Protein AF-0000000076317273 (afdb_homodimer)

Sequence (862 aa):
MQRVLSFQMVRGVNESREFVTKRMCFSFILSIGFLTFLGGYTLGRFVMIRAMEFRAEKRRLELAGNGLENTEHLQRFMLKQLERASLDPDFEMKWDSFNLKEDDIYQVNNILSNLSLIEKVVKCQSHIVATARGAREPDRYVVLSASGEGVGIALKLAKIFNQIQEECTWKPRRSIIFCLFSASSNPCPEILSSFLPHKIVAYIVVDHQALQGKGHFIVSGSDIVQFMVLESASIVKDWFSYDNQLLSSNNTFYNVTTSRLALDIPHAVLSYVNNNITCNEDHHERELHKIILAQIVGQTIWKFSESLIIKWNPSYFNNTALDILKSINNTELLDVKEKVQQTLDKLLTSIKICNKKIDTVDNINTLDTRILNDLMMDLDRILLCPDKQNQSRTDWSKFFRLNHEPSDKIIMYMNEVVKCYENAIQFLQDRMQRVLSFQMVRGVNESREFVTKRMCFSFILSIGFLTFLGGYTLGRFVMIRAMEFRAEKRRLELAGNGLENTEHLQRFMLKQLERASLDPDFEMKWDSFNLKEDDIYQVNNILSNLSLIEKVVKCQSHIVATARGAREPDRYVVLSASGEGVGIALKLAKIFNQIQEECTWKPRRSIIFCLFSASSNPCPEILSSFLPHKIVAYIVVDHQALQGKGHFIVSGSDIVQFMVLESASIVKDWFSYDNQLLSSNNTFYNVTTSRLALDIPHAVLSYVNNNITCNEDHHERELHKIILAQIVGQTIWKFSESLIIKWNPSYFNNTALDILKSINNTELLDVKEKVQQTLDKLLTSIKICNKKIDTVDNINTLDTRILNDLMMDLDRILLCPDKQNQSRTDWSKFFRLNHEPSDKIIMYMNEVVKCYENAIQFLQDR

Organism: NCBI:txid103933

Foldseek 3Di:
DVVVVVVVVVVVVVVVVVDDDPVVVVVVCVVVVVVVVVVVVVVVVVVVVVVVVVVLVVVCVCCPPLNCPVCVVLLVVLLVLLVVFAQDPPVPDRLQQDADDLVCQVVLQVLLVPQPQWDDWDGDRFKIKTKRAADAARLAEEEEEEGTSRVSLVSSLSVSVSVCCVVPVDGFNYMYMYMYGYQDDRCVQVVCVVSPQLRYLEYEYEYNQQLVALAEKEKEWFQLLRQLLLVLLVVSCVVVVDDCRHHPSPVLVVRLQDFYDLHLHTYMYIGHDHDPPPPDPPVVSSSVSVSSSSSSVSSSSRCSRRRLASQGDCVSVVVSLVVLLVPDPDPVCVVLSVLLVVLVVLLNVLSVVLNVVVVPDDSVPSVVSVVNNSLVRVLRSLLQVADPSSHRLQRCSVVVVCVVPDPVVNSVSSVSNSVSSVVSSVSSVVD/DVVVVVVVVVVVVVVVVVDDDPVVVVVVCVVVVVVVVVVVVVVVVVVVVVVVVVVLVVVCVCCPPLNCPVCVVLLVVLLVLLVPQAQDPPVPDRLQQDADDLVCQVVLQVLLVPQPQWDDWDGDRFKIKTKRAADAARLAEEEEEEGTSRVSLVSSLSVSVSVCCVVPVDGFNYMYMYMYGYQDDRCVQVVCVVSPQLRYLEYEYEYNQQLVALAEKEKEWFQLLRQLLLVLLVVSCVVVVDDCRHHPSPVLVVRLQDFYDLHLHTYMYIGHDHDPPPDDPPVVSSSVSVSSSSSSVSSSSRCSRRRLASQGDCVSVVVSLVVLLVVDPDPVCVVLSVLLVVLVVLLNVLSVVLNVVVVPDDSVPSVVSVVNNSLVRVLRSLLQVADPSSGRLQRCSVVVVCVVPDPVVNSVSSVSNSVSSVVSSVSSVVD

Solvent-accessible surface area (backbone atoms only — not comparable to full-atom values): 44812 Å² total; per-residue (Å²): 123,70,70,65,56,55,58,58,52,54,56,56,55,60,58,54,71,46,45,40,45,49,68,56,45,50,52,48,36,52,51,47,23,49,52,28,19,52,50,16,22,52,48,17,35,49,52,44,53,48,48,49,51,46,50,52,47,50,51,48,50,51,42,30,73,48,33,43,55,68,45,42,68,56,51,50,49,51,46,51,55,48,62,53,72,77,49,57,85,80,53,74,66,54,33,90,68,35,54,45,42,62,83,41,49,62,58,52,47,53,56,50,67,69,32,83,53,39,74,45,70,48,79,57,83,58,37,36,39,34,34,28,66,18,72,77,38,52,76,32,32,37,34,41,35,21,15,17,47,28,37,28,46,52,52,49,49,54,51,51,52,29,50,45,23,73,75,64,72,50,64,46,33,23,12,40,33,41,38,37,33,33,77,81,67,87,62,55,70,65,56,42,55,75,62,41,52,90,32,42,64,33,39,38,34,28,46,53,62,22,74,68,19,78,41,44,56,31,57,21,43,26,66,52,51,35,44,48,42,52,50,24,40,50,50,51,30,64,76,69,65,54,58,56,72,61,57,47,88,81,41,57,71,57,24,37,70,42,70,58,68,64,47,78,46,35,21,30,39,46,33,22,37,69,52,84,66,78,62,80,77,52,70,64,57,55,50,50,50,49,34,52,50,40,36,27,50,50,45,29,51,48,48,69,28,44,37,58,50,73,78,75,73,59,60,64,59,49,51,46,53,51,54,53,56,67,68,60,76,56,77,88,46,47,66,61,50,52,52,42,52,53,52,48,52,52,36,52,52,50,50,51,54,50,49,51,51,62,70,67,52,64,78,82,40,54,49,61,36,49,53,53,30,51,48,44,51,50,49,31,40,42,56,33,36,49,48,98,75,18,39,48,56,58,51,64,32,57,53,66,66,39,69,80,47,60,67,66,59,52,50,52,48,51,52,50,31,42,51,36,49,50,52,43,40,53,54,54,69,78,97,123,71,73,61,55,57,58,55,58,55,52,60,56,59,59,55,70,45,47,40,44,51,66,57,46,50,52,46,35,51,51,47,22,50,52,29,19,52,50,16,23,52,47,17,34,49,51,44,54,50,48,51,52,47,48,52,48,50,51,48,51,52,43,30,74,47,34,43,56,68,44,43,66,58,50,50,48,51,45,50,56,48,62,54,75,75,51,57,85,80,54,74,68,55,35,92,68,33,55,46,44,63,82,40,49,62,58,52,48,53,55,50,67,69,33,83,54,38,74,44,71,49,78,56,84,58,38,37,39,35,35,26,68,18,71,76,38,53,77,33,32,38,33,42,36,20,16,19,48,27,35,28,46,53,50,52,47,54,51,50,52,31,49,44,22,75,73,65,74,50,66,47,34,24,11,38,33,42,36,35,33,31,74,81,68,88,60,56,70,67,57,43,57,74,61,41,50,91,33,42,64,34,39,38,35,29,47,54,61,22,73,69,19,77,41,44,54,30,56,20,43,25,66,51,51,34,44,47,40,51,49,24,39,50,50,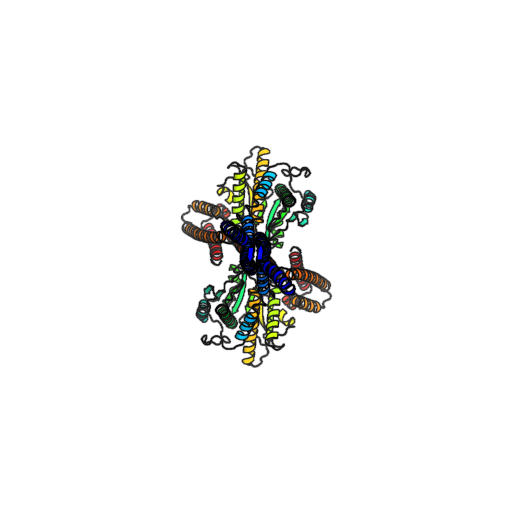52,31,63,77,67,64,54,57,57,73,60,58,46,88,79,40,57,73,58,23,37,70,43,69,58,68,63,47,77,46,35,21,30,40,45,32,23,39,70,53,85,66,80,59,80,77,52,69,64,58,55,51,50,52,49,34,51,50,40,38,28,50,50,46,28,52,48,47,69,28,45,38,56,50,74,77,72,73,59,60,65,60,50,52,46,53,51,55,53,57,65,66,58,75,55,75,87,46,47,65,61,49,52,52,42,52,52,52,49,52,52,36,52,51,51,49,51,54,51,48,52,51,62,71,67,53,62,78,83,42,55,49,62,36,49,52,52,27,50,50,44,50,50,49,30,42,43,56,33,35,50,47,97,74,18,39,48,56,58,48,64,31,55,53,66,66,40,70,80,48,61,68,67,59,51,51,53,47,50,51,50,32,42,51,36,50,49,51,43,39,52,55,55,69,77,97

Nearest PDB structures (foldseek):
  6gsr-assembly1_Ab  TM=7.040E-01  e=4.760E-15  Homo sapiens
  6wrv-assembly1_E  TM=7.067E-01  e=1.603E-13  Homo sapiens
  4opm-assembly1_A  TM=2.167E-01  e=1.671E-01  Acinetobacter baumannii AYE
  6kse-assembly1_A  TM=3.090E-01  e=5.344E+00  Mycobacterium tuberculosis
  6gsr-assembly1_Ab  TM=7.040E-01  e=5.993E-15  Homo sapiens

InterPro domains:
  IPR039373 Transferrin receptor protein 1/Glutamate carboxypeptidase 2-like [PTHR10404] (118-387)

Radius of gyration: 36.54 Å; Cα contacts (8 Å, |Δi|>4): 1299; chains: 2; bounding box: 141×86×68 Å

Structure (mmCIF, N/CA/C/O backbone):
data_AF-0000000076317273-model_v1
#
loop_
_entity.id
_entity.type
_entity.pdbx_description
1 polymer 'Transferrin receptor protein 1'
#
loop_
_atom_site.group_PDB
_atom_site.id
_atom_site.type_symbol
_atom_site.label_atom_id
_atom_site.label_alt_id
_atom_site.label_comp_id
_atom_site.label_asym_id
_atom_site.label_entity_id
_atom_site.label_seq_id
_atom_site.pdbx_PDB_ins_code
_atom_site.Cartn_x
_atom_site.Cartn_y
_atom_site.Cartn_z
_atom_site.occupancy
_atom_site.B_iso_or_equiv
_atom_site.auth_seq_id
_atom_site.auth_comp_id
_atom_site.auth_asym_id
_atom_site.auth_atom_id
_atom_site.pdbx_PDB_model_num
ATOM 1 N N . MET A 1 1 ? -105.062 28.578 2.303 1 30.23 1 MET A N 1
ATOM 2 C CA . MET A 1 1 ? -104.688 27.172 2.494 1 30.23 1 MET A CA 1
ATOM 3 C C . MET A 1 1 ? -103.625 26.734 1.516 1 30.23 1 MET A C 1
ATOM 5 O O . MET A 1 1 ? -102.875 25.797 1.779 1 30.23 1 MET A O 1
ATOM 9 N N . GLN A 1 2 ? -103.562 27.453 0.326 1 35.28 2 GLN A N 1
ATOM 10 C CA . GLN A 1 2 ? -102.625 27.047 -0.724 1 35.28 2 GLN A CA 1
ATOM 11 C C . GLN A 1 2 ? -101.25 27.578 -0.448 1 35.28 2 GLN A C 1
ATOM 13 O O . GLN A 1 2 ? -100.25 26.984 -0.858 1 35.28 2 GLN A O 1
ATOM 18 N N . ARG A 1 3 ? -101.062 28.75 0.135 1 42.09 3 ARG A N 1
ATOM 19 C CA . ARG A 1 3 ? -99.75 29.328 0.305 1 42.09 3 ARG A CA 1
ATOM 20 C C . ARG A 1 3 ? -98.875 28.547 1.32 1 42.09 3 ARG A C 1
ATOM 22 O O . ARG A 1 3 ? -97.688 28.578 1.288 1 42.09 3 ARG A O 1
ATOM 29 N N . VAL A 1 4 ? -99.75 27.969 2.289 1 42.59 4 VAL A N 1
ATOM 30 C CA . VAL A 1 4 ? -99 27.281 3.352 1 42.59 4 VAL A CA 1
ATOM 31 C C . VAL A 1 4 ? -98.312 26.031 2.793 1 42.59 4 VAL A C 1
ATOM 33 O O . VAL A 1 4 ? -97.312 25.594 3.293 1 42.59 4 VAL A O 1
ATOM 36 N N . LEU A 1 5 ? -98.938 25.562 1.588 1 43.25 5 LEU A N 1
ATOM 37 C CA . LEU A 1 5 ? -98.375 24.297 1.127 1 43.25 5 LEU A CA 1
ATOM 38 C C . LEU A 1 5 ? -97 24.516 0.489 1 43.25 5 LEU A C 1
ATOM 40 O O . LEU A 1 5 ? -96.125 23.641 0.554 1 43.25 5 LEU A O 1
ATOM 44 N N . SER A 1 6 ? -96.812 25.797 -0.064 1 44.47 6 SER A N 1
ATOM 45 C CA . SER A 1 6 ? -95.562 25.906 -0.851 1 44.47 6 SER A CA 1
ATOM 46 C C . SER A 1 6 ? -94.312 26.094 0.047 1 44.47 6 SER A C 1
ATOM 48 O O . SER A 1 6 ? -93.25 25.734 -0.33 1 44.47 6 SER A O 1
ATOM 50 N N . PHE A 1 7 ? -94.562 26.859 1.173 1 41.44 7 PHE A N 1
ATOM 51 C CA . PHE A 1 7 ? -93.375 27.125 1.966 1 41.44 7 PHE A CA 1
ATOM 52 C C . PHE A 1 7 ? -92.875 25.828 2.609 1 41.44 7 PHE A C 1
ATOM 54 O O . PHE A 1 7 ? -91.688 25.75 2.986 1 41.44 7 PHE A O 1
ATOM 61 N N . GLN A 1 8 ? -93.875 24.891 2.953 1 41.44 8 GLN A N 1
ATOM 62 C CA . GLN A 1 8 ? -93.438 23.656 3.572 1 41.44 8 GLN A CA 1
ATOM 63 C C . GLN A 1 8 ? -92.562 22.828 2.6 1 41.44 8 GLN A C 1
ATOM 65 O O . GLN A 1 8 ? -91.688 22.047 3.018 1 41.44 8 GLN A O 1
ATOM 70 N N . MET A 1 9 ? -92.875 23.031 1.232 1 42.69 9 MET A N 1
ATOM 71 C CA . MET A 1 9 ? -92.062 22.234 0.291 1 42.69 9 MET A CA 1
ATOM 72 C C . MET A 1 9 ? -90.625 22.734 0.219 1 42.69 9 MET A C 1
ATOM 74 O O . MET A 1 9 ? -89.688 21.969 -0.003 1 42.69 9 MET A O 1
ATOM 78 N N . VAL A 1 10 ? -90.438 24.062 0.338 1 44.28 10 VAL A N 1
ATOM 79 C CA . VAL A 1 10 ? -89.062 24.594 0.164 1 44.28 10 VAL A CA 1
ATOM 80 C C . VAL A 1 10 ? -88.25 24.281 1.399 1 44.28 10 VAL A C 1
ATOM 82 O O . VAL A 1 10 ? -87 24.062 1.298 1 44.28 10 VAL A O 1
ATOM 85 N N . ARG A 1 11 ? -88.812 24.25 2.596 1 44.44 11 ARG A N 1
ATOM 86 C CA . ARG A 1 11 ? -88 23.844 3.756 1 44.44 11 ARG A CA 1
ATOM 87 C C . ARG A 1 11 ? -87.562 22.391 3.613 1 44.44 11 ARG A C 1
ATOM 89 O O . ARG A 1 11 ? -86.562 21.984 4.238 1 44.44 11 ARG A O 1
ATOM 96 N N . GLY A 1 12 ? -88.312 21.547 2.969 1 42.09 12 GLY A N 1
ATOM 97 C CA . GLY A 1 12 ? -88 20.156 2.758 1 42.09 12 GLY A CA 1
ATOM 98 C C . GLY A 1 12 ? -86.75 19.969 1.917 1 42.09 12 GLY A C 1
ATOM 99 O O . GLY A 1 12 ? -86.062 18.938 2.008 1 42.09 12 GLY A O 1
ATOM 100 N N . VAL A 1 13 ? -86.562 20.844 0.939 1 46.16 13 VAL A N 1
ATOM 101 C CA . VAL A 1 13 ? -85.375 20.734 0.064 1 46.16 13 VAL A CA 1
ATOM 102 C C . VAL A 1 13 ? -84.125 21.203 0.801 1 46.16 13 VAL A C 1
ATOM 104 O O . VAL A 1 13 ? -83.062 20.688 0.571 1 46.16 13 VAL A O 1
ATOM 107 N N . ASN A 1 14 ? -84.188 22.188 1.614 1 44.91 14 ASN A N 1
ATOM 108 C CA . ASN A 1 14 ? -83 22.672 2.311 1 44.91 14 ASN A CA 1
ATOM 109 C C . ASN A 1 14 ? -82.5 21.625 3.279 1 44.91 14 ASN A C 1
ATOM 111 O O . ASN A 1 14 ? -81.312 21.672 3.658 1 44.91 14 ASN A O 1
ATOM 115 N N . GLU A 1 15 ? -83.375 20.828 3.879 1 50 15 GLU A N 1
ATOM 116 C CA . GLU A 1 15 ? -82.938 19.766 4.77 1 50 15 GLU A CA 1
ATOM 117 C C . GLU A 1 15 ? -82.125 18.719 4.004 1 50 15 GLU A C 1
ATOM 119 O O . GLU A 1 15 ? -81.375 17.969 4.594 1 50 15 GLU A O 1
ATOM 124 N N . SER A 1 16 ? -82.438 18.609 2.779 1 53.69 16 SER A N 1
ATOM 125 C CA . SER A 1 16 ? -81.812 17.594 1.94 1 53.69 16 SER A CA 1
ATOM 126 C C . SER A 1 16 ? -80.312 17.906 1.719 1 53.69 16 SER A C 1
ATOM 128 O O . SER A 1 16 ? -79.562 17.016 1.396 1 53.69 16 SER A O 1
ATOM 130 N N . ARG A 1 17 ? -80 19.172 1.896 1 61.44 17 ARG A N 1
ATOM 131 C CA . ARG A 1 17 ? -78.625 19.562 1.571 1 61.44 17 ARG A CA 1
ATOM 132 C C . ARG A 1 17 ? -77.688 19.188 2.695 1 61.44 17 ARG A C 1
ATOM 134 O O . ARG A 1 17 ? -76.438 19.156 2.496 1 61.44 17 ARG A O 1
ATOM 141 N N . GLU A 1 18 ? -78.188 18.797 3.732 1 74.75 18 GLU A N 1
ATOM 142 C CA . GLU A 1 18 ? -77.312 18.625 4.855 1 74.75 18 GLU A CA 1
ATOM 143 C C . GLU A 1 18 ? -76.938 17.156 5.059 1 74.75 18 GLU A C 1
ATOM 145 O O . GLU A 1 18 ? -76.062 16.828 5.863 1 74.75 18 GLU A O 1
ATOM 150 N N . PHE A 1 19 ? -77.562 16.25 4.262 1 77.62 19 PHE A N 1
ATOM 151 C CA . PHE A 1 19 ? -77.312 14.82 4.48 1 77.62 19 PHE A CA 1
ATOM 152 C C . PHE A 1 19 ? -76.812 14.164 3.219 1 77.62 19 PHE A C 1
ATOM 154 O O . PHE A 1 19 ? -77.125 14.594 2.105 1 77.62 19 PHE A O 1
ATOM 161 N N . VAL A 1 20 ? -75.812 13.359 3.236 1 83.56 20 VAL A N 1
ATOM 162 C CA . VAL A 1 20 ? -75.25 12.516 2.182 1 83.56 20 VAL A CA 1
ATOM 163 C C . VAL A 1 20 ? -75.562 11.047 2.486 1 83.56 20 VAL A C 1
ATOM 165 O O . VAL A 1 20 ? -75.75 10.672 3.648 1 83.56 20 VAL A O 1
ATOM 168 N N . THR A 1 21 ? -75.688 10.312 1.42 1 84.06 21 THR A N 1
ATOM 169 C CA . THR A 1 21 ? -75.938 8.891 1.618 1 84.06 21 THR A CA 1
ATOM 170 C C . THR A 1 21 ? -74.688 8.211 2.193 1 84.06 21 THR A C 1
ATOM 172 O O . THR A 1 21 ? -73.562 8.664 1.967 1 84.06 21 THR A O 1
ATOM 175 N N . LYS A 1 22 ? -74.938 7.234 3.076 1 85.25 22 LYS A N 1
ATOM 176 C CA . LYS A 1 22 ? -73.812 6.461 3.65 1 85.25 22 LYS A CA 1
ATOM 177 C C . LYS A 1 22 ? -72.938 5.848 2.557 1 85.25 22 LYS A C 1
ATOM 179 O O . LYS A 1 22 ? -71.75 5.785 2.691 1 85.25 22 LYS A O 1
ATOM 184 N N . ARG A 1 23 ? -73.562 5.477 1.424 1 85.62 23 ARG A N 1
ATOM 185 C CA . ARG A 1 23 ? -72.812 4.879 0.325 1 85.62 23 ARG A CA 1
ATOM 186 C C . ARG A 1 23 ? -71.875 5.898 -0.32 1 85.62 23 ARG A C 1
ATOM 188 O O . ARG A 1 23 ? -70.75 5.582 -0.629 1 85.62 23 ARG A O 1
ATOM 195 N N . MET A 1 24 ? -72.375 7.027 -0.494 1 86.81 24 MET A N 1
ATOM 196 C CA . MET A 1 24 ? -71.562 8.078 -1.091 1 86.81 24 MET A CA 1
ATOM 197 C C . MET A 1 24 ? -70.438 8.5 -0.14 1 86.81 24 MET A C 1
ATOM 199 O O . MET A 1 24 ? -69.312 8.734 -0.568 1 86.81 24 MET A O 1
ATOM 203 N N . CYS A 1 25 ? -70.812 8.625 1.164 1 87.44 25 CYS A N 1
ATOM 204 C CA . CYS A 1 25 ? -69.75 8.969 2.15 1 87.44 25 CYS A CA 1
ATOM 205 C C . CYS A 1 25 ? -68.688 7.902 2.207 1 87.44 25 CYS A C 1
ATOM 207 O O . CYS A 1 25 ? -67.5 8.227 2.25 1 87.44 25 CYS A O 1
ATOM 209 N N . PHE A 1 26 ? -69.062 6.609 2.107 1 89.25 26 PHE A N 1
ATOM 210 C CA . PHE A 1 26 ? -68.125 5.523 2.141 1 89.25 26 PHE A CA 1
ATOM 211 C C . PHE A 1 26 ? -67.25 5.539 0.894 1 89.25 26 PHE A C 1
ATOM 213 O O . PHE A 1 26 ? -66.062 5.301 0.973 1 89.25 26 PHE A O 1
ATOM 220 N N . SER A 1 27 ? -67.812 5.832 -0.195 1 90.38 27 SER A N 1
ATOM 221 C CA . SER A 1 27 ? -67.062 5.902 -1.436 1 90.38 27 SER A CA 1
ATOM 222 C C . SER A 1 27 ? -66.062 7.051 -1.4 1 90.38 27 SER A C 1
ATOM 224 O O . SER A 1 27 ? -64.938 6.898 -1.844 1 90.38 27 SER A O 1
ATOM 226 N N . PHE A 1 28 ? -66.438 8.094 -0.812 1 89.56 28 PHE A N 1
ATOM 227 C CA . PHE A 1 28 ? -65.562 9.227 -0.696 1 89.56 28 PHE A CA 1
ATOM 228 C C . PHE A 1 28 ? -64.438 8.922 0.298 1 89.56 28 PHE A C 1
ATOM 230 O O . PHE A 1 28 ? -63.281 9.297 0.079 1 89.56 28 PHE A O 1
ATOM 237 N N . ILE A 1 29 ? -64.812 8.359 1.378 1 89.12 29 ILE A N 1
ATOM 238 C CA . ILE A 1 29 ? -63.781 7.992 2.383 1 89.12 29 ILE A CA 1
ATOM 239 C C . ILE A 1 29 ? -62.75 7.043 1.772 1 89.12 29 ILE A C 1
ATOM 241 O O . ILE A 1 29 ? -61.562 7.211 1.968 1 89.12 29 ILE A O 1
ATOM 245 N N . LEU A 1 30 ? -63.156 6.109 0.951 1 91.75 30 LEU A N 1
ATOM 246 C CA . LEU A 1 30 ? -62.25 5.148 0.329 1 91.75 30 LEU A CA 1
ATOM 247 C C . LEU A 1 30 ? -61.375 5.832 -0.716 1 91.75 30 LEU A C 1
ATOM 249 O O . LEU A 1 30 ? -60.188 5.547 -0.81 1 91.75 30 LEU A O 1
ATOM 253 N N . SER A 1 31 ? -61.938 6.672 -1.448 1 91.94 31 SER A N 1
ATOM 254 C CA . SER A 1 31 ? -61.188 7.352 -2.494 1 91.94 31 SER A CA 1
ATOM 255 C C . SER A 1 31 ? -60.156 8.312 -1.898 1 91.94 31 SER A C 1
ATOM 257 O O . SER A 1 31 ? -59 8.289 -2.27 1 91.94 31 SER A O 1
ATOM 259 N N . ILE A 1 32 ? -60.625 9.078 -0.964 1 90.12 32 ILE A N 1
ATOM 260 C CA . ILE A 1 32 ? -59.688 10.031 -0.345 1 90.12 32 ILE A CA 1
ATOM 261 C C . ILE A 1 32 ? -58.688 9.289 0.507 1 90.12 32 ILE A C 1
ATOM 263 O O . ILE A 1 32 ? -57.5 9.664 0.541 1 90.12 32 ILE A O 1
ATOM 267 N N . GLY A 1 33 ? -59.219 8.289 1.18 1 90.62 33 GLY A N 1
ATOM 268 C CA . GLY A 1 33 ? -58.281 7.461 1.935 1 90.62 33 GLY A CA 1
ATOM 269 C C . GLY A 1 33 ? -57.188 6.855 1.075 1 90.62 33 GLY A C 1
ATOM 270 O O . GLY A 1 33 ? -56 6.859 1.459 1 90.62 33 GLY A O 1
ATOM 271 N N . PHE A 1 34 ? -57.5 6.363 -0.06 1 92.5 34 PHE A N 1
ATOM 272 C CA . PHE A 1 34 ? -56.5 5.77 -0.964 1 92.5 34 PHE A CA 1
ATOM 273 C C . PHE A 1 34 ? -55.562 6.832 -1.508 1 92.5 34 PHE A C 1
ATOM 275 O O . PHE A 1 34 ? -54.344 6.613 -1.576 1 92.5 34 PHE A O 1
ATOM 282 N N . LEU A 1 35 ? -56.031 7.93 -1.886 1 92.5 35 LEU A N 1
ATOM 283 C CA . LEU A 1 35 ? -55.219 9 -2.414 1 92.5 35 LEU A CA 1
ATOM 284 C C . LEU A 1 35 ? -54.25 9.531 -1.343 1 92.5 35 LEU A C 1
ATOM 286 O O . LEU A 1 35 ? -53.094 9.797 -1.621 1 92.5 35 LEU A O 1
ATOM 290 N N . THR A 1 36 ? -54.75 9.664 -0.118 1 92.5 36 THR A N 1
ATOM 291 C CA . THR A 1 36 ? -53.875 10.133 0.966 1 92.5 36 THR A CA 1
ATOM 292 C C . THR A 1 36 ? -52.844 9.07 1.343 1 92.5 36 THR A C 1
ATOM 294 O O . THR A 1 36 ? -51.719 9.391 1.695 1 92.5 36 THR A O 1
ATOM 297 N N . PHE A 1 37 ? -53.312 7.863 1.231 1 92.88 37 PHE A N 1
ATOM 298 C CA . PHE A 1 37 ? -52.344 6.785 1.474 1 92.88 37 PHE A CA 1
ATOM 299 C C . PHE A 1 37 ? -51.219 6.836 0.47 1 92.88 37 PHE A C 1
ATOM 301 O O . PHE A 1 37 ? -50.031 6.738 0.85 1 92.88 37 PHE A O 1
ATOM 308 N N . LEU A 1 38 ? -51.562 6.922 -0.784 1 92.44 38 LEU A N 1
ATOM 309 C CA . LEU A 1 38 ? -50.531 7.012 -1.832 1 92.44 38 LEU A CA 1
ATOM 310 C C . LEU A 1 38 ? -49.688 8.258 -1.656 1 92.44 38 LEU A C 1
ATOM 312 O O . LEU A 1 38 ? -48.469 8.219 -1.87 1 92.44 38 LEU A O 1
ATOM 316 N N . GLY A 1 39 ? -50.312 9.289 -1.354 1 91.5 39 GLY A N 1
ATOM 317 C CA . GLY A 1 39 ? -49.562 10.5 -1.051 1 91.5 39 GLY A CA 1
ATOM 318 C C . GLY A 1 39 ? -48.625 10.328 0.115 1 91.5 39 GLY A C 1
ATOM 319 O O . GLY A 1 39 ? -47.469 10.766 0.047 1 91.5 39 GLY A O 1
ATOM 320 N N . GLY A 1 40 ? -49.062 9.742 1.145 1 90.12 40 GLY A N 1
ATOM 321 C CA . GLY A 1 40 ? -48.219 9.445 2.277 1 90.12 40 GLY A CA 1
ATOM 322 C C . GLY A 1 40 ? -47.062 8.523 1.923 1 90.12 40 GLY A C 1
ATOM 323 O O . GLY A 1 40 ? -45.938 8.766 2.324 1 90.12 40 GLY A O 1
ATOM 324 N N . TYR A 1 41 ? -47.375 7.527 1.217 1 92.62 41 TYR A N 1
ATOM 325 C CA . TYR A 1 41 ? -46.344 6.582 0.772 1 92.62 41 TYR A CA 1
ATOM 326 C C . TYR A 1 41 ? -45.281 7.285 -0.039 1 92.62 41 TYR A C 1
ATOM 328 O O . TYR A 1 41 ? -44.062 7.094 0.208 1 92.62 41 TYR A O 1
ATOM 336 N N . THR A 1 42 ? -45.625 7.98 -0.979 1 92.19 42 THR A N 1
ATOM 337 C CA . THR A 1 42 ? -44.656 8.688 -1.828 1 92.19 42 THR A CA 1
AT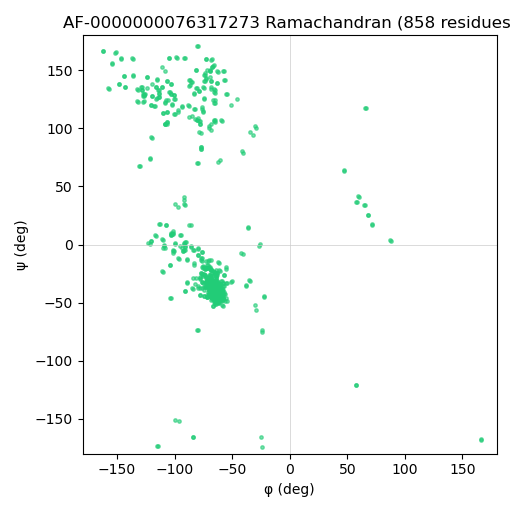OM 338 C C . THR A 1 42 ? -43.875 9.711 -1.018 1 92.19 42 THR A C 1
ATOM 340 O O . THR A 1 42 ? -42.688 9.891 -1.237 1 92.19 42 THR A O 1
ATOM 343 N N . LEU A 1 43 ? -44.531 10.312 -0.115 1 88.94 43 LEU A N 1
ATOM 344 C CA . LEU A 1 43 ? -43.812 11.258 0.741 1 88.94 43 LEU A CA 1
ATOM 345 C C . LEU A 1 43 ? -42.812 10.539 1.613 1 88.94 43 LEU A C 1
ATOM 347 O O . LEU A 1 43 ? -41.688 11.031 1.8 1 88.94 43 LEU A O 1
ATOM 351 N N . GLY A 1 44 ? -43.188 9.469 2.135 1 86.69 44 GLY A N 1
ATOM 352 C CA . GLY A 1 44 ? -42.25 8.68 2.924 1 86.69 44 GLY A CA 1
ATOM 353 C C . GLY A 1 44 ? -41.031 8.25 2.143 1 86.69 44 GLY A C 1
ATOM 354 O O . GLY A 1 44 ? -39.906 8.375 2.627 1 86.69 44 GLY A O 1
ATOM 355 N N . ARG A 1 45 ? -41.281 7.762 0.983 1 88.38 45 ARG A N 1
ATOM 356 C CA . ARG A 1 45 ? -40.156 7.383 0.107 1 88.38 45 ARG A CA 1
ATOM 357 C C . ARG A 1 45 ? -39.312 8.594 -0.243 1 88.38 45 ARG A C 1
ATOM 359 O O . ARG A 1 45 ? -38.094 8.516 -0.214 1 88.38 45 ARG A O 1
ATOM 366 N N . PHE A 1 46 ? -39.938 9.531 -0.543 1 86.81 46 PHE A N 1
ATOM 367 C CA . PHE A 1 46 ? -39.25 10.758 -0.917 1 86.81 46 PHE A CA 1
ATOM 368 C C . PHE A 1 46 ? -38.406 11.273 0.236 1 86.81 46 PHE A C 1
ATOM 370 O O . PHE A 1 46 ? -37.25 11.664 0.035 1 86.81 46 PHE A O 1
ATOM 377 N N . VAL A 1 47 ? -38.906 11.18 1.438 1 87.12 47 VAL A N 1
ATOM 378 C CA . VAL A 1 47 ? -38.188 11.672 2.604 1 87.12 47 VAL A CA 1
ATOM 379 C C . VAL A 1 47 ? -36.938 10.812 2.85 1 87.12 47 VAL A C 1
ATOM 381 O O . VAL A 1 47 ? -35.875 11.328 3.172 1 87.12 47 VAL A O 1
ATOM 384 N N . MET A 1 48 ? -37 9.594 2.551 1 86.5 48 MET A N 1
ATOM 385 C CA . MET A 1 48 ? -35.875 8.703 2.783 1 86.5 48 MET A CA 1
ATOM 386 C C . MET A 1 48 ? -34.812 8.891 1.714 1 86.5 48 MET A C 1
ATOM 388 O O . MET A 1 48 ? -33.594 8.883 2.018 1 86.5 48 MET A O 1
ATOM 392 N N . ILE A 1 49 ? -35.188 8.984 0.549 1 83.75 49 ILE A N 1
ATOM 393 C CA . ILE A 1 49 ? -34.219 9.234 -0.529 1 83.75 49 ILE A CA 1
ATOM 394 C C . ILE A 1 49 ? -33.531 10.562 -0.29 1 83.75 49 ILE A C 1
ATOM 396 O O . ILE A 1 49 ? -32.312 10.664 -0.449 1 83.75 49 ILE A O 1
ATOM 400 N N . ARG A 1 50 ? -34.281 11.438 0.073 1 83.44 50 ARG A N 1
ATOM 401 C CA . ARG A 1 50 ? -33.688 12.742 0.356 1 83.44 50 ARG A CA 1
ATOM 402 C C . ARG A 1 50 ? -32.75 12.672 1.554 1 83.44 50 ARG A C 1
ATOM 404 O O . ARG A 1 50 ? -31.719 13.328 1.573 1 83.44 50 ARG A O 1
ATOM 411 N N . ALA A 1 51 ? -33.125 11.883 2.482 1 83.5 51 ALA A N 1
ATOM 412 C CA . ALA A 1 51 ? -32.25 11.703 3.643 1 83.5 51 ALA A CA 1
ATOM 413 C C . ALA A 1 51 ? -30.938 11.047 3.244 1 83.5 51 ALA A C 1
ATOM 415 O O . ALA A 1 51 ? -29.875 11.438 3.738 1 83.5 51 ALA A O 1
ATOM 416 N N . MET A 1 52 ? -31.016 10.172 2.369 1 80.94 52 MET A N 1
ATOM 417 C CA . MET A 1 52 ? -29.812 9.516 1.897 1 80.94 52 MET A CA 1
ATOM 418 C C . MET A 1 52 ? -28.938 10.484 1.108 1 80.94 52 MET A C 1
ATOM 420 O O . MET A 1 52 ? -27.703 10.477 1.243 1 80.94 52 MET A O 1
ATOM 424 N N . GLU A 1 53 ? -29.547 11.141 0.329 1 80.38 53 GLU A N 1
ATOM 425 C CA . GLU A 1 53 ? -28.812 12.148 -0.435 1 80.38 53 GLU A CA 1
ATOM 426 C C . GLU A 1 53 ? -28.188 13.203 0.485 1 80.38 53 GLU A C 1
ATOM 428 O O . GLU A 1 53 ? -27.078 13.656 0.253 1 80.38 53 GLU A O 1
ATOM 433 N N . PHE A 1 54 ? -28.984 13.477 1.479 1 81 54 PHE A N 1
ATOM 434 C CA . PHE A 1 54 ? -28.469 14.445 2.436 1 81 54 PHE A CA 1
ATOM 435 C C . PHE A 1 54 ? -27.281 13.875 3.195 1 81 54 PHE A C 1
ATOM 437 O O . PHE A 1 54 ? -26.297 14.578 3.451 1 81 54 PHE A O 1
ATOM 444 N N . ARG A 1 55 ? -27.406 12.703 3.469 1 78.5 55 ARG A N 1
ATOM 445 C CA . ARG A 1 55 ? -26.281 12.062 4.152 1 78.5 55 ARG A CA 1
ATOM 446 C C . ARG A 1 55 ? -25.047 12.023 3.258 1 78.5 55 ARG A C 1
ATOM 448 O O . ARG A 1 55 ? -23.938 12.273 3.719 1 78.5 55 ARG A O 1
ATOM 455 N N . ALA A 1 56 ? -25.234 11.703 2.105 1 77.88 56 ALA A N 1
ATOM 456 C CA . ALA A 1 56 ? -24.125 11.688 1.152 1 77.88 56 ALA A CA 1
ATOM 457 C C . ALA A 1 56 ? -23.547 13.086 0.969 1 77.88 56 ALA A C 1
ATOM 459 O O . ALA A 1 56 ? -22.328 13.25 0.893 1 77.88 56 ALA A O 1
ATOM 460 N N . GLU A 1 57 ? -24.375 13.969 0.95 1 80.25 57 GLU A N 1
ATOM 461 C CA . GLU A 1 57 ? -23.922 15.344 0.813 1 80.25 57 GLU A CA 1
ATOM 462 C C . GLU A 1 57 ? -23.172 15.805 2.064 1 80.25 57 GLU A C 1
ATOM 464 O O . GLU A 1 57 ? -22.172 16.516 1.97 1 80.25 57 GLU A O 1
ATOM 469 N N . LYS A 1 58 ? -23.703 15.398 3.102 1 79.69 58 LYS A N 1
ATOM 470 C CA . LYS A 1 58 ? -23.016 15.727 4.348 1 79.69 58 LYS A CA 1
ATOM 471 C C . LYS A 1 58 ? -21.609 15.117 4.383 1 79.69 58 LYS A C 1
ATOM 473 O O . LYS A 1 58 ? -20.656 15.766 4.801 1 79.69 58 LYS A O 1
ATOM 478 N N . ARG A 1 59 ? -21.547 13.961 3.916 1 81.94 59 ARG A N 1
ATOM 479 C CA . ARG A 1 59 ? -20.25 13.312 3.855 1 81.94 59 ARG A CA 1
ATOM 480 C C . ARG A 1 59 ? -19.328 14.023 2.871 1 81.94 59 ARG A C 1
ATOM 482 O O . ARG A 1 59 ? -18.125 14.172 3.129 1 81.94 59 ARG A O 1
ATOM 489 N N . ARG A 1 60 ? -19.906 14.438 1.845 1 80.19 60 ARG A N 1
ATOM 490 C CA . ARG A 1 60 ? -19.109 15.172 0.857 1 80.19 60 ARG A CA 1
ATOM 491 C C . ARG A 1 60 ? -18.625 16.5 1.425 1 80.19 60 ARG A C 1
ATOM 493 O O . ARG A 1 60 ? -17.484 16.906 1.159 1 80.19 60 ARG A O 1
ATOM 500 N N . LEU A 1 61 ? -19.391 17.031 2.207 1 78.38 61 LEU A N 1
ATOM 501 C CA . LEU A 1 61 ? -19 18.297 2.82 1 78.38 61 LEU A CA 1
ATOM 502 C C . LEU A 1 61 ? -17.922 18.078 3.869 1 78.38 61 LEU A C 1
ATOM 504 O O . LEU A 1 61 ? -17.016 18.906 4.004 1 78.38 61 LEU A O 1
ATOM 508 N N . GLU A 1 62 ? -18.016 16.984 4.445 1 81.19 62 GLU A N 1
ATOM 509 C CA . GLU A 1 62 ? -17 16.656 5.434 1 81.19 62 GLU A CA 1
ATOM 510 C C . GLU A 1 62 ? -15.648 16.406 4.77 1 81.19 62 GLU A C 1
ATOM 512 O O . GLU A 1 62 ? -14.602 16.656 5.363 1 81.19 62 G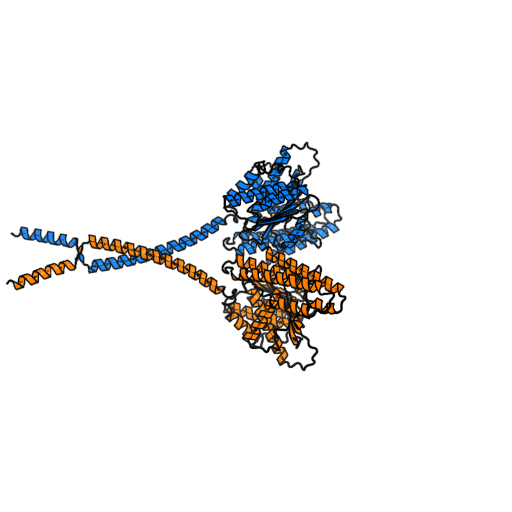LU A O 1
ATOM 517 N N . LEU A 1 63 ? -15.766 15.984 3.512 1 86.31 63 LEU A N 1
ATOM 518 C CA . LEU A 1 63 ? -14.539 15.641 2.803 1 86.31 63 LEU A CA 1
ATOM 519 C C . LEU A 1 63 ? -14.156 16.75 1.821 1 86.31 63 LEU A C 1
ATOM 521 O O . LEU A 1 63 ? -13.219 16.578 1.035 1 86.31 63 LEU A O 1
ATOM 525 N N . ALA A 1 64 ? -14.844 17.828 1.892 1 84.06 64 ALA A N 1
ATOM 526 C CA . ALA A 1 64 ? -14.594 18.922 0.975 1 84.06 64 ALA A CA 1
ATOM 527 C C . ALA A 1 64 ? -13.18 19.484 1.158 1 84.06 64 ALA A C 1
ATOM 529 O O . ALA A 1 64 ? -12.602 19.375 2.24 1 84.06 64 ALA A O 1
ATOM 530 N N . GLY A 1 65 ? -12.578 20 0.094 1 87.5 65 GLY A N 1
ATOM 531 C CA . GLY A 1 65 ? -11.234 20.547 0.153 1 87.5 65 GLY A CA 1
ATOM 532 C C . GLY A 1 65 ? -10.18 19.516 0.485 1 87.5 65 GLY A C 1
ATOM 533 O O . GLY A 1 65 ? -9.266 19.781 1.275 1 87.5 65 GLY A O 1
ATOM 534 N N . ASN A 1 66 ? -10.43 18.359 -0 1 89.62 66 ASN A N 1
ATOM 535 C CA . ASN A 1 66 ? -9.477 17.281 0.229 1 89.62 66 ASN A CA 1
ATOM 536 C C . ASN A 1 66 ? -9.43 16.875 1.699 1 89.62 66 ASN A C 1
ATOM 538 O O . ASN A 1 66 ? -8.391 16.438 2.199 1 89.62 66 ASN A O 1
ATOM 542 N N . GLY A 1 67 ? -10.625 17.172 2.328 1 88.5 67 GLY A N 1
ATOM 543 C CA . GLY A 1 67 ? -10.781 16.766 3.717 1 88.5 67 GLY A CA 1
ATOM 544 C C . GLY A 1 67 ? -10.258 17.797 4.699 1 88.5 67 GLY A C 1
ATOM 545 O O . GLY A 1 67 ? -10.227 17.547 5.906 1 88.5 67 GLY A O 1
ATOM 546 N N . LEU A 1 68 ? -9.82 18.906 4.188 1 91.62 68 LEU A N 1
ATOM 547 C CA . LEU A 1 68 ? -9.164 19.875 5.051 1 91.62 68 LEU A CA 1
ATOM 548 C C . LEU A 1 68 ? -10.086 21.047 5.348 1 91.62 68 LEU A C 1
ATOM 550 O O . LEU A 1 68 ? -9.859 21.797 6.305 1 91.62 68 LEU A O 1
ATOM 554 N N . GLU A 1 69 ? -11.07 21.234 4.617 1 89.19 69 GLU A N 1
ATOM 555 C CA . GLU A 1 69 ? -11.93 22.406 4.742 1 89.19 69 GLU A CA 1
ATOM 556 C C . GLU A 1 69 ? -12.703 22.391 6.055 1 89.19 69 GLU A C 1
ATOM 558 O O . GLU A 1 69 ? -12.781 23.406 6.75 1 89.19 69 GLU A O 1
ATOM 563 N N . ASN A 1 70 ? -13.227 21.234 6.406 1 86.69 70 ASN A N 1
ATOM 564 C CA . ASN A 1 70 ? -14.031 21.125 7.613 1 86.69 70 ASN A CA 1
ATOM 565 C C . ASN A 1 70 ? -13.195 21.297 8.875 1 86.69 70 ASN A C 1
ATOM 567 O O . ASN A 1 70 ? -13.719 21.609 9.945 1 86.69 70 ASN A O 1
ATOM 571 N N . THR A 1 71 ? -11.906 21.078 8.719 1 91.12 71 THR A N 1
ATOM 572 C CA . THR A 1 71 ? -11.047 21.172 9.891 1 91.12 71 THR A CA 1
ATOM 573 C C . THR A 1 71 ? -10.195 22.438 9.844 1 91.12 71 THR A C 1
ATOM 575 O O . THR A 1 71 ? -9.195 22.547 10.555 1 91.12 71 THR A O 1
ATOM 578 N N . GLU A 1 72 ? -10.547 23.328 9.055 1 92.75 72 GLU A N 1
ATOM 579 C CA . GLU A 1 72 ? -9.781 24.562 8.914 1 92.75 72 GLU A CA 1
ATOM 580 C C . GLU A 1 72 ? -9.703 25.312 10.242 1 92.75 72 GLU A C 1
ATOM 582 O O . GLU A 1 72 ? -8.656 25.875 10.578 1 92.75 72 GLU A O 1
ATOM 587 N N . HIS A 1 73 ? -10.797 25.312 10.977 1 92.94 73 HIS A N 1
ATOM 588 C CA . HIS A 1 73 ? -10.805 26 12.258 1 92.94 73 HIS A CA 1
ATOM 589 C C . HIS A 1 73 ? -9.836 25.359 13.242 1 92.94 73 HIS A C 1
ATOM 591 O O . HIS A 1 73 ? -9.203 26.047 14.047 1 92.94 73 HIS A O 1
ATOM 597 N N . LEU A 1 74 ? -9.703 24.078 13.203 1 95 74 LEU A N 1
ATOM 598 C CA . LEU A 1 74 ? -8.75 23.375 14.062 1 95 74 LEU A CA 1
ATOM 599 C C . LEU A 1 74 ? -7.316 23.703 13.664 1 95 74 LEU A C 1
ATOM 601 O O . LEU A 1 74 ? -6.445 23.859 14.523 1 95 74 LEU A O 1
ATOM 605 N N . GLN A 1 75 ? -7.105 23.797 12.375 1 95.38 75 GLN A N 1
ATOM 606 C CA . GLN A 1 75 ? -5.785 24.188 11.891 1 95.38 75 GLN A CA 1
ATOM 607 C C . GLN A 1 75 ? -5.402 25.578 12.383 1 95.38 75 GLN A C 1
ATOM 609 O O . GLN A 1 75 ? -4.285 25.781 12.867 1 95.38 75 GLN A O 1
ATOM 614 N N . ARG A 1 76 ? -6.289 26.453 12.273 1 93.12 76 ARG A N 1
ATOM 615 C CA . ARG A 1 76 ? -6.039 27.828 12.734 1 93.12 76 ARG A CA 1
ATOM 616 C C . ARG A 1 76 ? -5.785 27.859 14.234 1 93.12 76 ARG A C 1
ATOM 618 O O . ARG A 1 76 ? -4.914 28.594 14.703 1 93.12 76 ARG A O 1
ATOM 625 N N . PHE A 1 77 ? -6.559 27.094 14.922 1 93.75 77 PHE A N 1
ATOM 626 C CA . PHE A 1 77 ? -6.355 27 16.359 1 93.75 77 PHE A CA 1
ATOM 627 C C . PHE A 1 77 ? -4.949 26.5 16.672 1 93.75 77 PHE A C 1
ATOM 629 O O . PHE A 1 77 ? -4.266 27.078 17.531 1 93.75 77 PHE A O 1
ATOM 636 N N . MET A 1 78 ? -4.527 25.453 16.016 1 94.5 78 MET A N 1
ATOM 637 C CA . MET A 1 78 ? -3.197 24.891 16.219 1 94.5 78 MET A CA 1
ATOM 638 C C . MET A 1 78 ? -2.115 25.922 15.93 1 94.5 78 MET A C 1
ATOM 640 O O . MET A 1 78 ? -1.198 26.109 16.734 1 94.5 78 MET A O 1
ATOM 644 N N . LEU A 1 79 ? -2.26 26.625 14.836 1 94.44 79 LEU A N 1
ATOM 645 C CA . LEU A 1 79 ? -1.253 27.594 14.422 1 94.44 79 LEU A CA 1
ATOM 646 C C . LEU A 1 79 ? -1.205 28.766 15.398 1 94.44 79 LEU A C 1
ATOM 648 O O . LEU A 1 79 ? -0.127 29.281 15.711 1 94.44 79 LEU A O 1
ATOM 652 N N . LYS A 1 80 ? -2.352 29.141 15.898 1 91.81 80 LYS A N 1
ATOM 653 C CA . LYS A 1 80 ? -2.404 30.234 16.875 1 91.81 80 LYS A CA 1
ATOM 654 C C . LYS A 1 80 ? -1.78 29.812 18.203 1 91.81 80 LYS A C 1
ATOM 656 O O . LYS A 1 80 ? -1.109 30.609 18.859 1 91.81 80 LYS A O 1
ATOM 661 N N . GLN A 1 81 ? -2.045 28.625 18.531 1 90.19 81 GLN A N 1
ATOM 662 C CA . GLN A 1 81 ? -1.473 28.125 19.781 1 90.19 81 GLN A CA 1
ATOM 663 C C . GLN A 1 81 ? 0.05 28.047 19.688 1 90.19 81 GLN A C 1
ATOM 665 O O . GLN A 1 81 ? 0.739 28.188 20.703 1 90.19 81 GLN A O 1
ATOM 670 N N . LEU A 1 82 ? 0.536 27.797 18.5 1 89.62 82 LEU A N 1
ATOM 671 C CA . LEU A 1 82 ? 1.981 27.719 18.328 1 89.62 82 LEU A CA 1
ATOM 672 C C . LEU A 1 82 ? 2.607 29.109 18.375 1 89.62 82 LEU A C 1
ATOM 674 O O . LEU A 1 82 ? 3.807 29.25 18.625 1 89.62 82 LEU A O 1
ATOM 678 N N . GLU A 1 83 ? 1.826 30.141 18.031 1 81.25 83 GLU A N 1
ATOM 679 C CA . GLU A 1 83 ? 2.301 31.516 18.156 1 81.25 83 GLU A CA 1
ATOM 680 C C . GLU A 1 83 ? 2.492 31.906 19.609 1 81.25 83 GLU A C 1
ATOM 682 O O . GLU A 1 83 ? 3.402 32.688 19.938 1 81.25 83 GLU A O 1
ATOM 687 N N . ARG A 1 84 ? 1.485 31.516 20.453 1 67.25 84 ARG A N 1
ATOM 688 C CA . ARG A 1 84 ? 1.486 31.891 21.859 1 67.25 84 ARG A CA 1
ATOM 689 C C . ARG A 1 84 ? 2.602 31.188 22.625 1 67.25 84 ARG A C 1
ATOM 691 O O . ARG A 1 84 ? 2.965 30.062 22.297 1 67.25 84 ARG A O 1
ATOM 698 N N . ALA A 1 85 ? 3.729 31.859 22.844 1 53.47 85 ALA A N 1
ATOM 699 C CA . ALA A 1 85 ? 5.051 31.547 23.391 1 53.47 85 ALA A CA 1
ATOM 700 C C . ALA A 1 85 ? 4.988 30.344 24.328 1 53.47 85 ALA A C 1
ATOM 702 O O . ALA A 1 85 ? 5.875 29.5 24.312 1 53.47 85 ALA A O 1
ATOM 703 N N . SER A 1 86 ? 4.402 30.406 25.688 1 47.66 86 SER A N 1
ATOM 704 C CA . SER A 1 86 ? 4.957 29.578 26.75 1 47.66 86 SER A CA 1
ATOM 705 C C . SER A 1 86 ? 4.504 28.125 26.609 1 47.66 86 SER A C 1
ATOM 707 O O . SER A 1 86 ? 3.318 27.859 26.406 1 47.66 86 SER A O 1
ATOM 709 N N . LEU A 1 87 ? 5.316 27.359 26.016 1 44.03 87 LEU A N 1
ATOM 710 C CA . LEU A 1 87 ? 4.898 25.969 26.188 1 44.03 87 LEU A CA 1
ATOM 711 C C . LEU A 1 87 ? 4.059 25.812 27.453 1 44.03 87 LEU A C 1
ATOM 713 O O . LEU A 1 87 ? 4.039 26.703 28.312 1 44.03 87 LEU A O 1
ATOM 717 N N . ASP A 1 88 ? 3.803 24.641 27.969 1 41.59 88 ASP A N 1
ATOM 718 C CA . ASP A 1 88 ? 3.025 24.328 29.172 1 41.59 88 ASP A CA 1
ATOM 719 C C . ASP A 1 88 ? 3.492 25.156 30.359 1 41.59 88 ASP A C 1
ATOM 721 O O . ASP A 1 88 ? 4.691 25.406 30.531 1 41.59 88 ASP A O 1
ATOM 725 N N . PRO A 1 89 ? 2.643 25.969 30.953 1 40.19 89 PRO A N 1
ATOM 726 C CA . PRO A 1 89 ? 2.973 26.406 32.312 1 40.19 89 PRO A CA 1
ATOM 727 C C . PRO A 1 89 ? 3.787 25.359 33.094 1 40.19 89 PRO A C 1
ATOM 729 O O . PRO A 1 89 ? 4.488 25.703 34.031 1 40.19 89 PRO A O 1
ATOM 732 N N . ASP A 1 90 ? 3.359 24.219 33.156 1 39.03 90 ASP A N 1
ATOM 733 C CA . ASP A 1 90 ? 4.047 23.219 33.938 1 39.03 90 ASP A CA 1
ATOM 734 C C . ASP A 1 90 ? 5.395 22.844 33.344 1 39.03 90 ASP A C 1
ATOM 736 O O . ASP A 1 90 ? 6.094 21.969 33.844 1 39.03 90 ASP A O 1
ATOM 740 N N . PHE A 1 91 ? 5.512 22.656 32.062 1 42.28 91 PHE A N 1
ATOM 741 C CA . PHE A 1 91 ? 6.883 22.469 31.594 1 42.28 91 PHE A CA 1
ATOM 742 C C . PHE A 1 91 ? 7.711 23.719 31.875 1 42.28 91 PHE A C 1
ATOM 744 O O . PHE A 1 91 ? 7.5 24.766 31.25 1 42.28 91 PHE A O 1
ATOM 751 N N . GLU A 1 92 ? 8.039 24.031 32.938 1 42.28 92 GLU A N 1
ATOM 752 C CA . GLU A 1 92 ? 8.961 25.047 33.438 1 42.28 92 GLU A CA 1
ATOM 753 C C . GLU A 1 92 ? 9.984 25.438 32.375 1 42.28 92 GLU A C 1
ATOM 755 O O . GLU A 1 92 ? 10.586 26.516 32.469 1 42.28 92 GLU A O 1
ATOM 760 N N . MET A 1 93 ? 10.602 24.484 31.656 1 46.25 93 MET A N 1
ATOM 761 C CA . MET A 1 93 ? 11.719 24.922 30.812 1 46.25 93 MET A CA 1
ATOM 762 C C . MET A 1 93 ? 11.219 25.422 29.469 1 46.25 93 MET A C 1
ATOM 764 O O . MET A 1 93 ? 10.281 24.859 28.891 1 46.25 93 MET A O 1
ATOM 768 N N . LYS A 1 94 ? 11.312 26.641 29.234 1 49.47 94 LYS A N 1
ATOM 769 C CA . LYS A 1 94 ? 11.086 27.328 27.969 1 49.47 94 LYS A CA 1
ATOM 770 C C . LYS A 1 94 ? 11.43 26.438 26.781 1 49.47 94 LYS A C 1
ATOM 772 O O . LYS A 1 94 ? 12.531 25.891 26.703 1 49.47 94 LYS A O 1
ATOM 777 N N . TRP A 1 95 ? 10.43 25.859 26.125 1 46.78 95 TRP A N 1
ATOM 778 C CA . TRP A 1 95 ? 10.641 24.984 24.969 1 46.78 95 TRP A CA 1
ATOM 779 C C . TRP A 1 95 ? 11.766 25.5 24.094 1 46.78 95 TRP A C 1
ATOM 781 O O . TRP A 1 95 ? 12.484 24.734 23.469 1 46.78 95 TRP A O 1
ATOM 791 N N . ASP A 1 96 ? 11.828 26.875 24.047 1 50 96 ASP A N 1
ATOM 792 C CA . ASP A 1 96 ? 12.812 27.531 23.188 1 50 96 ASP A CA 1
ATOM 793 C C . ASP A 1 96 ? 14.234 27.188 23.625 1 50 96 ASP A C 1
ATOM 795 O O . ASP A 1 96 ? 15.18 27.312 22.844 1 50 96 ASP A O 1
ATOM 799 N N . SER A 1 97 ? 14.195 26.656 24.875 1 54.22 97 SER A N 1
ATOM 800 C CA . SER A 1 97 ? 15.531 26.375 25.391 1 54.22 97 SER A CA 1
ATOM 801 C C . SER A 1 97 ? 15.727 24.875 25.609 1 54.22 97 SER A C 1
ATOM 803 O O . SER A 1 97 ? 16.797 24.438 26.047 1 54.22 97 SER A O 1
ATOM 805 N N . PHE A 1 98 ? 14.719 24.125 25.156 1 55.81 98 PHE A N 1
ATOM 806 C CA . PHE A 1 98 ? 14.836 22.703 25.422 1 55.81 98 PHE A CA 1
ATOM 807 C C . PHE A 1 98 ? 15.773 22.031 24.438 1 55.81 98 PHE A C 1
ATOM 809 O O . PHE A 1 98 ? 15.547 22.094 23.219 1 55.81 98 PHE A O 1
ATOM 816 N N . ASN A 1 99 ? 16.859 21.641 24.828 1 61.66 99 ASN A N 1
ATOM 817 C CA . ASN A 1 99 ? 17.812 20.812 24.125 1 61.66 99 ASN A CA 1
ATOM 818 C C . ASN A 1 99 ? 17.891 19.406 24.719 1 61.66 99 ASN A C 1
ATOM 820 O O . ASN A 1 99 ? 18.328 19.234 25.859 1 61.66 99 ASN A O 1
ATOM 824 N N . LEU A 1 100 ? 17.281 18.531 24.016 1 66.12 100 LEU A N 1
ATOM 825 C CA . LEU A 1 100 ? 17.172 17.188 24.547 1 66.12 100 LEU A CA 1
ATOM 826 C C . LEU A 1 100 ? 18.562 16.578 24.797 1 66.12 100 LEU A C 1
ATOM 828 O O . LEU A 1 100 ? 19.328 16.375 23.844 1 66.12 100 LEU A O 1
ATOM 832 N N . LYS A 1 101 ? 18.828 16.516 26.125 1 69.56 101 LYS A N 1
ATOM 833 C CA . LYS A 1 101 ? 19.984 15.742 26.547 1 69.56 101 LYS A CA 1
ATOM 834 C C . LYS A 1 101 ? 19.578 14.359 27.031 1 69.56 101 LYS A C 1
ATOM 836 O O . LYS A 1 101 ? 18.391 14.086 27.203 1 69.56 101 LYS A O 1
ATOM 841 N N . GLU A 1 102 ? 20.391 13.477 27.094 1 68.69 102 GLU A N 1
ATOM 842 C CA . GLU A 1 102 ? 20.125 12.102 27.484 1 68.69 102 GLU A CA 1
ATOM 843 C C . GLU A 1 102 ? 19.359 12.039 28.812 1 68.69 102 GLU A C 1
ATOM 845 O O . GLU A 1 102 ? 18.469 11.203 28.984 1 68.69 102 GLU A O 1
ATOM 850 N N . ASP A 1 103 ? 19.688 13.023 29.578 1 68.12 103 ASP A N 1
ATOM 851 C CA . ASP A 1 103 ? 19.062 13.023 30.906 1 68.12 103 ASP A CA 1
ATOM 852 C C . ASP A 1 103 ? 17.609 13.477 30.828 1 68.12 103 ASP A C 1
ATOM 854 O O . ASP A 1 103 ? 16.828 13.258 31.75 1 68.12 103 ASP A O 1
ATOM 858 N N . ASP A 1 104 ? 17.297 13.984 29.672 1 78.81 104 ASP A N 1
ATOM 859 C CA . ASP A 1 104 ? 15.961 14.555 29.531 1 78.81 104 ASP A CA 1
ATOM 860 C C . ASP A 1 104 ? 14.992 13.539 28.938 1 78.81 104 ASP A C 1
ATOM 862 O O . ASP A 1 104 ? 13.789 13.797 28.859 1 78.81 104 ASP A O 1
ATOM 866 N N . ILE A 1 105 ? 15.461 12.391 28.641 1 81.62 105 ILE A N 1
ATOM 867 C CA . ILE A 1 105 ? 14.648 11.391 27.953 1 81.62 105 ILE A CA 1
ATOM 868 C C . ILE A 1 105 ? 13.531 10.914 28.875 1 81.62 105 ILE A C 1
ATOM 870 O O . ILE A 1 105 ? 12.406 10.672 28.422 1 81.62 105 ILE A O 1
ATOM 874 N N . TYR A 1 106 ? 13.898 10.852 30.078 1 82.38 106 TYR A N 1
ATOM 875 C CA . TYR A 1 106 ? 12.906 10.398 31.047 1 82.38 106 TYR A CA 1
ATOM 876 C C . TYR A 1 106 ? 11.75 11.391 31.156 1 82.38 106 TYR A C 1
ATOM 878 O O . TYR A 1 106 ? 10.586 10.992 31.188 1 82.38 106 TYR A O 1
ATOM 886 N N . GLN A 1 107 ? 12.086 12.578 31.203 1 84.19 107 GLN A N 1
ATOM 887 C CA . GLN A 1 107 ? 11.055 13.617 31.297 1 84.19 107 GLN A CA 1
ATOM 888 C C . GLN A 1 107 ? 10.18 13.625 30.047 1 84.19 107 GLN A C 1
ATOM 890 O O . GLN A 1 107 ? 8.961 13.766 30.141 1 84.19 107 GLN A O 1
ATOM 895 N N . VAL A 1 108 ? 10.797 13.531 28.922 1 88.44 108 VAL A N 1
ATOM 896 C CA . VAL A 1 108 ? 10.07 13.531 27.656 1 88.44 108 VAL A CA 1
ATOM 897 C C . VAL A 1 108 ? 9.133 12.328 27.594 1 88.44 108 VAL A C 1
ATOM 899 O O . VAL A 1 108 ? 7.988 12.445 27.156 1 88.44 108 VAL A O 1
ATOM 902 N N . ASN A 1 109 ? 9.602 11.219 28.047 1 90 109 ASN A N 1
ATOM 903 C CA . ASN A 1 109 ? 8.781 10.016 28.109 1 90 109 ASN A CA 1
ATOM 904 C C . ASN A 1 109 ? 7.539 10.227 28.969 1 90 109 ASN A C 1
ATOM 906 O O . ASN A 1 109 ? 6.445 9.789 28.609 1 90 109 ASN A O 1
ATOM 910 N N . ASN A 1 110 ? 7.766 10.859 30.031 1 88.62 110 ASN A N 1
ATOM 911 C CA . ASN A 1 110 ? 6.648 11.117 30.922 1 88.62 110 ASN A CA 1
ATOM 912 C C . ASN A 1 110 ? 5.602 12.016 30.281 1 88.62 110 ASN A C 1
ATOM 914 O O . ASN A 1 110 ? 4.398 11.789 30.422 1 88.62 110 ASN A O 1
ATOM 918 N N . ILE A 1 111 ? 6.062 12.945 29.594 1 89.75 111 ILE A N 1
ATOM 919 C CA . ILE A 1 111 ? 5.152 13.867 28.938 1 89.75 111 ILE A CA 1
ATOM 920 C C . ILE A 1 111 ? 4.336 13.117 27.891 1 89.75 111 ILE A C 1
ATOM 922 O O . ILE A 1 111 ? 3.104 13.188 27.891 1 89.75 111 ILE A O 1
ATOM 926 N N . LEU A 1 112 ? 4.984 12.398 27.047 1 93.69 112 LEU A N 1
ATOM 927 C CA . LEU A 1 112 ? 4.332 11.734 25.922 1 93.69 112 LEU A CA 1
ATOM 928 C C . LEU A 1 112 ? 3.412 10.617 26.422 1 93.69 112 LEU A C 1
ATOM 930 O O . LEU A 1 112 ? 2.33 10.414 25.859 1 93.69 112 LEU A O 1
ATOM 934 N N . SER A 1 113 ? 3.805 9.945 27.422 1 93.5 113 SER A N 1
ATOM 935 C CA . SER A 1 113 ? 3.021 8.82 27.938 1 93.5 113 SER A CA 1
ATOM 936 C C . SER A 1 113 ? 1.732 9.305 28.594 1 93.5 113 SER A C 1
ATOM 938 O O . SER A 1 113 ? 0.779 8.531 28.734 1 93.5 113 SER A O 1
ATOM 940 N N . ASN A 1 114 ? 1.681 10.523 28.953 1 93.12 114 ASN A N 1
ATOM 941 C CA . ASN A 1 114 ? 0.507 11.055 29.641 1 93.12 114 ASN A CA 1
ATOM 942 C C . ASN A 1 114 ? -0.49 11.656 28.656 1 93.12 114 ASN A C 1
ATOM 944 O O . ASN A 1 114 ? -1.572 12.094 29.047 1 93.12 114 ASN A O 1
ATOM 948 N N . LEU A 1 115 ? -0.098 11.695 27.469 1 95.31 115 LEU A N 1
ATOM 949 C CA . LEU A 1 115 ? -1.015 12.211 26.453 1 95.31 115 LEU A CA 1
ATOM 950 C C . LEU A 1 115 ? -1.965 11.117 25.984 1 95.31 115 LEU A C 1
ATOM 952 O O . LEU A 1 115 ? -1.524 10.039 25.578 1 95.31 115 LEU A O 1
ATOM 956 N N . SER A 1 116 ? -3.225 11.367 25.969 1 95.38 116 SER A N 1
ATOM 957 C CA . SER A 1 116 ? -4.223 10.391 25.531 1 95.38 116 SER A CA 1
ATOM 958 C C . SER A 1 116 ? -4.109 10.102 24.047 1 95.38 116 SER A C 1
ATOM 960 O O . SER A 1 116 ? -4.477 9.016 23.594 1 95.38 116 SER A O 1
ATOM 962 N N . LEU A 1 117 ? -3.609 11.055 23.328 1 96 117 LEU A N 1
ATOM 963 C CA . LEU A 1 117 ? -3.438 10.914 21.875 1 96 117 LEU A CA 1
ATOM 964 C C . LEU A 1 117 ? -2.445 9.805 21.562 1 96 117 LEU A C 1
ATOM 966 O O . LEU A 1 117 ? -2.592 9.109 20.547 1 96 117 LEU A O 1
ATOM 970 N N . ILE A 1 118 ? -1.475 9.633 22.453 1 96.44 118 ILE A N 1
ATOM 971 C CA . ILE A 1 118 ? -0.372 8.711 22.203 1 96.44 118 ILE A CA 1
ATOM 972 C C . ILE A 1 118 ? -0.752 7.316 22.688 1 96.44 118 ILE A C 1
ATOM 974 O O . ILE A 1 118 ? -1.043 7.113 23.859 1 96.44 118 ILE A O 1
ATOM 978 N N . GLU A 1 119 ? -0.74 6.426 21.766 1 93.5 119 GLU A N 1
ATOM 979 C CA . GLU A 1 119 ? -1.131 5.051 22.062 1 93.5 119 GLU A CA 1
ATOM 980 C C . GLU A 1 119 ? 0.044 4.25 22.609 1 93.5 119 GLU A C 1
ATOM 982 O O . GLU A 1 119 ? -0.131 3.416 23.5 1 93.5 119 GLU A O 1
ATOM 987 N N . LYS A 1 120 ? 1.213 4.52 22.062 1 92.06 120 LYS A N 1
ATOM 988 C CA . LYS A 1 120 ? 2.383 3.723 22.422 1 92.06 120 LYS A CA 1
ATOM 989 C C . LYS A 1 120 ? 3.641 4.586 22.484 1 92.06 120 LYS A C 1
ATOM 991 O O . LYS A 1 120 ? 3.842 5.457 21.625 1 92.06 120 LYS A O 1
ATOM 996 N N . VAL A 1 121 ? 4.434 4.367 23.531 1 93.75 121 VAL A N 1
ATOM 997 C CA . VAL A 1 121 ? 5.723 5.031 23.672 1 93.75 121 VAL A CA 1
ATOM 998 C C . VAL A 1 121 ? 6.82 3.994 23.891 1 93.75 121 VAL A C 1
ATOM 1000 O O . VAL A 1 121 ? 6.688 3.121 24.75 1 93.75 121 VAL A O 1
ATOM 1003 N N . VAL A 1 122 ? 7.766 4.023 23.062 1 89.06 122 VAL A N 1
ATOM 1004 C CA . VAL A 1 122 ? 8.938 3.172 23.219 1 89.06 122 VAL A CA 1
ATOM 1005 C C . VAL A 1 122 ? 10.156 4.027 23.578 1 89.06 122 VAL A C 1
ATOM 1007 O O . VAL A 1 122 ? 10.586 4.867 22.797 1 89.06 122 VAL A O 1
ATOM 1010 N N . LYS A 1 123 ? 10.594 3.809 24.781 1 88.56 123 LYS A N 1
ATOM 1011 C CA . LYS A 1 123 ? 11.734 4.57 25.281 1 88.56 123 LYS A CA 1
ATOM 1012 C C . LYS A 1 123 ? 13.016 3.756 25.188 1 88.56 123 LYS A C 1
ATOM 1014 O O . LYS A 1 123 ? 13.047 2.586 25.578 1 88.56 123 LYS A O 1
ATOM 1019 N N . CYS A 1 124 ? 13.961 4.312 24.562 1 84.88 124 CYS A N 1
ATOM 1020 C CA . CYS A 1 124 ? 15.305 3.754 24.547 1 84.88 124 CYS A CA 1
ATOM 1021 C C . CYS A 1 124 ? 16.297 4.688 25.25 1 84.88 124 CYS A C 1
ATOM 1023 O O . CYS A 1 124 ? 15.891 5.668 25.875 1 84.88 124 CYS A O 1
ATOM 1025 N N . GLN A 1 125 ? 17.625 4.336 25.172 1 79.5 125 GLN A N 1
ATOM 1026 C CA . GLN A 1 125 ? 18.641 5.094 25.891 1 79.5 125 GLN A CA 1
ATOM 1027 C C . GLN A 1 125 ? 18.828 6.477 25.281 1 79.5 125 GLN A C 1
ATOM 1029 O O . GLN A 1 125 ? 18.969 7.465 26 1 79.5 125 GLN A O 1
ATOM 1034 N N . SER A 1 126 ? 18.781 6.555 23.984 1 83.38 126 SER A N 1
ATOM 1035 C CA . SER A 1 126 ? 19.141 7.816 23.344 1 83.38 126 SER A CA 1
ATOM 1036 C C . SER A 1 126 ? 18 8.367 22.5 1 83.38 126 SER A C 1
ATOM 1038 O O . SER A 1 126 ? 18.156 9.391 21.828 1 83.38 126 SER A O 1
ATOM 1040 N N . HIS A 1 127 ? 16.859 7.648 22.469 1 88.62 127 HIS A N 1
ATOM 1041 C CA . HIS A 1 127 ? 15.766 8.125 21.625 1 88.62 127 HIS A CA 1
ATOM 1042 C C . HIS A 1 127 ? 14.422 7.621 22.141 1 88.62 127 HIS A C 1
ATOM 1044 O O . HIS A 1 127 ? 14.367 6.68 22.938 1 88.62 127 HIS A O 1
ATOM 1050 N N . ILE A 1 128 ? 13.406 8.328 21.812 1 91.38 128 ILE A N 1
ATOM 1051 C CA . ILE A 1 128 ? 12.039 7.988 22.172 1 91.38 128 ILE A CA 1
ATOM 1052 C C . ILE A 1 128 ? 11.156 8 20.922 1 91.38 128 ILE A C 1
ATOM 1054 O O . ILE A 1 128 ? 11.281 8.891 20.078 1 91.38 128 ILE A O 1
ATOM 1058 N N . VAL A 1 129 ? 10.375 6.941 20.797 1 92.75 129 VAL A N 1
ATOM 1059 C CA . VAL A 1 129 ? 9.422 6.863 19.703 1 92.75 129 VAL A CA 1
ATOM 1060 C C . VAL A 1 129 ? 8 6.812 20.266 1 92.75 129 VAL A C 1
ATOM 1062 O O . VAL A 1 129 ? 7.66 5.914 21.031 1 92.75 129 VAL A O 1
ATOM 1065 N N . ALA A 1 130 ? 7.227 7.789 19.906 1 95.19 130 ALA A N 1
ATOM 1066 C CA . ALA A 1 130 ? 5.828 7.844 20.312 1 95.19 130 ALA A CA 1
ATOM 1067 C C . ALA A 1 130 ? 4.895 7.754 19.109 1 95.19 130 ALA A C 1
ATOM 1069 O O . ALA A 1 130 ? 5.125 8.406 18.094 1 95.19 130 ALA A O 1
ATOM 1070 N N . THR A 1 131 ? 3.867 6.957 19.234 1 94.75 131 THR A N 1
ATOM 1071 C CA . THR A 1 131 ? 2.959 6.734 18.109 1 94.75 131 THR A CA 1
ATOM 1072 C C . THR A 1 131 ? 1.537 7.152 18.484 1 94.75 131 THR A C 1
ATOM 1074 O O . THR A 1 131 ? 0.986 6.68 19.484 1 94.75 131 THR A O 1
ATOM 1077 N N . ALA A 1 132 ? 0.993 8.102 17.75 1 97.06 132 ALA A N 1
ATOM 1078 C CA . ALA A 1 132 ? -0.438 8.398 17.766 1 97.06 132 ALA A CA 1
ATOM 1079 C C . ALA A 1 132 ? -1.165 7.637 16.656 1 97.06 132 ALA A C 1
ATOM 1081 O O . ALA A 1 132 ? -0.945 7.891 15.469 1 97.06 132 ALA A O 1
ATOM 1082 N N . ARG A 1 133 ? -2.062 6.812 17.016 1 95.19 133 ARG A N 1
ATOM 1083 C CA . ARG A 1 133 ? -2.711 5.918 16.062 1 95.19 133 ARG A CA 1
ATOM 1084 C C . ARG A 1 133 ? -3.785 6.652 15.266 1 95.19 133 ARG A C 1
ATOM 1086 O O . ARG A 1 133 ? -4.605 7.371 15.836 1 95.19 133 ARG A O 1
ATOM 1093 N N . GLY A 1 134 ? -3.74 6.465 13.961 1 96.19 134 GLY A N 1
ATOM 1094 C CA . GLY A 1 134 ? -4.746 7.066 13.102 1 96.19 134 GLY A CA 1
ATOM 1095 C C . GLY A 1 134 ? -6.098 6.387 13.203 1 96.19 134 GLY A C 1
ATOM 1096 O O . GLY A 1 134 ? -6.184 5.207 13.547 1 96.19 134 GLY A O 1
ATOM 1097 N N . ALA A 1 135 ? -7.086 7.09 12.812 1 93.81 135 ALA A N 1
ATOM 1098 C CA . ALA A 1 135 ? -8.453 6.594 12.945 1 93.81 135 ALA A CA 1
ATOM 1099 C C . ALA A 1 135 ? -8.883 5.832 11.695 1 93.81 135 ALA A C 1
ATOM 1101 O O . ALA A 1 135 ? -9.531 4.789 11.789 1 93.81 135 ALA A O 1
ATOM 1102 N N . ARG A 1 136 ? -8.523 6.297 10.586 1 93 136 ARG A N 1
ATOM 1103 C CA . ARG A 1 136 ? -9.016 5.711 9.344 1 93 136 ARG A CA 1
ATOM 1104 C C . ARG A 1 136 ? -7.941 4.859 8.68 1 93 136 ARG A C 1
ATOM 1106 O O . ARG A 1 136 ? -8.219 3.75 8.219 1 93 136 ARG A O 1
ATOM 1113 N N . GLU A 1 137 ? -6.77 5.395 8.625 1 95.62 137 GLU A N 1
ATOM 1114 C CA . GLU A 1 137 ? -5.637 4.688 8.031 1 95.62 137 GLU A CA 1
ATOM 1115 C C . GLU A 1 137 ? -4.5 4.527 9.039 1 95.62 137 GLU A C 1
ATOM 1117 O O . GLU A 1 137 ? -3.418 5.086 8.859 1 95.62 137 GLU A O 1
ATOM 1122 N N . PRO A 1 138 ? -4.684 3.674 9.961 1 94.81 138 PRO A N 1
ATOM 1123 C CA . PRO A 1 138 ? -3.672 3.518 11.008 1 94.81 138 PRO A CA 1
ATOM 1124 C C . PRO A 1 138 ? -2.373 2.906 10.492 1 94.81 138 PRO A C 1
ATOM 1126 O O . PRO A 1 138 ? -1.343 2.973 11.164 1 94.81 138 PRO A O 1
ATOM 1129 N N . ASP A 1 139 ? -2.391 2.338 9.273 1 93.62 139 ASP A N 1
ATOM 1130 C CA . ASP A 1 139 ? -1.227 1.644 8.734 1 93.62 139 ASP A CA 1
ATOM 1131 C C . ASP A 1 139 ? -0.342 2.596 7.934 1 93.62 139 ASP A C 1
ATOM 1133 O O . ASP A 1 139 ? 0.691 2.188 7.398 1 93.62 139 ASP A O 1
ATOM 1137 N N . ARG A 1 140 ? -0.713 3.797 7.805 1 95.94 140 ARG A N 1
ATOM 1138 C CA . ARG A 1 140 ? 0.098 4.816 7.145 1 95.94 140 ARG A CA 1
ATOM 1139 C C . ARG A 1 140 ? 0.688 5.785 8.164 1 95.94 140 ARG A C 1
ATOM 1141 O O . ARG A 1 140 ? 0.011 6.188 9.109 1 95.94 140 ARG A O 1
ATOM 1148 N N . TYR A 1 141 ? 1.947 6.188 7.934 1 95.75 141 TYR A N 1
ATOM 1149 C CA . TYR A 1 141 ? 2.643 6.895 9 1 95.75 141 TYR A CA 1
ATOM 1150 C C . TYR A 1 141 ? 3.195 8.227 8.508 1 95.75 141 TYR A C 1
ATOM 1152 O O . TYR A 1 141 ? 3.822 8.289 7.449 1 95.75 141 TYR A O 1
ATOM 1160 N N . VAL A 1 142 ? 2.91 9.234 9.211 1 97.69 142 VAL A N 1
ATOM 1161 C CA . VAL A 1 142 ? 3.6 10.516 9.102 1 97.69 142 VAL A CA 1
ATOM 1162 C C . VAL A 1 142 ? 4.59 10.664 10.25 1 97.69 142 VAL A C 1
ATOM 1164 O O . VAL A 1 142 ? 4.199 10.664 11.422 1 97.69 142 VAL A O 1
ATOM 1167 N N . VAL A 1 143 ? 5.871 10.828 9.961 1 96.75 143 VAL A N 1
ATOM 1168 C CA . VAL A 1 143 ? 6.898 10.758 10.992 1 96.75 143 VAL A CA 1
ATOM 1169 C C . VAL A 1 143 ? 7.551 12.125 11.164 1 96.75 143 VAL A C 1
ATOM 1171 O O . VAL A 1 143 ? 7.949 12.758 10.188 1 96.75 143 VAL A O 1
ATOM 1174 N N . LEU A 1 144 ? 7.57 12.57 12.312 1 96.69 144 LEU A N 1
ATOM 1175 C CA . LEU A 1 144 ? 8.336 13.758 12.688 1 96.69 144 LEU A CA 1
ATOM 1176 C C . LEU A 1 144 ? 9.57 13.367 13.508 1 96.69 144 LEU A C 1
ATOM 1178 O O . LEU A 1 144 ? 9.438 12.82 14.602 1 96.69 144 LEU A O 1
ATOM 1182 N N . SER A 1 145 ? 10.703 13.586 12.969 1 94.25 145 SER A N 1
ATOM 1183 C CA . SER A 1 145 ? 11.977 13.359 13.656 1 94.25 145 SER A CA 1
ATOM 1184 C C . SER A 1 145 ? 12.586 14.68 14.117 1 94.25 145 SER A C 1
ATOM 1186 O O . SER A 1 145 ? 12.719 15.617 13.328 1 94.25 145 SER A O 1
ATOM 1188 N N . ALA A 1 146 ? 12.953 14.727 15.352 1 91.69 146 ALA A N 1
ATOM 1189 C CA . ALA A 1 146 ? 13.477 15.977 15.891 1 91.69 146 ALA A CA 1
ATOM 1190 C C . ALA A 1 146 ? 14.594 15.719 16.891 1 91.69 146 ALA A C 1
ATOM 1192 O O . ALA A 1 146 ? 14.586 14.703 17.594 1 91.69 146 ALA A O 1
ATOM 1193 N N . SER A 1 147 ? 15.539 16.578 16.891 1 87.56 147 SER A N 1
ATOM 1194 C CA . SER A 1 147 ? 16.625 16.562 17.859 1 87.56 147 SER A CA 1
ATOM 1195 C C . SER A 1 147 ? 16.938 17.953 18.391 1 87.56 147 SER A C 1
ATOM 1197 O O . SER A 1 147 ? 16.484 18.953 17.812 1 87.56 147 SER A O 1
ATOM 1199 N N . GLY A 1 148 ? 17.578 18 19.516 1 81 148 GLY A N 1
ATOM 1200 C CA . GLY A 1 148 ? 17.953 19.281 20.094 1 81 148 GLY A CA 1
ATOM 1201 C C . GLY A 1 148 ? 16.781 20.203 20.328 1 81 148 GLY A C 1
ATOM 1202 O O . GLY A 1 148 ? 15.789 19.812 20.953 1 81 148 GLY A O 1
ATOM 1203 N N . GLU A 1 149 ? 16.859 21.375 19.672 1 76.62 149 GLU A N 1
ATOM 1204 C CA . GLU A 1 149 ? 15.805 22.375 19.844 1 76.62 149 GLU A CA 1
ATOM 1205 C C . GLU A 1 149 ? 14.523 21.953 19.141 1 76.62 149 GLU A C 1
ATOM 1207 O O . GLU A 1 149 ? 13.43 22.422 19.469 1 76.62 149 GLU A O 1
ATOM 1212 N N . GLY A 1 150 ? 14.68 21.078 18.219 1 85.88 150 GLY A N 1
ATOM 1213 C CA . GLY A 1 150 ? 13.516 20.594 17.484 1 85.88 150 GLY A CA 1
ATOM 1214 C C . GLY A 1 150 ? 12.586 19.75 18.344 1 85.88 150 GLY A C 1
ATOM 1215 O O . GLY A 1 150 ? 11.406 19.609 18.016 1 85.88 150 GLY A O 1
ATOM 1216 N N . VAL A 1 151 ? 13.117 19.203 19.406 1 88.69 151 VAL A N 1
ATOM 1217 C CA . VAL A 1 151 ? 12.32 18.359 20.281 1 88.69 151 VAL A CA 1
ATOM 1218 C C . VAL A 1 151 ? 11.219 19.188 20.953 1 88.69 151 VAL A C 1
ATOM 1220 O O . VAL A 1 151 ? 10.102 18.703 21.141 1 88.69 151 VAL A O 1
ATOM 1223 N N . GLY A 1 152 ? 11.57 20.406 21.266 1 85.56 152 GLY A N 1
ATOM 1224 C CA . GLY A 1 152 ? 10.562 21.297 21.812 1 85.56 152 GLY A CA 1
ATOM 1225 C C . GLY A 1 152 ? 9.375 21.5 20.891 1 85.56 152 GLY A C 1
ATOM 1226 O O . GLY A 1 152 ? 8.227 21.547 21.344 1 85.56 152 GLY A O 1
ATOM 1227 N N . ILE A 1 153 ? 9.641 21.625 19.656 1 88.31 153 ILE A N 1
ATOM 1228 C CA . ILE A 1 153 ? 8.602 21.797 18.641 1 88.31 153 ILE A CA 1
ATOM 1229 C C . ILE A 1 153 ? 7.715 20.547 18.609 1 88.31 153 ILE A C 1
ATOM 1231 O O . ILE A 1 153 ? 6.484 20.656 18.609 1 88.31 153 ILE A O 1
ATOM 1235 N N . ALA A 1 154 ? 8.344 19.438 18.641 1 93.12 154 ALA A N 1
ATOM 1236 C CA . ALA A 1 154 ? 7.609 18.172 18.578 1 93.12 154 ALA A CA 1
ATOM 1237 C C . ALA A 1 154 ? 6.707 17.984 19.797 1 93.12 154 ALA A C 1
ATOM 1239 O O . ALA A 1 154 ? 5.551 17.578 19.656 1 93.12 154 ALA A O 1
ATOM 1240 N N . LEU A 1 155 ? 7.242 18.297 20.906 1 91.69 155 LEU A N 1
ATOM 1241 C CA . LEU A 1 155 ? 6.48 18.125 22.141 1 91.69 155 LEU A CA 1
ATOM 1242 C C . LEU A 1 155 ? 5.301 19.078 22.188 1 91.69 155 LEU A C 1
ATOM 1244 O O . LEU A 1 155 ? 4.195 18.703 22.578 1 91.69 155 LEU A O 1
ATOM 1248 N N . LYS A 1 156 ? 5.566 20.281 21.812 1 91.06 156 LYS A N 1
ATOM 1249 C CA . LYS A 1 156 ? 4.492 21.266 21.781 1 91.06 156 LYS A CA 1
ATOM 1250 C C . LYS A 1 156 ? 3.385 20.844 20.828 1 91.06 156 LYS A C 1
ATOM 1252 O O . LYS A 1 156 ? 2.199 20.953 21.141 1 91.06 156 LYS A O 1
ATOM 1257 N N . LEU A 1 157 ? 3.77 20.375 19.719 1 93.62 157 LEU A N 1
ATOM 1258 C CA . LEU A 1 157 ? 2.797 19.906 18.734 1 93.62 157 LEU A CA 1
ATOM 1259 C C . LEU A 1 157 ? 1.985 18.75 19.297 1 93.62 157 LEU A C 1
ATOM 1261 O O . LEU A 1 157 ? 0.761 18.703 19.141 1 93.62 157 LEU A O 1
ATOM 1265 N N . ALA A 1 158 ? 2.641 17.797 19.891 1 95 158 ALA A N 1
ATOM 1266 C CA . ALA A 1 158 ? 1.958 16.641 20.484 1 95 158 ALA A CA 1
ATOM 1267 C C . ALA A 1 158 ? 0.914 17.094 21.5 1 95 158 ALA A C 1
ATOM 1269 O O . ALA A 1 158 ? -0.205 16.578 21.516 1 95 158 ALA A O 1
ATOM 1270 N N . LYS A 1 159 ? 1.248 18.016 22.281 1 92.69 159 LYS A N 1
ATOM 1271 C CA . LYS A 1 159 ? 0.332 18.531 23.297 1 92.69 159 LYS A CA 1
ATOM 1272 C C . LYS A 1 159 ? -0.865 19.234 22.656 1 92.69 159 LYS A C 1
ATOM 1274 O O . LYS A 1 159 ? -2.002 19.047 23.109 1 92.69 159 LYS A O 1
ATOM 1279 N N . ILE A 1 160 ? -0.555 20.016 21.703 1 94.25 160 ILE A N 1
ATOM 1280 C CA . ILE A 1 160 ? -1.624 20.75 21.016 1 94.25 160 ILE A CA 1
ATOM 1281 C C . ILE A 1 160 ? -2.574 19.766 20.344 1 94.25 160 ILE A C 1
ATOM 1283 O O . ILE A 1 160 ? -3.797 19.891 20.453 1 94.25 160 ILE A O 1
ATOM 1287 N N . PHE A 1 161 ? -2.031 18.766 19.656 1 96.81 161 PHE A N 1
ATOM 1288 C CA . PHE A 1 161 ? -2.867 17.75 19.016 1 96.81 161 PHE A CA 1
ATOM 1289 C C . PHE A 1 161 ? -3.715 17.031 20.062 1 96.81 161 PHE A C 1
ATOM 1291 O O . PHE A 1 161 ? -4.883 16.734 19.812 1 96.81 161 PHE A O 1
ATOM 1298 N N . ASN A 1 162 ? -3.111 16.75 21.141 1 96 162 ASN A N 1
ATOM 1299 C CA . ASN A 1 162 ? -3.842 16.109 22.234 1 96 162 ASN A CA 1
ATOM 1300 C C . ASN A 1 162 ? -5.004 16.969 22.719 1 96 162 ASN A C 1
ATOM 1302 O O . ASN A 1 162 ? -6.105 16.469 22.938 1 96 162 ASN A O 1
ATOM 1306 N N . GLN A 1 163 ? -4.77 18.234 22.875 1 93.75 163 GLN A N 1
ATOM 1307 C CA . GLN A 1 163 ? -5.812 19.172 23.281 1 93.75 163 GLN A CA 1
ATOM 1308 C C . GLN A 1 163 ? -6.957 19.188 22.281 1 93.75 163 GLN A C 1
ATOM 1310 O O . GLN A 1 163 ? -8.133 19.172 22.656 1 93.75 163 GLN A O 1
ATOM 1315 N N . ILE A 1 164 ? -6.605 19.203 21.047 1 95.44 164 ILE A N 1
ATOM 1316 C CA . ILE A 1 164 ? -7.609 19.234 19.984 1 95.44 164 ILE A CA 1
ATOM 1317 C C . ILE A 1 164 ? -8.445 17.953 20.047 1 95.44 164 ILE A C 1
ATOM 1319 O O . ILE A 1 164 ? -9.664 18 19.891 1 95.44 164 ILE A O 1
ATOM 1323 N N . GLN A 1 165 ? -7.809 16.844 20.203 1 95.25 165 GLN A N 1
ATOM 1324 C CA . GLN A 1 165 ? -8.531 15.586 20.328 1 95.25 165 GLN A CA 1
ATOM 1325 C C . GLN A 1 165 ? -9.508 15.617 21.5 1 95.25 165 GLN A C 1
ATOM 1327 O O . GLN A 1 165 ? -10.656 15.195 21.359 1 95.25 165 GLN A O 1
ATOM 1332 N N . GLU A 1 166 ? -9.109 16.078 22.609 1 92.94 166 GLU A N 1
ATOM 1333 C CA . GLU A 1 166 ? -9.93 16.109 23.828 1 92.94 166 GLU A CA 1
ATOM 1334 C C . GLU A 1 166 ? -11.102 17.078 23.672 1 92.94 166 GLU A C 1
ATOM 1336 O O . GLU A 1 166 ? -12.219 16.781 24.078 1 92.94 166 GLU A O 1
ATOM 1341 N N . GLU A 1 167 ? -10.875 18.141 23.047 1 90.62 167 GLU A N 1
ATOM 1342 C CA . GLU A 1 167 ? -11.875 19.203 23 1 90.62 167 GLU A CA 1
ATOM 1343 C C . GLU A 1 167 ? -12.812 19.016 21.812 1 90.62 167 GLU A C 1
ATOM 1345 O O . GLU A 1 167 ? -13.992 19.391 21.875 1 90.62 167 GLU A O 1
ATOM 1350 N N . CYS A 1 168 ? -12.289 18.484 20.766 1 91.56 168 CYS A N 1
ATOM 1351 C CA . CYS A 1 168 ? -13.094 18.438 19.547 1 91.56 168 CYS A CA 1
ATOM 1352 C C . CYS A 1 168 ? -13.297 17 19.078 1 91.56 168 CYS A C 1
ATOM 1354 O O . CYS A 1 168 ? -13.797 16.766 17.984 1 91.56 168 CYS A O 1
ATOM 1356 N N . THR A 1 169 ? -12.859 15.977 19.719 1 89.31 169 THR A N 1
ATOM 1357 C CA . THR A 1 169 ? -12.969 14.562 19.375 1 89.31 169 THR A CA 1
ATOM 1358 C C . THR A 1 169 ? -12.336 14.289 18.016 1 89.31 169 THR A C 1
ATOM 1360 O O . THR A 1 169 ? -12.906 13.578 17.188 1 89.31 169 THR A O 1
ATOM 1363 N N . TRP A 1 170 ? -11.25 15.031 17.828 1 92.19 170 TRP A N 1
ATOM 1364 C CA . TRP A 1 170 ? -10.484 14.852 16.609 1 92.19 170 TRP A CA 1
ATOM 1365 C C . TRP A 1 170 ? -9.453 13.742 16.766 1 92.19 170 TRP A C 1
ATOM 1367 O O . TRP A 1 170 ? -8.836 13.609 17.828 1 92.19 170 TRP A O 1
ATOM 1377 N N . LYS A 1 171 ? -9.344 12.945 15.766 1 94.12 171 LYS A N 1
ATOM 1378 C CA . LYS A 1 171 ? -8.266 11.969 15.641 1 94.12 171 LYS A CA 1
ATOM 1379 C C . LYS A 1 171 ? 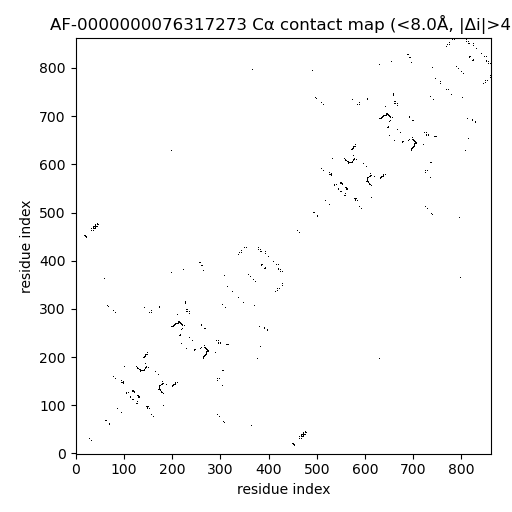-7.633 12.016 14.258 1 94.12 171 LYS A C 1
ATOM 1381 O O . LYS A 1 171 ? -8.344 12.125 13.25 1 94.12 171 LYS A O 1
ATOM 1386 N N . PRO A 1 172 ? -6.305 12.008 14.273 1 96.75 172 PRO A N 1
ATOM 1387 C CA . PRO A 1 172 ? -5.688 12.039 12.945 1 96.75 172 PRO A CA 1
ATOM 1388 C C . PRO A 1 172 ? -6.133 10.875 12.062 1 96.75 172 PRO A C 1
ATOM 1390 O O . PRO A 1 172 ? -6.379 9.773 12.562 1 96.75 172 PRO A O 1
ATOM 1393 N N . ARG A 1 173 ? -6.312 11.164 10.805 1 95.62 173 ARG A N 1
ATOM 1394 C CA . ARG A 1 173 ? -6.684 10.117 9.852 1 95.62 173 ARG A CA 1
ATOM 1395 C C . ARG A 1 173 ? -5.59 9.055 9.75 1 95.62 173 ARG A C 1
ATOM 1397 O O . ARG A 1 173 ? -5.883 7.855 9.773 1 95.62 173 ARG A O 1
ATOM 1404 N N . ARG A 1 174 ? -4.363 9.492 9.617 1 97.31 174 ARG A N 1
ATOM 1405 C CA . ARG A 1 174 ? -3.195 8.617 9.555 1 97.31 174 ARG A CA 1
ATOM 1406 C C . ARG A 1 174 ? -2.412 8.656 10.867 1 97.31 174 ARG A C 1
ATOM 1408 O O . ARG A 1 174 ? -2.537 9.602 11.641 1 97.31 174 ARG A O 1
ATOM 1415 N N . SER A 1 175 ? -1.609 7.652 11.07 1 96.5 175 SER A N 1
ATOM 1416 C CA . SER A 1 175 ? -0.817 7.605 12.297 1 96.5 175 SER A CA 1
ATOM 1417 C C . SER A 1 175 ? 0.312 8.633 12.258 1 96.5 175 SER A C 1
ATOM 1419 O O . SER A 1 175 ? 0.922 8.859 11.211 1 96.5 175 SER A O 1
ATOM 1421 N N . ILE A 1 176 ? 0.572 9.203 13.375 1 97.81 176 ILE A N 1
ATOM 1422 C CA . ILE A 1 176 ? 1.674 10.148 13.531 1 97.81 176 ILE A CA 1
ATOM 1423 C C . ILE A 1 176 ? 2.73 9.555 14.461 1 97.81 176 ILE A C 1
ATOM 1425 O O . ILE A 1 176 ? 2.404 9.062 15.547 1 97.81 176 ILE A O 1
ATOM 1429 N N . ILE A 1 177 ? 3.941 9.578 14.062 1 96.12 177 ILE A N 1
ATOM 1430 C CA . ILE A 1 177 ? 5.043 9.07 14.875 1 96.12 177 ILE A CA 1
ATOM 1431 C C . ILE A 1 177 ? 5.992 10.203 15.234 1 96.12 177 ILE A C 1
ATOM 1433 O O . ILE A 1 177 ? 6.434 10.953 14.359 1 96.12 177 ILE A O 1
ATOM 1437 N N . PHE A 1 178 ? 6.238 10.367 16.469 1 95.75 178 PHE A N 1
ATOM 1438 C CA . PHE A 1 178 ? 7.258 11.289 16.969 1 95.75 178 PHE A CA 1
ATOM 1439 C C . PHE A 1 178 ? 8.539 10.539 17.328 1 95.75 178 PHE A C 1
ATOM 1441 O O . PHE A 1 178 ? 8.539 9.711 18.234 1 95.75 178 PHE A O 1
ATOM 1448 N N . CYS A 1 179 ? 9.531 10.773 16.594 1 94.06 179 CYS A N 1
ATOM 1449 C CA . CYS A 1 179 ? 10.844 10.203 16.875 1 94.06 179 CYS A CA 1
ATOM 1450 C C . CYS A 1 179 ? 11.797 11.266 17.406 1 94.06 179 CYS A C 1
ATOM 1452 O O . CYS A 1 179 ? 12.32 12.078 16.641 1 94.06 179 CYS A O 1
ATOM 1454 N N . LEU A 1 180 ? 12.047 11.211 18.656 1 92 180 LEU A N 1
ATOM 1455 C CA . LEU A 1 180 ? 12.859 12.227 19.328 1 92 180 LEU A CA 1
ATOM 1456 C C . LEU A 1 180 ? 14.172 11.625 19.828 1 92 180 LEU A C 1
ATOM 1458 O O . LEU A 1 180 ? 14.18 10.531 20.391 1 92 180 LEU A O 1
ATOM 1462 N N . PHE A 1 181 ? 15.281 12.297 19.562 1 88 181 PHE A N 1
ATOM 1463 C CA . PHE A 1 181 ? 16.562 11.727 19.953 1 88 181 PHE A CA 1
ATOM 1464 C C . PHE A 1 181 ? 17.547 12.82 20.344 1 88 181 PHE A C 1
ATOM 1466 O O . PHE A 1 181 ? 17.344 13.992 20.047 1 88 181 PHE A O 1
ATOM 1473 N N . SER A 1 182 ? 18.547 12.305 21.094 1 79.38 182 SER A N 1
ATOM 1474 C CA . SER A 1 182 ? 19.594 13.227 21.547 1 79.38 182 SER A CA 1
ATOM 1475 C C . SER A 1 182 ? 20.703 13.359 20.5 1 79.38 182 SER A C 1
ATOM 1477 O O . SER A 1 182 ? 20.906 12.453 19.688 1 79.38 182 SER A O 1
ATOM 1479 N N . ALA A 1 183 ? 21.344 14.594 20.234 1 64.88 183 ALA A N 1
ATOM 1480 C CA . ALA A 1 183 ? 22.156 15.25 19.219 1 64.88 183 ALA A CA 1
ATOM 1481 C C . ALA A 1 183 ? 23.219 14.312 18.672 1 64.88 183 ALA A C 1
ATOM 1483 O O . ALA A 1 183 ? 23.859 14.609 17.656 1 64.88 183 ALA A O 1
ATOM 1484 N N . SER A 1 184 ? 23.531 13.125 19.094 1 61.34 184 SER A N 1
ATOM 1485 C CA . SER A 1 184 ? 24.703 12.539 18.469 1 61.34 184 SER A CA 1
ATOM 1486 C C . SER A 1 184 ? 24.375 11.961 17.094 1 61.34 184 SER A C 1
ATOM 1488 O O . SER A 1 184 ? 24.938 12.375 16.078 1 61.34 184 SER A O 1
ATOM 1490 N N . SER A 1 185 ? 23.75 10.938 16.859 1 68.06 185 SER A N 1
ATOM 1491 C CA . SER A 1 185 ? 23.406 10.281 15.594 1 68.06 185 SER A CA 1
ATOM 1492 C C . SER A 1 185 ? 21.906 10 15.516 1 68.06 185 SER A C 1
ATOM 1494 O O . SER A 1 185 ? 21.266 9.703 16.531 1 68.06 185 SER A O 1
ATOM 1496 N N . ASN A 1 186 ? 21.297 10.438 14.359 1 78.62 186 ASN A N 1
ATOM 1497 C CA . ASN A 1 186 ? 19.875 10.203 14.133 1 78.62 186 ASN A CA 1
ATOM 1498 C C . ASN A 1 186 ? 19.578 8.711 13.984 1 78.62 186 ASN A C 1
ATOM 1500 O O . ASN A 1 186 ? 19.859 8.117 12.945 1 78.62 186 ASN A O 1
ATOM 1504 N N . PRO A 1 187 ? 18.969 8.102 14.961 1 83.38 187 PRO A N 1
ATOM 1505 C CA . PRO A 1 187 ? 18.656 6.672 14.891 1 83.38 187 PRO A CA 1
ATOM 1506 C C . PRO A 1 187 ? 17.328 6.395 14.188 1 83.38 187 PRO A C 1
ATOM 1508 O O . PRO A 1 187 ? 16.984 5.234 13.938 1 83.38 187 PRO A O 1
ATOM 1511 N N . CYS A 1 188 ? 16.594 7.371 13.75 1 84.56 188 CYS A N 1
ATOM 1512 C CA . CYS A 1 188 ? 15.188 7.223 13.367 1 84.56 188 CYS A CA 1
ATOM 1513 C C . CYS A 1 188 ? 15.062 6.48 12.047 1 84.56 188 CYS A C 1
ATOM 1515 O O . CYS A 1 188 ? 14.18 5.633 11.883 1 84.56 188 CYS A O 1
ATOM 1517 N N . PRO A 1 189 ? 15.914 6.676 11.148 1 80.25 189 PRO A N 1
ATOM 1518 C CA . PRO A 1 189 ? 15.781 5.938 9.891 1 80.25 189 PRO A CA 1
ATOM 1519 C C . PRO A 1 189 ? 15.852 4.426 10.086 1 80.25 189 PRO A C 1
ATOM 1521 O O . PRO A 1 189 ? 15.125 3.68 9.422 1 80.25 189 PRO A O 1
ATOM 1524 N N . GLU A 1 190 ? 16.609 4.016 10.984 1 77.62 190 GLU A N 1
ATOM 1525 C CA . GLU A 1 190 ? 16.734 2.584 11.25 1 77.62 190 GLU A CA 1
ATOM 1526 C C . GLU A 1 190 ? 15.492 2.035 11.93 1 77.62 190 GLU A C 1
ATOM 1528 O O . GLU A 1 190 ? 15.047 0.923 11.633 1 77.62 190 GLU A O 1
ATOM 1533 N N . ILE A 1 191 ? 15.008 2.836 12.727 1 75.25 191 ILE A N 1
ATOM 1534 C CA . ILE A 1 191 ? 13.812 2.424 13.461 1 75.25 191 ILE A CA 1
ATOM 1535 C C . ILE A 1 191 ? 12.625 2.336 12.5 1 75.25 191 ILE A C 1
ATOM 1537 O O . ILE A 1 191 ? 11.789 1.436 12.617 1 75.25 191 ILE A O 1
ATOM 1541 N N . LEU A 1 192 ? 12.672 3.225 11.609 1 72.38 192 LEU A N 1
ATOM 1542 C CA . LEU A 1 192 ? 11.578 3.287 10.648 1 72.38 192 LEU A CA 1
ATOM 1543 C C . LEU A 1 192 ? 11.547 2.039 9.773 1 72.38 192 LEU A C 1
ATOM 1545 O O . LEU A 1 192 ? 10.5 1.667 9.25 1 72.38 192 LEU A O 1
ATOM 1549 N N . SER A 1 193 ? 12.617 1.448 9.664 1 68.25 193 SER A N 1
ATOM 1550 C CA . SER A 1 193 ? 12.672 0.241 8.852 1 68.25 193 SER A CA 1
ATOM 1551 C C . SER A 1 193 ? 11.742 -0.837 9.398 1 68.25 193 SER A C 1
ATOM 1553 O O . SER A 1 193 ? 11.211 -1.65 8.633 1 68.25 193 SER A O 1
ATOM 1555 N N . SER A 1 194 ? 11.492 -0.646 10.648 1 66.56 194 SER A N 1
ATOM 1556 C CA . SER A 1 194 ? 10.57 -1.598 11.258 1 66.56 194 SER A CA 1
ATOM 1557 C C . SER A 1 194 ? 9.133 -1.331 10.828 1 66.56 194 SER A C 1
ATOM 1559 O O . SER A 1 194 ? 8.281 -2.221 10.906 1 66.56 194 SER A O 1
ATOM 1561 N N . PHE A 1 195 ? 8.898 -0.144 10.359 1 70.25 195 PHE A N 1
ATOM 1562 C CA . PHE A 1 195 ? 7.559 0.229 9.93 1 70.25 195 PHE A CA 1
ATOM 1563 C C . PHE A 1 195 ? 7.383 0.005 8.43 1 70.25 195 PHE A C 1
ATOM 1565 O O . PHE A 1 195 ? 6.328 0.302 7.871 1 70.25 195 PHE A O 1
ATOM 1572 N N . LEU A 1 196 ? 8.188 -0.548 7.762 1 81.44 196 LEU A N 1
ATOM 1573 C CA . LEU A 1 196 ? 8.164 -0.78 6.324 1 81.44 196 LEU A CA 1
ATOM 1574 C C . LEU A 1 196 ? 8.25 0.537 5.559 1 81.44 196 LEU A C 1
ATOM 1576 O O . LEU A 1 196 ? 7.355 1.378 5.656 1 81.44 196 LEU A O 1
ATOM 1580 N N . PRO A 1 197 ? 9.141 0.789 4.844 1 86.12 197 PRO A N 1
ATOM 1581 C CA . PRO A 1 197 ? 9.367 2.066 4.164 1 86.12 197 PRO A CA 1
ATOM 1582 C C . PRO A 1 197 ? 8.203 2.477 3.268 1 86.12 197 PRO A C 1
ATOM 1584 O O . PRO A 1 197 ? 7.871 3.662 3.182 1 86.12 197 PRO A O 1
ATOM 1587 N N . HIS A 1 198 ? 7.539 1.531 2.672 1 89.12 198 HIS A N 1
ATOM 1588 C CA . HIS A 1 198 ? 6.488 1.863 1.715 1 89.12 198 HIS A CA 1
ATOM 1589 C C . HIS A 1 198 ? 5.223 2.336 2.424 1 89.12 198 HIS A C 1
ATOM 1591 O O . HIS A 1 198 ? 4.297 2.836 1.782 1 89.12 198 HIS A O 1
ATOM 1597 N N . LYS A 1 199 ? 5.207 2.252 3.771 1 93.25 199 LYS A N 1
ATOM 1598 C CA . LYS A 1 199 ? 4.047 2.684 4.547 1 93.25 199 LYS A CA 1
ATOM 1599 C C . LYS A 1 199 ? 4.23 4.105 5.066 1 93.25 199 LYS A C 1
ATOM 1601 O O . LYS A 1 199 ? 3.281 4.719 5.559 1 93.25 199 LYS A O 1
ATOM 1606 N N . ILE A 1 200 ? 5.414 4.598 4.965 1 94.31 200 ILE A N 1
ATOM 1607 C CA . ILE A 1 200 ? 5.703 5.938 5.461 1 94.31 200 ILE A CA 1
ATOM 1608 C C . ILE A 1 200 ? 5.301 6.973 4.41 1 94.31 200 ILE A C 1
ATOM 1610 O O . ILE A 1 200 ? 5.848 6.988 3.305 1 94.31 200 ILE A O 1
ATOM 1614 N N . VAL A 1 201 ? 4.34 7.797 4.777 1 96.62 201 VAL A N 1
ATOM 1615 C CA . VAL A 1 201 ? 3.824 8.82 3.873 1 96.62 201 VAL A CA 1
ATOM 1616 C C . VAL A 1 201 ? 4.836 9.953 3.75 1 96.62 201 VAL A C 1
ATOM 1618 O O . VAL A 1 201 ? 5.105 10.438 2.648 1 96.62 201 VAL A O 1
ATOM 1621 N N . ALA A 1 202 ? 5.359 10.352 4.852 1 97.19 202 ALA A N 1
ATOM 1622 C CA . ALA A 1 202 ? 6.324 11.445 4.887 1 97.19 202 ALA A CA 1
ATOM 1623 C C . ALA A 1 202 ? 7.191 11.375 6.141 1 97.19 202 ALA A C 1
ATOM 1625 O O . ALA A 1 202 ? 6.699 11.055 7.227 1 97.19 202 ALA A O 1
ATOM 1626 N N . TYR A 1 203 ? 8.445 11.539 5.949 1 96.31 203 TYR A N 1
ATOM 1627 C CA . TYR A 1 203 ? 9.438 11.648 7.016 1 96.31 203 TYR A CA 1
ATOM 1628 C C . TYR A 1 203 ? 9.953 13.078 7.137 1 96.31 203 TYR A C 1
ATOM 1630 O O . TYR A 1 203 ? 10.742 13.531 6.305 1 96.31 203 TYR A O 1
ATOM 1638 N N . ILE A 1 204 ? 9.492 13.773 8.125 1 96.75 204 ILE A N 1
ATOM 1639 C CA . ILE A 1 204 ? 9.828 15.172 8.32 1 96.75 204 ILE A CA 1
ATOM 1640 C C . ILE A 1 204 ? 10.914 15.297 9.391 1 96.75 204 ILE A C 1
ATOM 1642 O O . ILE A 1 204 ? 10.742 14.805 10.508 1 96.75 204 ILE A O 1
ATOM 1646 N N . VAL A 1 205 ? 11.992 16.031 9.062 1 93.56 205 VAL A N 1
ATOM 1647 C CA . VAL A 1 205 ? 13.141 16.094 9.969 1 93.56 205 VAL A CA 1
ATOM 1648 C C . VAL A 1 205 ? 13.383 17.531 10.391 1 93.56 205 VAL A C 1
ATOM 1650 O O . VAL A 1 205 ? 13.469 18.438 9.539 1 93.56 205 VAL A O 1
ATOM 1653 N N . VAL A 1 206 ? 13.469 17.766 11.625 1 91 206 VAL A N 1
ATOM 1654 C CA . VAL A 1 206 ? 13.883 19.016 12.227 1 91 206 VAL A CA 1
ATOM 1655 C C . VAL A 1 206 ? 15.125 18.812 13.086 1 91 206 VAL A C 1
ATOM 1657 O O . VAL A 1 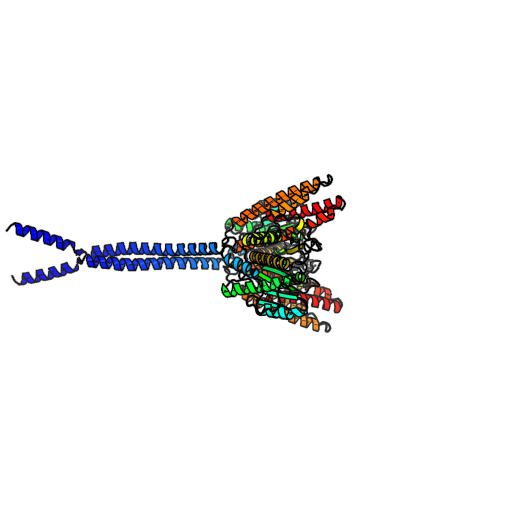206 ? 15.023 18.438 14.258 1 91 206 VAL A O 1
ATOM 1660 N N . ASP A 1 207 ? 16.281 18.984 12.531 1 78.81 207 ASP A N 1
ATOM 1661 C CA . ASP A 1 207 ? 17.547 18.672 13.195 1 78.81 207 ASP A CA 1
ATOM 1662 C C . ASP A 1 207 ? 17.953 19.766 14.172 1 78.81 207 ASP A C 1
ATOM 1664 O O . ASP A 1 207 ? 17.359 20.844 14.18 1 78.81 207 ASP A O 1
ATOM 1668 N N . HIS A 1 208 ? 18.984 19.469 14.945 1 73.56 208 HIS A N 1
ATOM 1669 C CA . HIS A 1 208 ? 19.469 20.359 15.984 1 73.56 208 HIS A CA 1
ATOM 1670 C C . HIS A 1 208 ? 20 21.656 15.383 1 73.56 208 HIS A C 1
ATOM 1672 O O . HIS A 1 208 ? 19.953 22.719 16.016 1 73.56 208 HIS A O 1
ATOM 1678 N N . GLN A 1 209 ? 20.422 21.547 14.211 1 69.19 209 GLN A N 1
ATOM 1679 C CA . GLN A 1 209 ? 21.016 22.734 13.594 1 69.19 209 GLN A CA 1
ATOM 1680 C C . GLN A 1 209 ? 19.984 23.547 12.828 1 69.19 209 GLN A C 1
ATOM 1682 O O . GLN A 1 209 ? 20.281 24.609 12.289 1 69.19 209 GLN A O 1
ATOM 1687 N N . ALA A 1 210 ? 18.75 23.078 12.859 1 69.94 210 ALA A N 1
ATOM 1688 C CA . ALA A 1 210 ? 17.734 23.672 12.016 1 69.94 210 ALA A CA 1
ATOM 1689 C C . ALA A 1 210 ? 17.438 25.109 12.438 1 69.94 210 ALA A C 1
ATOM 1691 O O . ALA A 1 210 ? 17.047 25.938 11.617 1 69.94 210 ALA A O 1
ATOM 1692 N N . LEU A 1 211 ? 17.75 25.391 13.68 1 65.38 211 LEU A N 1
ATOM 1693 C CA . LEU A 1 211 ? 17.359 26.688 14.219 1 65.38 211 LEU A CA 1
ATOM 1694 C C . LEU A 1 211 ? 18.578 27.562 14.453 1 65.38 211 LEU A C 1
ATOM 1696 O O . LEU A 1 211 ? 18.469 28.656 15.016 1 65.38 211 LEU A O 1
ATOM 1700 N N . GLN A 1 212 ? 19.656 27.016 14.047 1 65.81 212 GLN A N 1
ATOM 1701 C CA . GLN A 1 212 ? 20.875 27.766 14.312 1 65.81 212 GLN A CA 1
ATOM 1702 C C . GLN A 1 212 ? 21.109 28.828 13.234 1 65.81 212 GLN A C 1
ATOM 1704 O O . GLN A 1 212 ? 21.828 29.812 13.469 1 65.81 212 GLN A O 1
ATOM 1709 N N . GLY A 1 213 ? 20.391 28.578 12.156 1 64.62 213 GLY A N 1
ATOM 1710 C CA . GLY A 1 213 ? 20.594 29.516 11.062 1 64.62 213 GLY A CA 1
ATOM 1711 C C . GLY A 1 213 ? 19.734 30.766 11.172 1 64.62 213 GLY A C 1
ATOM 1712 O O . GLY A 1 213 ? 18.656 30.734 11.758 1 64.62 213 GLY A O 1
ATOM 1713 N N . LYS A 1 214 ? 20.391 31.906 10.812 1 66.88 214 LYS A N 1
ATOM 1714 C CA . LYS A 1 214 ? 19.672 33.188 10.828 1 66.88 214 LYS A CA 1
ATOM 1715 C C . LYS A 1 214 ? 19.25 33.594 9.422 1 66.88 214 LYS A C 1
ATOM 1717 O O . LYS A 1 214 ? 18.781 34.719 9.211 1 66.88 214 LYS A O 1
ATOM 1722 N N . GLY A 1 215 ? 19.406 32.656 8.656 1 73.25 215 GLY A N 1
ATOM 1723 C CA . GLY A 1 215 ? 19.125 33 7.273 1 73.25 215 GLY A CA 1
ATOM 1724 C C . GLY A 1 215 ? 17.75 32.562 6.82 1 73.25 215 GLY A C 1
ATOM 1725 O O . GLY A 1 215 ? 16.797 32.625 7.594 1 73.25 215 GLY A O 1
ATOM 1726 N N . HIS A 1 216 ? 17.641 32.312 5.645 1 77.44 216 HIS A N 1
ATOM 1727 C CA . HIS A 1 216 ? 16.391 31.969 4.988 1 77.44 216 HIS A CA 1
ATOM 1728 C C . HIS A 1 216 ? 15.953 30.547 5.352 1 77.44 216 HIS A C 1
ATOM 1730 O O . HIS A 1 216 ? 16.797 29.703 5.633 1 77.44 216 HIS A O 1
ATOM 1736 N N . PHE A 1 217 ? 14.641 30.438 5.383 1 86.25 217 PHE A N 1
ATOM 1737 C CA . PHE A 1 217 ? 14.062 29.109 5.555 1 86.25 217 PHE A CA 1
ATOM 1738 C C . PHE A 1 217 ? 14.352 28.234 4.344 1 86.25 217 PHE A C 1
ATOM 1740 O O . PHE A 1 217 ? 14.133 28.641 3.203 1 86.25 217 PHE A O 1
ATOM 1747 N N . ILE A 1 218 ? 14.938 27.125 4.578 1 85 218 ILE A N 1
ATOM 1748 C CA . ILE A 1 218 ? 15.273 26.203 3.49 1 85 218 ILE A CA 1
ATOM 1749 C C . ILE A 1 218 ? 14.656 24.844 3.754 1 85 218 ILE A C 1
ATOM 1751 O O . ILE A 1 218 ? 14.562 24.406 4.906 1 85 218 ILE A O 1
ATOM 1755 N N . VAL A 1 219 ? 14.242 24.219 2.705 1 90.12 219 VAL A N 1
ATOM 1756 C CA . VAL A 1 219 ? 13.68 22.859 2.783 1 90.12 219 VAL A CA 1
ATOM 1757 C C . VAL A 1 219 ? 14.312 21.984 1.711 1 90.12 219 VAL A C 1
ATOM 1759 O O . VAL A 1 219 ? 14.328 22.344 0.532 1 90.12 219 VAL A O 1
ATOM 1762 N N . SER A 1 220 ? 14.883 20.922 2.113 1 89.31 220 SER A N 1
ATOM 1763 C CA . SER A 1 220 ? 15.391 19.891 1.207 1 89.31 220 SER A CA 1
ATOM 1764 C C . SER A 1 220 ? 14.633 18.578 1.38 1 89.31 220 SER A C 1
ATOM 1766 O O . SER A 1 220 ? 14.242 18.219 2.494 1 89.31 220 SER A O 1
ATOM 1768 N N . GLY A 1 221 ? 14.406 17.906 0.276 1 93.25 221 GLY A N 1
ATOM 1769 C CA . GLY A 1 221 ? 13.711 16.641 0.411 1 93.25 221 GLY A CA 1
ATOM 1770 C C . GLY A 1 221 ? 13.195 16.109 -0.909 1 93.25 221 GLY A C 1
ATOM 1771 O O . GLY A 1 221 ? 13.633 16.531 -1.978 1 93.25 221 GLY A O 1
ATOM 1772 N N . SER A 1 222 ? 12.344 15.094 -0.799 1 95 222 SER A N 1
ATOM 1773 C CA . SER A 1 222 ? 11.688 14.523 -1.971 1 95 222 SER A CA 1
ATOM 1774 C C . SER A 1 222 ? 10.703 15.5 -2.592 1 95 222 SER A C 1
ATOM 1776 O O . SER A 1 222 ? 10.234 16.422 -1.925 1 95 222 SER A O 1
ATOM 1778 N N . ASP A 1 223 ? 10.367 15.32 -3.785 1 94.69 223 ASP A N 1
ATOM 1779 C CA . ASP A 1 223 ? 9.672 16.344 -4.566 1 94.69 223 ASP A CA 1
ATOM 1780 C C . ASP A 1 223 ? 8.281 16.625 -3.998 1 94.69 223 ASP A C 1
ATOM 1782 O O . ASP A 1 223 ? 7.93 17.766 -3.75 1 94.69 223 ASP A O 1
ATOM 1786 N N . ILE A 1 224 ? 7.555 15.617 -3.76 1 96.56 224 ILE A N 1
ATOM 1787 C CA . ILE A 1 224 ? 6.176 15.805 -3.314 1 96.56 224 ILE A CA 1
ATOM 1788 C C . ILE A 1 224 ? 6.164 16.312 -1.875 1 96.56 224 ILE A C 1
ATOM 1790 O O . ILE A 1 224 ? 5.43 17.25 -1.546 1 96.56 224 ILE A O 1
ATOM 1794 N N . VAL A 1 225 ? 6.969 15.719 -1.021 1 96.94 225 VAL A N 1
ATOM 1795 C CA . VAL A 1 225 ? 7.008 16.125 0.379 1 96.94 225 VAL A CA 1
ATOM 1796 C C . VAL A 1 225 ? 7.527 17.562 0.481 1 96.94 225 VAL A C 1
ATOM 1798 O O . VAL A 1 225 ? 7 18.375 1.256 1 96.94 225 VAL A O 1
ATOM 1801 N N . GLN A 1 226 ? 8.523 17.875 -0.298 1 94.12 226 GLN A N 1
ATOM 1802 C CA . GLN A 1 226 ? 9.055 19.234 -0.308 1 94.12 226 GLN A CA 1
ATOM 1803 C C . GLN A 1 226 ? 7.977 20.234 -0.71 1 94.12 226 GLN A C 1
ATOM 1805 O O . GLN A 1 226 ? 7.844 21.297 -0.088 1 94.12 226 GLN A O 1
ATOM 1810 N N . PHE A 1 227 ? 7.289 19.906 -1.688 1 94.06 227 PHE A N 1
ATOM 1811 C CA . PHE A 1 227 ? 6.211 20.781 -2.143 1 94.06 227 PHE A CA 1
ATOM 1812 C C . PHE A 1 227 ? 5.199 21.016 -1.028 1 94.06 227 PHE A C 1
ATOM 1814 O O . PHE A 1 227 ? 4.762 22.156 -0.812 1 94.06 227 PHE A O 1
ATOM 1821 N N . MET A 1 228 ? 4.816 19.953 -0.393 1 95.5 228 MET A N 1
ATOM 1822 C CA . MET A 1 228 ? 3.816 20.078 0.666 1 95.5 228 MET A CA 1
ATOM 1823 C C . MET A 1 228 ? 4.316 20.984 1.786 1 95.5 228 MET A C 1
ATOM 1825 O O . MET A 1 228 ? 3.531 21.719 2.395 1 95.5 228 MET A O 1
ATOM 1829 N N . VAL A 1 229 ? 5.594 20.891 2.059 1 95.31 229 VAL A N 1
ATOM 1830 C CA . VAL A 1 229 ? 6.176 21.766 3.076 1 95.31 229 VAL A CA 1
ATOM 1831 C C . VAL A 1 229 ? 6.125 23.219 2.609 1 95.31 229 VAL A C 1
ATOM 1833 O O . VAL A 1 229 ? 5.746 24.109 3.371 1 95.31 229 VAL A O 1
ATOM 1836 N N . LEU A 1 230 ? 6.492 23.438 1.384 1 92.88 230 LEU A N 1
ATOM 1837 C CA . LEU A 1 230 ? 6.484 24.781 0.837 1 92.88 230 LEU A CA 1
ATOM 1838 C C . LEU A 1 230 ? 5.066 25.344 0.791 1 92.88 230 LEU A C 1
ATOM 1840 O O . LEU A 1 230 ? 4.855 26.531 1.053 1 92.88 230 LEU A O 1
ATOM 1844 N N . GLU A 1 231 ? 4.215 24.531 0.421 1 93.31 231 GLU A N 1
ATOM 1845 C CA . GLU A 1 231 ? 2.816 24.969 0.439 1 93.31 231 GLU A CA 1
ATOM 1846 C C . GLU A 1 231 ? 2.371 25.328 1.851 1 93.31 231 GLU A C 1
ATOM 1848 O O . GLU A 1 231 ? 1.671 26.328 2.045 1 93.31 231 GLU A O 1
ATOM 1853 N N . SER A 1 232 ? 2.715 24.516 2.799 1 95.31 232 SER A N 1
ATOM 1854 C CA . SER A 1 232 ? 2.396 24.797 4.191 1 95.31 232 SER A CA 1
ATOM 1855 C C . SER A 1 232 ? 3.021 26.109 4.641 1 95.31 232 SER A C 1
ATOM 1857 O O . SER A 1 232 ? 2.391 26.891 5.359 1 95.31 232 SER A O 1
ATOM 1859 N N . ALA A 1 233 ? 4.246 26.328 4.219 1 93 233 ALA A N 1
ATOM 1860 C CA . ALA A 1 233 ? 4.918 27.578 4.539 1 93 233 ALA A CA 1
ATOM 1861 C C . ALA A 1 233 ? 4.152 28.781 3.969 1 93 233 ALA A C 1
ATOM 1863 O O . ALA A 1 233 ? 4.016 29.812 4.633 1 93 233 ALA A O 1
ATOM 1864 N N . SER A 1 234 ? 3.693 28.594 2.777 1 91.81 234 SER A N 1
ATOM 1865 C CA . SER A 1 234 ? 2.922 29.656 2.148 1 91.81 234 SER A CA 1
ATOM 1866 C C . SER A 1 234 ? 1.629 29.938 2.91 1 91.81 234 SER A C 1
ATOM 1868 O O . SER A 1 234 ? 1.229 31.094 3.074 1 91.81 234 SER A O 1
ATOM 1870 N N . ILE A 1 235 ? 0.974 28.906 3.336 1 92.56 235 ILE A N 1
ATOM 1871 C CA . ILE A 1 235 ? -0.262 29.047 4.098 1 92.56 235 ILE A CA 1
ATOM 1872 C C . ILE A 1 235 ? 0.013 29.812 5.391 1 92.56 235 ILE A C 1
ATOM 1874 O O . ILE A 1 235 ? -0.719 30.734 5.734 1 92.56 235 ILE A O 1
ATOM 1878 N N . VAL A 1 236 ? 1.036 29.391 6.066 1 93.12 236 VAL A N 1
ATOM 1879 C CA . VAL A 1 236 ? 1.401 30.031 7.324 1 93.12 236 VAL A CA 1
ATOM 1880 C C . VAL A 1 236 ? 1.744 31.5 7.082 1 93.12 236 VAL A C 1
ATOM 1882 O O . VAL A 1 236 ? 1.311 32.375 7.832 1 93.12 236 VAL A O 1
ATOM 1885 N N . LYS A 1 237 ? 2.506 31.75 6.035 1 91.25 237 LYS A N 1
ATOM 1886 C CA . LYS A 1 237 ? 2.871 33.125 5.684 1 91.25 237 LYS A CA 1
ATOM 1887 C C . LYS A 1 237 ? 1.63 33.969 5.438 1 91.25 237 LYS A C 1
ATOM 1889 O O . LYS A 1 237 ? 1.537 35.094 5.93 1 91.25 237 LYS A O 1
ATOM 1894 N N . ASP A 1 238 ? 0.741 33.469 4.738 1 90.44 238 ASP A N 1
ATOM 1895 C CA . ASP A 1 238 ? -0.466 34.188 4.371 1 90.44 238 ASP A CA 1
ATOM 1896 C C . ASP A 1 238 ? -1.357 34.438 5.59 1 90.44 238 ASP A C 1
ATOM 1898 O O . ASP A 1 238 ? -1.913 35.5 5.766 1 90.44 238 ASP A O 1
ATOM 1902 N N . TRP A 1 239 ? -1.522 33.469 6.395 1 89.62 239 TRP A N 1
ATOM 1903 C CA . TRP A 1 239 ? -2.416 33.562 7.543 1 89.62 239 TRP A CA 1
ATOM 1904 C C . TRP A 1 239 ? -1.889 34.562 8.578 1 89.62 239 TRP A C 1
ATOM 1906 O O . TRP A 1 239 ? -2.668 35.219 9.25 1 89.62 239 TRP A O 1
ATOM 1916 N N . PHE A 1 240 ? -0.54 34.656 8.758 1 88.75 240 PHE A N 1
ATOM 1917 C CA . PHE A 1 240 ? 0.027 35.469 9.812 1 88.75 240 PHE A CA 1
ATOM 1918 C C . PHE A 1 240 ? 0.718 36.688 9.227 1 88.75 240 PHE A C 1
ATOM 1920 O O . PHE A 1 240 ? 1.3 37.5 9.969 1 88.75 240 PHE A O 1
ATOM 1927 N N . SER A 1 241 ? 0.787 36.844 7.914 1 85.94 241 SER A N 1
ATOM 1928 C CA . SER A 1 241 ? 1.36 37.969 7.207 1 85.94 241 SER A CA 1
ATOM 1929 C C . SER A 1 241 ? 2.83 38.156 7.566 1 85.94 241 SER A C 1
ATOM 1931 O O . SER A 1 241 ? 3.254 39.281 7.895 1 85.94 241 SER A O 1
ATOM 1933 N N . TYR A 1 242 ? 3.467 37.031 7.625 1 82.69 242 TYR A N 1
ATOM 1934 C CA . TYR A 1 242 ? 4.902 37.125 7.863 1 82.69 242 TYR A CA 1
ATOM 1935 C C . TYR A 1 242 ? 5.613 37.781 6.68 1 82.69 242 TYR A C 1
ATOM 1937 O O . TYR A 1 242 ? 5.148 37.688 5.543 1 82.69 242 TYR A O 1
ATOM 1945 N N . ASP A 1 243 ? 6.766 38.406 6.984 1 75.19 243 ASP A N 1
ATOM 1946 C CA . ASP A 1 243 ? 7.539 39.062 5.953 1 75.19 243 ASP A CA 1
ATOM 1947 C C . ASP A 1 243 ? 8.18 38.094 4.992 1 75.19 243 ASP A C 1
ATOM 1949 O O . ASP A 1 243 ? 8.492 36.938 5.379 1 75.19 243 ASP A O 1
ATOM 1953 N N . ASN A 1 244 ? 8.344 38.531 3.822 1 66.62 244 ASN A N 1
ATOM 1954 C CA . ASN A 1 244 ? 8.945 37.719 2.762 1 66.62 244 ASN A CA 1
ATOM 1955 C C . ASN A 1 244 ? 10.383 37.344 3.092 1 66.62 244 ASN A C 1
ATOM 1957 O O . ASN A 1 244 ? 10.906 36.344 2.582 1 66.62 244 ASN A O 1
ATOM 1961 N N . GLN A 1 245 ? 10.953 38.125 3.883 1 61.72 245 GLN A N 1
ATOM 1962 C CA . GLN A 1 245 ? 12.344 37.844 4.211 1 61.72 245 GLN A CA 1
ATOM 1963 C C . GLN A 1 245 ? 12.469 36.594 5.059 1 61.72 245 GLN A C 1
ATOM 1965 O O . GLN A 1 245 ? 13.438 35.844 4.926 1 61.72 245 GLN A O 1
ATOM 1970 N N . LEU A 1 246 ? 11.539 36.406 5.832 1 61.56 246 LEU A N 1
ATOM 1971 C CA . LEU A 1 246 ? 11.555 35.25 6.738 1 61.56 246 LEU A CA 1
ATOM 1972 C C . LEU A 1 246 ? 11.172 33.969 6.008 1 61.56 246 LEU A C 1
ATOM 1974 O O . LEU A 1 246 ? 11.719 32.906 6.293 1 61.56 246 LEU A O 1
ATOM 1978 N N . LEU A 1 247 ? 10.266 34.062 5.125 1 69.25 247 LEU A N 1
ATOM 1979 C CA . LEU A 1 247 ? 9.773 32.906 4.367 1 69.25 247 LEU A CA 1
ATOM 1980 C C . LEU A 1 247 ? 9.75 33.219 2.873 1 69.25 247 LEU A C 1
ATOM 1982 O O . LEU A 1 247 ? 8.734 33.688 2.348 1 69.25 247 LEU A O 1
ATOM 1986 N N . SER A 1 248 ? 10.977 33.375 2.271 1 59.81 248 SER A N 1
ATOM 1987 C CA . SER A 1 248 ? 11.008 33.719 0.857 1 59.81 248 SER A CA 1
ATOM 1988 C C . SER A 1 248 ? 10.438 32.594 -0.007 1 59.81 248 SER A C 1
ATOM 1990 O O . SER A 1 248 ? 10.781 31.438 0.181 1 59.81 248 SER A O 1
ATOM 1992 N N . SER A 1 249 ? 9.422 32.812 -0.792 1 55.53 249 SER A N 1
ATOM 1993 C CA . SER A 1 249 ? 8.781 31.906 -1.736 1 55.53 249 SER A CA 1
ATOM 1994 C C . SER A 1 249 ? 9.758 31.469 -2.824 1 55.53 249 SER A C 1
ATOM 1996 O O . SER A 1 249 ? 9.602 30.391 -3.406 1 55.53 249 SER A O 1
ATOM 1998 N N . ASN A 1 250 ? 10.695 32.344 -3.213 1 53.38 250 ASN A N 1
ATOM 1999 C CA . ASN A 1 250 ? 11.547 32.156 -4.387 1 53.38 250 ASN A CA 1
ATOM 2000 C C . ASN A 1 250 ? 12.922 31.641 -4 1 53.38 250 ASN A C 1
ATOM 2002 O O . ASN A 1 250 ? 13.938 32.062 -4.555 1 53.38 250 ASN A O 1
ATOM 2006 N N . ASN A 1 251 ? 12.961 30.797 -2.971 1 61.34 251 ASN A N 1
ATOM 2007 C CA . ASN A 1 251 ? 14.242 30.391 -2.4 1 61.34 251 ASN A CA 1
ATOM 2008 C C . ASN A 1 251 ? 14.766 29.109 -3.047 1 61.34 251 ASN A C 1
ATOM 2010 O O . ASN A 1 251 ? 15.406 28.297 -2.383 1 61.34 251 ASN A O 1
ATOM 2014 N N . THR A 1 252 ? 14.492 29.125 -4.406 1 59.5 252 THR A N 1
ATOM 2015 C CA . THR A 1 252 ? 14.961 27.953 -5.137 1 59.5 252 THR A CA 1
ATOM 2016 C C . THR A 1 252 ? 16.453 27.766 -4.953 1 59.5 252 THR A C 1
ATOM 2018 O O . THR A 1 252 ? 16.922 26.641 -4.781 1 59.5 252 THR A O 1
ATOM 2021 N N . PHE A 1 253 ? 17.109 28.891 -4.879 1 58.03 253 PHE A N 1
ATOM 2022 C CA . PHE A 1 253 ? 18.562 28.828 -4.812 1 58.03 253 PHE A CA 1
ATOM 2023 C C . PHE A 1 253 ? 19.016 28.234 -3.484 1 58.03 253 PHE A C 1
ATOM 2025 O O . PHE A 1 253 ? 19.938 27.422 -3.443 1 58.03 253 PHE A O 1
ATOM 2032 N N . TYR A 1 254 ? 18.328 28.547 -2.52 1 61.88 254 TYR A N 1
ATOM 2033 C CA . TYR A 1 254 ? 18.766 28.094 -1.207 1 61.88 254 TYR A CA 1
ATOM 2034 C C . TYR A 1 254 ? 18.344 26.656 -0.95 1 61.88 254 TYR A C 1
ATOM 2036 O O . TYR A 1 254 ? 19.078 25.891 -0.312 1 61.88 254 TYR A O 1
ATOM 2044 N N . ASN A 1 255 ? 17.312 26.359 -1.547 1 65.38 255 ASN A N 1
ATOM 2045 C CA . ASN A 1 255 ? 16.781 25.031 -1.3 1 65.38 255 ASN A CA 1
ATOM 2046 C C . ASN A 1 255 ? 17.641 23.953 -1.971 1 65.38 255 ASN A C 1
ATOM 2048 O O . ASN A 1 255 ? 17.672 22.797 -1.52 1 65.38 255 ASN A O 1
ATOM 2052 N N . VAL A 1 256 ? 18.391 24.391 -2.945 1 61.19 256 VAL A N 1
ATOM 2053 C CA . VAL A 1 256 ? 19.172 23.422 -3.691 1 61.19 256 VAL A CA 1
ATOM 2054 C C . VAL A 1 256 ? 20.547 23.25 -3.049 1 61.19 256 VAL A C 1
ATOM 2056 O O . VAL A 1 256 ? 21.312 22.359 -3.41 1 61.19 256 VAL A O 1
ATOM 2059 N N . THR A 1 257 ? 20.766 23.953 -1.946 1 64.38 257 THR A N 1
ATOM 2060 C CA . THR A 1 257 ? 22.094 23.891 -1.332 1 64.38 257 THR A CA 1
ATOM 2061 C C . THR A 1 257 ? 22.156 22.734 -0.326 1 64.38 257 THR A C 1
ATOM 2063 O O . THR A 1 257 ? 23.25 22.312 0.067 1 64.38 257 THR A O 1
ATOM 2066 N N . THR A 1 258 ? 21.109 22.25 -0.025 1 73.44 258 THR A N 1
ATOM 2067 C CA . THR A 1 258 ? 21.094 21.172 0.954 1 73.44 258 THR A CA 1
ATOM 2068 C C . THR A 1 258 ? 20.719 19.844 0.292 1 73.44 258 THR A C 1
ATOM 2070 O O . THR A 1 258 ? 19.797 19.797 -0.525 1 73.44 258 THR A O 1
ATOM 2073 N N . SER A 1 259 ? 21.484 18.875 0.673 1 81.81 259 SER A N 1
ATOM 2074 C CA . SER A 1 259 ? 21.312 17.578 0.058 1 81.81 259 SER A CA 1
ATOM 2075 C C . SER A 1 259 ? 20.156 16.812 0.698 1 81.81 259 SER A C 1
ATOM 2077 O O . SER A 1 259 ? 19.844 17.016 1.871 1 81.81 259 SER A O 1
ATOM 2079 N N . ARG A 1 260 ? 19.594 16.016 -0.126 1 89.88 260 ARG A N 1
ATOM 2080 C CA . ARG A 1 260 ? 18.578 15.086 0.351 1 89.88 260 ARG A CA 1
ATOM 2081 C C . ARG A 1 260 ? 19.203 14.039 1.271 1 89.88 260 ARG A C 1
ATOM 2083 O O . ARG A 1 260 ? 20.406 13.789 1.219 1 89.88 260 ARG A O 1
ATOM 2090 N N . LEU A 1 261 ? 18.359 13.562 2.133 1 89.94 261 LEU A N 1
ATOM 2091 C CA . LEU A 1 261 ? 18.812 12.469 2.984 1 89.94 261 LEU A CA 1
ATOM 2092 C C . LEU A 1 261 ? 19 11.195 2.176 1 89.94 261 LEU A C 1
ATOM 2094 O O . LEU A 1 261 ? 18.328 10.992 1.158 1 89.94 261 LEU A O 1
ATOM 2098 N N . ALA A 1 262 ? 19.938 10.359 2.582 1 90.19 262 ALA A N 1
ATOM 2099 C CA . ALA A 1 262 ? 20.156 9.062 1.944 1 90.19 262 ALA A CA 1
ATOM 2100 C C . ALA A 1 262 ? 19.141 8.031 2.438 1 90.19 262 ALA A C 1
ATOM 2102 O O . ALA A 1 262 ? 19.5 7.109 3.172 1 90.19 262 ALA A O 1
ATOM 2103 N N . LEU A 1 263 ? 17.906 8.234 2.016 1 89.88 263 LEU A N 1
ATOM 2104 C CA . LEU A 1 263 ? 16.797 7.375 2.434 1 89.88 263 LEU A CA 1
ATOM 2105 C C . LEU A 1 263 ? 15.898 7.031 1.253 1 89.88 263 LEU A C 1
ATOM 2107 O O . LEU A 1 263 ? 15.711 7.852 0.35 1 89.88 263 LEU A O 1
ATOM 2111 N N . ASP A 1 264 ? 15.367 5.836 1.251 1 89.12 264 ASP A N 1
ATOM 2112 C CA . ASP A 1 264 ? 14.375 5.426 0.26 1 89.12 264 ASP A CA 1
ATOM 2113 C C . ASP A 1 264 ? 12.953 5.703 0.752 1 89.12 264 ASP A C 1
ATOM 2115 O O . ASP A 1 264 ? 12.078 4.844 0.651 1 89.12 264 ASP A O 1
ATOM 2119 N N . ILE A 1 265 ? 12.773 6.77 1.51 1 92.44 265 ILE A N 1
ATOM 2120 C CA . ILE A 1 265 ? 11.5 7.223 2.053 1 92.44 265 ILE A CA 1
ATOM 2121 C C . ILE A 1 265 ? 11.281 8.695 1.709 1 92.44 265 ILE A C 1
ATOM 2123 O O . ILE A 1 265 ? 12.211 9.5 1.789 1 92.44 265 ILE A O 1
ATOM 2127 N N . PRO A 1 266 ? 10.047 8.992 1.269 1 95.5 266 PRO A N 1
ATOM 2128 C CA . PRO A 1 266 ? 9.797 10.422 1.074 1 95.5 266 PRO A CA 1
ATOM 2129 C C . PRO A 1 266 ? 10.078 11.25 2.328 1 95.5 266 PRO A C 1
ATOM 2131 O O . PRO A 1 266 ? 9.68 10.867 3.43 1 95.5 266 PRO A O 1
ATOM 2134 N N . HIS A 1 267 ? 10.844 12.281 2.152 1 95.75 267 HIS A N 1
ATOM 2135 C CA . HIS A 1 267 ? 11.273 13.008 3.342 1 95.75 267 HIS A CA 1
ATOM 2136 C C . HIS A 1 267 ? 11.523 14.477 3.029 1 95.75 267 HIS A C 1
ATOM 2138 O O . HIS A 1 267 ? 11.531 14.875 1.861 1 95.75 267 HIS A O 1
ATOM 2144 N N . ALA A 1 268 ? 11.617 15.266 4.066 1 94.94 268 ALA A N 1
ATOM 2145 C CA . ALA A 1 268 ? 12.016 16.672 3.982 1 94.94 268 ALA A CA 1
ATOM 2146 C C . ALA A 1 268 ? 12.758 17.109 5.238 1 94.94 268 ALA A C 1
ATOM 2148 O O . ALA A 1 268 ? 12.406 16.703 6.348 1 94.94 268 ALA A O 1
ATOM 2149 N N . VAL A 1 269 ? 13.773 17.844 4.992 1 92.56 269 VAL A N 1
ATOM 2150 C CA . VAL A 1 269 ? 14.547 18.438 6.074 1 92.56 269 VAL A CA 1
ATOM 2151 C C . VAL A 1 269 ? 14.289 19.938 6.133 1 92.56 269 VAL A C 1
ATOM 2153 O O . VAL A 1 269 ? 14.469 20.641 5.137 1 92.56 269 VAL A O 1
ATOM 2156 N N . LEU A 1 270 ? 13.836 20.391 7.223 1 91.56 270 LEU A N 1
ATOM 2157 C CA . LEU A 1 270 ? 13.539 21.797 7.414 1 91.56 270 LEU A CA 1
ATOM 2158 C C . LEU A 1 270 ? 14.617 22.469 8.258 1 91.56 270 LEU A C 1
ATOM 2160 O O . LEU A 1 270 ? 15.008 21.953 9.305 1 91.56 270 LEU A O 1
ATOM 2164 N N . SER A 1 271 ? 15.094 23.609 7.777 1 85.12 271 SER A N 1
ATOM 2165 C CA . SER A 1 271 ? 16.109 24.344 8.539 1 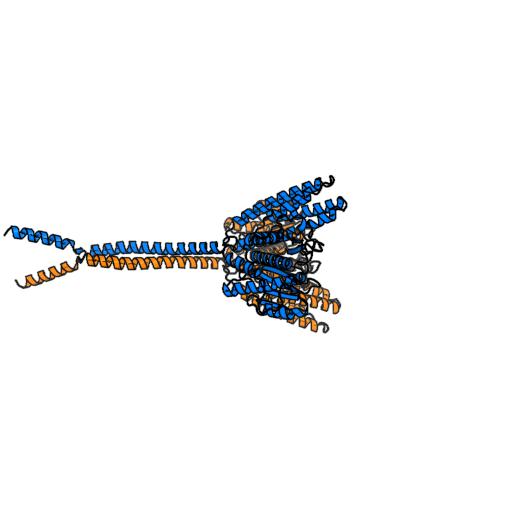85.12 271 SER A CA 1
ATOM 2166 C C . SER A 1 271 ? 16.203 25.797 8.07 1 85.12 271 SER A C 1
ATOM 2168 O O . SER A 1 271 ? 15.617 26.172 7.059 1 85.12 271 SER A O 1
ATOM 2170 N N . TYR A 1 272 ? 16.906 26.531 8.945 1 81.31 272 TYR A N 1
ATOM 2171 C CA . TYR A 1 272 ? 17.312 27.875 8.555 1 81.31 272 TYR A CA 1
ATOM 2172 C C . TYR A 1 272 ? 18.781 27.906 8.18 1 81.31 272 TYR A C 1
ATOM 2174 O O . TYR A 1 272 ? 19.609 27.219 8.797 1 81.31 272 TYR A O 1
ATOM 2182 N N . VAL A 1 273 ? 19.125 28.625 7.094 1 71.44 273 VAL A N 1
ATOM 2183 C CA . VAL A 1 273 ? 20.5 28.734 6.621 1 71.44 273 VAL A CA 1
ATOM 2184 C C . VAL A 1 273 ? 21.344 29.484 7.652 1 71.44 273 VAL A C 1
ATOM 2186 O O . VAL A 1 273 ? 20.875 30.422 8.281 1 71.44 273 VAL A O 1
ATOM 2189 N N . ASN A 1 274 ? 22.547 28.766 7.926 1 62.62 274 ASN A N 1
ATOM 2190 C CA . ASN A 1 274 ? 23.5 29.453 8.781 1 62.62 274 ASN A CA 1
ATOM 2191 C C . ASN A 1 274 ? 24.266 30.531 8.008 1 62.62 274 ASN A C 1
ATOM 2193 O O . ASN A 1 274 ? 25.031 30.219 7.098 1 62.62 274 ASN A O 1
ATOM 2197 N N . ASN A 1 275 ? 23.734 31.656 7.875 1 54.38 275 ASN A N 1
ATOM 2198 C CA . ASN A 1 275 ? 24.578 32.688 7.285 1 54.38 275 ASN A CA 1
ATOM 2199 C C . ASN A 1 275 ? 25.562 33.25 8.297 1 54.38 275 ASN A C 1
ATOM 2201 O O . ASN A 1 275 ? 25.25 33.375 9.484 1 54.38 275 ASN A O 1
ATOM 2205 N N . ASN A 1 276 ? 26.844 32.844 8.195 1 47.97 276 ASN A N 1
ATOM 2206 C CA . ASN A 1 276 ? 27.953 33.375 8.984 1 47.97 276 ASN A CA 1
ATOM 2207 C C . ASN A 1 276 ? 27.688 34.812 9.461 1 47.97 276 ASN A C 1
ATOM 2209 O O . ASN A 1 276 ? 28.609 35.531 9.781 1 47.97 276 ASN A O 1
ATOM 2213 N N . ILE A 1 277 ? 26.688 35.375 9.195 1 45.22 277 ILE A N 1
ATOM 2214 C CA . ILE A 1 277 ? 26.656 36.75 9.609 1 45.22 277 ILE A CA 1
ATOM 2215 C C . ILE A 1 277 ? 26.562 36.844 11.133 1 45.22 277 ILE A C 1
ATOM 2217 O O . ILE A 1 277 ? 25.672 36.25 11.742 1 45.22 277 ILE A O 1
ATOM 2221 N N . THR A 1 278 ? 27.656 37.094 11.711 1 42.72 278 THR A N 1
ATOM 2222 C CA . THR A 1 278 ? 27.891 37.469 13.094 1 42.72 278 THR A CA 1
ATOM 2223 C C . THR A 1 278 ? 26.766 38.375 13.609 1 42.72 278 THR A C 1
ATOM 2225 O O . THR A 1 278 ? 27.016 39.469 14.094 1 42.72 278 THR A O 1
ATOM 2228 N N . CYS A 1 279 ? 25.719 38.469 12.961 1 42.53 279 CYS A N 1
ATOM 2229 C CA . CYS A 1 279 ? 24.922 39.531 13.578 1 42.53 279 CYS A CA 1
ATOM 2230 C C . CYS A 1 279 ? 24.516 39.125 15 1 42.53 279 CYS A C 1
ATOM 2232 O O . CYS A 1 279 ? 24.359 37.938 15.305 1 42.53 279 CYS A O 1
ATOM 2234 N N . ASN A 1 280 ? 24.688 40 15.914 1 46.34 280 ASN A N 1
ATOM 2235 C CA . ASN A 1 280 ? 24.203 40.062 17.281 1 46.34 280 ASN A CA 1
ATOM 2236 C C . ASN A 1 280 ? 22.828 39.406 17.422 1 46.34 280 ASN A C 1
ATOM 2238 O O . ASN A 1 280 ? 21.891 39.75 16.719 1 46.34 280 ASN A O 1
ATOM 2242 N N . GLU A 1 281 ? 22.828 38.219 17.766 1 53.12 281 GLU A N 1
ATOM 2243 C CA . GLU A 1 281 ? 21.672 37.344 18 1 53.12 281 GLU A CA 1
ATOM 2244 C C . GLU A 1 281 ? 20.578 38.094 18.75 1 53.12 281 GLU A C 1
ATOM 2246 O O . GLU A 1 281 ? 20.75 38.469 19.922 1 53.12 281 GLU A O 1
ATOM 2251 N N . ASP A 1 282 ? 19.812 38.875 18.078 1 61.59 282 ASP A N 1
ATOM 2252 C CA . ASP A 1 282 ? 18.656 39.375 18.828 1 61.59 282 ASP A CA 1
ATOM 2253 C C . ASP A 1 282 ? 17.719 38.219 19.188 1 61.59 282 ASP A C 1
ATOM 2255 O O . ASP A 1 282 ? 17.359 37.406 18.344 1 61.59 282 ASP A O 1
ATOM 2259 N N . HIS A 1 283 ? 17.688 37.812 20.5 1 67.69 283 HIS A N 1
ATOM 2260 C CA . HIS A 1 283 ? 16.828 36.812 21.141 1 67.69 283 HIS A CA 1
ATOM 2261 C C . HIS A 1 283 ? 15.438 36.812 20.531 1 67.69 283 HIS A C 1
ATOM 2263 O O . HIS A 1 283 ? 14.836 35.75 20.359 1 67.69 283 HIS A O 1
ATOM 2269 N N . HIS A 1 284 ? 15.031 37.938 20.078 1 70.88 284 HIS A N 1
ATOM 2270 C CA . HIS A 1 284 ? 13.68 38.031 19.547 1 70.88 284 HIS A CA 1
ATOM 2271 C C . HIS A 1 284 ? 13.57 37.406 18.172 1 70.88 284 HIS A C 1
ATOM 2273 O O . HIS A 1 284 ? 12.57 36.75 17.875 1 70.88 284 HIS A O 1
ATOM 2279 N N . GLU A 1 285 ? 14.523 37.562 17.422 1 74.06 285 GLU A N 1
ATOM 2280 C CA . GLU A 1 285 ? 14.5 37 16.078 1 74.06 285 GLU A CA 1
ATOM 2281 C C . GLU A 1 285 ? 14.578 35.469 16.109 1 74.06 285 GLU A C 1
ATOM 2283 O O . GLU A 1 285 ? 13.93 34.781 15.312 1 74.06 285 GLU A O 1
ATOM 2288 N N . ARG A 1 286 ? 15.328 35 17.078 1 76 286 ARG A N 1
ATOM 2289 C CA . ARG A 1 286 ? 15.445 33.562 17.219 1 76 286 ARG A CA 1
ATOM 2290 C C . ARG A 1 286 ? 14.117 32.938 17.641 1 76 286 ARG A C 1
ATOM 2292 O O . ARG A 1 286 ? 13.758 31.859 17.172 1 76 286 ARG A O 1
ATOM 2299 N N . GLU A 1 287 ? 13.453 33.625 18.453 1 77.94 287 GLU A N 1
ATOM 2300 C CA . GLU A 1 287 ? 12.156 33.156 18.906 1 77.94 287 GLU A CA 1
ATOM 2301 C C . GLU A 1 287 ? 11.148 33.125 17.766 1 77.94 287 GLU A C 1
ATOM 2303 O O . GLU A 1 287 ? 10.359 32.188 17.641 1 77.94 287 GLU A O 1
ATOM 2308 N N . LEU A 1 288 ? 11.18 34.125 17 1 81.12 288 LEU A N 1
ATOM 2309 C CA . LEU A 1 288 ? 10.258 34.219 15.875 1 81.12 288 LEU A CA 1
ATOM 2310 C C . LEU A 1 288 ? 10.539 33.094 14.852 1 81.12 288 LEU A C 1
ATOM 2312 O O . LEU A 1 288 ? 9.609 32.5 14.312 1 81.12 288 LEU A O 1
ATOM 2316 N N . HIS A 1 289 ? 11.766 32.844 14.625 1 82.62 289 HIS A N 1
ATOM 2317 C CA . HIS A 1 289 ? 12.148 31.766 13.711 1 82.62 289 HIS A CA 1
ATOM 2318 C C . HIS A 1 289 ? 11.641 30.422 14.211 1 82.62 289 HIS A C 1
ATOM 2320 O O . HIS A 1 289 ? 11.172 29.594 13.414 1 82.62 289 HIS A O 1
ATOM 2326 N N . LYS A 1 290 ? 11.719 30.281 15.43 1 82.94 290 LYS A N 1
ATOM 2327 C CA . LYS A 1 290 ? 11.273 29.031 16.016 1 82.94 290 LYS A CA 1
ATOM 2328 C C . LYS A 1 290 ? 9.758 28.859 15.883 1 82.94 290 LYS A C 1
ATOM 2330 O O . LYS A 1 290 ? 9.273 27.766 15.578 1 82.94 290 LYS A O 1
ATOM 2335 N N . ILE A 1 291 ? 9.086 29.906 16.156 1 86.69 291 ILE A N 1
ATOM 2336 C CA . ILE A 1 291 ? 7.633 29.875 16.062 1 86.69 291 ILE A CA 1
ATOM 2337 C C . ILE A 1 291 ? 7.215 29.578 14.625 1 86.69 291 ILE A C 1
ATOM 2339 O O . ILE A 1 291 ? 6.359 28.719 14.383 1 86.69 291 ILE A O 1
ATOM 2343 N N . ILE A 1 292 ? 7.824 30.234 13.703 1 88.38 292 ILE A N 1
ATOM 2344 C CA . ILE A 1 292 ? 7.488 30.062 12.297 1 88.38 292 ILE A CA 1
ATOM 2345 C C . ILE A 1 292 ? 7.785 28.625 11.867 1 88.38 292 ILE A C 1
ATOM 2347 O O . ILE A 1 292 ? 6.969 27.984 11.203 1 88.38 292 ILE A O 1
ATOM 2351 N N . LEU A 1 293 ? 8.914 28.141 12.281 1 89.75 293 LEU A N 1
ATOM 2352 C CA . LEU A 1 293 ? 9.273 26.766 11.953 1 89.75 293 LEU A CA 1
ATOM 2353 C C . LEU A 1 293 ? 8.266 25.797 12.547 1 89.75 293 LEU A C 1
ATOM 2355 O O . LEU A 1 293 ? 7.844 24.844 11.875 1 89.75 293 LEU A O 1
ATOM 2359 N N . ALA A 1 294 ? 7.898 26.016 13.758 1 91.69 294 ALA A N 1
ATOM 2360 C CA . ALA A 1 294 ? 6.914 25.156 14.414 1 91.69 294 ALA A CA 1
ATOM 2361 C C . ALA A 1 294 ? 5.582 25.188 13.672 1 91.69 294 ALA A C 1
ATOM 2363 O O . ALA A 1 294 ? 4.938 24.156 13.508 1 91.69 294 ALA A O 1
ATOM 2364 N N . GLN A 1 295 ? 5.242 26.344 13.258 1 93.94 295 GLN A N 1
ATOM 2365 C CA . GLN A 1 295 ? 3.99 26.484 12.523 1 93.94 295 GLN A CA 1
ATOM 2366 C C . GLN A 1 295 ? 4.043 25.75 11.188 1 93.94 295 GLN A C 1
ATOM 2368 O O . GLN A 1 295 ? 3.09 25.078 10.805 1 93.94 295 GLN A O 1
ATOM 2373 N N . ILE A 1 296 ? 5.141 25.859 10.516 1 94.75 296 ILE A N 1
ATOM 2374 C CA . ILE A 1 296 ? 5.297 25.172 9.234 1 94.75 296 ILE A CA 1
ATOM 2375 C C . ILE A 1 296 ? 5.266 23.672 9.445 1 94.75 296 ILE A C 1
ATOM 2377 O O . ILE A 1 296 ? 4.578 22.953 8.727 1 94.75 296 ILE A O 1
ATOM 2381 N N . VAL A 1 297 ? 5.973 23.219 10.43 1 96.25 297 VAL A N 1
ATOM 2382 C CA . VAL A 1 297 ? 6.012 21.797 10.734 1 96.25 297 VAL A CA 1
ATOM 2383 C C . VAL A 1 297 ? 4.613 21.312 11.109 1 96.25 297 VAL A C 1
ATOM 2385 O O . VAL A 1 297 ? 4.148 20.281 10.609 1 96.25 297 VAL A O 1
ATOM 2388 N N . GLY A 1 298 ? 3.977 22.016 11.953 1 96.94 298 GLY A N 1
ATOM 2389 C CA . GLY A 1 298 ? 2.629 21.641 12.359 1 96.94 298 GLY A CA 1
ATOM 2390 C C . GLY A 1 298 ? 1.657 21.562 11.203 1 96.94 298 GLY A C 1
ATOM 2391 O O . GLY A 1 298 ? 0.914 20.578 11.07 1 96.94 298 GLY A O 1
ATOM 2392 N N . GLN A 1 299 ? 1.661 22.578 10.359 1 97.31 299 GLN A N 1
ATOM 2393 C CA . GLN A 1 299 ? 0.786 22.609 9.195 1 97.31 299 GLN A CA 1
ATOM 2394 C C . GLN A 1 299 ? 1.106 21.453 8.242 1 97.31 299 GLN A C 1
ATOM 2396 O O . GLN A 1 299 ? 0.203 20.859 7.652 1 97.31 299 GLN A O 1
ATOM 2401 N N . THR A 1 300 ? 2.369 21.203 8.102 1 97.94 300 THR A N 1
ATOM 2402 C CA . THR A 1 300 ? 2.803 20.109 7.23 1 97.94 300 THR A CA 1
ATOM 2403 C C . THR A 1 300 ? 2.299 18.766 7.75 1 97.94 300 THR A C 1
ATOM 2405 O O . THR A 1 300 ? 1.725 17.984 6.996 1 97.94 300 THR A O 1
ATOM 2408 N N . ILE A 1 301 ? 2.48 18.531 9 1 98.31 301 ILE A N 1
ATOM 2409 C CA . ILE A 1 301 ? 2.045 17.266 9.609 1 98.31 301 ILE A CA 1
ATOM 2410 C C . ILE A 1 301 ? 0.528 17.141 9.5 1 98.31 301 ILE A C 1
ATOM 2412 O O . ILE A 1 301 ? 0.009 16.078 9.18 1 98.31 301 ILE A O 1
ATOM 2416 N N . TRP A 1 302 ? -0.138 18.219 9.719 1 97.81 302 TRP A N 1
ATOM 2417 C CA . TRP A 1 302 ? -1.593 18.219 9.617 1 97.81 302 TRP A CA 1
ATOM 2418 C C . TRP A 1 302 ? -2.035 17.828 8.203 1 97.81 302 TRP A C 1
ATOM 2420 O O . TRP A 1 302 ? -2.906 16.984 8.031 1 97.81 302 TRP A O 1
ATOM 2430 N N . LYS A 1 303 ? -1.435 18.422 7.262 1 97 303 LYS A N 1
ATOM 2431 C CA . LYS A 1 303 ? -1.807 18.172 5.871 1 97 303 LYS A CA 1
ATOM 2432 C C . LYS A 1 303 ? -1.541 16.703 5.492 1 97 303 LYS A C 1
ATOM 2434 O O . LYS A 1 303 ? -2.387 16.062 4.875 1 97 303 LYS A O 1
ATOM 2439 N N . PHE A 1 304 ? -0.437 16.203 5.879 1 98.12 304 PHE A N 1
ATOM 2440 C CA . PHE A 1 304 ? -0.115 14.812 5.551 1 98.12 304 PHE A CA 1
ATOM 2441 C C . PHE A 1 304 ? -1.016 13.852 6.316 1 98.12 304 PHE A C 1
ATOM 2443 O O . PHE A 1 304 ? -1.359 12.781 5.812 1 98.12 304 PHE A O 1
ATOM 2450 N N . SER A 1 305 ? -1.352 14.203 7.48 1 97.25 305 SER A N 1
ATOM 2451 C CA . SER A 1 305 ? -2.143 13.32 8.328 1 97.25 305 SER A CA 1
ATOM 2452 C C . SER A 1 305 ? -3.607 13.312 7.902 1 97.25 305 SER A C 1
ATOM 2454 O O . SER A 1 305 ? -4.266 12.266 7.938 1 97.25 305 SER A O 1
ATOM 2456 N N . GLU A 1 306 ? -4.078 14.469 7.387 1 95.75 306 GLU A N 1
ATOM 2457 C CA . GLU A 1 306 ? -5.523 14.617 7.25 1 95.75 306 GLU A CA 1
ATOM 2458 C C . GLU A 1 306 ? -5.941 14.609 5.781 1 95.75 306 GLU A C 1
ATOM 2460 O O . GLU A 1 306 ? -7.098 14.32 5.461 1 95.75 306 GLU A O 1
ATOM 2465 N N . SER A 1 307 ? -5.066 14.938 4.887 1 95.62 307 SER A N 1
ATOM 2466 C CA . SER A 1 307 ? -5.457 15.031 3.484 1 95.62 307 SER A CA 1
ATOM 2467 C C . SER A 1 307 ? -5.906 13.68 2.943 1 95.62 307 SER A C 1
ATOM 2469 O O . SER A 1 307 ? -5.324 12.641 3.277 1 95.62 307 SER A O 1
ATOM 2471 N N . LEU A 1 308 ? -6.961 13.695 2.146 1 94.12 308 LEU A N 1
ATOM 2472 C CA . LEU A 1 308 ? -7.414 12.469 1.507 1 94.12 308 LEU A CA 1
ATOM 2473 C C . LEU A 1 308 ? -6.387 11.969 0.494 1 94.12 308 LEU A C 1
ATOM 2475 O O . LEU A 1 308 ? -5.938 10.828 0.567 1 94.12 308 LEU A O 1
ATOM 2479 N N . ILE A 1 309 ? -6.023 12.883 -0.398 1 94.88 309 ILE A N 1
ATOM 2480 C CA . ILE A 1 309 ? -5.031 12.586 -1.425 1 94.88 309 ILE A CA 1
ATOM 2481 C C . ILE A 1 309 ? -3.928 13.641 -1.399 1 94.88 309 ILE A C 1
ATOM 2483 O O . ILE A 1 309 ? -4.207 14.844 -1.361 1 94.88 309 ILE A O 1
ATOM 2487 N N . ILE A 1 310 ? -2.762 13.172 -1.332 1 94.19 310 ILE A N 1
ATOM 2488 C CA . ILE A 1 310 ? -1.614 14.07 -1.368 1 94.19 310 ILE A CA 1
ATOM 2489 C C . ILE A 1 310 ? -1.361 14.531 -2.803 1 94.19 310 ILE A C 1
ATOM 2491 O O . ILE A 1 310 ? -0.501 13.977 -3.494 1 94.19 310 ILE A O 1
ATOM 2495 N N . LYS A 1 311 ? -2.092 15.523 -3.205 1 92.56 311 LYS A N 1
ATOM 2496 C CA . LYS A 1 311 ? -1.981 16.031 -4.566 1 92.56 311 LYS A CA 1
ATOM 2497 C C . LYS A 1 311 ? -0.714 16.859 -4.738 1 92.56 311 LYS A C 1
ATOM 2499 O O . LYS A 1 311 ? -0.391 17.703 -3.891 1 92.56 311 LYS A O 1
ATOM 2504 N N . TRP A 1 312 ? -0.052 16.609 -5.82 1 95.94 312 TRP A N 1
ATOM 2505 C CA . TRP A 1 312 ? 1.225 17.281 -6.066 1 95.94 312 TRP A CA 1
ATOM 2506 C C . TRP A 1 312 ? 1.085 18.328 -7.152 1 95.94 312 TRP A C 1
ATOM 2508 O O . TRP A 1 312 ? 0.604 18.047 -8.25 1 95.94 312 TRP A O 1
ATOM 2518 N N . ASN A 1 313 ? 1.461 19.547 -6.812 1 93.5 313 ASN A N 1
ATOM 2519 C CA . ASN A 1 313 ? 1.675 20.578 -7.816 1 93.5 313 ASN A CA 1
ATOM 2520 C C . ASN A 1 313 ? 3.148 20.703 -8.195 1 93.5 313 ASN A C 1
ATOM 2522 O O . ASN A 1 313 ? 3.961 21.172 -7.391 1 93.5 313 ASN A O 1
ATOM 2526 N N . PRO A 1 314 ? 3.467 20.406 -9.422 1 93.94 314 PRO A N 1
ATOM 2527 C CA . PRO A 1 314 ? 4.883 20.312 -9.781 1 93.94 314 PRO A CA 1
ATOM 2528 C C . PRO A 1 314 ? 5.48 21.656 -10.188 1 93.94 314 PRO A C 1
ATOM 2530 O O . PRO A 1 314 ? 6.566 21.703 -10.773 1 93.94 314 PRO A O 1
ATOM 2533 N N . SER A 1 315 ? 4.91 22.766 -9.922 1 90.38 315 SER A N 1
ATOM 2534 C CA . SER A 1 315 ? 5.391 24.078 -10.352 1 90.38 315 SER A CA 1
ATOM 2535 C C . SER A 1 315 ? 6.773 24.375 -9.781 1 90.38 315 SER A C 1
ATOM 2537 O O . SER A 1 315 ? 7.676 24.781 -10.508 1 90.38 315 SER A O 1
ATOM 2539 N N . TYR A 1 316 ? 6.891 24.188 -8.508 1 88 316 TYR A N 1
ATOM 2540 C CA . TYR A 1 316 ? 8.188 24.422 -7.891 1 88 316 TYR A CA 1
ATOM 2541 C C . TYR A 1 316 ? 9.266 23.531 -8.5 1 88 316 TYR A C 1
ATOM 2543 O O . TYR A 1 316 ? 10.367 23.984 -8.797 1 88 316 TYR A O 1
ATOM 2551 N N . PHE A 1 317 ? 8.875 22.297 -8.609 1 89.81 317 PHE A N 1
ATOM 2552 C CA . PHE A 1 317 ? 9.758 21.312 -9.219 1 89.81 317 PHE A CA 1
ATOM 2553 C C . PHE A 1 317 ? 10.195 21.781 -10.609 1 89.81 317 PHE A C 1
ATOM 2555 O O . PHE A 1 317 ? 11.391 21.75 -10.93 1 89.81 317 PHE A O 1
ATOM 2562 N N . ASN A 1 318 ? 9.289 22.172 -11.359 1 90.62 318 ASN A N 1
ATOM 2563 C CA . ASN A 1 318 ? 9.555 22.609 -12.719 1 90.62 318 ASN A CA 1
ATOM 2564 C C . ASN A 1 318 ? 10.438 23.859 -12.742 1 90.62 318 ASN A C 1
ATOM 2566 O O . ASN A 1 318 ? 11.398 23.938 -13.516 1 90.62 318 ASN A O 1
ATOM 2570 N N . ASN A 1 319 ? 10.156 24.797 -11.938 1 88.19 319 ASN A N 1
ATOM 2571 C CA . ASN A 1 319 ? 10.922 26.031 -11.906 1 88.19 319 ASN A CA 1
ATOM 2572 C C . ASN A 1 319 ? 12.367 25.797 -11.469 1 88.19 319 ASN A C 1
ATOM 2574 O O . ASN A 1 319 ? 13.289 26.391 -12.016 1 88.19 319 ASN A O 1
ATOM 2578 N N . THR A 1 320 ? 12.5 24.969 -10.531 1 86.25 320 THR A N 1
ATOM 2579 C CA . THR A 1 320 ? 13.836 24.641 -10.047 1 86.25 320 THR A CA 1
ATOM 2580 C C . THR A 1 320 ? 14.664 23.984 -11.148 1 86.25 320 THR A C 1
ATOM 2582 O O . THR A 1 320 ? 15.812 24.359 -11.383 1 86.25 320 THR A O 1
ATOM 2585 N N . ALA A 1 321 ? 14.094 23.031 -11.789 1 87.56 321 ALA A N 1
ATOM 2586 C CA . ALA A 1 321 ? 14.781 22.344 -12.867 1 87.56 321 ALA A CA 1
ATOM 2587 C C . ALA A 1 321 ? 15.141 23.297 -14 1 87.56 321 ALA A C 1
ATOM 2589 O O . ALA A 1 321 ? 16.25 23.25 -14.539 1 87.56 321 ALA A O 1
ATOM 2590 N N . LEU A 1 322 ? 14.281 24.203 -14.328 1 87.56 322 LEU A N 1
ATOM 2591 C CA . LEU A 1 322 ? 14.516 25.156 -15.406 1 87.56 322 LEU A CA 1
ATOM 2592 C C . LEU A 1 322 ? 15.641 26.125 -15.039 1 87.56 322 LEU A C 1
ATOM 2594 O O . LEU A 1 322 ? 16.469 26.469 -15.883 1 87.56 322 LEU A O 1
ATOM 2598 N N . ASP A 1 323 ? 15.617 26.578 -13.844 1 85.31 323 ASP A N 1
ATOM 2599 C CA . ASP A 1 323 ? 16.672 27.484 -13.391 1 85.31 323 ASP A CA 1
ATOM 2600 C C . ASP A 1 323 ? 18.047 26.828 -13.477 1 85.31 323 ASP A C 1
ATOM 2602 O O . ASP A 1 323 ? 19.016 27.469 -13.883 1 85.31 323 ASP A O 1
ATOM 2606 N N . ILE A 1 324 ? 18.062 25.641 -13.117 1 82.44 324 ILE A N 1
ATOM 2607 C CA . ILE A 1 324 ? 19.312 24.906 -13.156 1 82.44 324 ILE A CA 1
ATOM 2608 C C . ILE A 1 324 ? 19.766 24.719 -14.609 1 82.44 324 ILE A C 1
ATOM 2610 O O . ILE A 1 324 ? 20.922 24.938 -14.945 1 82.44 324 ILE A O 1
ATOM 2614 N N . LEU A 1 325 ? 18.891 24.328 -15.43 1 85.69 325 LEU A N 1
ATOM 2615 C CA . LEU A 1 325 ? 19.219 24.094 -16.828 1 85.69 325 LEU A CA 1
ATOM 2616 C C . LEU A 1 325 ? 19.656 25.391 -17.516 1 85.69 325 LEU A C 1
ATOM 2618 O O . LEU A 1 325 ? 20.547 25.375 -18.359 1 85.69 325 LEU A O 1
ATOM 2622 N N . LYS A 1 326 ? 19.141 26.469 -17.109 1 85.25 326 LYS A N 1
ATOM 2623 C CA . LYS A 1 326 ? 19.516 27.766 -17.672 1 85.25 326 LYS A CA 1
ATOM 2624 C C . LYS A 1 326 ? 20.922 28.156 -17.234 1 85.25 326 LYS A C 1
ATOM 2626 O O . LYS A 1 326 ? 21.625 28.859 -17.969 1 85.25 326 LYS A O 1
ATOM 2631 N N . SER A 1 327 ? 21.281 27.672 -16.125 1 81.62 327 SER A N 1
ATOM 2632 C CA . SER A 1 327 ? 22.594 28.016 -15.602 1 81.62 327 SER A CA 1
ATOM 2633 C C . SER A 1 327 ? 23.703 27.25 -16.312 1 81.62 327 SER A C 1
ATOM 2635 O O . SER A 1 327 ? 24.875 27.609 -16.203 1 81.62 327 SER A O 1
ATOM 2637 N N . ILE A 1 328 ? 23.297 26.266 -17.016 1 81.06 328 ILE A N 1
ATOM 2638 C CA . ILE A 1 328 ? 24.266 25.469 -17.75 1 81.06 328 ILE A CA 1
ATOM 2639 C C . ILE A 1 328 ? 24.609 26.172 -19.078 1 81.06 328 ILE A C 1
ATOM 2641 O O . ILE A 1 328 ? 23.766 26.234 -19.984 1 81.06 328 ILE A O 1
ATOM 2645 N N . ASN A 1 329 ? 25.781 26.734 -19.203 1 78.56 329 ASN A N 1
ATOM 2646 C CA . ASN A 1 329 ? 26.188 27.5 -20.391 1 78.56 329 ASN A CA 1
ATOM 2647 C C . ASN A 1 329 ? 27.234 26.75 -21.203 1 78.56 329 ASN A C 1
ATOM 2649 O O . ASN A 1 329 ? 27.609 27.172 -22.297 1 78.56 329 ASN A O 1
ATOM 2653 N N . ASN A 1 330 ? 27.609 25.641 -20.781 1 81.44 330 ASN A N 1
ATOM 2654 C CA . ASN A 1 330 ? 28.625 24.875 -21.5 1 81.44 330 ASN A CA 1
ATOM 2655 C C . ASN A 1 330 ? 28.062 24.25 -22.766 1 81.44 330 ASN A C 1
ATOM 2657 O O . ASN A 1 330 ? 27.094 23.5 -22.719 1 81.44 330 ASN A O 1
ATOM 2661 N N . THR A 1 331 ? 28.688 24.5 -23.859 1 83.31 331 THR A N 1
ATOM 2662 C CA . THR A 1 331 ? 28.234 24.047 -25.172 1 83.31 331 THR A CA 1
ATOM 2663 C C . THR A 1 331 ? 28.281 22.531 -25.266 1 83.31 331 THR A C 1
ATOM 2665 O O . THR A 1 331 ? 27.531 21.922 -26.031 1 83.31 331 THR A O 1
ATOM 2668 N N . GLU A 1 332 ? 29.141 21.906 -24.5 1 85.69 332 GLU A N 1
ATOM 2669 C CA . GLU A 1 332 ? 29.266 20.453 -24.547 1 85.69 332 GLU A CA 1
ATOM 2670 C C . GLU A 1 332 ? 28.047 19.766 -23.922 1 85.69 332 GLU A C 1
ATOM 2672 O O . GLU A 1 332 ? 27.797 18.578 -24.172 1 85.69 332 GLU A O 1
ATOM 2677 N N . LEU A 1 333 ? 27.359 20.562 -23.188 1 89.38 333 LEU A N 1
ATOM 2678 C CA . LEU A 1 333 ? 26.266 19.984 -22.422 1 89.38 333 LEU A CA 1
ATOM 2679 C C . LEU A 1 333 ? 24.922 20.281 -23.078 1 89.38 333 LEU A C 1
ATOM 2681 O O . LEU A 1 333 ? 23.875 19.953 -22.531 1 89.38 333 LEU A O 1
ATOM 2685 N N . LEU A 1 334 ? 24.906 20.797 -24.25 1 89.5 334 LEU A N 1
ATOM 2686 C CA . LEU A 1 334 ? 23.688 21.266 -24.906 1 89.5 334 LEU A CA 1
ATOM 2687 C C . LEU A 1 334 ? 22.781 20.078 -25.25 1 89.5 334 LEU A C 1
ATOM 2689 O O . LEU A 1 334 ? 21.562 20.156 -25.047 1 89.5 334 LEU A O 1
ATOM 2693 N N . ASP A 1 335 ? 23.344 19.016 -25.719 1 90.69 335 ASP A N 1
ATOM 2694 C CA . ASP A 1 335 ? 22.547 17.859 -26.125 1 90.69 335 ASP A CA 1
ATOM 2695 C C . ASP A 1 335 ? 21.844 17.234 -24.922 1 90.69 335 ASP A C 1
ATOM 2697 O O . ASP A 1 335 ? 20.656 16.922 -24.984 1 90.69 335 ASP A O 1
ATOM 2701 N N . VAL A 1 336 ? 22.562 17.016 -23.938 1 91.5 336 VAL A N 1
ATOM 2702 C CA . VAL A 1 336 ? 22 16.375 -22.75 1 91.5 336 VAL A CA 1
ATOM 2703 C C . VAL A 1 336 ? 20.984 17.312 -22.094 1 91.5 336 VAL A C 1
ATOM 2705 O O . VAL A 1 336 ? 19.984 16.859 -21.562 1 91.5 336 VAL A O 1
ATOM 2708 N N . LYS A 1 337 ? 21.297 18.594 -22.156 1 91.56 337 LYS A N 1
ATOM 2709 C CA . LYS A 1 337 ? 20.359 19.594 -21.641 1 91.56 337 LYS A CA 1
ATOM 2710 C C . LYS A 1 337 ? 19.016 19.5 -22.359 1 91.56 337 LYS A C 1
ATOM 2712 O O . LYS A 1 337 ? 17.953 19.547 -21.703 1 91.56 337 LYS A O 1
ATOM 2717 N N . GLU A 1 338 ? 19.047 19.406 -23.594 1 93.56 338 GLU A N 1
ATOM 2718 C CA . GLU A 1 338 ? 17.812 19.281 -24.375 1 93.56 338 GLU A CA 1
ATOM 2719 C C . GLU A 1 338 ? 17.062 18 -24.031 1 93.56 338 GLU A C 1
ATOM 2721 O O . GLU A 1 338 ? 15.836 18 -23.953 1 93.56 338 GLU A O 1
ATOM 2726 N N . LYS A 1 339 ? 17.781 16.969 -23.859 1 95.44 339 LYS A N 1
ATOM 2727 C CA . LYS A 1 339 ? 17.172 15.688 -23.484 1 95.44 339 LYS A CA 1
ATOM 2728 C C . LYS A 1 339 ? 16.469 15.773 -22.141 1 95.44 339 LYS A C 1
ATOM 2730 O O . LYS A 1 339 ? 15.359 15.273 -21.969 1 95.44 339 LYS A O 1
ATOM 2735 N N . VAL A 1 340 ? 17.109 16.359 -21.203 1 94.62 340 VAL A N 1
ATOM 2736 C CA . VAL A 1 340 ? 16.531 16.547 -19.875 1 94.62 340 VAL A CA 1
ATOM 2737 C C . VAL A 1 340 ? 15.25 17.375 -19.984 1 94.62 340 VAL A C 1
ATOM 2739 O O . VAL A 1 340 ? 14.227 17.047 -19.375 1 94.62 340 VAL A O 1
ATOM 2742 N N . GLN A 1 341 ? 15.352 18.453 -20.734 1 95 341 GLN A N 1
ATOM 2743 C CA . GLN A 1 341 ? 14.203 19.344 -20.875 1 95 341 GLN A CA 1
ATOM 2744 C C . GLN A 1 341 ? 13.023 18.609 -21.516 1 95 341 GLN A C 1
ATOM 2746 O O . GLN A 1 341 ? 11.883 18.75 -21.062 1 95 341 GLN A O 1
ATOM 2751 N N . GLN A 1 342 ? 13.266 17.859 -22.469 1 96.69 342 GLN A N 1
ATOM 2752 C CA . GLN A 1 342 ? 12.211 17.094 -23.125 1 96.69 342 GLN A CA 1
ATOM 2753 C C . GLN A 1 342 ? 11.57 16.094 -22.172 1 96.69 342 GLN A C 1
ATOM 2755 O O . GLN A 1 342 ? 10.344 15.961 -22.141 1 96.69 342 GLN A O 1
ATOM 2760 N N . THR A 1 343 ? 12.352 15.406 -21.469 1 97.06 343 THR A N 1
ATOM 2761 C CA . THR A 1 343 ? 11.859 14.422 -20.5 1 97.06 343 THR A CA 1
ATOM 2762 C C . THR A 1 343 ? 11.031 15.102 -19.422 1 97.06 343 THR A C 1
ATOM 2764 O O . THR A 1 343 ? 10 14.578 -19 1 97.06 343 THR A O 1
ATOM 2767 N N . LEU A 1 344 ? 11.523 16.219 -19.016 1 96.38 344 LEU A N 1
ATOM 2768 C CA . LEU A 1 344 ? 10.805 16.984 -18 1 96.38 344 LEU A CA 1
ATOM 2769 C C . LEU A 1 344 ? 9.422 17.391 -18.516 1 96.38 344 LEU A C 1
ATOM 2771 O O . LEU A 1 344 ? 8.438 17.312 -17.781 1 96.38 344 LEU A O 1
ATOM 2775 N N . ASP A 1 345 ? 9.367 17.797 -19.703 1 96.94 345 ASP A N 1
ATOM 2776 C CA . ASP A 1 345 ? 8.086 18.188 -20.297 1 96.94 345 ASP A CA 1
ATOM 2777 C C . ASP A 1 345 ? 7.121 17 -20.344 1 96.94 345 ASP A C 1
ATOM 2779 O O . ASP A 1 345 ? 5.938 17.156 -20.031 1 96.94 345 ASP A O 1
ATOM 2783 N N . LYS A 1 346 ? 7.621 15.898 -20.688 1 97.38 346 LYS A N 1
ATOM 2784 C CA . LYS A 1 346 ? 6.793 14.695 -20.719 1 97.38 346 LYS A CA 1
ATOM 2785 C C . LYS A 1 346 ? 6.305 14.344 -19.312 1 97.38 346 LYS A C 1
ATOM 2787 O O . LYS A 1 346 ? 5.152 13.945 -19.125 1 97.38 346 LYS A O 1
ATOM 2792 N N . LEU A 1 347 ? 7.207 14.414 -18.391 1 97.31 347 LEU A N 1
ATOM 2793 C CA . LEU A 1 347 ? 6.863 14.117 -17 1 97.31 347 LEU A CA 1
ATOM 2794 C C . LEU A 1 347 ? 5.773 15.055 -16.5 1 97.31 347 LEU A C 1
ATOM 2796 O O . LEU A 1 347 ? 4.797 14.617 -15.898 1 97.31 347 LEU A O 1
ATOM 2800 N N . LEU A 1 348 ? 5.914 16.344 -16.797 1 97.12 348 LEU A N 1
ATOM 2801 C CA . LEU A 1 348 ? 4.941 17.344 -16.344 1 97.12 348 LEU A CA 1
ATOM 2802 C C . LEU A 1 348 ? 3.578 17.078 -16.984 1 97.12 348 LEU A C 1
ATOM 2804 O O . LEU A 1 348 ? 2.547 17.25 -16.328 1 97.12 348 LEU A O 1
ATOM 2808 N N . THR A 1 349 ? 3.572 16.688 -18.172 1 96.62 349 THR A N 1
ATOM 2809 C CA . THR A 1 349 ? 2.32 16.344 -18.844 1 96.62 349 THR A CA 1
ATOM 2810 C C . THR A 1 349 ? 1.649 15.148 -18.188 1 96.62 349 THR A C 1
ATOM 2812 O O . THR A 1 349 ? 0.438 15.164 -17.953 1 96.62 349 THR A O 1
ATOM 2815 N N . SER A 1 350 ? 2.443 14.164 -17.859 1 96.56 350 SER A N 1
ATOM 2816 C CA . SER A 1 350 ? 1.911 12.977 -17.203 1 96.56 350 SER A CA 1
ATOM 2817 C C . SER A 1 350 ? 1.342 13.328 -15.828 1 96.56 350 SER A C 1
ATOM 2819 O O . SER A 1 350 ? 0.314 12.781 -15.422 1 96.56 350 SER A O 1
ATOM 2821 N N . ILE A 1 351 ? 2.014 14.195 -15.148 1 96.5 351 ILE A N 1
ATOM 2822 C CA . ILE A 1 351 ? 1.552 14.602 -13.828 1 96.5 351 ILE A CA 1
ATOM 2823 C C . ILE A 1 351 ? 0.24 15.375 -13.961 1 96.5 351 ILE A C 1
ATOM 2825 O O . ILE A 1 351 ? -0.664 15.219 -13.133 1 96.5 351 ILE A O 1
ATOM 2829 N N . LYS A 1 352 ? 0.12 16.188 -14.969 1 95.62 352 LYS A N 1
ATOM 2830 C CA . LYS A 1 352 ? -1.113 16.938 -15.203 1 95.62 352 LYS A CA 1
ATOM 2831 C C . LYS A 1 352 ? -2.285 15.992 -15.453 1 95.62 352 LYS A C 1
ATOM 2833 O O . LYS A 1 352 ? -3.385 16.203 -14.938 1 95.62 352 LYS A O 1
ATOM 2838 N N . ILE A 1 353 ? -2.051 15.008 -16.172 1 95.25 353 ILE A N 1
ATOM 2839 C CA . ILE A 1 353 ? -3.082 14.008 -16.438 1 95.25 353 ILE A CA 1
ATOM 2840 C C . ILE A 1 353 ? -3.482 13.312 -15.141 1 95.25 353 ILE A C 1
ATOM 2842 O O . ILE A 1 353 ? -4.672 13.133 -14.867 1 95.25 353 ILE A O 1
ATOM 2846 N N . CYS A 1 354 ? -2.549 12.969 -14.391 1 95.12 354 CYS A N 1
ATOM 2847 C CA . CYS A 1 354 ? -2.801 12.32 -13.109 1 95.12 354 CYS A CA 1
ATOM 2848 C C . CYS A 1 354 ? -3.605 13.234 -12.188 1 95.12 354 CYS A C 1
ATOM 2850 O O . CYS A 1 354 ? -4.547 12.781 -11.531 1 95.12 354 CYS A O 1
ATOM 2852 N N . ASN A 1 355 ? -3.225 14.492 -12.172 1 95.38 355 ASN A N 1
ATOM 2853 C CA . ASN A 1 355 ? -3.93 15.445 -11.32 1 95.38 355 ASN A CA 1
ATOM 2854 C C . ASN A 1 355 ? -5.383 15.617 -11.758 1 95.38 355 ASN A C 1
ATOM 2856 O O . ASN A 1 355 ? -6.266 15.812 -10.922 1 95.38 355 ASN A O 1
ATOM 2860 N N . LYS A 1 356 ? -5.617 15.555 -13.016 1 94.19 356 LYS A N 1
ATOM 2861 C CA . LYS A 1 356 ? -6.992 15.617 -13.508 1 94.19 356 LYS A CA 1
ATOM 2862 C C . LYS A 1 356 ? -7.812 14.43 -13 1 94.19 356 LYS A C 1
ATOM 2864 O O . LYS A 1 356 ? -8.969 14.594 -12.609 1 94.19 356 LYS A O 1
ATOM 2869 N N . LYS A 1 357 ? -7.168 13.336 -12.961 1 92.25 357 LYS A N 1
ATOM 2870 C CA . LYS A 1 357 ? -7.82 12.148 -12.422 1 92.25 357 LYS A CA 1
ATOM 2871 C C . LYS A 1 357 ? -8.141 12.32 -10.938 1 92.25 357 LYS A C 1
ATOM 2873 O O . LYS A 1 357 ? -9.219 11.953 -10.484 1 92.25 357 LYS A O 1
ATOM 2878 N N . ILE A 1 358 ? -7.238 12.844 -10.234 1 93.25 358 ILE A N 1
ATOM 2879 C CA . ILE A 1 358 ? -7.402 13.07 -8.805 1 93.25 358 ILE A CA 1
ATOM 2880 C C . ILE A 1 358 ? -8.555 14.039 -8.562 1 93.25 358 ILE A C 1
ATOM 2882 O O . ILE A 1 358 ? -9.352 13.852 -7.637 1 93.25 358 ILE A O 1
ATOM 2886 N N . ASP A 1 359 ? -8.688 15 -9.438 1 91.56 359 ASP A N 1
ATOM 2887 C CA . ASP A 1 359 ? -9.719 16.031 -9.273 1 91.56 359 ASP A CA 1
ATOM 2888 C C . ASP A 1 359 ? -11.102 15.469 -9.57 1 91.56 359 ASP A C 1
ATOM 2890 O O . ASP A 1 359 ? -12.109 15.984 -9.07 1 91.56 359 ASP A O 1
ATOM 2894 N N . THR A 1 360 ? -11.18 14.414 -10.281 1 90.69 360 THR A N 1
ATOM 2895 C CA . THR A 1 360 ? -12.477 13.906 -10.719 1 90.69 360 THR A CA 1
ATOM 2896 C C . THR A 1 360 ? -12.922 12.727 -9.852 1 90.69 360 THR A C 1
ATOM 2898 O O . THR A 1 360 ? -14.047 12.25 -9.969 1 90.69 360 THR A O 1
ATOM 2901 N N . VAL A 1 361 ? -12.125 12.305 -9.008 1 88.5 361 VAL A N 1
ATOM 2902 C CA . VAL A 1 361 ? -12.453 11.133 -8.195 1 88.5 361 VAL A CA 1
ATOM 2903 C C . VAL A 1 361 ? -13.5 11.508 -7.152 1 88.5 361 VAL A C 1
ATOM 2905 O O . VAL A 1 361 ? -13.477 12.617 -6.609 1 88.5 361 VAL A O 1
ATOM 2908 N N . ASP A 1 362 ? -14.414 10.594 -6.953 1 85.81 362 ASP A N 1
ATOM 2909 C CA . ASP A 1 362 ? -15.391 10.766 -5.879 1 85.81 362 ASP A CA 1
ATOM 2910 C C . ASP A 1 362 ? -14.766 10.477 -4.516 1 85.81 362 ASP A C 1
ATOM 2912 O O . ASP A 1 362 ? -14.445 9.328 -4.203 1 85.81 362 ASP A O 1
ATOM 2916 N N . ASN A 1 363 ? -14.688 11.383 -3.693 1 86 363 ASN A N 1
ATOM 2917 C CA . ASN A 1 363 ? -13.984 11.305 -2.418 1 86 363 ASN A CA 1
ATOM 2918 C C . ASN A 1 363 ? -14.719 10.406 -1.428 1 86 363 ASN A C 1
ATOM 2920 O O . ASN A 1 363 ? -14.156 10.008 -0.406 1 86 363 ASN A O 1
ATOM 2924 N N . ILE A 1 364 ? -15.898 10.133 -1.781 1 84.38 364 ILE A N 1
ATOM 2925 C CA . ILE A 1 364 ? -16.656 9.273 -0.881 1 84.38 364 ILE A CA 1
ATOM 2926 C C . ILE A 1 364 ? -16.141 7.84 -0.983 1 84.38 364 ILE A C 1
ATOM 2928 O O . ILE A 1 364 ? -16.219 7.078 -0.015 1 84.38 364 ILE A O 1
ATOM 2932 N N . ASN A 1 365 ? -15.617 7.555 -2.121 1 88.56 365 ASN A N 1
ATOM 2933 C CA . ASN A 1 365 ? -15.047 6.227 -2.299 1 88.56 365 ASN A CA 1
ATOM 2934 C C . ASN A 1 365 ? -13.672 6.117 -1.646 1 88.56 365 ASN A C 1
ATOM 2936 O O . ASN A 1 365 ? -12.672 6.57 -2.211 1 88.56 365 ASN A O 1
ATOM 2940 N N . THR A 1 366 ? -13.672 5.426 -0.565 1 91.12 366 THR A N 1
ATOM 2941 C CA . THR A 1 366 ? -12.461 5.375 0.256 1 91.12 366 THR A CA 1
ATOM 2942 C C . THR A 1 366 ? -11.383 4.543 -0.423 1 91.12 366 THR A C 1
ATOM 2944 O O . THR A 1 366 ? -10.188 4.82 -0.271 1 91.12 366 THR A O 1
ATOM 2947 N N . LEU A 1 367 ? -11.773 3.57 -1.18 1 93.69 367 LEU A N 1
ATOM 2948 C CA . LEU A 1 367 ? -10.789 2.723 -1.847 1 93.69 367 LEU A CA 1
ATOM 2949 C C . LEU A 1 367 ? -10.062 3.492 -2.945 1 93.69 367 LEU A C 1
ATOM 2951 O O . LEU A 1 367 ? -8.836 3.424 -3.051 1 93.69 367 LEU A O 1
ATOM 2955 N N . ASP A 1 368 ? -10.82 4.238 -3.723 1 93.5 368 ASP A N 1
ATOM 2956 C CA . ASP A 1 368 ? -10.227 5.016 -4.805 1 93.5 368 ASP A CA 1
ATOM 2957 C C . ASP A 1 368 ? -9.25 6.055 -4.266 1 93.5 368 ASP A C 1
ATOM 2959 O O . ASP A 1 368 ? -8.164 6.246 -4.82 1 93.5 368 ASP A O 1
ATOM 2963 N N . THR A 1 369 ? -9.648 6.672 -3.168 1 93.81 369 THR A N 1
ATOM 2964 C CA . THR A 1 369 ? -8.773 7.676 -2.57 1 93.81 369 THR A CA 1
ATOM 2965 C C . THR A 1 369 ? -7.492 7.027 -2.041 1 93.81 369 THR A C 1
ATOM 2967 O O . THR A 1 369 ? -6.402 7.578 -2.201 1 93.81 369 THR A O 1
ATOM 2970 N N . ARG A 1 370 ? -7.645 5.871 -1.483 1 95.31 370 ARG A N 1
ATOM 2971 C CA . ARG A 1 370 ? -6.484 5.141 -0.983 1 95.31 370 ARG A CA 1
ATOM 2972 C C . ARG A 1 370 ? -5.543 4.762 -2.121 1 95.31 370 ARG A C 1
ATOM 2974 O O . ARG A 1 370 ? -4.328 4.906 -2.002 1 95.31 370 ARG A O 1
ATOM 2981 N N . ILE A 1 371 ? -6.074 4.301 -3.189 1 95.19 371 ILE A N 1
ATOM 2982 C CA . ILE A 1 371 ? -5.281 3.865 -4.336 1 95.19 371 ILE A CA 1
ATOM 2983 C C . ILE A 1 371 ? -4.52 5.055 -4.918 1 95.19 371 ILE A C 1
ATOM 2985 O O . ILE A 1 371 ? -3.334 4.945 -5.234 1 95.19 371 ILE A O 1
ATOM 2989 N N . LEU A 1 372 ? -5.195 6.188 -5.016 1 94.75 372 LEU A N 1
ATOM 2990 C CA . LEU A 1 372 ? -4.566 7.379 -5.574 1 94.75 372 LEU A CA 1
ATOM 2991 C C . LEU A 1 372 ? -3.486 7.914 -4.641 1 94.75 372 LEU A C 1
ATOM 2993 O O . LEU A 1 372 ? -2.447 8.391 -5.098 1 94.75 372 LEU A O 1
ATOM 2997 N N . ASN A 1 373 ? -3.734 7.828 -3.359 1 95 373 ASN A N 1
ATOM 2998 C CA . ASN A 1 373 ? -2.711 8.234 -2.404 1 95 373 ASN A CA 1
ATOM 2999 C C . ASN A 1 373 ? -1.484 7.332 -2.475 1 95 373 ASN A C 1
ATOM 3001 O O . ASN A 1 373 ? -0.351 7.812 -2.416 1 95 373 ASN A O 1
ATOM 3005 N N . ASP A 1 374 ? -1.742 6.062 -2.58 1 94.69 374 ASP A N 1
ATOM 3006 C CA . ASP A 1 374 ? -0.637 5.125 -2.75 1 94.69 374 ASP A CA 1
ATOM 3007 C C . ASP A 1 374 ? 0.167 5.445 -4.008 1 94.69 374 ASP A C 1
ATOM 3009 O O . ASP A 1 374 ? 1.395 5.336 -4.012 1 94.69 374 ASP A O 1
ATOM 3013 N N . LEU A 1 375 ? -0.538 5.797 -5.016 1 95.19 375 LEU A N 1
ATOM 3014 C CA . LEU A 1 375 ? 0.11 6.18 -6.266 1 95.19 375 LEU A CA 1
ATOM 3015 C C . LEU A 1 375 ? 1.045 7.367 -6.051 1 95.19 375 LEU A C 1
ATOM 3017 O O . LEU A 1 375 ? 2.18 7.363 -6.535 1 95.19 375 LEU A O 1
ATOM 3021 N N . MET A 1 376 ? 0.626 8.352 -5.305 1 95.94 376 MET A N 1
ATOM 3022 C CA . MET A 1 376 ? 1.431 9.539 -5.055 1 95.94 376 MET A CA 1
ATOM 3023 C C . MET A 1 376 ? 2.645 9.211 -4.191 1 95.94 376 MET A C 1
ATOM 3025 O O . MET A 1 376 ? 3.734 9.742 -4.418 1 95.94 376 MET A O 1
ATOM 3029 N N . MET A 1 377 ? 2.449 8.367 -3.229 1 95.12 377 MET A N 1
ATOM 3030 C CA . MET A 1 377 ? 3.559 7.945 -2.379 1 95.12 377 MET A CA 1
ATOM 3031 C C . MET A 1 377 ? 4.621 7.219 -3.195 1 95.12 377 MET A C 1
ATOM 3033 O O . MET A 1 377 ? 5.812 7.504 -3.062 1 95.12 377 MET A O 1
ATOM 3037 N N . ASP A 1 378 ? 4.176 6.332 -4.043 1 94.19 378 ASP A N 1
ATOM 3038 C CA . ASP A 1 378 ? 5.102 5.582 -4.891 1 94.19 378 ASP A CA 1
ATOM 3039 C C . ASP A 1 378 ? 5.801 6.5 -5.887 1 94.19 378 ASP A C 1
ATOM 3041 O O . ASP A 1 378 ? 6.988 6.324 -6.176 1 94.19 378 ASP A O 1
ATOM 3045 N N . LEU A 1 379 ? 5.027 7.434 -6.414 1 95.25 379 LEU A N 1
ATOM 3046 C CA . LEU A 1 379 ? 5.613 8.383 -7.355 1 95.25 379 LEU A CA 1
ATOM 3047 C C . LEU A 1 379 ? 6.766 9.148 -6.711 1 95.25 379 LEU A C 1
ATOM 3049 O O . LEU A 1 379 ? 7.824 9.312 -7.32 1 95.25 379 LEU A O 1
ATOM 3053 N N . ASP A 1 380 ? 6.539 9.578 -5.496 1 96.56 380 ASP A N 1
ATOM 3054 C CA . ASP A 1 380 ? 7.578 10.32 -4.797 1 96.56 380 ASP A CA 1
ATOM 3055 C C . ASP A 1 380 ? 8.828 9.461 -4.59 1 96.56 380 ASP A C 1
ATOM 3057 O O . ASP A 1 380 ? 9.953 9.953 -4.73 1 96.56 380 ASP A O 1
ATOM 3061 N N . ARG A 1 381 ? 8.672 8.25 -4.332 1 93.06 381 ARG A N 1
ATOM 3062 C CA . ARG A 1 381 ? 9.789 7.336 -4.133 1 93.06 381 ARG A CA 1
ATOM 3063 C C . ARG A 1 381 ? 10.523 7.086 -5.445 1 93.06 381 ARG A C 1
ATOM 3065 O O . ARG A 1 381 ? 11.758 7.031 -5.469 1 93.06 381 ARG A O 1
ATOM 3072 N N . ILE A 1 382 ? 9.797 6.906 -6.492 1 93.06 382 ILE A N 1
ATOM 3073 C CA . ILE A 1 382 ? 10.398 6.672 -7.801 1 93.06 382 ILE A CA 1
ATOM 3074 C C . ILE A 1 382 ? 11.203 7.898 -8.234 1 93.06 382 ILE A C 1
ATOM 3076 O O . ILE A 1 382 ? 12.289 7.766 -8.797 1 93.06 382 ILE A O 1
ATOM 3080 N N . LEU A 1 383 ? 10.648 9.031 -7.887 1 95.06 383 LEU A N 1
ATOM 3081 C CA . LEU A 1 383 ? 11.328 10.273 -8.25 1 95.06 383 LEU A CA 1
ATOM 3082 C C . LEU A 1 383 ? 12.609 10.445 -7.441 1 95.06 383 LEU A C 1
ATOM 3084 O O . LEU A 1 383 ? 13.555 11.094 -7.898 1 95.06 383 LEU A O 1
ATOM 3088 N N . LEU A 1 384 ? 12.617 9.93 -6.234 1 94.31 384 LEU A N 1
ATOM 3089 C CA . LEU A 1 384 ? 13.836 9.945 -5.438 1 94.31 384 LEU A CA 1
ATOM 3090 C C . LEU A 1 384 ? 14.938 9.125 -6.113 1 94.31 384 LEU A C 1
ATOM 3092 O O . LEU A 1 384 ? 16.109 9.5 -6.078 1 94.31 384 LEU A O 1
ATOM 3096 N N . CYS A 1 385 ? 14.531 8.008 -6.75 1 93.81 385 CYS A N 1
ATOM 3097 C CA . CYS A 1 385 ? 15.43 7.137 -7.5 1 93.81 385 CYS A CA 1
ATOM 3098 C C . CYS A 1 385 ? 16.688 6.832 -6.695 1 93.81 385 CYS A C 1
ATOM 3100 O O . CYS A 1 385 ? 17.797 7.172 -7.113 1 93.81 385 CYS A O 1
ATOM 3102 N N . PRO A 1 386 ? 16.578 6.168 -5.586 1 91.44 386 PRO A N 1
ATOM 3103 C CA . PRO A 1 386 ? 17.734 5.902 -4.727 1 91.44 386 PRO A CA 1
ATOM 3104 C C . PRO A 1 386 ? 18.719 4.926 -5.359 1 91.44 386 PRO A C 1
ATOM 3106 O O . PRO A 1 386 ? 18.312 3.98 -6.039 1 91.44 386 PRO A O 1
ATOM 3109 N N . ASP A 1 387 ? 19.984 5.172 -5.188 1 90.81 387 ASP A N 1
ATOM 3110 C CA . ASP A 1 387 ? 21.016 4.223 -5.605 1 90.81 387 ASP A CA 1
ATOM 3111 C C . ASP A 1 387 ? 21.25 3.156 -4.535 1 90.81 387 ASP A C 1
ATOM 3113 O O . ASP A 1 387 ? 20.422 2.992 -3.627 1 90.81 387 ASP A O 1
ATOM 3117 N N . LYS A 1 388 ? 22.312 2.43 -4.648 1 85.56 388 LYS A N 1
ATOM 3118 C CA . LYS A 1 388 ? 22.594 1.324 -3.734 1 85.56 388 LYS A CA 1
ATOM 3119 C C . LYS A 1 388 ? 22.828 1.83 -2.314 1 85.56 388 LYS A C 1
ATOM 3121 O O . LYS A 1 388 ? 22.547 1.12 -1.344 1 85.56 388 LYS A O 1
ATOM 3126 N N . GLN A 1 389 ? 23.219 3.072 -2.254 1 89.06 389 GLN A N 1
ATOM 3127 C CA . GLN A 1 389 ? 23.469 3.662 -0.942 1 89.06 389 GLN A CA 1
ATOM 3128 C C . GLN A 1 389 ? 22.312 4.551 -0.51 1 89.06 389 GLN A C 1
ATOM 3130 O O . GLN A 1 389 ? 22.422 5.312 0.452 1 89.06 389 GLN A O 1
ATOM 3135 N N . ASN A 1 390 ? 21.234 4.516 -1.238 1 88.81 390 ASN A N 1
ATOM 3136 C CA . ASN A 1 390 ? 20 5.254 -0.97 1 88.81 390 ASN A CA 1
ATOM 3137 C C . ASN A 1 390 ? 20.188 6.75 -1.22 1 88.81 390 ASN A C 1
ATOM 3139 O O . ASN A 1 390 ? 19.422 7.566 -0.698 1 88.81 390 ASN A O 1
ATOM 3143 N N . GLN A 1 391 ? 21.25 7.051 -1.949 1 91.38 391 GLN A N 1
ATOM 3144 C CA . GLN A 1 391 ? 21.375 8.438 -2.377 1 91.38 391 GLN A CA 1
ATOM 3145 C C . GLN A 1 391 ? 20.516 8.719 -3.605 1 91.38 391 GLN A C 1
ATOM 3147 O O . GLN A 1 391 ? 20.469 7.91 -4.535 1 91.38 391 GLN A O 1
ATOM 3152 N N . SER A 1 392 ? 19.859 9.797 -3.496 1 93.38 392 SER A N 1
ATOM 3153 C CA . SER A 1 392 ? 18.984 10.141 -4.605 1 93.38 392 SER A CA 1
ATOM 3154 C C . SER A 1 392 ? 19.766 10.492 -5.859 1 93.38 392 SER A C 1
ATOM 3156 O O . SER A 1 392 ? 20.719 11.281 -5.801 1 93.38 392 SER A O 1
ATOM 3158 N N . ARG A 1 393 ? 19.438 10.055 -6.949 1 92.94 393 ARG A N 1
ATOM 3159 C CA . ARG A 1 393 ? 20.109 10.305 -8.219 1 92.94 393 ARG A CA 1
ATOM 3160 C C . ARG A 1 393 ? 19.5 11.508 -8.93 1 92.94 393 ARG A C 1
ATOM 3162 O O . ARG A 1 393 ? 20 11.945 -9.969 1 92.94 393 ARG A O 1
ATOM 3169 N N . THR A 1 394 ? 18.438 12.023 -8.328 1 92.5 394 THR A N 1
ATOM 3170 C CA . THR A 1 394 ? 17.781 13.172 -8.945 1 92.5 394 THR A CA 1
ATOM 3171 C C . THR A 1 394 ? 17.922 14.414 -8.078 1 92.5 394 THR A C 1
ATOM 3173 O O . THR A 1 394 ? 17.141 15.359 -8.195 1 92.5 394 THR A O 1
ATOM 3176 N N . ASP A 1 395 ? 18.828 14.352 -7.211 1 89 395 ASP A N 1
ATOM 3177 C CA . ASP A 1 395 ? 19.094 15.508 -6.352 1 89 395 ASP A CA 1
ATOM 3178 C C . ASP A 1 395 ? 19.844 16.594 -7.117 1 89 395 ASP A C 1
ATOM 3180 O O . ASP A 1 395 ? 21.031 16.469 -7.406 1 89 395 ASP A O 1
ATOM 3184 N N . TRP A 1 396 ? 19.266 17.688 -7.312 1 83.25 396 TRP A N 1
ATOM 3185 C CA . TRP A 1 396 ? 19.859 18.75 -8.117 1 83.25 396 TRP A CA 1
ATOM 3186 C C . TRP A 1 396 ? 20.953 19.484 -7.348 1 83.25 396 TRP A C 1
ATOM 3188 O O . TRP A 1 396 ? 21.766 20.203 -7.938 1 83.25 396 TRP A O 1
ATOM 3198 N N . SER A 1 397 ? 20.938 19.359 -6.051 1 79.62 397 SER A N 1
ATOM 3199 C CA . SER A 1 397 ? 22.016 19.953 -5.266 1 79.62 397 SER A CA 1
ATOM 3200 C C . SER A 1 397 ? 23.375 19.391 -5.676 1 79.62 397 SER A C 1
ATOM 3202 O O . SER A 1 397 ? 24.391 20.094 -5.617 1 79.62 397 SER A O 1
ATOM 3204 N N . LYS A 1 398 ? 23.359 18.203 -6.07 1 79.12 398 LYS A N 1
ATOM 3205 C CA . LYS A 1 398 ? 24.594 17.578 -6.527 1 79.12 398 LYS A CA 1
ATOM 3206 C C . LYS A 1 398 ? 25.078 18.188 -7.84 1 79.12 398 LYS A C 1
ATOM 3208 O O . LYS A 1 398 ? 26.281 18.25 -8.094 1 79.12 398 LYS A O 1
ATOM 3213 N N . PHE A 1 399 ? 24.188 18.625 -8.578 1 78.19 399 PHE A N 1
ATOM 3214 C CA . PHE A 1 399 ? 24.547 19.25 -9.844 1 78.19 399 PHE A CA 1
ATOM 3215 C C . PHE A 1 399 ? 25.359 20.516 -9.594 1 78.19 399 PHE A C 1
ATOM 3217 O O . PHE A 1 399 ? 26.344 20.766 -10.297 1 78.19 399 PHE A O 1
ATOM 3224 N N . PHE A 1 400 ? 25 21.219 -8.648 1 72.06 400 PHE A N 1
ATOM 3225 C CA . PHE A 1 400 ? 25.688 22.469 -8.352 1 72.06 400 PHE A CA 1
ATOM 3226 C C . PHE A 1 400 ? 27.094 22.203 -7.848 1 72.06 400 PHE A C 1
ATOM 3228 O O . PHE A 1 400 ? 28.016 22.984 -8.102 1 72.06 400 PHE A O 1
ATOM 3235 N N . ARG A 1 401 ? 27.203 21.125 -7.25 1 72.81 401 ARG A N 1
ATOM 3236 C CA . ARG A 1 401 ? 28.516 20.766 -6.758 1 72.81 401 ARG A CA 1
ATOM 3237 C C . ARG A 1 401 ? 29.422 20.266 -7.891 1 72.81 401 ARG A C 1
ATOM 3239 O O . ARG A 1 401 ? 30.641 20.375 -7.812 1 72.81 401 ARG A O 1
ATOM 3246 N N . LEU A 1 402 ? 28.75 19.781 -8.906 1 71.38 402 LEU A N 1
ATOM 3247 C CA . LEU A 1 402 ? 29.484 19.188 -10.016 1 71.38 402 LEU A CA 1
ATOM 3248 C C . LEU A 1 402 ? 29.938 20.266 -11.008 1 71.38 402 LEU A C 1
ATOM 3250 O O . LEU A 1 402 ? 30.641 19.969 -11.969 1 71.38 402 LEU A O 1
ATOM 3254 N N . ASN A 1 403 ? 29.531 21.469 -10.773 1 67.62 403 ASN A N 1
ATOM 3255 C CA . ASN A 1 403 ? 29.844 22.547 -11.703 1 67.62 403 ASN A CA 1
ATOM 3256 C C . ASN A 1 403 ? 31.359 22.656 -11.938 1 67.62 403 ASN A C 1
ATOM 3258 O O . ASN A 1 403 ? 31.797 23.141 -12.984 1 67.62 403 ASN A O 1
ATOM 3262 N N . HIS A 1 404 ? 32.062 22.109 -10.984 1 73.38 404 HIS A N 1
ATOM 3263 C CA . HIS A 1 404 ? 33.5 22.203 -11.156 1 73.38 404 HIS A CA 1
ATOM 3264 C C . HIS A 1 404 ? 34.094 20.906 -11.719 1 73.38 404 HIS A C 1
ATOM 3266 O O . HIS A 1 404 ? 35.281 20.812 -11.961 1 73.38 404 HIS A O 1
ATOM 3272 N N . GLU A 1 405 ? 33.25 20.016 -11.953 1 77.94 405 GLU A N 1
ATOM 3273 C CA . GLU A 1 405 ? 33.719 18.719 -12.445 1 77.94 405 GLU A CA 1
ATOM 3274 C C . GLU A 1 405 ? 33.719 18.688 -13.969 1 77.94 405 GLU A C 1
ATOM 3276 O O . GLU A 1 405 ? 33.125 19.547 -14.625 1 77.94 405 GLU A O 1
ATOM 3281 N N . PRO A 1 406 ? 34.5 17.734 -14.523 1 83.44 406 PRO A N 1
ATOM 3282 C CA . PRO A 1 406 ? 34.531 17.578 -15.977 1 83.44 406 PRO A CA 1
ATOM 3283 C C . PRO A 1 406 ? 33.156 17.328 -16.578 1 83.44 406 PRO A C 1
ATOM 3285 O O . PRO A 1 406 ? 32.25 16.812 -15.898 1 83.44 406 PRO A O 1
ATOM 3288 N N . SER A 1 407 ? 33 17.797 -17.812 1 86.12 407 SER A N 1
ATOM 3289 C CA . SER A 1 407 ? 31.734 17.734 -18.516 1 86.12 407 SER A CA 1
ATOM 3290 C C . SER A 1 407 ? 31.234 16.312 -18.625 1 86.12 407 SER A C 1
ATOM 3292 O O . SER A 1 407 ? 30.016 16.062 -18.609 1 86.12 407 SER A O 1
ATOM 3294 N N . ASP A 1 408 ? 32.156 15.383 -18.594 1 87.38 408 ASP A N 1
ATOM 3295 C CA . ASP A 1 408 ? 31.75 13.984 -18.75 1 87.38 408 ASP A CA 1
ATOM 3296 C C . ASP A 1 408 ? 30.984 13.5 -17.516 1 87.38 408 ASP A C 1
ATOM 3298 O O . ASP A 1 408 ? 30.031 12.719 -17.641 1 87.38 408 ASP A O 1
ATOM 3302 N N . LYS A 1 409 ? 31.391 13.938 -16.453 1 87.31 409 LYS A N 1
ATOM 3303 C CA . LYS A 1 409 ? 30.719 13.547 -15.211 1 87.31 409 LYS A CA 1
ATOM 3304 C C . LYS A 1 409 ? 29.328 14.172 -15.117 1 87.31 409 LYS A C 1
ATOM 3306 O O . LYS A 1 409 ? 28.391 13.531 -14.641 1 87.31 409 LYS A O 1
ATOM 3311 N N . ILE A 1 410 ? 29.266 15.359 -15.625 1 87.88 410 ILE A N 1
ATOM 3312 C CA . ILE A 1 410 ? 27.984 16.062 -15.617 1 87.88 410 ILE A CA 1
ATOM 3313 C C . ILE A 1 410 ? 27.016 15.367 -16.578 1 87.88 410 ILE A C 1
ATOM 3315 O O . ILE A 1 410 ? 25.828 15.195 -16.25 1 87.88 410 ILE A O 1
ATOM 3319 N N . ILE A 1 411 ? 27.562 14.969 -17.672 1 90.75 411 ILE A N 1
ATOM 3320 C CA . ILE A 1 411 ? 26.734 14.289 -18.672 1 90.75 411 ILE A CA 1
ATOM 3321 C C . ILE A 1 411 ? 26.234 12.961 -18.109 1 90.75 411 ILE A C 1
ATOM 3323 O O . ILE A 1 411 ? 25.062 12.609 -18.281 1 90.75 411 ILE A O 1
ATOM 3327 N N . MET A 1 412 ? 27.078 12.32 -17.406 1 90.44 412 MET A N 1
ATOM 3328 C CA . MET A 1 412 ? 26.703 11.047 -16.797 1 90.44 412 MET A CA 1
ATOM 3329 C C . MET A 1 412 ? 25.594 11.25 -15.773 1 90.44 412 MET A C 1
ATOM 3331 O O . MET A 1 412 ? 24.625 10.484 -15.742 1 90.44 412 MET A O 1
ATOM 3335 N N . TYR A 1 413 ? 25.734 12.211 -15 1 90.06 413 TYR A N 1
ATOM 3336 C CA . TYR A 1 413 ? 24.719 12.516 -13.992 1 90.06 413 TYR A CA 1
ATOM 3337 C C . TYR A 1 413 ? 23.391 12.867 -14.648 1 90.06 413 TYR A C 1
ATOM 3339 O O . TYR A 1 413 ? 22.344 12.352 -14.242 1 90.06 413 TYR A O 1
ATOM 3347 N N . MET A 1 414 ? 23.438 13.68 -15.633 1 91.31 414 MET A N 1
ATOM 3348 C CA . MET A 1 414 ? 22.219 14.117 -16.312 1 91.31 414 MET A CA 1
ATOM 3349 C C . MET A 1 414 ? 21.531 12.945 -17 1 91.31 414 MET A C 1
ATOM 3351 O O . MET A 1 414 ? 20.297 12.883 -17.047 1 91.31 414 MET A O 1
ATOM 3355 N N . ASN A 1 415 ? 22.281 12.086 -17.484 1 94 415 ASN A N 1
ATOM 3356 C CA . ASN A 1 415 ? 21.703 10.898 -18.109 1 94 415 ASN A CA 1
ATOM 3357 C C . ASN A 1 415 ? 21 10.023 -17.078 1 94 415 ASN A C 1
ATOM 3359 O O . ASN A 1 415 ? 19.969 9.414 -17.375 1 94 415 ASN A O 1
ATOM 3363 N N . GLU A 1 416 ? 21.531 9.961 -15.922 1 93.12 416 GLU A N 1
ATOM 3364 C CA . GLU A 1 416 ? 20.891 9.227 -14.844 1 93.12 416 GLU A CA 1
ATOM 3365 C C . GLU A 1 416 ? 19.562 9.875 -14.453 1 93.12 416 GLU A C 1
ATOM 3367 O O . GLU A 1 416 ? 18.578 9.18 -14.195 1 93.12 416 GLU A O 1
ATOM 3372 N N . VAL A 1 417 ? 19.594 11.164 -14.414 1 94 417 VAL A N 1
ATOM 3373 C CA . VAL A 1 417 ? 18.375 11.898 -14.086 1 94 417 VAL A CA 1
ATOM 3374 C C . VAL A 1 417 ? 17.297 11.594 -15.125 1 94 417 VAL A C 1
ATOM 3376 O O . VAL A 1 417 ? 16.141 11.344 -14.773 1 94 417 VAL A O 1
ATOM 3379 N N . VAL A 1 418 ? 17.703 11.594 -16.359 1 95.94 418 VAL A N 1
ATOM 3380 C CA . VAL A 1 418 ? 16.766 11.32 -17.453 1 95.94 418 VAL A CA 1
ATOM 3381 C C . VAL A 1 418 ? 16.172 9.922 -17.297 1 95.94 418 VAL A C 1
ATOM 3383 O O . VAL A 1 418 ? 14.961 9.742 -17.438 1 95.94 418 VAL A O 1
ATOM 3386 N N . LYS A 1 419 ? 16.984 9.016 -16.969 1 95 419 LYS A N 1
ATOM 3387 C CA . LYS A 1 419 ? 16.516 7.648 -16.781 1 95 419 LYS A CA 1
ATOM 3388 C C . LYS A 1 419 ? 15.492 7.57 -15.641 1 95 419 LYS A C 1
ATOM 3390 O O . LYS A 1 419 ? 14.477 6.883 -15.75 1 95 419 LYS A O 1
ATOM 3395 N N . CYS A 1 420 ? 15.727 8.203 -14.578 1 94.94 420 CYS A N 1
ATOM 3396 C CA . CYS A 1 420 ? 14.836 8.227 -13.43 1 94.94 420 CYS A CA 1
ATOM 3397 C C . CYS A 1 420 ? 13.492 8.852 -13.789 1 94.94 420 CYS A C 1
ATOM 3399 O O . CYS A 1 420 ? 12.438 8.32 -13.43 1 94.94 420 CYS A O 1
ATOM 3401 N N . TYR A 1 421 ? 13.57 9.953 -14.516 1 96.12 421 TYR A N 1
ATOM 3402 C CA . TYR A 1 421 ? 12.336 10.617 -14.914 1 96.12 421 TYR A CA 1
ATOM 3403 C C . TYR A 1 421 ? 11.562 9.766 -15.914 1 96.12 421 TYR A C 1
ATOM 3405 O O . TYR A 1 421 ? 10.328 9.75 -15.898 1 96.12 421 TYR A O 1
ATOM 3413 N N . GLU A 1 422 ? 12.242 9.055 -16.75 1 95.19 422 GLU A N 1
ATOM 3414 C CA . GLU A 1 422 ? 11.578 8.148 -17.688 1 95.19 422 GLU A CA 1
ATOM 3415 C C . GLU A 1 422 ? 10.844 7.031 -16.938 1 95.19 422 GLU A C 1
ATOM 3417 O O . GLU A 1 422 ? 9.742 6.641 -17.328 1 95.19 422 GLU A O 1
ATOM 3422 N N . ASN A 1 423 ? 11.469 6.539 -15.906 1 92 423 ASN A N 1
ATOM 3423 C CA . ASN A 1 423 ? 10.812 5.531 -15.078 1 92 423 ASN A CA 1
ATOM 3424 C C . ASN A 1 423 ? 9.539 6.074 -14.438 1 92 423 ASN A C 1
ATOM 3426 O O . ASN A 1 423 ? 8.531 5.367 -14.359 1 92 423 ASN A O 1
ATOM 3430 N N . ALA A 1 424 ? 9.609 7.293 -13.992 1 94.44 424 ALA A N 1
ATOM 3431 C CA . ALA A 1 424 ? 8.438 7.926 -13.391 1 94.44 424 ALA A CA 1
ATOM 3432 C C . ALA A 1 424 ? 7.32 8.102 -14.422 1 94.44 424 ALA A C 1
ATOM 3434 O O . ALA A 1 424 ? 6.145 7.891 -14.117 1 94.44 424 ALA A O 1
ATOM 3435 N N . ILE A 1 425 ? 7.727 8.461 -15.648 1 95.44 425 ILE A N 1
ATOM 3436 C CA . ILE A 1 425 ? 6.758 8.633 -16.719 1 95.44 425 ILE A CA 1
ATOM 3437 C C . ILE A 1 425 ? 6.082 7.297 -17.031 1 95.44 425 ILE A C 1
ATOM 3439 O O . ILE A 1 425 ? 4.852 7.223 -17.125 1 95.44 425 ILE A O 1
ATOM 3443 N N . GLN A 1 426 ? 6.863 6.277 -17.109 1 89.69 426 GLN A N 1
ATOM 3444 C CA . GLN A 1 426 ? 6.316 4.953 -17.375 1 89.69 426 GLN A CA 1
ATOM 3445 C C . GLN A 1 426 ? 5.379 4.512 -16.25 1 89.69 426 GLN A C 1
ATOM 3447 O O . GLN A 1 426 ? 4.324 3.924 -16.516 1 89.69 426 GLN A O 1
ATOM 3452 N N . PHE A 1 427 ? 5.695 4.777 -15.078 1 92.19 427 PHE A N 1
ATOM 3453 C CA . PHE A 1 427 ? 4.887 4.449 -13.914 1 92.19 427 PHE A CA 1
ATOM 3454 C C . PHE A 1 427 ? 3.523 5.129 -13.992 1 92.19 427 PHE A C 1
ATOM 3456 O O . PHE A 1 427 ? 2.498 4.508 -13.703 1 92.19 427 PHE A O 1
ATOM 3463 N N . LEU A 1 428 ? 3.502 6.398 -14.352 1 91.94 428 LEU A N 1
ATOM 3464 C CA . LEU A 1 428 ? 2.27 7.176 -14.406 1 91.94 428 LEU A CA 1
ATOM 3465 C C . LEU A 1 428 ? 1.402 6.746 -15.578 1 91.94 428 LEU A C 1
ATOM 3467 O O . LEU A 1 428 ? 0.173 6.797 -15.5 1 91.94 428 LEU A O 1
ATOM 3471 N N . GLN A 1 429 ? 1.995 6.266 -16.641 1 84.62 429 GLN A N 1
ATOM 3472 C CA . GLN A 1 429 ? 1.251 5.867 -17.844 1 84.62 429 GLN A CA 1
ATOM 3473 C C . GLN A 1 429 ? 0.591 4.508 -17.641 1 84.62 429 GLN A C 1
ATOM 3475 O O . GLN A 1 429 ? -0.453 4.227 -18.234 1 84.62 429 GLN A O 1
ATOM 3480 N N . ASP A 1 430 ? 1.089 3.652 -16.875 1 72.12 430 ASP A N 1
ATOM 3481 C CA . ASP A 1 430 ? 0.57 2.307 -16.656 1 72.12 430 ASP A CA 1
ATOM 3482 C C . ASP A 1 430 ? -0.614 2.324 -15.688 1 72.12 430 ASP A C 1
ATOM 3484 O O . ASP A 1 430 ? -1.24 1.29 -15.445 1 72.12 430 ASP A O 1
ATOM 3488 N N . ARG A 1 431 ? -0.875 3.506 -15.203 1 71.06 431 ARG A N 1
ATOM 3489 C CA . ARG A 1 431 ? -1.893 3.555 -14.156 1 71.06 431 ARG A CA 1
ATOM 3490 C C . ARG A 1 431 ? -2.977 4.57 -14.492 1 71.06 431 ARG A C 1
ATOM 3492 O O . ARG A 1 431 ? -2.705 5.586 -15.141 1 71.06 431 ARG A O 1
ATOM 3499 N N . MET B 1 1 ? -107.312 -0.393 12.344 1 29.36 1 MET B N 1
ATOM 3500 C CA . MET B 1 1 ? -106.688 0.875 11.977 1 29.36 1 MET B CA 1
ATOM 3501 C C . MET B 1 1 ? -105.375 1.081 12.75 1 29.36 1 MET B C 1
ATOM 3503 O O . MET B 1 1 ? -104.562 1.97 12.43 1 29.36 1 MET B O 1
ATOM 3507 N N . GLN B 1 2 ? -105.188 0.43 13.906 1 30.69 2 GLN B N 1
ATOM 3508 C CA . GLN B 1 2 ? -104.062 0.606 14.789 1 30.69 2 GLN B CA 1
ATOM 3509 C C . GLN B 1 2 ? -102.812 -0.151 14.258 1 30.69 2 GLN B C 1
ATOM 3511 O O . GLN B 1 2 ? -101.688 0.178 14.602 1 30.69 2 GLN B O 1
ATOM 3516 N N . ARG B 1 3 ? -102.938 -1.27 13.523 1 42.53 3 ARG B N 1
ATOM 3517 C CA . ARG B 1 3 ? -101.812 -2.031 13.07 1 42.53 3 ARG B CA 1
ATOM 3518 C C . ARG B 1 3 ? -101 -1.265 12 1 42.53 3 ARG B C 1
ATOM 3520 O O . ARG B 1 3 ? -99.812 -1.506 11.797 1 42.53 3 ARG B O 1
ATOM 3527 N N . VAL B 1 4 ? -101.875 -0.399 11.312 1 41.12 4 VAL B N 1
ATOM 3528 C CA . VAL B 1 4 ? -101.25 0.2 10.156 1 41.12 4 VAL B CA 1
ATOM 3529 C C . VAL B 1 4 ? -100.312 1.33 10.617 1 41.12 4 VAL B C 1
ATOM 3531 O O . VAL B 1 4 ? -99.312 1.652 9.945 1 41.12 4 VAL B O 1
ATOM 3534 N N . LEU B 1 5 ? -100.625 1.892 11.852 1 39.66 5 LEU B N 1
ATOM 3535 C CA . LEU B 1 5 ? -99.75 3.031 12.195 1 39.66 5 LEU B CA 1
ATOM 3536 C C . LEU B 1 5 ? -98.375 2.57 12.625 1 39.66 5 LEU B C 1
ATOM 3538 O O . LEU B 1 5 ? -97.375 3.311 12.492 1 39.66 5 LEU B O 1
ATOM 3542 N N . SER B 1 6 ? -98.312 1.292 13.148 1 42.97 6 SER B N 1
ATOM 3543 C CA . SER B 1 6 ? -97 0.92 13.695 1 42.97 6 SER B CA 1
ATOM 3544 C C . SER B 1 6 ? -96 0.681 12.578 1 42.97 6 SER B C 1
ATOM 3546 O O . SER B 1 6 ? -94.812 0.834 12.789 1 42.97 6 SER B O 1
ATOM 3548 N N . PHE B 1 7 ? -96.625 0.146 11.422 1 41.38 7 PHE B N 1
ATOM 3549 C CA . PHE B 1 7 ? -95.625 -0.195 10.414 1 41.38 7 PHE B CA 1
ATOM 3550 C C . PHE B 1 7 ? -95 1.063 9.781 1 41.38 7 PHE B C 1
ATOM 3552 O O . PHE B 1 7 ? -93.938 1.035 9.234 1 41.38 7 PHE B O 1
ATOM 3559 N N . GLN B 1 8 ? -95.875 2.166 9.695 1 39.81 8 GLN B N 1
ATOM 3560 C CA . GLN B 1 8 ? -95.312 3.344 9.023 1 39.81 8 GLN B CA 1
ATOM 3561 C C . GLN B 1 8 ? -94.25 4.043 9.891 1 39.81 8 GLN B C 1
ATOM 3563 O O . GLN B 1 8 ? -93.375 4.711 9.375 1 39.81 8 GLN B O 1
ATOM 3568 N N . MET B 1 9 ? -94.438 3.984 11.242 1 42.44 9 MET B N 1
ATOM 3569 C CA . MET B 1 9 ? -93.438 4.664 12.055 1 42.44 9 MET B CA 1
ATOM 3570 C C . MET B 1 9 ? -92.062 3.979 11.93 1 42.44 9 MET B C 1
ATOM 3572 O O . MET B 1 9 ? -91 4.625 12.047 1 42.44 9 MET B O 1
ATOM 3576 N N . VAL B 1 10 ? -92.125 2.551 11.797 1 42.72 10 VAL B N 1
ATOM 3577 C CA . VAL B 1 10 ? -90.812 1.882 11.711 1 42.72 10 VAL B CA 1
ATOM 3578 C C . VAL B 1 10 ? -90.125 2.223 10.375 1 42.72 10 VAL B C 1
ATOM 3580 O O . VAL B 1 10 ? -88.938 2.188 10.266 1 42.72 10 VAL B O 1
ATOM 3583 N N . ARG B 1 11 ? -90.938 2.521 9.344 1 43.97 11 ARG B N 1
ATOM 3584 C CA . ARG B 1 11 ? -90.312 2.865 8.07 1 43.97 11 ARG B CA 1
ATOM 3585 C C . ARG B 1 11 ? -89.562 4.211 8.156 1 43.97 11 ARG B C 1
ATOM 3587 O O . ARG B 1 11 ? -88.625 4.484 7.379 1 43.97 11 ARG B O 1
ATOM 3594 N N . GLY B 1 12 ? -90.125 5.195 8.844 1 42.19 12 GLY B N 1
ATOM 3595 C CA . GLY B 1 12 ? -89.438 6.488 8.969 1 42.19 12 GLY B CA 1
ATOM 3596 C C . GLY B 1 12 ? -88.062 6.402 9.625 1 42.19 12 GLY B C 1
ATOM 3597 O O . GLY B 1 12 ? -87.25 7.281 9.438 1 42.19 12 GLY B O 1
ATOM 3598 N N . VAL B 1 13 ? -87.938 5.543 10.617 1 45.88 13 VAL B N 1
ATOM 3599 C CA . VAL B 1 13 ? -86.625 5.359 11.289 1 45.88 13 VAL B CA 1
ATOM 3600 C C . VAL B 1 13 ? -85.688 4.672 10.344 1 45.88 13 VAL B C 1
ATOM 3602 O O . VAL B 1 13 ? -84.438 4.918 10.406 1 45.88 13 VAL B O 1
ATOM 3605 N N . ASN B 1 14 ? -86.125 3.787 9.547 1 44.62 14 ASN B N 1
ATOM 3606 C CA . ASN B 1 14 ? -85.188 3.082 8.641 1 44.62 14 ASN B CA 1
ATOM 3607 C C . ASN B 1 14 ? -84.625 4.023 7.605 1 44.62 14 ASN B C 1
ATOM 3609 O O . ASN B 1 14 ? -83.562 3.709 6.996 1 44.62 14 ASN B O 1
ATOM 3613 N N . GLU B 1 15 ? -85.375 5.035 7.207 1 48.31 15 GLU B N 1
ATOM 3614 C CA . GLU B 1 15 ? -84.812 6.008 6.254 1 48.31 15 GLU B CA 1
ATOM 3615 C C . GLU B 1 15 ? -83.688 6.816 6.859 1 48.31 15 GLU B C 1
ATOM 3617 O O . GLU B 1 15 ? -82.875 7.352 6.137 1 48.31 15 GLU B O 1
ATOM 3622 N N . SER B 1 16 ? -83.875 7.023 8.156 1 52.78 16 SER B N 1
ATOM 3623 C CA . SER B 1 16 ? -82.875 7.84 8.875 1 52.78 16 SER B CA 1
ATOM 3624 C C . SER B 1 16 ? -81.5 7.172 8.898 1 52.78 16 SER B C 1
ATOM 3626 O O . SER B 1 16 ? -80.5 7.844 9.055 1 52.78 16 SER B O 1
ATOM 3628 N N . ARG B 1 17 ? -81.562 5.848 8.703 1 61.69 17 ARG B N 1
ATOM 3629 C CA . ARG B 1 17 ? -80.312 5.066 8.852 1 61.69 17 ARG B CA 1
ATOM 3630 C C . ARG B 1 17 ? -79.438 5.168 7.605 1 61.69 17 ARG B C 1
ATOM 3632 O O . ARG B 1 17 ? -78.25 4.789 7.629 1 61.69 17 ARG B O 1
ATOM 3639 N N . GLU B 1 18 ? -79.938 5.707 6.641 1 72.81 18 GLU B N 1
ATOM 3640 C CA . GLU B 1 18 ? -79.188 5.609 5.402 1 72.81 18 GLU B CA 1
ATOM 3641 C C . GLU B 1 18 ? -78.438 6.906 5.113 1 72.81 18 GLU B C 1
ATOM 3643 O O . GLU B 1 18 ? -77.625 6.965 4.188 1 72.81 18 GLU B O 1
ATOM 3648 N N . PHE B 1 19 ? -78.688 7.984 5.93 1 76.88 19 PHE B N 1
ATOM 3649 C CA . PHE B 1 19 ? -78.062 9.266 5.656 1 76.88 19 PHE B CA 1
ATOM 3650 C C . PHE B 1 19 ? -77.188 9.695 6.824 1 76.88 19 PHE B C 1
ATOM 3652 O O . PHE B 1 19 ? -77.438 9.344 7.977 1 76.88 19 PHE B O 1
ATOM 3659 N N . VAL B 1 20 ? -76.062 10.211 6.637 1 83.19 20 VAL B N 1
ATOM 3660 C CA . VAL B 1 20 ? -75.125 10.836 7.594 1 83.19 20 VAL B CA 1
ATOM 3661 C C . VAL B 1 20 ? -75.062 12.336 7.309 1 83.19 20 VAL B C 1
ATOM 3663 O O . VAL B 1 20 ? -75.25 12.773 6.172 1 83.19 20 VAL B O 1
ATOM 3666 N N . THR B 1 21 ? -74.75 13.047 8.391 1 84.12 21 THR B N 1
ATOM 3667 C CA . THR B 1 21 ? -74.625 14.477 8.188 1 84.12 21 THR B CA 1
ATOM 3668 C C . THR B 1 21 ? -73.312 14.766 7.445 1 84.12 21 THR B C 1
ATOM 3670 O O . THR B 1 21 ? -72.375 13.984 7.52 1 84.12 21 THR B O 1
ATOM 3673 N N . LYS B 1 22 ? -73.312 15.805 6.574 1 84.88 22 LYS B N 1
ATOM 3674 C CA . LYS B 1 22 ? -72.125 16.219 5.848 1 84.88 22 LYS B CA 1
ATOM 3675 C C . LYS B 1 22 ? -71 16.516 6.805 1 84.88 22 LYS B C 1
ATOM 3677 O O . LYS B 1 22 ? -69.812 16.203 6.508 1 84.88 22 LYS B O 1
ATOM 3682 N N . ARG B 1 23 ? -71.312 17.031 8 1 85.38 23 ARG B N 1
ATOM 3683 C CA . ARG B 1 23 ? -70.25 17.344 8.984 1 85.38 23 ARG B CA 1
ATOM 3684 C C . ARG B 1 23 ? -69.625 16.078 9.523 1 85.38 23 ARG B C 1
ATOM 3686 O O . ARG B 1 23 ? -68.375 16.016 9.672 1 85.38 23 ARG B O 1
ATOM 3693 N N . MET B 1 24 ? -70.375 15.141 9.773 1 86.62 24 MET B N 1
ATOM 3694 C CA . MET B 1 24 ? -69.875 13.883 10.273 1 86.62 24 MET B CA 1
ATOM 3695 C C . MET B 1 24 ? -69.062 13.156 9.195 1 86.62 24 MET B C 1
ATOM 3697 O O . MET B 1 24 ? -68 12.578 9.477 1 86.62 24 MET B O 1
ATOM 3701 N N . CYS B 1 25 ? -69.625 13.18 7.961 1 87.62 25 CYS B N 1
ATOM 3702 C CA . CYS B 1 25 ? -68.875 12.562 6.855 1 87.62 25 CYS B CA 1
ATOM 3703 C C . CYS B 1 25 ? -67.562 13.25 6.641 1 87.62 25 CYS B C 1
ATOM 3705 O O . CYS B 1 25 ? -66.5 12.578 6.453 1 87.62 25 CYS B O 1
ATOM 3707 N N . PHE B 1 26 ? -67.5 14.602 6.766 1 89.31 26 PHE B N 1
ATOM 3708 C CA . PHE B 1 26 ? -66.25 15.344 6.59 1 89.31 26 PHE B CA 1
ATOM 3709 C C . PHE B 1 26 ? -65.312 15.031 7.715 1 89.31 26 PHE B C 1
ATOM 3711 O O . PHE B 1 26 ? -64.062 14.891 7.473 1 89.31 26 PHE B O 1
ATOM 3718 N N . SER B 1 27 ? -65.812 14.938 8.898 1 90.25 27 SER B N 1
ATOM 3719 C CA . SER B 1 27 ? -64.938 14.602 10.031 1 90.25 27 SER B CA 1
ATOM 3720 C C . SER B 1 27 ? -64.375 13.203 9.875 1 90.25 27 SER B C 1
ATOM 3722 O O . SER B 1 27 ? -63.156 12.984 10.172 1 90.25 27 SER B O 1
ATOM 3724 N N . PHE B 1 28 ? -65.125 12.328 9.344 1 89.5 28 PHE B N 1
ATOM 3725 C CA . PHE B 1 28 ? -64.625 10.977 9.125 1 89.5 28 PHE B CA 1
ATOM 3726 C C . PHE B 1 28 ? -63.594 10.953 7.992 1 89.5 28 PHE B C 1
ATOM 3728 O O . PHE B 1 28 ? -62.594 10.242 8.07 1 89.5 28 PHE B O 1
ATOM 3735 N N . ILE B 1 29 ? -63.875 11.633 6.961 1 89.31 29 ILE B N 1
ATOM 3736 C CA . ILE B 1 29 ? -62.938 11.695 5.828 1 89.31 29 ILE B CA 1
ATOM 3737 C C . ILE B 1 29 ? -61.594 12.273 6.285 1 89.31 29 ILE B C 1
ATOM 3739 O O . ILE B 1 29 ? -60.531 11.75 5.938 1 89.31 29 ILE B O 1
ATOM 3743 N N . LEU B 1 30 ? -61.594 13.273 7.137 1 91.81 30 LEU B N 1
ATOM 3744 C CA . LEU B 1 30 ? -60.375 13.898 7.621 1 91.81 30 LEU B CA 1
ATOM 3745 C C . LEU B 1 30 ? -59.625 12.961 8.555 1 91.81 30 LEU B C 1
ATOM 3747 O O . LEU B 1 30 ? -58.406 12.859 8.484 1 91.81 30 LEU B O 1
ATOM 3751 N N . SER B 1 31 ? -60.344 12.344 9.383 1 91.81 31 SER B N 1
ATOM 3752 C CA . SER B 1 31 ? -59.719 11.438 10.336 1 91.81 31 SER B CA 1
ATOM 3753 C C . SER B 1 31 ? -59.125 10.227 9.625 1 91.81 31 SER B C 1
ATOM 3755 O O . SER B 1 31 ? -57.969 9.883 9.844 1 91.81 31 SER B O 1
ATOM 3757 N N . ILE B 1 32 ? -59.875 9.648 8.766 1 90.19 32 ILE B N 1
ATOM 3758 C CA . ILE B 1 32 ? -59.406 8.477 8.047 1 90.19 32 ILE B CA 1
ATOM 3759 C C . ILE B 1 32 ? -58.312 8.891 7.059 1 90.19 32 ILE B C 1
ATOM 3761 O O . ILE B 1 32 ? -57.312 8.18 6.879 1 90.19 32 ILE B O 1
ATOM 3765 N N . GLY B 1 33 ? -58.562 10.023 6.457 1 90.62 33 GLY B N 1
ATOM 3766 C CA . GLY B 1 33 ? -57.531 10.547 5.574 1 90.62 33 GLY B CA 1
ATOM 3767 C C . GLY B 1 33 ? -56.188 10.766 6.273 1 90.62 33 GLY B C 1
ATOM 3768 O O . GLY B 1 33 ? -55.156 10.414 5.742 1 90.62 33 GLY B O 1
ATOM 3769 N N . PHE B 1 34 ? -56.219 11.312 7.434 1 92.44 34 PHE B N 1
ATOM 3770 C CA . PHE B 1 34 ? -55 11.562 8.195 1 92.44 34 PHE B CA 1
ATOM 3771 C C . PHE B 1 34 ? -54.344 10.25 8.633 1 92.44 34 PHE B C 1
ATOM 3773 O O . PHE B 1 34 ? -53.125 10.086 8.539 1 92.44 34 PHE B O 1
ATOM 3780 N N . LEU B 1 35 ? -55.094 9.352 9.078 1 92.44 35 LEU B N 1
ATOM 3781 C CA . LEU B 1 35 ? -54.594 8.062 9.516 1 92.44 35 LEU B CA 1
ATOM 3782 C C . LEU B 1 35 ? -53.969 7.293 8.344 1 92.44 35 LEU B C 1
ATOM 3784 O O . LEU B 1 35 ? -52.906 6.68 8.477 1 92.44 35 LEU B O 1
ATOM 3788 N N . THR B 1 36 ? -54.625 7.344 7.191 1 92.62 36 THR B N 1
ATOM 3789 C CA . THR B 1 36 ? -54.094 6.66 6.02 1 92.62 36 THR B CA 1
ATOM 3790 C C . THR B 1 36 ? -52.844 7.367 5.492 1 92.62 36 THR B C 1
ATOM 3792 O O . THR B 1 36 ? -51.906 6.723 5.004 1 92.62 36 THR B O 1
ATOM 3795 N N . PHE B 1 37 ? -52.875 8.656 5.641 1 93 37 PHE B N 1
ATOM 3796 C CA . PHE B 1 37 ? -51.688 9.398 5.258 1 93 37 PHE B CA 1
ATOM 3797 C C . PHE B 1 37 ? -50.5 8.977 6.109 1 93 37 PHE B C 1
ATOM 3799 O O . PHE B 1 37 ? -49.406 8.711 5.582 1 93 37 PHE B O 1
ATOM 3806 N N . LEU B 1 38 ? -50.688 8.969 7.402 1 92.5 38 LEU B N 1
ATOM 3807 C CA . LEU B 1 38 ? -49.625 8.555 8.32 1 92.5 38 LEU B CA 1
ATOM 3808 C C . LEU B 1 38 ? -49.219 7.113 8.055 1 92.5 38 LEU B C 1
ATOM 3810 O O . LEU B 1 38 ? -48.031 6.777 8.117 1 92.5 38 LEU B O 1
ATOM 3814 N N . GLY B 1 39 ? -50.188 6.344 7.859 1 91.56 39 GLY B N 1
ATOM 3815 C CA . GLY B 1 39 ? -49.875 4.969 7.488 1 91.56 39 GLY B CA 1
ATOM 3816 C C . GLY B 1 39 ? -49.062 4.859 6.211 1 91.56 39 GLY B C 1
ATOM 3817 O O . GLY B 1 39 ? -48.094 4.094 6.141 1 91.56 39 GLY B O 1
ATOM 3818 N N . GLY B 1 40 ? -49.438 5.59 5.234 1 90.31 40 GLY B N 1
ATOM 3819 C CA . GLY B 1 40 ? -48.688 5.629 3.996 1 90.31 40 GLY B CA 1
ATOM 3820 C C . GLY B 1 40 ? -47.281 6.148 4.18 1 90.31 40 GLY B C 1
ATOM 3821 O O . GLY B 1 40 ? -46.312 5.574 3.646 1 90.31 40 GLY B O 1
ATOM 3822 N N . TYR B 1 41 ? -47.188 7.18 4.902 1 92.69 41 TYR B N 1
ATOM 3823 C CA . TYR B 1 41 ? -45.875 7.754 5.195 1 92.69 41 TYR B CA 1
ATOM 3824 C C . TYR B 1 41 ? -44.969 6.734 5.871 1 92.69 41 TYR B C 1
ATOM 3826 O O . TYR B 1 41 ? -43.812 6.555 5.469 1 92.69 41 TYR B O 1
ATOM 3834 N N . THR B 1 42 ? -45.375 6.16 6.867 1 92 42 THR B N 1
ATOM 3835 C CA . THR B 1 42 ? -44.594 5.176 7.598 1 92 42 THR B CA 1
ATOM 3836 C C . THR B 1 42 ? -44.25 3.98 6.711 1 92 42 THR B C 1
ATOM 3838 O O . THR B 1 42 ? -43.156 3.441 6.773 1 92 42 THR B O 1
ATOM 3841 N N . LEU B 1 43 ? -45.188 3.633 5.914 1 88.88 43 LEU B N 1
ATOM 3842 C CA . LEU B 1 43 ? -44.938 2.531 4.996 1 88.88 43 LEU B CA 1
ATOM 3843 C C . LEU B 1 43 ? -43.844 2.914 3.982 1 88.88 43 LEU B C 1
ATOM 3845 O O . LEU B 1 43 ? -42.969 2.105 3.664 1 88.88 43 LEU B O 1
ATOM 3849 N N . GLY B 1 44 ? -43.938 4.074 3.494 1 86.62 44 GLY B N 1
ATOM 3850 C CA . GLY B 1 44 ? -42.938 4.555 2.574 1 86.62 44 GLY B CA 1
ATOM 3851 C C . GLY B 1 44 ? -41.531 4.566 3.18 1 86.62 44 GLY B C 1
ATOM 3852 O O . GLY B 1 44 ? -40.594 4.105 2.555 1 86.62 44 GLY B O 1
ATOM 3853 N N . ARG B 1 45 ? -41.469 5.07 4.348 1 88.25 45 ARG B N 1
ATOM 3854 C CA . ARG B 1 45 ? -40.188 5.07 5.062 1 88.25 45 ARG B CA 1
ATOM 3855 C C . ARG B 1 45 ? -39.719 3.648 5.316 1 88.25 45 ARG B C 1
ATOM 3857 O O . ARG B 1 45 ? -38.531 3.344 5.125 1 88.25 45 ARG B O 1
ATOM 3864 N N . PHE B 1 46 ? -40.562 2.957 5.715 1 86.5 46 PHE B N 1
ATOM 3865 C CA . PHE B 1 46 ? -40.25 1.567 6.02 1 86.5 46 PHE B CA 1
ATOM 3866 C C . PHE B 1 46 ? -39.75 0.84 4.777 1 86.5 46 PHE B C 1
ATOM 3868 O O . PHE B 1 46 ? -38.75 0.109 4.832 1 86.5 46 PHE B O 1
ATOM 3875 N N . VAL B 1 47 ? -40.375 1.111 3.666 1 87.06 47 VAL B N 1
ATOM 3876 C CA . VAL B 1 47 ? -40 0.442 2.424 1 87.06 47 VAL B CA 1
ATOM 3877 C C . VAL B 1 47 ? -38.594 0.883 1.996 1 87.06 47 VAL B C 1
ATOM 3879 O O . VAL B 1 47 ? -37.781 0.065 1.544 1 87.06 47 VAL B O 1
ATOM 3882 N N . MET B 1 48 ? -38.219 2.061 2.275 1 86.56 48 MET B N 1
ATOM 3883 C CA . MET B 1 48 ? -36.906 2.557 1.87 1 86.56 48 MET B CA 1
ATOM 3884 C C . MET B 1 48 ? -35.812 2.018 2.789 1 86.56 48 MET B C 1
ATOM 3886 O O . MET B 1 48 ? -34.75 1.654 2.328 1 86.56 48 MET B O 1
ATOM 3890 N N . ILE B 1 49 ? -36.062 2.031 3.994 1 83.5 49 ILE B N 1
ATOM 3891 C CA . ILE B 1 49 ? -35.094 1.475 4.941 1 83.5 49 ILE B CA 1
ATOM 3892 C C . ILE B 1 49 ? -34.875 -0.005 4.637 1 83.5 49 ILE B C 1
ATOM 3894 O O . ILE B 1 49 ? -33.719 -0.478 4.641 1 83.5 49 ILE B O 1
ATOM 3898 N N . ARG B 1 50 ? -35.906 -0.583 4.398 1 83.38 50 ARG B N 1
ATOM 3899 C CA . ARG B 1 50 ? -35.781 -2.002 4.07 1 83.38 50 ARG B CA 1
ATOM 3900 C C . ARG B 1 50 ? -35.031 -2.203 2.758 1 83.38 50 ARG B C 1
ATOM 3902 O O . ARG B 1 50 ? -34.25 -3.154 2.617 1 83.38 50 ARG B O 1
ATOM 3909 N N . ALA B 1 51 ? -35.281 -1.302 1.877 1 83.62 51 ALA B N 1
ATOM 3910 C CA . ALA B 1 51 ? -34.562 -1.383 0.608 1 83.62 51 ALA B CA 1
ATOM 3911 C C . ALA B 1 51 ? -33.062 -1.189 0.813 1 83.62 51 ALA B C 1
ATOM 3913 O O . ALA B 1 51 ? -32.25 -1.882 0.195 1 83.62 51 ALA B O 1
ATOM 3914 N N . MET B 1 52 ? -32.75 -0.344 1.675 1 81.5 52 MET B N 1
ATOM 3915 C CA . MET B 1 52 ? -31.328 -0.113 1.968 1 81.5 52 MET B CA 1
ATOM 3916 C C . MET B 1 52 ? -30.703 -1.323 2.66 1 81.5 52 MET B C 1
ATOM 3918 O O . MET B 1 52 ? -29.562 -1.699 2.365 1 81.5 52 MET B O 1
ATOM 3922 N N . GLU B 1 53 ? -31.375 -1.762 3.525 1 80.81 53 GLU B N 1
ATOM 3923 C CA . GLU B 1 53 ? -30.906 -2.963 4.211 1 80.81 53 GLU B CA 1
ATOM 3924 C C . GLU B 1 53 ? -30.781 -4.137 3.242 1 80.81 53 GLU B C 1
ATOM 3926 O O . GLU B 1 53 ? -29.828 -4.922 3.336 1 80.81 53 GLU B O 1
ATOM 3931 N N . PHE B 1 54 ? -31.734 -4.125 2.369 1 81.5 54 PHE B N 1
ATOM 3932 C CA . PHE B 1 54 ? -31.688 -5.188 1.371 1 81.5 54 PHE B CA 1
ATOM 3933 C C . PHE B 1 54 ? -30.484 -5.004 0.449 1 81.5 54 PHE B C 1
ATOM 3935 O O . PHE B 1 54 ? -29.828 -5.98 0.081 1 81.5 54 PHE B O 1
ATOM 3942 N N . ARG B 1 55 ? -30.266 -3.855 0.156 1 79.5 55 ARG B N 1
ATOM 3943 C CA . ARG B 1 55 ? -29.094 -3.59 -0.681 1 79.5 55 ARG B CA 1
ATOM 3944 C C . ARG B 1 55 ? -27.812 -3.961 0.045 1 79.5 55 ARG B C 1
ATOM 3946 O O . ARG B 1 55 ? -26.906 -4.539 -0.551 1 79.5 55 ARG B O 1
ATOM 3953 N N . ALA B 1 56 ? -27.75 -3.6 1.206 1 78.69 56 ALA B N 1
ATOM 3954 C CA . ALA B 1 56 ? -26.578 -3.955 2.006 1 78.69 56 ALA B CA 1
ATOM 3955 C C . ALA B 1 56 ? -26.438 -5.469 2.139 1 78.69 56 ALA B C 1
ATOM 3957 O O . ALA B 1 56 ? -25.328 -6.008 2.061 1 78.69 56 ALA B O 1
ATOM 3958 N N . GLU B 1 57 ? -27.484 -6.027 2.297 1 80.62 57 GLU B N 1
ATOM 3959 C CA . GLU B 1 57 ? -27.469 -7.484 2.406 1 80.62 57 GLU B CA 1
ATOM 3960 C C . GLU B 1 57 ? -27.078 -8.133 1.081 1 80.62 57 GLU B C 1
ATOM 3962 O O . GLU B 1 57 ? -26.328 -9.117 1.061 1 80.62 57 GLU B O 1
ATOM 3967 N N . LYS B 1 58 ? -27.578 -7.562 0.102 1 80.25 58 LYS B N 1
ATOM 3968 C CA . LYS B 1 58 ? -27.203 -8.062 -1.215 1 80.25 58 LYS B CA 1
ATOM 3969 C C . LYS B 1 58 ? -25.688 -7.922 -1.441 1 80.25 58 LYS B C 1
ATOM 3971 O O . LYS B 1 58 ? -25.047 -8.836 -1.972 1 80.25 58 LYS B O 1
ATOM 3976 N N . ARG B 1 59 ? -25.219 -6.871 -1.01 1 82.5 59 ARG B N 1
ATOM 3977 C CA . ARG B 1 59 ? -23.781 -6.664 -1.134 1 82.5 59 ARG B CA 1
ATOM 3978 C C . ARG B 1 59 ? -23 -7.648 -0.261 1 82.5 59 ARG B C 1
ATOM 3980 O O . ARG B 1 59 ? -21.953 -8.156 -0.666 1 82.5 59 ARG B O 1
ATOM 3987 N N . ARG B 1 60 ? -23.547 -7.883 0.831 1 81.25 60 ARG B N 1
ATOM 3988 C CA . ARG B 1 60 ? -22.906 -8.844 1.724 1 81.25 60 ARG B CA 1
ATOM 3989 C C . ARG B 1 60 ? -22.938 -10.242 1.125 1 81.25 60 ARG B C 1
ATOM 3991 O O . ARG B 1 60 ? -21.969 -11 1.255 1 81.25 60 ARG B O 1
ATOM 3998 N N . LEU B 1 61 ? -23.938 -10.484 0.466 1 78.94 61 LEU B N 1
ATOM 3999 C CA . LEU B 1 61 ? -24.047 -11.789 -0.165 1 78.94 61 LEU B CA 1
ATOM 4000 C C . LEU B 1 61 ? -23.094 -11.914 -1.349 1 78.94 61 LEU B C 1
ATOM 4002 O O . LEU B 1 61 ? -22.516 -12.977 -1.581 1 78.94 61 LEU B O 1
ATOM 4006 N N . GLU B 1 62 ? -22.922 -10.82 -1.935 1 81.38 62 GLU B N 1
ATOM 4007 C CA . GLU B 1 62 ? -21.984 -10.805 -3.051 1 81.38 62 GLU B CA 1
ATOM 4008 C C . GLU B 1 62 ? -20.547 -11.008 -2.57 1 81.38 62 GLU B C 1
ATOM 4010 O O . GLU B 1 62 ? -19.719 -11.586 -3.283 1 81.38 62 GLU B O 1
ATOM 4015 N N . LEU B 1 63 ? -20.359 -10.609 -1.321 1 86.62 63 LEU B N 1
ATOM 4016 C CA . LEU B 1 63 ? -19.016 -10.688 -0.781 1 86.62 63 LEU B CA 1
ATOM 4017 C C . LEU B 1 63 ? -18.875 -11.883 0.163 1 86.62 63 LEU B C 1
ATOM 4019 O O . LEU B 1 63 ? -17.844 -12.047 0.815 1 86.62 63 LEU B O 1
ATOM 4023 N N . ALA B 1 64 ? -19.875 -12.68 0.192 1 85 64 ALA B N 1
ATOM 4024 C CA . ALA B 1 64 ? -19.875 -13.828 1.09 1 85 64 ALA B CA 1
ATOM 4025 C C . ALA B 1 64 ? -18.734 -14.789 0.742 1 85 64 ALA B C 1
ATOM 4027 O O . ALA B 1 64 ? -18.297 -14.844 -0.406 1 85 64 ALA B O 1
ATOM 4028 N N . GLY B 1 65 ? -18.188 -15.484 1.74 1 88.06 65 GLY B N 1
ATOM 4029 C CA . GLY B 1 65 ? -17.109 -16.422 1.524 1 88.06 65 GLY B CA 1
ATOM 4030 C C . GLY B 1 65 ? -15.82 -15.773 1.051 1 88.06 65 GLY B C 1
ATOM 4031 O O . GLY B 1 65 ? -15.141 -16.297 0.164 1 88.06 65 GLY B O 1
ATOM 4032 N N . ASN B 1 66 ? -15.641 -14.602 1.543 1 90.12 66 ASN B N 1
ATOM 4033 C CA . ASN B 1 66 ? -14.43 -13.875 1.182 1 90.12 66 ASN B CA 1
ATOM 4034 C C . ASN B 1 66 ? -14.438 -13.469 -0.29 1 90.12 66 ASN B C 1
ATOM 4036 O O . ASN B 1 66 ? -13.383 -13.367 -0.916 1 90.12 66 ASN B O 1
ATOM 4040 N N . GLY B 1 67 ? -15.742 -13.367 -0.768 1 88.94 67 GLY B N 1
ATOM 4041 C CA . GLY B 1 67 ? -15.922 -12.906 -2.135 1 88.94 67 GLY B CA 1
ATOM 4042 C C . GLY B 1 67 ? -15.875 -14.031 -3.152 1 88.94 67 GLY B C 1
ATOM 4043 O O . GLY B 1 67 ? -15.922 -13.789 -4.359 1 88.94 67 GLY B O 1
ATOM 4044 N N . LEU B 1 68 ? -15.75 -15.234 -2.68 1 92.19 68 LEU B N 1
ATOM 4045 C CA . LEU B 1 68 ? -15.547 -16.359 -3.594 1 92.19 68 LEU B CA 1
ATOM 4046 C C . LEU B 1 68 ? -16.828 -17.172 -3.75 1 92.19 68 LEU B C 1
ATOM 4048 O O . LEU B 1 68 ? -16.953 -17.938 -4.707 1 92.19 68 LEU B O 1
ATOM 4052 N N . GLU B 1 69 ? -17.719 -17.031 -2.891 1 89.38 69 GLU B N 1
ATOM 4053 C CA . GLU B 1 69 ? -18.922 -17.875 -2.883 1 89.38 69 GLU B CA 1
ATOM 4054 C C . GLU B 1 69 ? -19.797 -17.594 -4.094 1 89.38 69 GLU B C 1
ATOM 4056 O O . GLU B 1 69 ? -20.281 -18.516 -4.75 1 89.38 69 GLU B O 1
ATOM 4061 N N . ASN B 1 70 ? -19.969 -16.328 -4.426 1 87.19 70 ASN B N 1
ATOM 4062 C CA . ASN B 1 70 ? -20.844 -15.961 -5.527 1 87.19 70 ASN B CA 1
ATOM 4063 C C . ASN B 1 70 ? -20.266 -16.359 -6.875 1 87.19 70 ASN B C 1
ATOM 4065 O O . ASN B 1 70 ? -20.984 -16.469 -7.867 1 87.19 70 ASN B O 1
ATOM 4069 N N . THR B 1 71 ? -18.969 -16.562 -6.887 1 91.19 71 THR B N 1
ATOM 4070 C CA . THR B 1 71 ? -18.328 -16.891 -8.156 1 91.19 71 THR B CA 1
ATOM 4071 C C . THR B 1 71 ? -17.906 -18.359 -8.188 1 91.19 71 THR B C 1
ATOM 4073 O O . THR B 1 71 ? -17.078 -18.75 -9.008 1 91.19 71 THR B O 1
ATOM 4076 N N . GLU B 1 72 ? -18.422 -19.125 -7.328 1 92.75 72 GLU B N 1
ATOM 4077 C CA . GLU B 1 72 ? -18.078 -20.531 -7.262 1 92.75 72 GLU B CA 1
ATOM 4078 C C . GLU B 1 72 ? -18.391 -21.25 -8.578 1 92.75 72 GLU B C 1
ATOM 4080 O O . GLU B 1 72 ? -17.625 -22.094 -9.023 1 92.75 72 GLU B O 1
ATOM 4085 N N . HIS B 1 73 ? -19.516 -20.875 -9.172 1 93.06 73 HIS B N 1
ATOM 4086 C CA . HIS B 1 73 ? -19.891 -21.5 -10.43 1 93.06 73 HIS B CA 1
ATOM 4087 C C . HIS B 1 73 ? -18.891 -21.172 -11.539 1 93.06 73 HIS B C 1
ATOM 4089 O O . HIS B 1 73 ? -18.609 -22 -12.398 1 93.06 73 HIS B O 1
ATOM 4095 N N . LEU B 1 74 ? -18.359 -20 -11.539 1 95.12 74 LEU B N 1
ATOM 4096 C CA . LEU B 1 74 ? -17.344 -19.609 -12.516 1 95.12 74 LEU B CA 1
ATOM 4097 C C . LEU B 1 74 ? -16.047 -20.375 -12.289 1 95.12 74 LEU B C 1
ATOM 4099 O O . LEU B 1 74 ? -15.383 -20.781 -13.25 1 95.12 74 LEU B O 1
ATOM 4103 N N . GLN B 1 75 ? -15.734 -20.562 -11.031 1 95.38 75 GLN B N 1
ATOM 4104 C CA . GLN B 1 75 ? -14.547 -21.359 -10.703 1 95.38 75 GLN B CA 1
ATOM 4105 C C . GLN B 1 75 ? -14.68 -22.781 -11.219 1 95.38 75 GLN B C 1
ATOM 4107 O O . GLN B 1 75 ? -13.75 -23.312 -11.828 1 95.38 75 GLN B O 1
ATOM 4112 N N . ARG B 1 76 ? -15.781 -23.344 -10.977 1 93.25 76 ARG B N 1
ATOM 4113 C CA . ARG B 1 76 ? -16.031 -24.703 -11.438 1 93.25 76 ARG B CA 1
ATOM 4114 C C . ARG B 1 76 ? -15.977 -24.781 -12.953 1 93.25 76 ARG B C 1
ATOM 4116 O O . ARG B 1 76 ? -15.445 -25.75 -13.516 1 93.25 76 ARG B O 1
ATOM 4123 N N . PHE B 1 77 ? -16.531 -23.797 -13.531 1 93.81 77 PHE B N 1
ATOM 4124 C CA . PHE B 1 77 ? -16.484 -23.734 -14.992 1 93.81 77 PHE B CA 1
ATOM 4125 C C . PHE B 1 77 ? -15.047 -23.703 -15.484 1 93.81 77 PHE B C 1
ATOM 4127 O O . PHE B 1 77 ? -14.68 -24.453 -16.391 1 93.81 77 PHE B O 1
ATOM 4134 N N . MET B 1 78 ? -14.25 -22.859 -14.922 1 94.62 78 MET B N 1
ATOM 4135 C CA . MET B 1 78 ? -12.844 -22.75 -15.297 1 94.62 78 MET B CA 1
ATOM 4136 C C . MET B 1 78 ? -12.117 -24.078 -15.125 1 94.62 78 MET B C 1
ATOM 4138 O O . MET B 1 78 ? -11.406 -24.516 -16.031 1 94.62 78 MET B O 1
ATOM 4142 N N . LEU B 1 79 ? -12.352 -24.703 -14.008 1 94.5 79 LEU B N 1
ATOM 4143 C CA . LEU B 1 79 ? -11.656 -25.953 -13.711 1 94.5 79 LEU B CA 1
ATOM 4144 C C . LEU B 1 79 ? -12.094 -27.062 -14.664 1 94.5 79 LEU B C 1
ATOM 4146 O O . LEU B 1 79 ? -11.281 -27.891 -15.086 1 94.5 79 LEU B O 1
ATOM 4150 N N . LYS B 1 80 ? -13.352 -27.047 -15 1 92 80 LYS B N 1
ATOM 4151 C CA . LYS B 1 80 ? -13.859 -28.047 -15.938 1 92 80 LYS B CA 1
ATOM 4152 C C . LYS B 1 80 ? -13.297 -27.812 -17.344 1 92 80 LYS B C 1
ATOM 4154 O O . LYS B 1 80 ? -12.984 -28.766 -18.062 1 92 80 LYS B O 1
ATOM 4159 N N . GLN B 1 81 ? -13.211 -26.609 -17.672 1 90.56 81 GLN B N 1
ATOM 4160 C CA . GLN B 1 81 ? -12.656 -26.297 -18.984 1 90.56 81 GLN B CA 1
ATOM 4161 C C . GLN B 1 81 ? -11.195 -26.703 -19.094 1 90.56 81 GLN B C 1
ATOM 4163 O O . GLN B 1 81 ? -10.711 -27.047 -20.172 1 90.56 81 GLN B O 1
ATOM 4168 N N . LEU B 1 82 ? -10.508 -26.641 -17.969 1 89.81 82 LEU B N 1
ATOM 4169 C CA . LEU B 1 82 ? -9.102 -27.031 -17.953 1 89.81 82 LEU B CA 1
ATOM 4170 C C . LEU B 1 82 ? -8.953 -28.547 -18.047 1 89.81 82 LEU B C 1
ATOM 4172 O O . LEU B 1 82 ? -7.898 -29.047 -18.422 1 89.81 82 LEU B O 1
ATOM 4176 N N . GLU B 1 83 ? -9.984 -29.266 -17.594 1 81.5 83 GLU B N 1
ATOM 4177 C CA . GLU B 1 83 ? -9.984 -30.719 -17.719 1 81.5 83 GLU B CA 1
ATOM 4178 C C . GLU B 1 83 ? -10.102 -31.141 -19.188 1 81.5 83 GLU B C 1
ATOM 4180 O O . GLU B 1 83 ? -9.547 -32.156 -19.594 1 81.5 83 GLU B O 1
ATOM 4185 N N . ARG B 1 84 ? -11.008 -30.422 -19.906 1 66.88 84 ARG B N 1
ATOM 4186 C CA . ARG B 1 84 ? -11.312 -30.781 -21.297 1 66.88 84 ARG B CA 1
ATOM 4187 C C . ARG B 1 84 ? -10.117 -30.516 -22.203 1 66.88 84 ARG B C 1
ATOM 4189 O O . ARG B 1 84 ? -9.328 -29.609 -21.953 1 66.88 84 ARG B O 1
ATOM 4196 N N . ALA B 1 85 ? -9.406 -31.531 -22.594 1 53.44 85 ALA B N 1
ATOM 4197 C CA . ALA B 1 85 ? -8.172 -31.734 -23.344 1 53.44 85 ALA B CA 1
ATOM 4198 C C . ALA B 1 85 ? -7.879 -30.547 -24.25 1 53.44 85 ALA B C 1
ATOM 4200 O O . ALA B 1 85 ? -6.734 -30.094 -24.344 1 53.44 85 ALA B O 1
ATOM 4201 N N . SER B 1 86 ? -8.578 -30.281 -25.5 1 47.12 86 SER B N 1
ATOM 4202 C CA . SER B 1 86 ? -7.957 -29.641 -26.656 1 47.12 86 SER B CA 1
ATOM 4203 C C . SER B 1 86 ? -7.883 -28.125 -26.453 1 47.12 86 SER B C 1
ATOM 4205 O O . SER B 1 86 ? -8.859 -27.5 -26.047 1 47.12 86 SER B O 1
ATOM 4207 N N . LEU B 1 87 ? -6.785 -27.641 -26.016 1 43.59 87 LEU B N 1
ATOM 4208 C CA . LEU B 1 87 ? -6.77 -26.188 -26.172 1 43.59 87 LEU B CA 1
ATOM 4209 C C . LEU B 1 87 ? -7.719 -25.75 -27.281 1 43.59 87 LEU B C 1
ATOM 4211 O O . LEU B 1 87 ? -8.109 -26.562 -28.125 1 43.59 87 LEU B O 1
ATOM 4215 N N . ASP B 1 88 ? -7.836 -24.562 -27.719 1 41.94 88 ASP B N 1
ATOM 4216 C CA . ASP B 1 88 ? -8.672 -24.062 -28.812 1 41.94 88 ASP B CA 1
ATOM 4217 C C . ASP B 1 88 ? -8.562 -24.953 -30.047 1 41.94 88 ASP B C 1
ATOM 4219 O O . ASP B 1 88 ? -7.492 -25.5 -30.328 1 41.94 88 ASP B O 1
ATOM 4223 N N . PRO B 1 89 ? -9.672 -25.469 -30.594 1 39.94 89 PRO B N 1
ATOM 4224 C CA . PRO B 1 89 ? -9.648 -25.938 -31.984 1 39.94 89 PRO B CA 1
ATOM 4225 C C . PRO B 1 89 ? -8.648 -25.172 -32.844 1 39.94 89 PRO B C 1
ATOM 4227 O O . PRO B 1 89 ? -8.203 -25.672 -33.875 1 39.94 89 PRO B O 1
ATOM 4230 N N . ASP B 1 90 ? -8.75 -23.938 -32.906 1 38.91 90 ASP B N 1
ATOM 4231 C CA . ASP B 1 90 ? -7.895 -23.172 -33.812 1 38.91 90 ASP B CA 1
ATOM 4232 C C . ASP B 1 90 ? -6.441 -23.203 -33.344 1 38.91 90 ASP B C 1
ATOM 4234 O O . ASP B 1 90 ? -5.582 -22.547 -33.938 1 38.91 90 ASP B O 1
ATOM 4238 N N . PHE B 1 91 ? -6.109 -23.031 -32.094 1 42.53 91 PHE B N 1
ATOM 4239 C CA . PHE B 1 91 ? -4.695 -23.25 -31.812 1 42.53 91 PHE B CA 1
ATOM 4240 C C . PHE B 1 91 ? -4.285 -24.672 -32.156 1 42.53 91 PHE B C 1
ATOM 4242 O O . PHE B 1 91 ? -4.699 -25.625 -31.469 1 42.53 91 PHE B O 1
ATOM 4249 N N . GLU B 1 92 ? -4.164 -25.078 -33.219 1 42.28 92 GLU B N 1
ATOM 4250 C CA . GLU B 1 92 ? -3.604 -26.281 -33.844 1 42.28 92 GLU B CA 1
ATOM 4251 C C . GLU B 1 92 ? -2.582 -26.953 -32.938 1 42.28 92 GLU B C 1
ATOM 4253 O O . GLU B 1 92 ? -2.326 -28.156 -33.062 1 42.28 92 GLU B O 1
ATOM 4258 N N . MET B 1 93 ? -1.63 -26.203 -32.281 1 46.44 93 MET B N 1
ATOM 4259 C CA . MET B 1 93 ? -0.567 -26.969 -31.625 1 46.44 93 MET B CA 1
ATOM 4260 C C . MET B 1 93 ? -0.98 -27.359 -30.219 1 46.44 93 MET B C 1
ATOM 4262 O O . MET B 1 93 ? -1.609 -26.578 -29.5 1 46.44 93 MET B O 1
ATOM 4266 N N . LYS B 1 94 ? -1.229 -28.547 -29.984 1 49.69 94 LYS B N 1
ATOM 4267 C CA . LYS B 1 94 ? -1.481 -29.219 -28.703 1 49.69 94 LYS B CA 1
ATOM 4268 C C . LYS B 1 94 ? -0.734 -28.516 -27.562 1 49.69 94 LYS B C 1
ATOM 4270 O O . LYS B 1 94 ? 0.484 -28.344 -27.625 1 49.69 94 LYS B O 1
ATOM 4275 N N . TRP B 1 95 ? -1.422 -27.688 -26.797 1 46.72 95 TRP B N 1
ATOM 4276 C CA . TRP B 1 95 ? -0.821 -26.984 -25.672 1 46.72 95 TRP B CA 1
ATOM 4277 C C . TRP B 1 95 ? 0.169 -27.875 -24.938 1 46.72 95 TRP B C 1
ATOM 4279 O O . TRP B 1 95 ? 1.161 -27.391 -24.391 1 46.72 95 TRP B O 1
ATOM 4289 N N . ASP B 1 96 ? -0.195 -29.188 -24.875 1 49.75 96 ASP B N 1
ATOM 4290 C CA . ASP B 1 96 ? 0.624 -30.156 -24.141 1 49.75 96 ASP B CA 1
ATOM 4291 C C . ASP B 1 96 ? 2.025 -30.25 -24.734 1 49.75 96 ASP B C 1
ATOM 4293 O O . ASP B 1 96 ? 2.963 -30.688 -24.078 1 49.75 96 ASP B O 1
ATOM 4297 N N . SER B 1 97 ? 2.006 -29.688 -25.969 1 53.88 97 SER B N 1
ATOM 4298 C CA . SER B 1 97 ? 3.297 -29.812 -26.641 1 53.88 97 SER B CA 1
ATOM 4299 C C . SER B 1 97 ? 3.92 -28.453 -26.922 1 53.88 97 SER B C 1
ATOM 4301 O O . SER B 1 97 ? 5.004 -28.359 -27.484 1 53.88 97 SER B O 1
ATOM 4303 N N . PHE B 1 98 ? 3.244 -27.453 -26.344 1 54.84 98 PHE B N 1
ATOM 4304 C CA . PHE B 1 98 ? 3.756 -26.125 -26.656 1 54.84 98 PHE B CA 1
ATOM 4305 C C . PHE B 1 98 ? 4.969 -25.781 -25.797 1 54.84 98 PHE B C 1
ATOM 4307 O O . PHE B 1 98 ? 4.887 -25.781 -24.578 1 54.84 98 PHE B O 1
ATOM 4314 N N . ASN B 1 99 ? 6.07 -25.781 -26.328 1 61.03 99 ASN B N 1
ATOM 4315 C CA . ASN B 1 99 ? 7.32 -25.281 -25.766 1 61.03 99 ASN B CA 1
ATOM 4316 C C . ASN B 1 99 ? 7.742 -23.969 -26.406 1 61.03 99 ASN B C 1
ATOM 4318 O O . ASN B 1 99 ? 8.07 -23.922 -27.594 1 61.03 99 ASN B O 1
ATOM 4322 N N . LEU B 1 100 ? 7.508 -22.953 -25.641 1 65.38 100 LEU B N 1
ATOM 4323 C CA . LEU B 1 100 ? 7.758 -21.609 -26.188 1 65.38 100 LEU B CA 1
ATOM 4324 C C . LEU B 1 100 ? 9.219 -21.469 -26.609 1 65.38 100 LEU B C 1
ATOM 4326 O O . LEU B 1 100 ? 10.117 -21.531 -25.766 1 65.38 100 LEU B O 1
ATOM 4330 N N . LYS B 1 101 ? 9.336 -21.5 -27.969 1 69.5 101 LYS B N 1
ATOM 4331 C CA . LYS B 1 101 ? 10.625 -21.109 -28.547 1 69.5 101 LYS B CA 1
ATOM 4332 C C . LYS B 1 101 ? 10.602 -19.656 -29.016 1 69.5 101 LYS B C 1
ATOM 4334 O O . LYS B 1 101 ? 9.547 -19.031 -29.047 1 69.5 101 LYS B O 1
ATOM 4339 N N . GLU B 1 102 ? 11.641 -19.078 -29.188 1 68.12 102 GLU B N 1
ATOM 4340 C CA . GLU B 1 102 ? 11.766 -17.672 -29.578 1 68.12 102 GLU B CA 1
ATOM 4341 C C . GLU B 1 102 ? 10.898 -17.359 -30.797 1 68.12 102 GLU B C 1
ATOM 4343 O O . GLU B 1 102 ? 10.305 -16.281 -30.875 1 68.12 102 GLU B O 1
ATOM 4348 N N . ASP B 1 103 ? 10.789 -18.375 -31.578 1 67.81 103 ASP B N 1
ATOM 4349 C CA . ASP B 1 103 ? 10.031 -18.156 -32.812 1 67.81 103 ASP B CA 1
ATOM 4350 C C . ASP B 1 103 ? 8.531 -18.141 -32.531 1 67.81 103 ASP B C 1
ATOM 4352 O O . ASP B 1 103 ? 7.75 -17.656 -33.344 1 67.81 103 ASP B O 1
ATOM 4356 N N . ASP B 1 104 ? 8.242 -18.547 -31.344 1 78.94 104 ASP B N 1
ATOM 4357 C CA . ASP B 1 104 ? 6.824 -18.672 -31.016 1 78.94 104 ASP B CA 1
ATOM 4358 C C . ASP B 1 104 ? 6.301 -17.406 -30.344 1 78.94 104 ASP B C 1
ATOM 4360 O O . ASP B 1 104 ? 5.098 -17.281 -30.109 1 78.94 104 ASP B O 1
ATOM 4364 N N . ILE B 1 105 ? 7.137 -16.484 -30.109 1 81.69 105 ILE B N 1
ATOM 4365 C CA . ILE B 1 105 ? 6.77 -15.297 -29.359 1 81.69 105 ILE B CA 1
ATOM 4366 C C . ILE B 1 105 ? 5.75 -14.477 -30.141 1 81.69 105 ILE B C 1
ATOM 4368 O O . ILE B 1 105 ? 4.824 -13.906 -29.562 1 81.69 105 ILE B O 1
ATOM 4372 N N . TYR B 1 106 ? 5.965 -14.5 -31.391 1 82.5 106 TYR B N 1
ATOM 4373 C CA . TYR B 1 106 ? 5.055 -13.742 -32.25 1 82.5 106 TYR B CA 1
ATOM 4374 C C . TYR B 1 106 ? 3.645 -14.32 -32.188 1 82.5 106 TYR B C 1
ATOM 4376 O O . TYR B 1 106 ? 2.668 -13.57 -32.094 1 82.5 106 TYR B O 1
ATOM 4384 N N . GLN B 1 107 ? 3.594 -15.547 -32.25 1 84.25 107 GLN B N 1
ATOM 4385 C CA . GLN B 1 107 ? 2.291 -16.203 -32.188 1 84.25 107 GLN B CA 1
ATOM 4386 C C . GLN B 1 107 ? 1.61 -15.969 -30.859 1 84.25 107 GLN B C 1
ATOM 4388 O O . GLN B 1 107 ? 0.406 -15.711 -30.797 1 84.25 107 GLN B O 1
ATOM 4393 N N . VAL B 1 108 ? 2.359 -16.094 -29.812 1 88.44 108 VAL B N 1
ATOM 4394 C CA . VAL B 1 108 ? 1.827 -15.883 -28.469 1 88.44 108 VAL B CA 1
ATOM 4395 C C . VAL B 1 108 ? 1.329 -14.453 -28.312 1 88.44 108 VAL B C 1
ATOM 4397 O O . VAL B 1 108 ? 0.271 -14.211 -27.734 1 88.44 108 VAL B O 1
ATOM 4400 N N . ASN B 1 109 ? 2.066 -13.547 -28.844 1 90 109 ASN B N 1
ATOM 4401 C CA . ASN B 1 109 ? 1.662 -12.141 -28.828 1 90 109 ASN B CA 1
ATOM 4402 C C . ASN B 1 109 ? 0.325 -11.938 -29.531 1 90 109 ASN B C 1
ATOM 4404 O O . ASN B 1 109 ? -0.526 -11.188 -29.047 1 90 109 ASN B O 1
ATOM 4408 N N . ASN B 1 110 ? 0.206 -12.578 -30.594 1 88.69 110 ASN B N 1
ATOM 4409 C CA . ASN B 1 110 ? -1.036 -12.445 -31.359 1 88.69 110 ASN B CA 1
ATOM 4410 C C . ASN B 1 110 ? -2.229 -12.984 -30.562 1 88.69 110 ASN B C 1
ATOM 4412 O O . ASN B 1 110 ? -3.305 -12.391 -30.578 1 88.69 110 ASN B O 1
ATOM 4416 N N . ILE B 1 111 ? -1.997 -14.023 -29.938 1 89.88 111 ILE B N 1
ATOM 4417 C CA . ILE B 1 111 ? -3.07 -14.625 -29.141 1 89.88 111 ILE B CA 1
ATOM 4418 C C . ILE B 1 111 ? -3.477 -13.688 -28.016 1 89.88 111 ILE B C 1
ATOM 4420 O O . ILE B 1 111 ? -4.656 -13.359 -27.859 1 89.88 111 ILE B O 1
ATOM 4424 N N . LEU B 1 112 ? -2.533 -13.234 -27.281 1 93.69 112 LEU B N 1
ATOM 4425 C CA . LEU B 1 112 ? -2.805 -12.422 -26.094 1 93.69 112 LEU B CA 1
ATOM 4426 C C . LEU B 1 112 ? -3.379 -11.062 -26.484 1 93.69 112 LEU B C 1
ATOM 4428 O O . LEU B 1 112 ? -4.266 -10.539 -25.812 1 93.69 112 LEU B O 1
ATOM 4432 N N . SER B 1 113 ? -2.934 -10.523 -27.547 1 93.44 113 SER B N 1
ATOM 4433 C CA . SER B 1 113 ? -3.383 -9.203 -27.984 1 93.44 113 SER B CA 1
ATOM 4434 C C . SER B 1 113 ? -4.824 -9.242 -28.469 1 93.44 113 SER B C 1
ATOM 4436 O O . SER B 1 113 ? -5.5 -8.211 -28.516 1 93.44 113 SER B O 1
ATOM 4438 N N . ASN B 1 114 ? -5.293 -10.375 -28.797 1 93.12 114 ASN B N 1
ATOM 4439 C CA . ASN B 1 114 ? -6.645 -10.5 -29.328 1 93.12 114 ASN B CA 1
ATOM 4440 C C . ASN B 1 114 ? -7.656 -10.781 -28.219 1 93.12 114 ASN B C 1
ATOM 4442 O O . ASN B 1 114 ? -8.859 -10.844 -28.469 1 93.12 114 ASN B O 1
ATOM 4446 N N . LEU B 1 115 ? -7.156 -10.961 -27.094 1 95.38 115 LEU B N 1
ATOM 4447 C CA . LEU B 1 115 ? -8.055 -11.18 -25.969 1 95.38 115 LEU B CA 1
ATOM 4448 C C . LEU B 1 115 ? -8.555 -9.852 -25.406 1 95.38 115 LEU B C 1
ATOM 4450 O O . LEU B 1 115 ? -7.75 -8.969 -25.078 1 95.38 115 LEU B O 1
ATOM 4454 N N . SER B 1 116 ? -9.828 -9.711 -25.219 1 95.44 116 SER B N 1
ATOM 4455 C CA . SER B 1 116 ? -10.406 -8.477 -24.703 1 95.44 116 SER B CA 1
ATOM 4456 C C . SER B 1 116 ? -10.031 -8.266 -23.234 1 95.44 116 SER B C 1
ATOM 4458 O O . SER B 1 116 ? -9.977 -7.129 -22.766 1 95.44 116 SER B O 1
ATOM 4460 N N . LEU B 1 117 ? -9.758 -9.336 -22.562 1 96 117 LEU B N 1
ATOM 4461 C CA . LEU B 1 117 ? -9.375 -9.289 -21.156 1 96 117 LEU B CA 1
ATOM 4462 C C . LEU B 1 117 ? -8.055 -8.555 -20.969 1 96 117 LEU B C 1
ATOM 4464 O O . LEU B 1 117 ? -7.855 -7.871 -19.969 1 96 117 LEU B O 1
ATOM 4468 N N . ILE B 1 118 ? -7.195 -8.68 -21.984 1 96.44 118 ILE B N 1
ATOM 4469 C CA . ILE B 1 118 ? -5.836 -8.148 -21.891 1 96.44 118 ILE B CA 1
ATOM 4470 C C . ILE B 1 118 ? -5.816 -6.691 -22.344 1 96.44 118 ILE B C 1
ATOM 4472 O O . ILE B 1 118 ? -6.172 -6.387 -23.484 1 96.44 118 ILE B O 1
ATOM 4476 N N . GLU B 1 119 ? -5.426 -5.867 -21.453 1 93.5 119 GLU B N 1
ATOM 4477 C CA . GLU B 1 119 ? -5.398 -4.434 -21.719 1 93.5 119 GLU B CA 1
ATOM 4478 C C . GLU B 1 119 ? -4.109 -4.031 -22.438 1 93.5 119 GLU B C 1
ATOM 4480 O O . GLU B 1 119 ? -4.121 -3.168 -23.312 1 93.5 119 GLU B O 1
ATOM 4485 N N . LYS B 1 120 ? -3.018 -4.664 -22.031 1 92 120 LYS B N 1
ATOM 4486 C CA . LYS B 1 120 ? -1.708 -4.27 -22.531 1 92 120 LYS B CA 1
ATOM 4487 C C . LYS B 1 120 ? -0.803 -5.48 -22.734 1 92 120 LYS B C 1
ATOM 4489 O O . LYS B 1 120 ? -0.785 -6.391 -21.891 1 92 120 LYS B O 1
ATOM 4494 N N . VAL B 1 121 ? -0.107 -5.504 -23.859 1 93.75 121 VAL B N 1
ATOM 4495 C CA . VAL B 1 121 ? 0.882 -6.539 -24.141 1 93.75 121 VAL B CA 1
ATOM 4496 C C . VAL B 1 121 ? 2.213 -5.895 -24.531 1 93.75 121 VAL B C 1
ATOM 4498 O O . VAL B 1 121 ? 2.26 -5.008 -25.375 1 93.75 121 VAL B O 1
ATOM 4501 N N . VAL B 1 122 ? 3.191 -6.234 -23.812 1 89.06 122 VAL B N 1
ATOM 4502 C CA . VAL B 1 122 ? 4.543 -5.793 -24.141 1 89.06 122 VAL B CA 1
ATOM 4503 C C . VAL B 1 122 ? 5.371 -6.977 -24.625 1 89.06 122 VAL B C 1
ATOM 4505 O O . VAL B 1 122 ? 5.617 -7.926 -23.875 1 89.06 122 VAL B O 1
ATOM 4508 N N . LYS B 1 123 ? 5.703 -6.887 -25.875 1 88.44 123 LYS B N 1
ATOM 4509 C CA . LYS B 1 123 ? 6.48 -7.961 -26.484 1 88.44 123 LYS B CA 1
ATOM 4510 C C . LYS B 1 123 ? 7.961 -7.59 -26.578 1 88.44 123 LYS B C 1
ATOM 4512 O O . LYS B 1 123 ? 8.305 -6.484 -26.984 1 88.44 123 LYS B O 1
ATOM 4517 N N . CYS B 1 124 ? 8.742 -8.422 -26.047 1 84.62 124 CYS B N 1
ATOM 4518 C CA . CYS B 1 124 ? 10.188 -8.312 -26.203 1 84.62 124 CYS B CA 1
ATOM 4519 C C . CYS B 1 124 ? 10.75 -9.492 -27 1 84.62 124 CYS B C 1
ATOM 4521 O O . CYS B 1 124 ? 9.984 -10.289 -27.547 1 84.62 124 CYS B O 1
ATOM 4523 N N . GLN B 1 125 ? 12.117 -9.578 -27.094 1 79.56 125 GLN B N 1
ATOM 4524 C CA . GLN B 1 125 ? 12.75 -10.602 -27.922 1 79.56 125 GLN B CA 1
ATOM 4525 C C . GLN B 1 125 ? 12.57 -11.984 -27.312 1 79.56 125 GLN B C 1
ATOM 4527 O O . GLN B 1 125 ? 12.305 -12.953 -28.031 1 79.56 125 GLN B O 1
ATOM 4532 N N . SER B 1 126 ? 12.648 -12.07 -26 1 83.25 126 SER B N 1
ATOM 4533 C CA . SER B 1 126 ? 12.672 -13.398 -25.406 1 83.25 126 SER B CA 1
ATOM 4534 C C . SER B 1 126 ? 11.531 -13.578 -24.406 1 83.25 126 SER B C 1
ATOM 4536 O O . SER B 1 126 ? 11.422 -14.617 -23.75 1 83.25 126 SER B O 1
ATOM 4538 N N . HIS B 1 127 ? 10.688 -12.531 -24.25 1 88.56 127 HIS B N 1
ATOM 4539 C CA . HIS B 1 127 ? 9.609 -12.656 -23.281 1 88.56 127 HIS B CA 1
ATOM 4540 C C . HIS B 1 127 ? 8.438 -11.742 -23.641 1 88.56 127 HIS B C 1
ATOM 4542 O O . HIS B 1 127 ? 8.586 -10.82 -24.438 1 88.56 127 HIS B O 1
ATOM 4548 N N . ILE B 1 128 ? 7.301 -12.109 -23.172 1 91.31 128 ILE B N 1
ATOM 4549 C CA . ILE B 1 128 ? 6.07 -11.344 -23.375 1 91.31 128 ILE B CA 1
ATOM 4550 C C . ILE B 1 128 ? 5.391 -11.109 -22.031 1 91.31 128 ILE B C 1
ATOM 4552 O O . ILE B 1 128 ? 5.332 -12.008 -21.188 1 91.31 128 ILE B O 1
ATOM 4556 N N . VAL B 1 129 ? 5.004 -9.867 -21.828 1 92.69 129 VAL B N 1
ATOM 4557 C CA . VAL B 1 129 ? 4.258 -9.516 -20.625 1 92.69 129 VAL B CA 1
ATOM 4558 C C . VAL B 1 129 ? 2.871 -9 -21.016 1 92.69 129 VAL B C 1
ATOM 4560 O O . VAL B 1 129 ? 2.742 -8.031 -21.75 1 92.69 129 VAL B O 1
ATOM 4563 N N . ALA B 1 130 ? 1.88 -9.695 -20.547 1 95.19 130 ALA B N 1
ATOM 4564 C CA . ALA B 1 130 ? 0.496 -9.297 -20.781 1 95.19 130 ALA B CA 1
ATOM 4565 C C . ALA B 1 130 ? -0.208 -8.945 -19.484 1 95.19 130 ALA B C 1
ATOM 4567 O O . ALA B 1 130 ? -0.077 -9.656 -18.484 1 95.19 130 ALA B O 1
ATOM 4568 N N . THR B 1 131 ? -0.937 -7.863 -19.484 1 94.69 131 THR B N 1
ATOM 4569 C CA . THR B 1 131 ? -1.59 -7.391 -18.281 1 94.69 131 THR B CA 1
ATOM 4570 C C . THR B 1 131 ? -3.104 -7.332 -18.469 1 94.69 131 THR B C 1
ATOM 4572 O O . THR B 1 131 ? -3.596 -6.695 -19.391 1 94.69 131 THR B O 1
ATOM 4575 N N . ALA B 1 132 ? -3.814 -8.078 -17.656 1 97 132 ALA B N 1
ATOM 4576 C CA . ALA B 1 132 ? -5.258 -7.914 -17.484 1 97 132 ALA B CA 1
ATOM 4577 C C . ALA B 1 132 ? -5.574 -6.988 -16.312 1 97 132 ALA B C 1
ATOM 4579 O O . ALA B 1 132 ? -5.32 -7.332 -15.164 1 97 132 ALA B O 1
ATOM 4580 N N . ARG B 1 133 ? -6.199 -5.914 -16.578 1 95.25 133 ARG B N 1
ATOM 4581 C CA . ARG B 1 133 ? -6.41 -4.883 -15.57 1 95.25 133 ARG B CA 1
ATOM 4582 C C . ARG B 1 133 ? -7.562 -5.258 -14.641 1 95.25 133 ARG B C 1
ATOM 4584 O O . ARG B 1 133 ? -8.633 -5.664 -15.102 1 95.25 133 ARG B O 1
ATOM 4591 N N . GLY B 1 134 ? -7.301 -5.129 -13.367 1 96.25 134 GLY B N 1
ATOM 4592 C CA . GLY B 1 134 ? -8.336 -5.398 -12.383 1 96.25 134 GLY B CA 1
ATOM 4593 C C . GLY B 1 134 ? -9.406 -4.324 -12.336 1 96.25 134 GLY B C 1
ATOM 4594 O O . GLY B 1 134 ? -9.156 -3.174 -12.703 1 96.25 134 GLY B O 1
ATOM 4595 N N . ALA B 1 135 ? -10.516 -4.684 -11.812 1 93.94 135 ALA B N 1
ATOM 4596 C CA . ALA B 1 135 ? -11.656 -3.779 -11.789 1 93.94 135 ALA B CA 1
ATOM 4597 C C . ALA B 1 135 ? -11.672 -2.947 -10.508 1 93.94 135 ALA B C 1
ATOM 4599 O O . ALA B 1 135 ? -11.945 -1.746 -10.547 1 93.94 135 ALA B O 1
ATOM 4600 N N . ARG B 1 136 ? -11.367 -3.523 -9.438 1 93.06 136 ARG B N 1
ATOM 4601 C CA . ARG B 1 136 ? -11.492 -2.838 -8.156 1 93.06 136 ARG B CA 1
ATOM 4602 C C . ARG B 1 136 ? -10.133 -2.383 -7.637 1 93.06 136 ARG B C 1
ATOM 4604 O O . ARG B 1 136 ? -9.992 -1.255 -7.16 1 93.06 136 ARG B O 1
ATOM 4611 N N . GLU B 1 137 ? -9.188 -3.26 -7.707 1 95.62 137 GLU B N 1
ATOM 4612 C CA . GLU B 1 137 ? -7.828 -2.959 -7.277 1 95.62 137 GLU B CA 1
ATOM 4613 C C . GLU B 1 137 ? -6.832 -3.145 -8.414 1 95.62 137 GLU B C 1
ATOM 4615 O O . GLU B 1 137 ? -5.969 -4.023 -8.359 1 95.62 137 GLU B O 1
ATOM 4620 N N . PRO B 1 138 ? -6.84 -2.246 -9.312 1 94.88 138 PRO B N 1
ATOM 4621 C CA . PRO B 1 138 ? -5.965 -2.4 -10.477 1 94.88 138 PRO B CA 1
ATOM 4622 C C . PRO B 1 138 ? -4.484 -2.236 -10.133 1 94.88 138 PRO B C 1
ATOM 4624 O O . PRO B 1 138 ? -3.617 -2.611 -10.93 1 94.88 138 PRO B O 1
ATOM 4627 N N . ASP B 1 139 ? -4.18 -1.719 -8.945 1 93.62 139 ASP B N 1
ATOM 4628 C CA . ASP B 1 139 ? -2.799 -1.435 -8.562 1 93.62 139 ASP B CA 1
ATOM 4629 C C . ASP B 1 139 ? -2.168 -2.631 -7.855 1 93.62 139 ASP B C 1
ATOM 4631 O O . ASP B 1 139 ? -1.003 -2.578 -7.453 1 93.62 139 ASP B O 1
ATOM 4635 N N . ARG B 1 140 ? -2.883 -3.666 -7.66 1 95.94 140 ARG B N 1
ATOM 4636 C CA . ARG B 1 140 ? -2.359 -4.898 -7.086 1 95.94 140 ARG B CA 1
ATOM 4637 C C . ARG B 1 140 ? -2.229 -5.988 -8.148 1 95.94 140 ARG B C 1
ATOM 4639 O O . ARG B 1 140 ? -3.105 -6.137 -9 1 95.94 140 ARG B O 1
ATOM 4646 N N . TYR B 1 141 ? -1.141 -6.758 -8.062 1 95.69 141 TYR B N 1
ATOM 4647 C CA . TYR B 1 141 ? -0.836 -7.629 -9.195 1 95.69 141 TYR B CA 1
ATOM 4648 C C . TYR B 1 141 ? -0.678 -9.078 -8.742 1 95.69 141 TYR B C 1
ATOM 4650 O O . TYR B 1 141 ? 0.013 -9.352 -7.758 1 95.69 141 TYR B O 1
ATOM 4658 N N . VAL B 1 142 ? -1.348 -9.93 -9.383 1 97.62 142 VAL B N 1
ATOM 4659 C CA . VAL B 1 142 ? -1.087 -11.359 -9.328 1 97.62 142 VAL B CA 1
ATOM 4660 C C . VAL B 1 142 ? -0.341 -11.797 -10.594 1 97.62 142 VAL B C 1
ATOM 4662 O O . VAL B 1 142 ? -0.851 -11.648 -11.703 1 97.62 142 VAL B O 1
ATOM 4665 N N . VAL B 1 143 ? 0.858 -12.352 -10.461 1 96.75 143 VAL B N 1
ATOM 4666 C CA . VAL B 1 143 ? 1.722 -12.586 -11.609 1 96.75 143 VAL B CA 1
ATOM 4667 C C . VAL B 1 143 ? 1.888 -14.086 -11.836 1 96.75 143 VAL B C 1
ATOM 4669 O O . VAL B 1 143 ? 2.199 -14.828 -10.906 1 96.75 143 VAL B O 1
ATOM 4672 N N . LEU B 1 144 ? 1.626 -14.492 -12.969 1 96.62 144 LEU B N 1
ATOM 4673 C CA . LEU B 1 144 ? 1.936 -15.852 -13.406 1 96.62 144 LEU B CA 1
ATOM 4674 C C . LEU B 1 144 ? 3.115 -15.852 -14.375 1 96.62 144 LEU B C 1
ATOM 4676 O O . LEU B 1 144 ? 3.037 -15.273 -15.461 1 96.62 144 LEU B O 1
ATOM 4680 N N . SER B 1 145 ? 4.176 -16.422 -13.969 1 94.12 145 SER B N 1
ATOM 4681 C CA . SER B 1 145 ? 5.359 -16.594 -14.805 1 94.12 145 SER B CA 1
ATOM 4682 C C . SER B 1 145 ? 5.473 -18.031 -15.312 1 94.12 145 SER B C 1
ATOM 4684 O O . SER B 1 145 ? 5.406 -18.984 -14.523 1 94.12 145 SER B O 1
ATOM 4686 N N . ALA B 1 146 ? 5.664 -18.156 -16.594 1 91.75 146 ALA B N 1
ATOM 4687 C CA . ALA B 1 146 ? 5.695 -19.5 -17.156 1 91.75 146 ALA B CA 1
ATOM 4688 C C . ALA B 1 146 ? 6.711 -19.594 -18.297 1 91.75 146 ALA B C 1
ATOM 4690 O O . ALA B 1 146 ? 6.945 -18.609 -19 1 91.75 146 ALA B O 1
ATOM 4691 N N . SER B 1 147 ? 7.316 -20.719 -18.375 1 87.44 147 SER B N 1
ATOM 4692 C CA . SER B 1 147 ? 8.227 -21.016 -19.484 1 87.44 147 SER B CA 1
ATOM 4693 C C . SER B 1 147 ? 8.008 -22.438 -20 1 87.44 147 SER B C 1
ATOM 4695 O O . SER B 1 147 ? 7.355 -23.25 -19.344 1 87.44 147 SER B O 1
ATOM 4697 N N . GLY B 1 148 ? 8.461 -22.672 -21.219 1 80.88 148 GLY B N 1
ATOM 4698 C CA . GLY B 1 148 ? 8.336 -23.984 -21.797 1 80.88 148 GLY B CA 1
ATOM 4699 C C . GLY B 1 148 ? 6.906 -24.484 -21.859 1 80.88 148 GLY B C 1
ATOM 4700 O O . GLY B 1 148 ? 6.027 -23.797 -22.375 1 80.88 148 GLY B O 1
ATOM 4701 N N . GLU B 1 149 ? 6.695 -25.625 -21.203 1 76.62 149 GLU B N 1
ATOM 4702 C CA . GLU B 1 149 ? 5.367 -26.234 -21.219 1 76.62 149 GLU B CA 1
ATOM 4703 C C . GLU B 1 149 ? 4.383 -25.438 -20.375 1 76.62 149 GLU B C 1
ATOM 4705 O O . GLU B 1 149 ? 3.17 -25.531 -20.562 1 76.62 149 GLU B O 1
ATOM 4710 N N . GLY B 1 150 ? 4.93 -24.672 -19.5 1 85.94 150 GLY B N 1
ATOM 4711 C CA . GLY B 1 150 ? 4.078 -23.859 -18.656 1 85.94 150 GLY B CA 1
ATOM 4712 C C . GLY B 1 150 ? 3.369 -22.75 -19.406 1 85.94 150 GLY B C 1
ATOM 4713 O O . GLY B 1 150 ? 2.342 -22.234 -18.953 1 85.94 150 GLY B O 1
ATOM 4714 N N . VAL B 1 151 ? 3.9 -22.391 -20.547 1 88.56 151 VAL B N 1
ATOM 4715 C CA . VAL B 1 151 ? 3.311 -21.312 -21.344 1 88.56 151 VAL B CA 1
ATOM 4716 C C . VAL B 1 151 ? 1.935 -21.75 -21.844 1 88.56 151 VAL B C 1
ATOM 4718 O O . VAL B 1 151 ? 1.013 -20.938 -21.922 1 88.56 151 VAL B O 1
ATOM 4721 N N . GLY B 1 152 ? 1.854 -23 -22.172 1 85.75 152 GLY B N 1
ATOM 4722 C CA . GLY B 1 152 ? 0.558 -23.516 -22.594 1 85.75 152 GLY B CA 1
ATOM 4723 C C . GLY B 1 152 ? -0.513 -23.359 -21.531 1 85.75 152 GLY B C 1
ATOM 4724 O O . GLY B 1 152 ? -1.66 -23.031 -21.844 1 85.75 152 GLY B O 1
ATOM 4725 N N . ILE B 1 153 ? -0.154 -23.594 -20.312 1 88.5 153 ILE B N 1
ATOM 4726 C CA . ILE B 1 153 ? -1.071 -23.438 -19.188 1 88.5 153 ILE B CA 1
ATOM 4727 C C . ILE B 1 153 ? -1.513 -21.984 -19.062 1 88.5 153 ILE B C 1
ATOM 4729 O O . ILE B 1 153 ? -2.705 -21.703 -18.922 1 88.5 153 ILE B O 1
ATOM 4733 N N . ALA B 1 154 ? -0.571 -21.125 -19.203 1 93.19 154 ALA B N 1
ATOM 4734 C CA . ALA B 1 154 ? -0.857 -19.688 -19.062 1 93.19 154 ALA B CA 1
ATOM 4735 C C . ALA B 1 154 ? -1.792 -19.219 -20.172 1 93.19 154 ALA B C 1
ATOM 4737 O O . ALA B 1 154 ? -2.738 -18.469 -19.906 1 93.19 154 ALA B O 1
ATOM 4738 N N . LEU B 1 155 ? -1.524 -19.641 -21.344 1 91.69 155 LEU B N 1
ATOM 4739 C CA . LEU B 1 155 ? -2.338 -19.219 -22.484 1 91.69 155 LEU B CA 1
ATOM 4740 C C . LEU B 1 155 ? -3.756 -19.766 -22.359 1 91.69 155 LEU B C 1
ATOM 4742 O O . LEU B 1 155 ? -4.727 -19.047 -22.625 1 91.69 155 LEU B O 1
ATOM 4746 N N . LYS B 1 156 ? -3.834 -21 -22 1 91.25 156 LYS B N 1
ATOM 4747 C CA . LYS B 1 156 ? -5.152 -21.594 -21.828 1 91.25 156 LYS B CA 1
ATOM 4748 C C . LYS B 1 156 ? -5.949 -20.859 -20.75 1 91.25 156 LYS B C 1
ATOM 4750 O O . LYS B 1 156 ? -7.137 -20.594 -20.922 1 91.25 156 LYS B O 1
ATOM 4755 N N . LEU B 1 157 ? -5.301 -20.562 -19.703 1 93.75 157 LEU B N 1
ATOM 4756 C CA . LEU B 1 157 ? -5.953 -19.844 -18.625 1 93.75 157 LEU B CA 1
ATOM 4757 C C . LEU B 1 157 ? -6.422 -18.469 -19.094 1 93.75 157 LEU B C 1
ATOM 4759 O O . LEU B 1 157 ? -7.547 -18.062 -18.797 1 93.75 157 LEU B O 1
ATOM 4763 N N . ALA B 1 158 ? -5.574 -17.766 -19.781 1 95.06 158 ALA B N 1
ATOM 4764 C CA . ALA B 1 158 ? -5.93 -16.438 -20.297 1 95.06 158 ALA B CA 1
ATOM 4765 C C . ALA B 1 158 ? -7.176 -16.516 -21.188 1 95.06 158 ALA B C 1
ATOM 4767 O O . ALA B 1 158 ? -8.07 -15.68 -21.078 1 95.06 158 ALA B O 1
ATOM 4768 N N . LYS B 1 159 ? -7.238 -17.5 -21.969 1 92.94 159 LYS B N 1
ATOM 4769 C CA . LYS B 1 159 ? -8.383 -17.672 -22.875 1 92.94 159 LYS B CA 1
ATOM 4770 C C . LYS B 1 159 ? -9.656 -17.969 -22.078 1 92.94 159 LYS B C 1
ATOM 4772 O O . LYS B 1 159 ? -10.719 -17.438 -22.391 1 92.94 159 LYS B O 1
ATOM 4777 N N . ILE B 1 160 ? -9.5 -18.844 -21.156 1 94.44 160 ILE B N 1
ATOM 4778 C CA . ILE B 1 160 ? -10.656 -19.203 -20.344 1 94.44 160 ILE B CA 1
ATOM 4779 C C . ILE B 1 160 ? -11.164 -17.984 -19.578 1 94.44 160 ILE B C 1
ATOM 4781 O O . ILE B 1 160 ? -12.367 -17.734 -19.531 1 94.44 160 ILE B O 1
ATOM 4785 N N . PHE B 1 161 ? -10.25 -17.234 -18.969 1 96.88 161 PHE B N 1
ATOM 4786 C CA . PHE B 1 161 ? -10.648 -16.016 -18.266 1 96.88 161 PHE B CA 1
ATOM 4787 C C . PHE B 1 161 ? -11.344 -15.047 -19.203 1 96.88 161 PHE B C 1
ATOM 4789 O O . PHE B 1 161 ? -12.32 -14.398 -18.828 1 96.88 161 PHE B O 1
ATOM 4796 N N . ASN B 1 162 ? -10.82 -14.938 -20.359 1 96.12 162 ASN B N 1
ATOM 4797 C CA . ASN B 1 162 ? -11.438 -14.086 -21.375 1 96.12 162 ASN B CA 1
ATOM 4798 C C . ASN B 1 162 ? -12.859 -14.531 -21.688 1 96.12 162 ASN B C 1
ATOM 4800 O O . ASN B 1 162 ? -13.766 -13.703 -21.797 1 96.12 162 ASN B O 1
ATOM 4804 N N . GLN B 1 163 ? -13.055 -15.797 -21.859 1 94.06 163 GLN B N 1
ATOM 4805 C CA . GLN B 1 163 ? -14.375 -16.344 -22.109 1 94.06 163 GLN B CA 1
ATOM 4806 C C . GLN B 1 163 ? -15.336 -16.031 -20.969 1 94.06 163 GLN B C 1
ATOM 4808 O O . GLN B 1 163 ? -16.484 -15.641 -21.203 1 94.06 163 GLN B O 1
ATOM 4813 N N . ILE B 1 164 ? -14.859 -16.188 -19.797 1 95.5 164 ILE B N 1
ATOM 4814 C CA . ILE B 1 164 ? -15.688 -15.922 -18.625 1 95.5 164 ILE B CA 1
ATOM 4815 C C . ILE B 1 164 ? -16.078 -14.445 -18.594 1 95.5 164 ILE B C 1
ATOM 4817 O O . ILE B 1 164 ? -17.234 -14.109 -18.297 1 95.5 164 ILE B O 1
ATOM 4821 N N . GLN B 1 165 ? -15.164 -13.594 -18.859 1 95.31 165 GLN B N 1
ATOM 4822 C CA . GLN B 1 165 ? -15.461 -12.164 -18.922 1 95.31 165 GLN B CA 1
ATOM 4823 C C . GLN B 1 165 ? -16.531 -11.867 -19.953 1 95.31 165 GLN B C 1
ATOM 4825 O O . GLN B 1 165 ? -17.469 -11.109 -19.703 1 95.31 165 GLN B O 1
ATOM 4830 N N . GLU B 1 166 ? -16.438 -12.414 -21.109 1 93.06 166 GLU B N 1
ATOM 4831 C CA . GLU B 1 166 ? -17.359 -12.164 -22.219 1 93.06 166 GLU B CA 1
ATOM 4832 C C . GLU B 1 166 ? -18.75 -12.719 -21.906 1 93.06 166 GLU B C 1
ATOM 4834 O O . GLU B 1 166 ? -19.766 -12.07 -22.188 1 93.06 166 GLU B O 1
ATOM 4839 N N . GLU B 1 167 ? -18.781 -13.805 -21.281 1 91.06 167 GLU B N 1
ATOM 4840 C CA . GLU B 1 167 ? -20.047 -14.5 -21.078 1 91.06 167 GLU B CA 1
ATOM 4841 C C . GLU B 1 167 ? -20.734 -14.047 -19.797 1 91.06 167 GLU B C 1
ATOM 4843 O O . GLU B 1 167 ? -21.969 -14.039 -19.719 1 91.06 167 GLU B O 1
ATOM 4848 N N . CYS B 1 168 ? -19.953 -13.727 -18.844 1 91.81 168 CYS B N 1
ATOM 4849 C CA . CYS B 1 168 ? -20.547 -13.461 -17.531 1 91.81 168 CYS B CA 1
ATOM 4850 C C . CYS B 1 168 ? -20.234 -12.047 -17.078 1 91.81 168 CYS B C 1
ATOM 4852 O O . CYS B 1 168 ? -20.5 -11.688 -15.93 1 91.81 168 CYS B O 1
ATOM 4854 N N . THR B 1 169 ? -19.594 -11.195 -17.797 1 89.25 169 THR B N 1
ATOM 4855 C CA . THR B 1 169 ? -19.219 -9.82 -17.469 1 89.25 169 THR B CA 1
ATOM 4856 C C . THR B 1 169 ? -18.359 -9.789 -16.188 1 89.25 169 THR B C 1
ATOM 4858 O O . THR B 1 169 ? -18.578 -8.953 -15.312 1 89.25 169 THR B O 1
ATOM 4861 N N . TRP B 1 170 ? -17.547 -10.836 -16.125 1 92.31 170 TRP B N 1
ATOM 4862 C CA . TRP B 1 170 ? -16.609 -10.93 -15 1 92.31 170 TRP B CA 1
ATOM 4863 C C . TRP B 1 170 ? -15.312 -10.195 -15.305 1 92.31 170 TRP B C 1
ATOM 4865 O O . TRP B 1 170 ? -14.82 -10.234 -16.438 1 92.31 170 TRP B O 1
ATOM 4875 N N . LYS B 1 171 ? -14.844 -9.477 -14.352 1 94.25 171 LYS B N 1
ATOM 4876 C CA . LYS B 1 171 ? -13.516 -8.883 -14.375 1 94.25 171 LYS B CA 1
ATOM 4877 C C . LYS B 1 171 ? -12.766 -9.148 -13.07 1 94.25 171 LYS B C 1
ATOM 4879 O O . LYS B 1 171 ? -13.352 -9.055 -11.984 1 94.25 171 LYS B O 1
ATOM 4884 N N . PRO B 1 172 ? -11.508 -9.578 -13.258 1 96.75 172 PRO B N 1
ATOM 4885 C CA . PRO B 1 172 ? -10.773 -9.82 -12.016 1 96.75 172 PRO B CA 1
ATOM 4886 C C . PRO B 1 172 ? -10.727 -8.594 -11.109 1 96.75 172 PRO B C 1
ATOM 4888 O O . PRO B 1 172 ? -10.672 -7.465 -11.594 1 96.75 172 PRO B O 1
ATOM 4891 N N . ARG B 1 173 ? -10.836 -8.828 -9.82 1 95.62 173 ARG B N 1
ATOM 4892 C CA . ARG B 1 173 ? -10.734 -7.738 -8.852 1 95.62 173 ARG B CA 1
ATOM 4893 C C . ARG B 1 173 ? -9.367 -7.078 -8.906 1 95.62 173 ARG B C 1
ATOM 4895 O O . ARG B 1 173 ? -9.266 -5.848 -8.914 1 95.62 173 ARG B O 1
ATOM 4902 N N . ARG B 1 174 ? -8.336 -7.891 -8.906 1 97.31 174 ARG B N 1
ATOM 4903 C CA . ARG B 1 174 ? -6.949 -7.43 -9 1 97.31 174 ARG B CA 1
ATOM 4904 C C . ARG B 1 174 ? -6.383 -7.688 -10.391 1 97.31 174 ARG B C 1
ATOM 4906 O O . ARG B 1 174 ? -6.895 -8.531 -11.133 1 97.31 174 ARG B O 1
ATOM 4913 N N . SER B 1 175 ? -5.328 -6.977 -10.719 1 96.5 175 SER B N 1
ATOM 4914 C CA . SER B 1 175 ? -4.719 -7.156 -12.031 1 96.5 175 SER B CA 1
ATOM 4915 C C . SER B 1 175 ? -3.971 -8.484 -12.117 1 96.5 175 SER B C 1
ATOM 4917 O O . SER B 1 175 ? -3.336 -8.906 -11.148 1 96.5 175 SER B O 1
ATOM 4919 N N . ILE B 1 176 ? -4.051 -9.086 -13.242 1 97.75 176 ILE B N 1
ATOM 4920 C CA . ILE B 1 176 ? -3.324 -10.328 -13.508 1 97.75 176 ILE B CA 1
ATOM 4921 C C . ILE B 1 176 ? -2.26 -10.078 -14.578 1 97.75 176 ILE B C 1
ATOM 4923 O O . ILE B 1 176 ? -2.541 -9.492 -15.625 1 97.75 176 ILE B O 1
ATOM 4927 N N . ILE B 1 177 ? -1.067 -10.477 -14.32 1 96.12 177 ILE B N 1
ATOM 4928 C CA . ILE B 1 177 ? 0.03 -10.32 -15.266 1 96.12 177 ILE B CA 1
ATOM 4929 C C . ILE B 1 177 ? 0.525 -11.695 -15.719 1 96.12 177 ILE B C 1
ATOM 4931 O O . ILE B 1 177 ? 0.815 -12.555 -14.891 1 96.12 177 ILE B O 1
ATOM 4935 N N . PHE B 1 178 ? 0.56 -11.906 -16.969 1 95.75 178 PHE B N 1
ATOM 4936 C CA . PHE B 1 178 ? 1.172 -13.086 -17.562 1 95.75 178 PHE B CA 1
ATOM 4937 C C . PHE B 1 178 ? 2.566 -12.766 -18.094 1 95.75 178 PHE B C 1
ATOM 4939 O O . PHE B 1 178 ? 2.721 -11.961 -19.016 1 95.75 178 PHE B O 1
ATOM 4946 N N . CYS B 1 179 ? 3.514 -13.312 -17.484 1 94 179 CYS B N 1
ATOM 4947 C CA . CYS B 1 179 ? 4.895 -13.18 -17.922 1 94 179 CYS B CA 1
ATOM 4948 C C . CYS B 1 179 ? 5.395 -14.477 -18.547 1 94 179 CYS B C 1
ATOM 4950 O O . CYS B 1 179 ? 5.727 -15.422 -17.844 1 94 179 CYS B O 1
ATOM 4952 N N . LEU B 1 180 ? 5.504 -14.484 -19.812 1 91.94 180 LEU B N 1
ATOM 4953 C CA . LEU B 1 180 ? 5.867 -15.688 -20.562 1 91.94 180 LEU B CA 1
ATOM 4954 C C . LEU B 1 180 ? 7.23 -15.516 -21.234 1 91.94 180 LEU B C 1
ATOM 4956 O O . LEU B 1 180 ? 7.512 -14.477 -21.828 1 91.94 180 LEU B O 1
ATOM 4960 N N . PHE B 1 181 ? 8.094 -16.516 -21.094 1 87.88 181 PHE B N 1
ATOM 4961 C CA . PHE B 1 181 ? 9.438 -16.375 -21.656 1 87.88 181 PHE B CA 1
ATOM 4962 C C . PHE B 1 181 ? 9.977 -17.703 -22.141 1 87.88 181 PHE B C 1
ATOM 4964 O O . PHE B 1 181 ? 9.445 -18.766 -21.781 1 87.88 181 PHE B O 1
ATOM 4971 N N . SER B 1 182 ? 10.969 -17.516 -23.016 1 79 182 SER B N 1
ATOM 4972 C CA . SER B 1 182 ? 11.602 -18.703 -23.578 1 79 182 SER B CA 1
ATOM 4973 C C . SER B 1 182 ? 12.734 -19.203 -22.688 1 79 182 SER B C 1
ATOM 4975 O O . SER B 1 182 ? 13.297 -18.422 -21.891 1 79 182 SER B O 1
ATOM 4977 N N . ALA B 1 183 ? 13 -20.578 -22.469 1 64.88 183 ALA B N 1
ATOM 4978 C CA . ALA B 1 183 ? 13.695 -21.484 -21.562 1 64.88 183 ALA B CA 1
ATOM 4979 C C . ALA B 1 183 ? 15.055 -20.922 -21.156 1 64.88 183 ALA B C 1
ATOM 4981 O O . ALA B 1 183 ? 15.695 -21.438 -20.234 1 64.88 183 ALA B O 1
ATOM 4982 N N . SER B 1 184 ? 15.672 -19.875 -21.625 1 61.22 184 SER B N 1
ATOM 4983 C CA . SER B 1 184 ? 17.031 -19.703 -21.156 1 61.22 184 SER B CA 1
ATOM 4984 C C . SER B 1 184 ? 17.062 -19.078 -19.766 1 61.22 184 SER B C 1
ATOM 4986 O O . SER B 1 184 ? 17.578 -19.688 -18.812 1 61.22 184 SER B O 1
ATOM 4988 N N . SER B 1 185 ? 16.828 -17.922 -19.484 1 67.69 185 SER B N 1
ATOM 4989 C CA . SER B 1 185 ? 16.859 -17.203 -18.203 1 67.69 185 SER B CA 1
ATOM 4990 C C . SER B 1 185 ? 15.547 -16.484 -17.938 1 67.69 185 SER B C 1
ATOM 4992 O O . SER B 1 185 ? 14.898 -15.992 -18.875 1 67.69 185 SER B O 1
ATOM 4994 N N . ASN B 1 186 ? 14.984 -16.734 -16.719 1 78.38 186 ASN B N 1
ATOM 4995 C CA . ASN B 1 186 ? 13.742 -16.078 -16.312 1 78.38 186 ASN B CA 1
ATOM 4996 C C . ASN B 1 186 ? 13.938 -14.562 -16.156 1 78.38 186 ASN B C 1
ATOM 4998 O O . ASN B 1 186 ? 14.531 -14.109 -15.172 1 78.38 186 ASN B O 1
ATOM 5002 N N . PRO B 1 187 ? 13.438 -13.773 -17.062 1 83.06 187 PRO B N 1
ATOM 5003 C CA . PRO B 1 187 ? 13.594 -12.32 -16.984 1 83.06 187 PRO B CA 1
ATOM 5004 C C . PRO B 1 187 ? 12.516 -11.656 -16.125 1 83.06 187 PRO B C 1
ATOM 5006 O O . PRO B 1 187 ? 12.586 -10.453 -15.859 1 83.06 187 PRO B O 1
ATOM 5009 N N . CYS B 1 188 ? 11.57 -12.359 -15.586 1 84.31 188 CYS B N 1
ATOM 5010 C CA . CYS B 1 188 ? 10.344 -11.781 -15.039 1 84.31 188 CYS B CA 1
ATOM 5011 C C . CYS B 1 188 ? 10.609 -11.07 -13.727 1 84.31 188 CYS B C 1
ATOM 5013 O O . CYS B 1 188 ? 10.07 -9.992 -13.469 1 84.31 188 CYS B O 1
ATOM 5015 N N . PRO B 1 189 ? 11.477 -11.555 -12.938 1 79.62 189 PRO B N 1
ATOM 5016 C CA . PRO B 1 189 ? 11.734 -10.836 -11.688 1 79.62 189 PRO B CA 1
ATOM 5017 C C . PRO B 1 189 ? 12.25 -9.422 -11.914 1 79.62 189 PRO B C 1
ATOM 5019 O O . PRO B 1 189 ? 11.883 -8.5 -11.172 1 79.62 189 PRO B O 1
ATOM 5022 N N . GLU B 1 190 ? 12.977 -9.242 -12.914 1 77.31 190 GLU B N 1
ATOM 5023 C CA . GLU B 1 190 ? 13.508 -7.922 -13.219 1 77.31 190 GLU B CA 1
ATOM 5024 C C . GLU B 1 190 ? 12.422 -6.992 -13.742 1 77.31 190 GLU B C 1
ATOM 5026 O O . GLU B 1 190 ? 12.398 -5.805 -13.414 1 77.31 190 GLU B O 1
ATOM 5031 N N . ILE B 1 191 ? 11.617 -7.59 -14.453 1 75.06 191 ILE B N 1
ATOM 5032 C CA . ILE B 1 191 ? 10.531 -6.809 -15.031 1 75.06 191 ILE B CA 1
ATOM 5033 C C . ILE B 1 191 ? 9.562 -6.375 -13.93 1 75.06 191 ILE B C 1
ATOM 5035 O O . ILE B 1 191 ? 9.039 -5.262 -13.961 1 75.06 191 ILE B O 1
ATOM 5039 N N . LEU B 1 192 ? 9.445 -7.254 -13.039 1 72.25 192 LEU B N 1
ATOM 5040 C CA . LEU B 1 192 ? 8.523 -6.988 -11.938 1 72.25 192 LEU B CA 1
ATOM 5041 C C . LEU B 1 192 ? 8.992 -5.805 -11.102 1 72.25 192 LEU B C 1
ATOM 5043 O O . LEU B 1 192 ? 8.188 -5.129 -10.461 1 72.25 192 LEU B O 1
ATOM 5047 N N . SER B 1 193 ? 10.203 -5.582 -11.148 1 67.81 193 SER B N 1
ATOM 5048 C CA . SER B 1 193 ? 10.727 -4.465 -10.375 1 67.81 193 SER B CA 1
ATOM 5049 C C . SER B 1 193 ? 10.117 -3.141 -10.828 1 67.81 193 SER B C 1
ATOM 5051 O O . SER B 1 193 ? 9.969 -2.215 -10.031 1 67.81 193 SER B O 1
ATOM 5053 N N . SER B 1 194 ? 9.656 -3.23 -12.039 1 66.31 194 SER B N 1
ATOM 5054 C CA . SER B 1 194 ? 9.016 -2.029 -12.555 1 66.31 194 SER B CA 1
ATOM 5055 C C . SER B 1 194 ? 7.629 -1.838 -11.953 1 66.31 194 SER B C 1
ATOM 5057 O O . SER B 1 194 ? 7.098 -0.726 -11.938 1 66.31 194 SER B O 1
ATOM 5059 N N . PHE B 1 195 ? 7.102 -2.893 -11.422 1 70.06 195 PHE B N 1
ATOM 5060 C CA . PHE B 1 195 ? 5.773 -2.832 -10.828 1 70.06 195 PHE B CA 1
ATOM 5061 C C . PHE B 1 195 ? 5.859 -2.592 -9.32 1 70.06 195 PHE B C 1
ATOM 5063 O O . PHE B 1 195 ? 4.836 -2.551 -8.633 1 70.06 195 PHE B O 1
ATOM 5070 N N . LEU B 1 196 ? 6.879 -2.334 -8.773 1 81.56 196 LEU B N 1
ATOM 5071 C CA . LEU B 1 196 ? 7.094 -2.133 -7.344 1 81.56 196 LEU B CA 1
ATOM 5072 C C . LEU B 1 196 ? 6.859 -3.424 -6.57 1 81.56 196 LEU B C 1
ATOM 5074 O O . LEU B 1 196 ? 5.734 -3.936 -6.539 1 81.56 196 LEU B O 1
ATOM 5078 N N . PRO B 1 197 ? 7.695 -3.961 -5.965 1 86.06 197 PRO B N 1
ATOM 5079 C CA . PRO B 1 197 ? 7.59 -5.258 -5.293 1 86.06 197 PRO B CA 1
ATOM 5080 C C . PRO B 1 197 ? 6.473 -5.297 -4.258 1 86.06 197 PRO B C 1
ATOM 5082 O O . PRO B 1 197 ? 5.793 -6.32 -4.113 1 86.06 197 PRO B O 1
ATOM 5085 N N . HIS B 1 198 ? 6.219 -4.203 -3.615 1 89.19 198 HIS B N 1
ATOM 5086 C CA . HIS B 1 198 ? 5.242 -4.211 -2.533 1 89.19 198 HIS B CA 1
ATOM 5087 C C . HIS B 1 198 ? 3.816 -4.246 -3.076 1 89.19 198 HIS B C 1
ATOM 5089 O O . HIS B 1 198 ? 2.863 -4.445 -2.318 1 89.19 198 HIS B O 1
ATOM 5095 N N . LYS B 1 199 ? 3.668 -4.133 -4.398 1 93.19 199 LYS B N 1
ATOM 5096 C CA . LYS B 1 199 ? 2.348 -4.16 -5.02 1 93.19 199 LYS B CA 1
ATOM 5097 C C . LYS B 1 199 ? 2.012 -5.562 -5.527 1 93.19 199 LYS B C 1
ATOM 5099 O O . LYS B 1 199 ? 0.866 -5.836 -5.891 1 93.19 199 LYS B O 1
ATOM 5104 N N . ILE B 1 200 ? 2.979 -6.391 -5.57 1 94.38 200 ILE B N 1
ATOM 5105 C CA . ILE B 1 200 ? 2.768 -7.742 -6.066 1 94.38 200 ILE B CA 1
ATOM 5106 C C . ILE B 1 200 ? 2.193 -8.617 -4.957 1 94.38 200 ILE B C 1
ATOM 5108 O O . ILE B 1 200 ? 2.836 -8.828 -3.926 1 94.38 200 ILE B O 1
ATOM 5112 N N . VAL B 1 201 ? 0.987 -9.094 -5.195 1 96.62 201 VAL B N 1
ATOM 5113 C CA . VAL B 1 201 ? 0.291 -9.922 -4.215 1 96.62 201 VAL B CA 1
ATOM 5114 C C . VAL B 1 201 ? 0.901 -11.32 -4.191 1 96.62 201 VAL B C 1
ATOM 5116 O O . VAL B 1 201 ? 1.139 -11.891 -3.121 1 96.62 201 VAL B O 1
ATOM 5119 N N . ALA B 1 202 ? 1.141 -11.844 -5.332 1 97.12 202 ALA B N 1
ATOM 5120 C CA . ALA B 1 202 ? 1.703 -13.18 -5.461 1 97.12 202 ALA B CA 1
ATOM 5121 C C . ALA B 1 202 ? 2.391 -13.359 -6.812 1 97.12 202 ALA B C 1
ATOM 5123 O O . ALA B 1 202 ? 1.898 -12.875 -7.836 1 97.12 202 ALA B O 1
ATOM 5124 N N . TYR B 1 203 ? 3.547 -13.922 -6.777 1 96.25 203 TYR B N 1
ATOM 5125 C CA . TYR B 1 203 ? 4.312 -14.312 -7.953 1 96.25 203 TYR B CA 1
ATOM 5126 C C . TYR B 1 203 ? 4.332 -15.828 -8.109 1 96.25 203 TYR B C 1
ATOM 5128 O O . TYR B 1 203 ? 5.031 -16.531 -7.363 1 96.25 203 TYR B O 1
ATOM 5136 N N . ILE B 1 204 ? 3.561 -16.312 -9.016 1 96.75 204 ILE B N 1
ATOM 5137 C CA . ILE B 1 204 ? 3.414 -17.75 -9.227 1 96.75 204 ILE B CA 1
ATOM 5138 C C . ILE B 1 204 ? 4.266 -18.188 -10.414 1 96.75 204 ILE B C 1
ATOM 5140 O O . ILE B 1 204 ? 4.129 -17.656 -11.516 1 96.75 204 ILE B O 1
ATOM 5144 N N . VAL B 1 205 ? 5.098 -19.234 -10.203 1 93.56 205 VAL B N 1
ATOM 5145 C CA . VAL B 1 205 ? 6.047 -19.641 -11.234 1 93.56 205 VAL B CA 1
ATOM 5146 C C . VAL B 1 205 ? 5.773 -21.078 -11.656 1 93.56 205 VAL B C 1
ATOM 5148 O O . VAL B 1 205 ? 5.672 -21.969 -10.805 1 93.56 205 VAL B O 1
ATOM 5151 N N . VAL B 1 206 ? 5.637 -21.297 -12.891 1 91.06 206 VAL B N 1
ATOM 5152 C CA . VAL B 1 206 ? 5.559 -22.609 -13.508 1 91.06 206 VAL B CA 1
ATOM 5153 C C . VAL B 1 206 ? 6.695 -22.781 -14.516 1 91.06 206 VAL B C 1
ATOM 5155 O O . VAL B 1 206 ? 6.574 -22.359 -15.672 1 91.06 206 VAL B O 1
ATOM 5158 N N . ASP B 1 207 ? 7.785 -23.328 -14.094 1 78.75 207 ASP B N 1
ATOM 5159 C CA . ASP B 1 207 ? 8.992 -23.391 -14.906 1 78.75 207 ASP B CA 1
ATOM 5160 C C . ASP B 1 207 ? 8.914 -24.547 -15.914 1 78.75 207 ASP B C 1
ATOM 5162 O O . ASP B 1 207 ? 8.008 -25.391 -15.828 1 78.75 207 ASP B O 1
ATOM 5166 N N . HIS B 1 208 ? 9.883 -24.562 -16.812 1 73.56 208 HIS B N 1
ATOM 5167 C CA . HIS B 1 208 ? 9.938 -25.547 -17.891 1 73.56 208 HIS B CA 1
ATOM 5168 C C . HIS B 1 208 ? 10.109 -26.953 -17.328 1 73.56 208 HIS B C 1
ATOM 5170 O O . HIS B 1 208 ? 9.648 -27.922 -17.938 1 73.56 208 HIS B O 1
ATOM 5176 N N . GLN B 1 209 ? 10.68 -27.016 -16.219 1 69.25 209 GLN B N 1
ATOM 5177 C CA . GLN B 1 209 ? 10.945 -28.328 -15.656 1 69.25 209 GLN B CA 1
A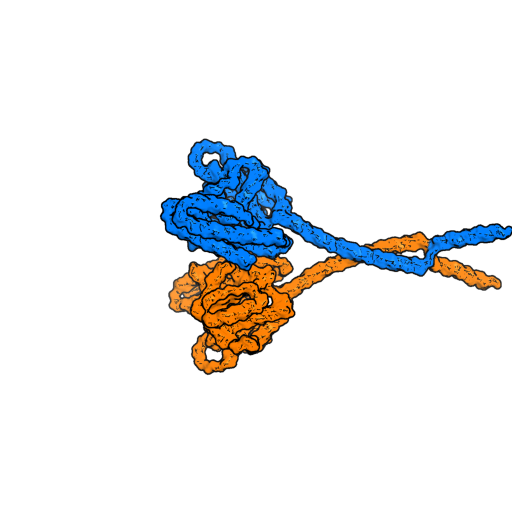TOM 5178 C C . GLN B 1 209 ? 9.805 -28.797 -14.758 1 69.25 209 GLN B C 1
ATOM 5180 O O . GLN B 1 209 ? 9.828 -29.922 -14.242 1 69.25 209 GLN B O 1
ATOM 5185 N N . ALA B 1 210 ? 8.805 -27.969 -14.648 1 70 210 ALA B N 1
ATOM 5186 C CA . ALA B 1 210 ? 7.758 -28.234 -13.664 1 70 210 ALA B CA 1
ATOM 5187 C C . ALA B 1 210 ? 6.988 -29.5 -14.023 1 70 210 ALA B C 1
ATOM 5189 O O . ALA B 1 210 ? 6.457 -30.188 -13.141 1 70 210 ALA B O 1
ATOM 5190 N N . LEU B 1 211 ? 7.035 -29.828 -15.289 1 65.56 211 LEU B N 1
ATOM 5191 C CA . LEU B 1 211 ? 6.188 -30.938 -15.742 1 65.56 211 LEU B CA 1
ATOM 5192 C C . LEU B 1 211 ? 7.031 -32.156 -16.109 1 65.56 211 LEU B C 1
ATOM 5194 O O . LEU B 1 211 ? 6.508 -33.156 -16.625 1 65.56 211 LEU B O 1
ATOM 5198 N N . GLN B 1 212 ? 8.266 -31.969 -15.867 1 65.88 212 GLN B N 1
ATOM 5199 C CA . GLN B 1 212 ? 9.141 -33.062 -16.266 1 65.88 212 GLN B CA 1
ATOM 5200 C C . GLN B 1 212 ? 9.172 -34.156 -15.195 1 65.88 212 GLN B C 1
ATOM 5202 O O . GLN B 1 212 ? 9.516 -35.312 -15.484 1 65.88 212 GLN B O 1
ATOM 5207 N N . GLY B 1 213 ? 8.688 -33.719 -14.031 1 64.81 213 GLY B N 1
ATOM 5208 C CA . GLY B 1 213 ? 8.719 -34.688 -12.938 1 64.81 213 GLY B CA 1
ATOM 5209 C C . GLY B 1 213 ? 7.504 -35.594 -12.922 1 64.81 213 GLY B C 1
ATOM 5210 O O . GLY B 1 213 ? 6.422 -35.219 -13.367 1 64.81 213 GLY B O 1
ATOM 5211 N N . LYS B 1 214 ? 7.809 -36.875 -12.625 1 66.88 214 LYS B N 1
ATOM 5212 C CA . LYS B 1 214 ? 6.73 -37.844 -12.531 1 66.88 214 LYS B CA 1
ATOM 5213 C C . LYS B 1 214 ? 6.367 -38.125 -11.078 1 66.88 214 LYS B C 1
ATOM 5215 O O . LYS B 1 214 ? 5.602 -39.062 -10.797 1 66.88 214 LYS B O 1
ATOM 5220 N N . GLY B 1 215 ? 6.914 -37.344 -10.352 1 73.31 215 GLY B N 1
ATOM 5221 C CA . GLY B 1 215 ? 6.703 -37.594 -8.938 1 73.31 215 GLY B CA 1
ATOM 5222 C C . GLY B 1 215 ? 5.594 -36.781 -8.336 1 73.31 215 GLY B C 1
ATOM 5223 O O . GLY B 1 215 ? 4.582 -36.5 -8.984 1 73.31 215 GLY B O 1
ATOM 5224 N N . HIS B 1 216 ? 5.707 -36.531 -7.16 1 77.5 216 HIS B N 1
ATOM 5225 C CA . HIS B 1 216 ? 4.715 -35.812 -6.367 1 77.5 216 HIS B CA 1
ATOM 5226 C C . HIS B 1 216 ? 4.711 -34.312 -6.699 1 77.5 216 HIS B C 1
ATOM 5228 O O . HIS B 1 216 ? 5.742 -33.781 -7.086 1 77.5 216 HIS B O 1
ATOM 5234 N N . PHE B 1 217 ? 3.488 -33.812 -6.602 1 86.38 217 PHE B N 1
ATOM 5235 C CA . PHE B 1 217 ? 3.344 -32.344 -6.723 1 86.38 217 PHE B CA 1
ATOM 5236 C C . PHE B 1 217 ? 4.043 -31.641 -5.574 1 86.38 217 PHE B C 1
ATOM 5238 O O . PHE B 1 217 ? 3.844 -31.984 -4.41 1 86.38 217 PHE B O 1
ATOM 5245 N N . ILE B 1 218 ? 4.922 -30.766 -5.883 1 85.12 218 ILE B N 1
ATOM 5246 C CA . ILE B 1 218 ? 5.656 -30.031 -4.859 1 85.12 218 ILE B CA 1
ATOM 5247 C C . ILE B 1 218 ? 5.477 -28.531 -5.074 1 85.12 218 ILE B C 1
ATOM 5249 O O . ILE B 1 218 ? 5.391 -28.062 -6.211 1 85.12 218 ILE B O 1
ATOM 5253 N N . VAL B 1 219 ? 5.406 -27.828 -3.998 1 90.06 219 VAL B N 1
ATOM 5254 C CA . VAL B 1 219 ? 5.293 -26.375 -4.031 1 90.06 219 VAL B CA 1
ATOM 5255 C C . VAL B 1 219 ? 6.297 -25.75 -3.064 1 90.06 219 VAL B C 1
ATOM 5257 O O . VAL B 1 219 ? 6.348 -26.125 -1.89 1 90.06 219 VAL B O 1
ATOM 5260 N N . SER B 1 220 ? 7.117 -24.922 -3.561 1 89.44 220 SER B N 1
ATOM 5261 C CA . SER B 1 220 ? 8.031 -24.125 -2.746 1 89.44 220 SER B CA 1
ATOM 5262 C C . SER B 1 220 ? 7.715 -22.641 -2.85 1 89.44 220 SER B C 1
ATOM 5264 O O . SER B 1 220 ? 7.328 -22.156 -3.916 1 89.44 220 SER B O 1
ATOM 5266 N N . GLY B 1 221 ? 7.836 -21.969 -1.735 1 93.25 221 GLY B N 1
ATOM 5267 C CA . GLY B 1 221 ? 7.566 -20.531 -1.811 1 93.25 221 GLY B CA 1
ATOM 5268 C C . GLY B 1 221 ? 7.402 -19.891 -0.448 1 93.25 221 GLY B C 1
ATOM 5269 O O . GLY B 1 221 ? 7.809 -20.453 0.568 1 93.25 221 GLY B O 1
ATOM 5270 N N . SER B 1 222 ? 6.902 -18.656 -0.47 1 95.06 222 SER B N 1
ATOM 5271 C CA . SER B 1 222 ? 6.609 -17.922 0.76 1 95.06 222 SER B CA 1
ATOM 5272 C C . SER B 1 222 ? 5.441 -18.562 1.514 1 95.06 222 SER B C 1
ATOM 5274 O O . SER B 1 222 ? 4.633 -19.281 0.925 1 95.06 222 SER B O 1
ATOM 5276 N N . ASP B 1 223 ? 5.332 -18.312 2.727 1 94.62 223 ASP B N 1
ATOM 5277 C CA . ASP B 1 223 ? 4.453 -19.078 3.605 1 94.62 223 ASP B CA 1
ATOM 5278 C C . ASP B 1 223 ? 2.986 -18.891 3.213 1 94.62 223 ASP B C 1
ATOM 5280 O O . ASP B 1 223 ? 2.26 -19.859 3.027 1 94.62 223 ASP B O 1
ATOM 5284 N N . ILE B 1 224 ? 2.59 -17.703 3.053 1 96.62 224 ILE B N 1
ATOM 5285 C CA . ILE B 1 224 ? 1.181 -17.438 2.781 1 96.62 224 ILE B CA 1
ATOM 5286 C C . ILE B 1 224 ? 0.834 -17.891 1.363 1 96.62 224 ILE B C 1
ATOM 5288 O O . ILE B 1 224 ? -0.191 -18.531 1.144 1 96.62 224 ILE B O 1
ATOM 5292 N N . VAL B 1 225 ? 1.674 -17.562 0.402 1 96.88 225 VAL B N 1
ATOM 5293 C CA . VAL B 1 225 ? 1.412 -17.938 -0.982 1 96.88 225 VAL B CA 1
ATOM 5294 C C . VAL B 1 225 ? 1.437 -19.469 -1.118 1 96.88 225 VAL B C 1
ATOM 5296 O O . VAL B 1 225 ? 0.595 -20.047 -1.807 1 96.88 225 VAL B O 1
ATOM 5299 N N . GLN B 1 226 ? 2.377 -20.078 -0.457 1 94.12 226 GLN B N 1
ATOM 5300 C CA . GLN B 1 226 ? 2.447 -21.531 -0.483 1 94.12 226 GLN B CA 1
ATOM 5301 C C . GLN B 1 226 ? 1.167 -22.156 0.066 1 94.12 226 GLN B C 1
ATOM 5303 O O . GLN B 1 226 ? 0.635 -23.109 -0.512 1 94.12 226 GLN B O 1
ATOM 5308 N N . PHE B 1 227 ? 0.734 -21.656 1.113 1 94.12 227 PHE B N 1
ATOM 5309 C CA . PHE B 1 227 ? -0.499 -22.156 1.712 1 94.12 227 PHE B CA 1
ATOM 5310 C C . PHE B 1 227 ? -1.661 -22.047 0.732 1 94.12 227 PHE B C 1
ATOM 5312 O O . PHE B 1 227 ? -2.455 -22.969 0.591 1 94.12 227 PHE B O 1
ATOM 5319 N N . MET B 1 228 ? -1.763 -20.906 0.128 1 95.5 228 MET B N 1
ATOM 5320 C CA . MET B 1 228 ? -2.867 -20.688 -0.802 1 95.5 228 MET B CA 1
ATOM 5321 C C . MET B 1 228 ? -2.814 -21.672 -1.957 1 95.5 228 MET B C 1
ATOM 5323 O O . MET B 1 228 ? -3.855 -22.109 -2.451 1 95.5 228 MET B O 1
ATOM 5327 N N . VAL B 1 229 ? -1.617 -21.984 -2.375 1 95.31 229 VAL B N 1
ATOM 5328 C CA . VAL B 1 229 ? -1.46 -22.969 -3.439 1 95.31 229 VAL B CA 1
ATOM 5329 C C . VAL B 1 229 ? -1.909 -24.344 -2.943 1 95.31 229 VAL B C 1
ATOM 5331 O O . VAL B 1 229 ? -2.641 -25.062 -3.637 1 95.31 229 VAL B O 1
ATOM 5334 N N . LEU B 1 230 ? -1.481 -24.688 -1.765 1 92.88 230 LEU B N 1
ATOM 5335 C CA . LEU B 1 230 ? -1.848 -25.969 -1.197 1 92.88 230 LEU B CA 1
ATOM 5336 C C . LEU B 1 230 ? -3.354 -26.062 -0.971 1 92.88 230 LEU B C 1
ATOM 5338 O O . LEU B 1 230 ? -3.957 -27.109 -1.184 1 92.88 230 LEU B O 1
ATOM 5342 N N . GLU B 1 231 ? -3.865 -25.031 -0.518 1 93.25 231 GLU B N 1
ATOM 5343 C CA . GLU B 1 231 ? -5.316 -25 -0.361 1 93.25 231 GLU B CA 1
ATOM 5344 C C . GLU B 1 231 ? -6.02 -25.188 -1.702 1 93.25 231 GLU B C 1
ATOM 5346 O O . GLU B 1 231 ? -7.016 -25.906 -1.793 1 93.25 231 GLU B O 1
ATOM 5351 N N . SER B 1 232 ? -5.551 -24.5 -2.703 1 95.38 232 SER B N 1
ATOM 5352 C CA . SER B 1 232 ? -6.109 -24.641 -4.043 1 95.38 232 SER B CA 1
ATOM 5353 C C . SER B 1 232 ? -5.984 -26.078 -4.539 1 95.38 232 SER B C 1
ATOM 5355 O O . SER B 1 232 ? -6.91 -26.609 -5.16 1 95.38 232 SER B O 1
ATOM 5357 N N . ALA B 1 233 ? -4.844 -26.672 -4.266 1 93 233 ALA B N 1
ATOM 5358 C CA . ALA B 1 233 ? -4.641 -28.062 -4.637 1 93 233 ALA B CA 1
ATOM 5359 C C . ALA B 1 233 ? -5.668 -28.969 -3.959 1 93 233 ALA B C 1
ATOM 5361 O O . ALA B 1 233 ? -6.199 -29.891 -4.582 1 93 233 ALA B O 1
ATOM 5362 N N . SER B 1 234 ? -5.902 -28.672 -2.721 1 91.81 234 SER B N 1
ATOM 5363 C CA . SER B 1 234 ? -6.887 -29.469 -1.984 1 91.81 234 SER B CA 1
ATOM 5364 C C . SER B 1 234 ? -8.281 -29.297 -2.58 1 91.81 234 SER B C 1
ATOM 5366 O O . SER B 1 234 ? -9.039 -30.266 -2.678 1 91.81 234 SER B O 1
ATOM 5368 N N . ILE B 1 235 ? -8.625 -28.109 -2.943 1 92.62 235 ILE B N 1
ATOM 5369 C CA . ILE B 1 235 ? -9.93 -27.844 -3.549 1 92.62 235 ILE B CA 1
ATOM 5370 C C . ILE B 1 235 ? -10.062 -28.625 -4.848 1 92.62 235 ILE B C 1
ATOM 5372 O O . ILE B 1 235 ? -11.086 -29.281 -5.086 1 92.62 235 ILE B O 1
ATOM 5376 N N . VAL B 1 236 ? -9.055 -28.547 -5.656 1 93.19 236 VAL B N 1
ATOM 5377 C CA . VAL B 1 236 ? -9.062 -29.234 -6.941 1 93.19 236 VAL B CA 1
ATOM 5378 C C . VAL B 1 236 ? -9.172 -30.75 -6.715 1 93.19 236 VAL B C 1
ATOM 5380 O O . VAL B 1 236 ? -9.945 -31.422 -7.395 1 93.19 236 VAL B O 1
ATOM 5383 N N . LYS B 1 237 ? -8.406 -31.234 -5.754 1 91.25 237 LYS B N 1
ATOM 5384 C CA . LYS B 1 237 ? -8.445 -32.656 -5.422 1 91.25 237 LYS B CA 1
ATOM 5385 C C . LYS B 1 237 ? -9.852 -33.094 -5.012 1 91.25 237 LYS B C 1
ATOM 5387 O O . LYS B 1 237 ? -10.352 -34.125 -5.465 1 91.25 237 LYS B O 1
ATOM 5392 N N . ASP B 1 238 ? -10.453 -32.344 -4.215 1 90.38 238 ASP B N 1
ATOM 5393 C CA . ASP B 1 238 ? -11.781 -32.656 -3.695 1 90.38 238 ASP B CA 1
ATOM 5394 C C . ASP B 1 238 ? -12.836 -32.562 -4.793 1 90.38 238 ASP B C 1
ATOM 5396 O O . ASP B 1 238 ? -13.719 -33.438 -4.879 1 90.38 238 ASP B O 1
ATOM 5400 N N . TRP B 1 239 ? -12.789 -31.594 -5.586 1 89.81 239 TRP B N 1
ATOM 5401 C CA . TRP B 1 239 ? -13.797 -31.375 -6.621 1 89.81 239 TRP B CA 1
ATOM 5402 C C . TRP B 1 239 ? -13.734 -32.469 -7.688 1 89.81 239 TRP B C 1
ATOM 5404 O O . TRP B 1 239 ? -14.758 -32.844 -8.25 1 89.81 239 TRP B O 1
ATOM 5414 N N . PHE B 1 240 ? -12.508 -32.969 -8.039 1 88.88 240 PHE B N 1
ATOM 5415 C CA . PHE B 1 240 ? -12.359 -33.938 -9.141 1 88.88 240 PHE B CA 1
ATOM 5416 C C . PHE B 1 240 ? -12.023 -35.312 -8.625 1 88.88 240 PHE B C 1
ATOM 5418 O O . PHE B 1 240 ? -11.805 -36.25 -9.406 1 88.88 240 PHE B O 1
ATOM 5425 N N . SER B 1 241 ? -11.844 -35.469 -7.316 1 85.94 241 SER B N 1
ATOM 5426 C CA . SER B 1 241 ? -11.578 -36.75 -6.66 1 85.94 241 SER B CA 1
ATOM 5427 C C . SER B 1 241 ? -10.297 -37.375 -7.184 1 85.94 241 SER B C 1
ATOM 5429 O O . SER B 1 241 ? -10.289 -38.562 -7.539 1 85.94 241 SER B O 1
ATOM 5431 N N . TYR B 1 242 ? -9.344 -36.531 -7.352 1 82.94 242 TYR B N 1
ATOM 5432 C CA . TYR B 1 242 ? -8.047 -37.062 -7.754 1 82.94 242 TYR B CA 1
ATOM 5433 C C . TYR B 1 242 ? -7.438 -37.938 -6.648 1 82.94 242 TYR B C 1
ATOM 5435 O O . TYR B 1 242 ? -7.715 -37.719 -5.465 1 82.94 242 TYR B O 1
ATOM 5443 N N . ASP B 1 243 ? -6.574 -38.875 -7.066 1 75.12 243 ASP B N 1
ATOM 5444 C CA . ASP B 1 243 ? -5.941 -39.781 -6.121 1 75.12 243 ASP B CA 1
ATOM 5445 C C . ASP B 1 243 ? -4.902 -39.062 -5.266 1 75.12 243 ASP B C 1
ATOM 5447 O O . ASP B 1 243 ? -4.305 -38.062 -5.711 1 75.12 243 ASP B O 1
ATOM 5451 N N . ASN B 1 244 ? -4.758 -39.562 -4.121 1 66.19 244 ASN B N 1
ATOM 5452 C CA . ASN B 1 244 ? -3.811 -39 -3.158 1 66.19 244 ASN B CA 1
ATOM 5453 C C . ASN B 1 244 ? -2.375 -39.094 -3.668 1 66.19 244 ASN B C 1
ATOM 5455 O O . ASN B 1 244 ? -1.514 -38.312 -3.25 1 66.19 244 ASN B O 1
ATOM 5459 N N . GLN B 1 245 ? -2.18 -40 -4.5 1 61.25 245 GLN B N 1
ATOM 5460 C CA . GLN B 1 245 ? -0.819 -40.156 -4.996 1 61.25 245 GLN B CA 1
ATOM 5461 C C . GLN B 1 245 ? -0.405 -39 -5.883 1 61.25 245 GLN B C 1
ATOM 5463 O O . GLN B 1 245 ? 0.761 -38.594 -5.887 1 61.25 245 GLN B O 1
ATOM 5468 N N . LEU B 1 246 ? -1.322 -38.469 -6.547 1 60.97 246 LEU B N 1
ATOM 5469 C CA . LEU B 1 246 ? -1.045 -37.375 -7.477 1 60.97 246 LEU B CA 1
ATOM 5470 C C . LEU B 1 246 ? -0.909 -36.062 -6.734 1 60.97 246 LEU B C 1
ATOM 5472 O O . LEU B 1 246 ? -0.086 -35.219 -7.102 1 60.97 246 LEU B O 1
ATOM 5476 N N . LEU B 1 247 ? -1.691 -35.875 -5.746 1 67.88 247 LEU B N 1
ATOM 5477 C CA . LEU B 1 247 ? -1.696 -34.625 -4.961 1 67.88 247 LEU B CA 1
ATOM 5478 C C . LEU B 1 247 ? -1.622 -34.938 -3.469 1 67.88 247 LEU B C 1
ATOM 5480 O O . LEU B 1 247 ? -2.652 -35.062 -2.801 1 67.88 247 LEU B O 1
ATOM 5484 N N . SER B 1 248 ? -0.433 -35.5 -3.025 1 59.44 248 SER B N 1
ATOM 5485 C CA . SER B 1 248 ? -0.339 -35.875 -1.618 1 59.44 248 SER B CA 1
ATOM 5486 C C . SER B 1 248 ? -0.419 -34.625 -0.715 1 59.44 248 SER B C 1
ATOM 5488 O O . SER B 1 248 ? 0.241 -33.625 -0.969 1 59.44 248 SER B O 1
ATOM 5490 N N . SER B 1 249 ? -1.363 -34.531 0.191 1 55.31 249 SER B N 1
ATOM 5491 C CA . SER B 1 249 ? -1.567 -33.469 1.191 1 55.31 249 SER B CA 1
ATOM 5492 C C . SER B 1 249 ? -0.379 -33.375 2.143 1 55.31 249 SER B C 1
ATOM 5494 O O . SER B 1 249 ? -0.11 -32.312 2.705 1 55.31 249 SER B O 1
ATOM 5496 N N . ASN B 1 250 ? 0.253 -34.531 2.445 1 53.22 250 ASN B N 1
ATOM 5497 C CA . ASN B 1 250 ? 1.249 -34.656 3.502 1 53.22 250 ASN B CA 1
ATOM 5498 C C . ASN B 1 250 ? 2.668 -34.562 2.947 1 53.22 250 ASN B C 1
ATOM 5500 O O . ASN B 1 250 ? 3.549 -35.312 3.381 1 53.22 250 ASN B O 1
ATOM 5504 N N . ASN B 1 251 ? 2.832 -33.781 1.899 1 61.16 251 ASN B N 1
ATOM 5505 C CA . ASN B 1 251 ? 4.105 -33.812 1.183 1 61.16 251 ASN B CA 1
ATOM 5506 C C . ASN B 1 251 ? 5.078 -32.75 1.729 1 61.16 251 ASN B C 1
ATOM 5508 O O . ASN B 1 251 ? 5.836 -32.156 0.969 1 61.16 251 ASN B O 1
ATOM 5512 N N . THR B 1 252 ? 4.984 -32.719 3.107 1 59.38 252 THR B N 1
ATOM 5513 C CA . THR B 1 252 ? 5.875 -31.75 3.754 1 59.38 252 THR B CA 1
ATOM 5514 C C . THR B 1 252 ? 7.328 -32.031 3.385 1 59.38 252 THR B C 1
ATOM 5516 O O . THR B 1 252 ? 8.094 -31.109 3.121 1 59.38 252 THR B O 1
ATOM 5519 N N . PHE B 1 253 ? 7.57 -33.312 3.27 1 58.66 253 PHE B N 1
ATOM 5520 C CA . PHE B 1 253 ? 8.953 -33.688 3.029 1 58.66 253 PHE B CA 1
ATOM 5521 C C . PHE B 1 253 ? 9.406 -33.281 1.64 1 58.66 253 PHE B C 1
ATOM 5523 O O . PHE B 1 253 ? 10.531 -32.781 1.466 1 58.66 253 PHE B O 1
ATOM 5530 N N . TYR B 1 254 ? 8.523 -33.312 0.783 1 62 254 TYR B N 1
ATOM 5531 C CA . TYR B 1 254 ? 8.93 -33 -0.583 1 62 254 TYR B CA 1
ATOM 5532 C C . TYR B 1 254 ? 8.938 -31.5 -0.818 1 62 254 TYR B C 1
ATOM 5534 O O . TYR B 1 254 ? 9.789 -30.984 -1.554 1 62 254 TYR B O 1
ATOM 5542 N N . ASN B 1 255 ? 8.125 -30.906 -0.118 1 65.62 255 ASN B N 1
ATOM 5543 C CA . ASN B 1 255 ? 8.016 -29.469 -0.328 1 65.62 255 ASN B CA 1
ATOM 5544 C C . ASN B 1 255 ? 9.234 -28.719 0.209 1 65.62 255 ASN B C 1
ATOM 5546 O O . ASN B 1 255 ? 9.562 -27.641 -0.271 1 65.62 255 ASN B O 1
ATOM 5550 N N . VAL B 1 256 ? 9.922 -29.391 1.094 1 61.66 256 VAL B N 1
ATOM 5551 C CA . VAL B 1 256 ? 11.055 -28.719 1.718 1 61.66 256 VAL B CA 1
ATOM 5552 C C . VAL B 1 256 ? 12.328 -28.984 0.915 1 61.66 256 VAL B C 1
ATOM 5554 O O . VAL B 1 256 ? 13.375 -28.391 1.17 1 61.66 256 VAL B O 1
ATOM 5557 N N . THR B 1 257 ? 12.18 -29.703 -0.194 1 64.44 257 THR B N 1
ATOM 5558 C CA . THR B 1 257 ? 13.375 -30.047 -0.961 1 64.44 257 THR B CA 1
ATOM 5559 C C . THR B 1 257 ? 13.688 -28.969 -1.99 1 64.44 257 THR B C 1
ATOM 5561 O O . THR B 1 257 ? 14.805 -28.906 -2.516 1 64.44 257 THR B O 1
ATOM 5564 N N . THR B 1 258 ? 12.812 -28.172 -2.172 1 74.25 258 THR B N 1
ATOM 5565 C CA . THR B 1 258 ? 13.031 -27.125 -3.162 1 74.25 258 THR B CA 1
ATOM 5566 C C . THR B 1 258 ? 13.172 -25.766 -2.486 1 74.25 258 THR B C 1
ATOM 5568 O O . THR B 1 258 ? 12.414 -25.438 -1.572 1 74.25 258 THR B O 1
ATOM 5571 N N . SER B 1 259 ? 14.156 -25.078 -2.973 1 82.25 259 SER B N 1
ATOM 5572 C CA . SER B 1 259 ? 14.477 -23.797 -2.365 1 82.25 259 SER B CA 1
ATOM 5573 C C . SER B 1 259 ? 13.547 -22.703 -2.875 1 82.25 259 SER B C 1
ATOM 5575 O O . SER B 1 259 ? 13.039 -22.781 -3.994 1 82.25 259 SER B O 1
ATOM 5577 N N . ARG B 1 260 ? 13.367 -21.781 -2.004 1 90.12 260 ARG B N 1
ATOM 5578 C CA . ARG B 1 260 ? 12.656 -20.578 -2.375 1 90.12 260 ARG B CA 1
ATOM 5579 C C . ARG B 1 260 ? 13.453 -19.75 -3.383 1 90.12 260 ARG B C 1
ATOM 5581 O O . ARG B 1 260 ? 14.672 -19.906 -3.486 1 90.12 260 ARG B O 1
ATOM 5588 N N . LEU B 1 261 ? 12.695 -19.016 -4.145 1 90 261 LEU B N 1
ATOM 5589 C CA . LEU B 1 261 ? 13.367 -18.109 -5.066 1 90 261 LEU B CA 1
ATOM 5590 C C . LEU B 1 261 ? 14.047 -16.969 -4.312 1 90 261 LEU B C 1
ATOM 5592 O O . LEU B 1 261 ? 13.609 -16.594 -3.225 1 90 261 LEU B O 1
ATOM 5596 N N . ALA B 1 262 ? 15.141 -16.469 -4.852 1 90.25 262 ALA B N 1
ATOM 5597 C CA . ALA B 1 262 ? 15.828 -15.312 -4.266 1 90.25 262 ALA B CA 1
ATOM 5598 C C . ALA B 1 262 ? 15.141 -14.008 -4.652 1 90.25 262 ALA B C 1
ATOM 5600 O O . ALA B 1 262 ? 15.672 -13.227 -5.441 1 90.25 262 ALA B O 1
ATOM 5601 N N . LEU B 1 263 ? 13.953 -13.82 -4.086 1 90 263 LEU B N 1
ATOM 5602 C CA . LEU B 1 263 ? 13.133 -12.648 -4.387 1 90 263 LEU B CA 1
ATOM 5603 C C . LEU B 1 263 ? 12.539 -12.062 -3.109 1 90 263 LEU B C 1
ATOM 5605 O O . LEU B 1 263 ? 12.211 -12.797 -2.174 1 90 263 LEU B O 1
ATOM 5609 N N . ASP B 1 264 ? 12.406 -10.766 -3.072 1 89.19 264 ASP B N 1
ATOM 5610 C CA . ASP B 1 264 ? 11.727 -10.078 -1.979 1 89.19 264 ASP B CA 1
ATOM 5611 C C . ASP B 1 264 ? 10.242 -9.883 -2.291 1 89.19 264 ASP B C 1
ATOM 5613 O O . ASP B 1 264 ? 9.703 -8.789 -2.111 1 89.19 264 ASP B O 1
ATOM 5617 N N . ILE B 1 265 ? 9.648 -10.836 -2.98 1 92.5 265 ILE B N 1
ATOM 5618 C CA . ILE B 1 265 ? 8.234 -10.852 -3.355 1 92.5 265 ILE B CA 1
ATOM 5619 C C . ILE B 1 265 ? 7.613 -12.188 -2.959 1 92.5 265 ILE B C 1
ATOM 5621 O O . ILE B 1 265 ? 8.227 -13.25 -3.139 1 92.5 265 ILE B O 1
ATOM 5625 N N . PRO B 1 266 ? 6.414 -12.102 -2.363 1 95.56 266 PRO B N 1
ATOM 5626 C CA . PRO B 1 266 ? 5.754 -13.383 -2.113 1 95.56 266 PRO B CA 1
ATOM 5627 C C . PRO B 1 266 ? 5.609 -14.227 -3.375 1 95.56 266 PRO B C 1
ATOM 5629 O O . PRO B 1 266 ? 5.219 -13.719 -4.426 1 95.56 266 PRO B O 1
ATOM 5632 N N . HIS B 1 267 ? 6.02 -15.453 -3.268 1 95.69 267 HIS B N 1
ATOM 5633 C CA . HIS B 1 267 ? 6.055 -16.25 -4.484 1 95.69 267 HIS B CA 1
ATOM 5634 C C . HIS B 1 267 ? 5.863 -17.734 -4.176 1 95.69 267 HIS B C 1
ATOM 5636 O O . HIS B 1 267 ? 5.883 -18.141 -3.012 1 95.69 267 HIS B O 1
ATOM 5642 N N . ALA B 1 268 ? 5.578 -18.484 -5.211 1 94.94 268 ALA B N 1
ATOM 5643 C CA . ALA B 1 268 ? 5.523 -19.953 -5.145 1 94.94 268 ALA B CA 1
ATOM 5644 C C . ALA B 1 268 ? 5.938 -20.578 -6.477 1 94.94 268 ALA B C 1
ATOM 5646 O O . ALA B 1 268 ? 5.598 -20.062 -7.543 1 94.94 268 ALA B O 1
ATOM 5647 N N . VAL B 1 269 ? 6.688 -21.594 -6.336 1 92.56 269 VAL B N 1
ATOM 5648 C CA . VAL B 1 269 ? 7.098 -22.375 -7.496 1 92.56 269 VAL B CA 1
ATOM 5649 C C . VAL B 1 269 ? 6.379 -23.719 -7.492 1 92.56 269 VAL B C 1
ATOM 5651 O O . VAL B 1 269 ? 6.445 -24.469 -6.508 1 92.56 269 VAL B O 1
ATOM 5654 N N . LEU B 1 270 ? 5.688 -23.984 -8.516 1 91.5 270 LEU B N 1
ATOM 5655 C CA . LEU B 1 270 ? 4.941 -25.234 -8.641 1 91.5 270 LEU B CA 1
ATOM 5656 C C . LEU B 1 270 ? 5.641 -26.188 -9.594 1 91.5 270 LEU B C 1
ATOM 5658 O O . LEU B 1 270 ? 6.043 -25.797 -10.695 1 91.5 270 LEU B O 1
ATOM 5662 N N . SER B 1 271 ? 5.797 -27.438 -9.148 1 85.12 271 SER B N 1
ATOM 5663 C CA . SER B 1 271 ? 6.422 -28.438 -10.008 1 85.12 271 SER B CA 1
ATOM 5664 C C . SER B 1 271 ? 6.121 -29.844 -9.531 1 85.12 271 SER B C 1
ATOM 5666 O O . SER B 1 271 ? 5.566 -30.031 -8.445 1 85.12 271 SER B O 1
ATOM 5668 N N . TYR B 1 272 ? 6.445 -30.75 -10.461 1 81.44 272 TYR B N 1
ATOM 5669 C CA . TYR B 1 272 ? 6.457 -32.156 -10.094 1 81.44 272 TYR B CA 1
ATOM 5670 C C . TYR B 1 272 ? 7.883 -32.656 -9.898 1 81.44 272 TYR B C 1
ATOM 5672 O O . TYR B 1 272 ? 8.797 -32.25 -10.617 1 81.44 272 TYR B O 1
ATOM 5680 N N . VAL B 1 273 ? 8.086 -33.469 -8.844 1 71.81 273 VAL B N 1
ATOM 5681 C CA . VAL B 1 273 ? 9.406 -34.031 -8.539 1 71.81 273 VAL B CA 1
ATOM 5682 C C . VAL B 1 273 ? 9.852 -34.969 -9.648 1 71.81 273 VAL B C 1
ATOM 5684 O O . VAL B 1 273 ? 9.039 -35.719 -10.203 1 71.81 273 VAL B O 1
ATOM 5687 N N . ASN B 1 274 ? 11.172 -34.656 -10.078 1 62.47 274 ASN B N 1
ATOM 5688 C CA . ASN B 1 274 ? 11.758 -35.594 -11.031 1 62.47 274 ASN B CA 1
ATOM 5689 C C . ASN B 1 274 ? 12.227 -36.875 -10.344 1 62.47 274 ASN B C 1
ATOM 5691 O O . ASN B 1 274 ? 13.148 -36.844 -9.531 1 62.47 274 ASN B O 1
ATOM 5695 N N . ASN B 1 275 ? 11.375 -37.781 -10.148 1 54.53 275 ASN B N 1
ATOM 5696 C CA . ASN B 1 275 ? 11.906 -39.062 -9.648 1 54.53 275 ASN B CA 1
ATOM 5697 C C . ASN B 1 275 ? 12.547 -39.875 -10.766 1 54.53 275 ASN B C 1
ATOM 5699 O O . ASN B 1 275 ? 12.07 -39.875 -11.906 1 54.53 275 ASN B O 1
ATOM 5703 N N . ASN B 1 276 ? 13.898 -39.906 -10.82 1 48 276 ASN B N 1
ATOM 5704 C CA . ASN B 1 276 ? 14.695 -40.719 -11.727 1 48 276 ASN B CA 1
ATOM 5705 C C . ASN B 1 276 ? 13.938 -41.969 -12.141 1 48 276 ASN B C 1
ATOM 5707 O O . ASN B 1 276 ? 14.555 -42.969 -12.578 1 48 276 ASN B O 1
ATOM 5711 N N . ILE B 1 277 ? 12.859 -42.25 -11.75 1 45.88 277 ILE B N 1
ATOM 5712 C CA . ILE B 1 277 ? 12.359 -43.562 -12.141 1 45.88 277 ILE B CA 1
ATOM 5713 C C . ILE B 1 277 ? 12.055 -43.562 -13.641 1 45.88 277 ILE B C 1
ATOM 5715 O O . ILE B 1 277 ? 11.305 -42.719 -14.133 1 45.88 277 ILE B O 1
ATOM 5719 N N . THR B 1 278 ? 12.93 -44.125 -14.344 1 43.25 278 THR B N 1
ATOM 5720 C CA . THR B 1 278 ? 12.859 -44.531 -15.734 1 43.25 278 THR B CA 1
ATOM 5721 C C . THR B 1 278 ? 11.453 -45.031 -16.094 1 43.25 278 THR B C 1
ATOM 5723 O O . THR B 1 278 ? 11.227 -46.219 -16.219 1 43.25 278 THR B O 1
ATOM 5726 N N . CYS B 1 279 ? 10.508 -44.781 -15.328 1 42.84 279 CYS B N 1
ATOM 5727 C CA . CYS B 1 279 ? 9.352 -45.531 -15.828 1 42.84 279 CYS B CA 1
ATOM 5728 C C . CYS B 1 279 ? 8.922 -45 -17.188 1 42.84 279 CYS B C 1
ATOM 5730 O O . CYS B 1 279 ? 9.109 -43.844 -17.5 1 42.84 279 CYS B O 1
ATOM 5732 N N . ASN B 1 280 ? 8.68 -45.875 -18.094 1 46.66 280 ASN B N 1
ATOM 5733 C CA . ASN B 1 280 ? 8.047 -45.719 -19.406 1 46.66 280 ASN B CA 1
ATOM 5734 C C . ASN B 1 280 ? 6.953 -44.656 -19.391 1 46.66 280 ASN B C 1
ATOM 5736 O O . ASN B 1 280 ? 6.039 -44.719 -18.562 1 46.66 280 ASN B O 1
ATOM 5740 N N . GLU B 1 281 ? 7.285 -43.531 -19.781 1 53.22 281 GLU B N 1
ATOM 5741 C CA . GLU B 1 281 ? 6.449 -42.344 -19.906 1 53.22 281 GLU B CA 1
ATOM 5742 C C . GLU B 1 281 ? 5.078 -42.688 -20.469 1 53.22 281 GLU B C 1
ATOM 5744 O O . GLU B 1 281 ? 4.965 -43.062 -21.641 1 53.22 281 GLU B O 1
ATOM 5749 N N . ASP B 1 282 ? 4.211 -43.188 -19.688 1 61.75 282 ASP B N 1
ATOM 5750 C CA . ASP B 1 282 ? 2.869 -43.281 -20.25 1 61.75 282 ASP B CA 1
ATOM 5751 C C . ASP B 1 282 ? 2.299 -41.906 -20.531 1 61.75 282 ASP B C 1
ATOM 5753 O O . ASP B 1 282 ? 2.322 -41.031 -19.656 1 61.75 282 ASP B O 1
ATOM 5757 N N . HIS B 1 283 ? 2.23 -41.469 -21.828 1 67.81 283 HIS B N 1
ATOM 5758 C CA . HIS B 1 283 ? 1.663 -40.25 -22.375 1 67.81 283 HIS B CA 1
ATOM 5759 C C . HIS B 1 283 ? 0.424 -39.812 -21.594 1 67.81 283 HIS B C 1
ATOM 5761 O O . HIS B 1 283 ? 0.211 -38.625 -21.375 1 67.81 283 HIS B O 1
ATOM 5767 N N . HIS B 1 284 ? -0.25 -40.781 -21.094 1 71.06 284 HIS B N 1
ATOM 5768 C CA . HIS B 1 284 ? -1.496 -40.469 -20.406 1 71.06 284 HIS B CA 1
ATOM 5769 C C . HIS B 1 284 ? -1.228 -39.844 -19.031 1 71.06 284 HIS B C 1
ATOM 5771 O O . HIS B 1 284 ? -1.919 -38.906 -18.625 1 71.06 284 HIS B O 1
ATOM 5777 N N . GLU B 1 285 ? -0.294 -40.312 -18.406 1 74.38 285 GLU B N 1
ATOM 5778 C CA . GLU B 1 285 ? 0.021 -39.781 -17.078 1 74.38 285 GLU B CA 1
ATOM 5779 C C . GLU B 1 285 ? 0.573 -38.375 -17.156 1 74.38 285 GLU B C 1
ATOM 5781 O O . GLU B 1 285 ? 0.276 -37.531 -16.297 1 74.38 285 GLU B O 1
ATOM 5786 N N . ARG B 1 286 ? 1.295 -38.125 -18.203 1 76.06 286 ARG B N 1
ATOM 5787 C CA . ARG B 1 286 ? 1.85 -36.812 -18.391 1 76.06 286 ARG B CA 1
ATOM 5788 C C . ARG B 1 286 ? 0.747 -35.781 -18.656 1 76.06 286 ARG B C 1
ATOM 5790 O O . ARG B 1 286 ? 0.802 -34.656 -18.172 1 76.06 286 ARG B O 1
ATOM 5797 N N . GLU B 1 287 ? -0.193 -36.219 -19.375 1 77.75 287 GLU B N 1
ATOM 5798 C CA . GLU B 1 287 ? -1.312 -35.312 -19.672 1 77.75 287 GLU B CA 1
ATOM 5799 C C . GLU B 1 287 ? -2.123 -35 -18.422 1 77.75 287 GLU B C 1
ATOM 5801 O O . GLU B 1 287 ? -2.551 -33.875 -18.219 1 77.75 287 GLU B O 1
ATOM 5806 N N . LEU B 1 288 ? -2.303 -36 -17.641 1 81.19 288 LEU B N 1
ATOM 5807 C CA . LEU B 1 288 ? -3.066 -35.812 -16.406 1 81.19 288 LEU B CA 1
ATOM 5808 C C . LEU B 1 288 ? -2.334 -34.875 -15.453 1 81.19 288 LEU B C 1
ATOM 5810 O O . LEU B 1 288 ? -2.955 -34.031 -14.82 1 81.19 288 LEU B O 1
ATOM 5814 N N . HIS B 1 289 ? -1.057 -35.031 -15.383 1 82.75 289 HIS B N 1
ATOM 5815 C CA . HIS B 1 289 ? -0.254 -34.125 -14.539 1 82.75 289 HIS B CA 1
ATOM 5816 C C . HIS B 1 289 ? -0.363 -32.688 -14.992 1 82.75 289 HIS B C 1
ATOM 5818 O O . HIS B 1 289 ? -0.447 -31.781 -14.164 1 82.75 289 HIS B O 1
ATOM 5824 N N . LYS B 1 290 ? -0.402 -32.562 -16.219 1 83.06 290 LYS B N 1
ATOM 5825 C CA . LYS B 1 290 ? -0.496 -31.219 -16.781 1 83.06 290 LYS B CA 1
ATOM 5826 C C . LYS B 1 290 ? -1.85 -30.578 -16.469 1 83.06 290 LYS B C 1
ATOM 5828 O O . LYS B 1 290 ? -1.925 -29.406 -16.125 1 83.06 290 LYS B O 1
ATOM 5833 N N . ILE B 1 291 ? -2.852 -31.344 -16.625 1 86.88 291 ILE B N 1
ATOM 5834 C CA . ILE B 1 291 ? -4.199 -30.859 -16.344 1 86.88 291 ILE B CA 1
ATOM 5835 C C . ILE B 1 291 ? -4.324 -30.469 -14.875 1 86.88 291 ILE B C 1
ATOM 5837 O O . ILE B 1 291 ? -4.832 -29.391 -14.555 1 86.88 291 ILE B O 1
ATOM 5841 N N . ILE B 1 292 ? -3.842 -31.312 -14.031 1 88.44 292 ILE B N 1
ATOM 5842 C CA . ILE B 1 292 ? -3.932 -31.062 -12.594 1 88.44 292 ILE B CA 1
ATOM 5843 C C . ILE B 1 292 ? -3.15 -29.797 -12.234 1 88.44 292 ILE B C 1
ATOM 5845 O O . ILE B 1 292 ? -3.639 -28.953 -11.477 1 88.44 292 ILE B O 1
ATOM 5849 N N . LEU B 1 293 ? -1.985 -29.703 -12.789 1 89.88 293 LEU B N 1
ATOM 5850 C CA . LEU B 1 293 ? -1.18 -28.516 -12.531 1 89.88 293 LEU B CA 1
ATOM 5851 C C . LEU B 1 293 ? -1.893 -27.266 -13.016 1 89.88 293 LEU B C 1
ATOM 5853 O O . LEU B 1 293 ? -1.913 -26.25 -12.312 1 89.88 293 LEU B O 1
ATOM 5857 N N . ALA B 1 294 ? -2.453 -27.328 -14.172 1 91.81 294 ALA B N 1
ATOM 5858 C CA . ALA B 1 294 ? -3.191 -26.203 -14.719 1 91.81 294 ALA B CA 1
ATOM 5859 C C . ALA B 1 294 ? -4.363 -25.828 -13.82 1 91.81 294 ALA B C 1
ATOM 5861 O O . ALA B 1 294 ? -4.629 -24.641 -13.602 1 91.81 294 ALA B O 1
ATOM 5862 N N . GLN B 1 295 ? -5 -26.812 -13.344 1 94.12 295 GLN B N 1
ATOM 5863 C CA . GLN B 1 295 ? -6.137 -26.578 -12.461 1 94.12 295 GLN B CA 1
ATOM 5864 C C . GLN B 1 295 ? -5.699 -25.922 -11.156 1 94.12 295 GLN B C 1
ATOM 5866 O O . GLN B 1 295 ? -6.344 -24.984 -10.672 1 94.12 295 GLN B O 1
ATOM 5871 N N . ILE B 1 296 ? -4.609 -26.375 -10.625 1 94.75 296 ILE B N 1
ATOM 5872 C CA . ILE B 1 296 ? -4.098 -25.812 -9.383 1 94.75 296 ILE B CA 1
ATOM 5873 C C . ILE B 1 296 ? -3.678 -24.359 -9.617 1 94.75 296 ILE B C 1
ATOM 5875 O O . ILE B 1 296 ? -4.02 -23.469 -8.828 1 94.75 296 ILE B O 1
ATOM 5879 N N . VAL B 1 297 ? -3 -24.141 -10.688 1 96.31 297 VAL B N 1
ATOM 5880 C CA . VAL B 1 297 ? -2.553 -22.797 -11.016 1 96.31 297 VAL B CA 1
ATOM 5881 C C . VAL B 1 297 ? -3.762 -21.891 -11.234 1 96.31 297 VAL B C 1
ATOM 5883 O O . VAL B 1 297 ? -3.816 -20.781 -10.703 1 96.31 297 VAL B O 1
ATOM 5886 N N . GLY B 1 298 ? -4.68 -22.328 -11.992 1 97 298 GLY B N 1
ATOM 5887 C CA . GLY B 1 298 ? -5.883 -21.562 -12.242 1 97 298 GLY B CA 1
ATOM 5888 C C . GLY B 1 298 ? -6.633 -21.188 -10.969 1 97 298 GLY B C 1
ATOM 5889 O O . GLY B 1 298 ? -7.016 -20.031 -10.781 1 97 298 GLY B O 1
ATOM 5890 N N . GLN B 1 299 ? -6.844 -22.172 -10.125 1 97.38 299 GLN B N 1
ATOM 5891 C CA . GLN B 1 299 ? -7.539 -21.953 -8.867 1 97.38 299 GLN B CA 1
ATOM 5892 C C . GLN B 1 299 ? -6.762 -20.984 -7.973 1 97.38 299 GLN B C 1
ATOM 5894 O O . GLN B 1 299 ? -7.355 -20.141 -7.297 1 97.38 299 GLN B O 1
ATOM 5899 N N . THR B 1 300 ? -5.48 -21.141 -7.984 1 97.94 300 THR B N 1
ATOM 5900 C CA . THR B 1 300 ? -4.625 -20.266 -7.191 1 97.94 300 THR B CA 1
ATOM 5901 C C . THR B 1 300 ? -4.742 -18.812 -7.672 1 97.94 300 THR B C 1
ATOM 5903 O O . THR B 1 300 ? -4.941 -17.906 -6.871 1 97.94 300 THR B O 1
ATOM 5906 N N . ILE B 1 301 ? -4.648 -18.625 -8.945 1 98.31 301 ILE B N 1
ATOM 5907 C CA . ILE B 1 301 ? -4.734 -17.281 -9.516 1 98.31 301 ILE B CA 1
ATOM 5908 C C . ILE B 1 301 ? -6.113 -16.688 -9.234 1 98.31 301 ILE B C 1
ATOM 5910 O O . ILE B 1 301 ? -6.227 -15.508 -8.883 1 98.31 301 ILE B O 1
ATOM 5914 N N . TRP B 1 302 ? -7.098 -17.5 -9.352 1 97.81 302 TRP B N 1
ATOM 5915 C CA . TRP B 1 302 ? -8.453 -17.031 -9.078 1 97.81 302 TRP B CA 1
ATOM 5916 C C . TRP B 1 302 ? -8.586 -16.562 -7.633 1 97.81 302 TRP B C 1
ATOM 5918 O O . TRP B 1 302 ? -9.117 -15.477 -7.371 1 97.81 302 TRP B O 1
ATOM 5928 N N . LYS B 1 303 ? -8.094 -17.328 -6.754 1 97.06 303 LYS B N 1
ATOM 5929 C CA . LYS B 1 303 ? -8.195 -16.984 -5.336 1 97.06 303 LYS B CA 1
ATOM 5930 C C . LYS B 1 303 ? -7.445 -15.703 -5.016 1 97.06 303 LYS B C 1
ATOM 5932 O O . LYS B 1 303 ? -7.965 -14.828 -4.312 1 97.06 303 LYS B O 1
ATOM 5937 N N . PHE B 1 304 ? -6.285 -15.562 -5.547 1 98.12 304 PHE B N 1
ATOM 5938 C CA . PHE B 1 304 ? -5.504 -14.359 -5.285 1 98.12 304 PHE B CA 1
ATOM 5939 C C . PHE B 1 304 ? -6.145 -13.148 -5.953 1 98.12 304 PHE B C 1
ATOM 5941 O O . PHE B 1 304 ? -6.07 -12.031 -5.434 1 98.12 304 PHE B O 1
ATOM 5948 N N . SER B 1 305 ? -6.719 -13.352 -7.059 1 97.31 305 SER B N 1
ATOM 5949 C CA . SER B 1 305 ? -7.293 -12.242 -7.82 1 97.31 305 SER B CA 1
ATOM 5950 C C . SER B 1 305 ? -8.617 -11.781 -7.219 1 97.31 305 SER B C 1
ATOM 5952 O O . SER B 1 305 ? -8.906 -10.586 -7.188 1 97.31 305 SER B O 1
ATOM 5954 N N . GLU B 1 306 ? -9.352 -12.75 -6.625 1 95.88 306 GLU B N 1
ATOM 5955 C CA . GLU B 1 306 ? -10.742 -12.43 -6.309 1 95.88 306 GLU B CA 1
ATOM 5956 C C . GLU B 1 306 ? -10.953 -12.32 -4.801 1 95.88 306 GLU B C 1
ATOM 5958 O O . GLU B 1 306 ? -11.906 -11.688 -4.344 1 95.88 306 GLU B O 1
ATOM 5963 N N . SER B 1 307 ? -10.125 -12.922 -4.016 1 95.69 307 SER B N 1
ATOM 5964 C CA . SER B 1 307 ? -10.344 -12.922 -2.574 1 95.69 307 SER B CA 1
ATOM 5965 C C . SER B 1 307 ? -10.281 -11.508 -2.008 1 95.69 307 SER B C 1
ATOM 5967 O O . SER B 1 307 ? -9.453 -10.695 -2.434 1 95.69 307 SER B O 1
ATOM 5969 N N . LEU B 1 308 ? -11.188 -11.211 -1.088 1 94.19 308 LEU B N 1
ATOM 5970 C CA . LEU B 1 308 ? -11.148 -9.914 -0.425 1 94.19 308 LEU B CA 1
ATOM 5971 C C . LEU B 1 308 ? -9.906 -9.789 0.449 1 94.19 308 LEU B C 1
ATOM 5973 O O . LEU B 1 308 ? -9.133 -8.836 0.302 1 94.19 308 LEU B O 1
ATOM 5977 N N . ILE B 1 309 ? -9.742 -10.781 1.318 1 95 309 ILE B N 1
ATOM 5978 C CA . ILE B 1 309 ? -8.586 -10.828 2.211 1 95 309 ILE B CA 1
ATOM 5979 C C . ILE B 1 309 ? -7.887 -12.18 2.072 1 95 309 ILE B C 1
ATOM 5981 O O . ILE B 1 309 ? -8.531 -13.227 2.092 1 95 309 ILE B O 1
ATOM 5985 N N . ILE B 1 310 ? -6.645 -12.094 1.843 1 94.31 310 ILE B N 1
ATOM 5986 C CA . ILE B 1 310 ? -5.844 -13.312 1.755 1 94.31 310 ILE B CA 1
ATOM 5987 C C . ILE B 1 310 ? -5.574 -13.852 3.156 1 94.31 310 ILE B C 1
ATOM 5989 O O . ILE B 1 310 ? -4.504 -13.625 3.723 1 94.31 310 ILE B O 1
ATOM 5993 N N . LYS B 1 311 ? -6.52 -14.57 3.68 1 92.69 311 LYS B N 1
ATOM 5994 C CA . LYS B 1 311 ? -6.414 -15.125 5.027 1 92.69 311 LYS B CA 1
ATOM 5995 C C . LYS B 1 311 ? -5.461 -16.312 5.062 1 92.69 311 LYS B C 1
ATOM 5997 O O . LYS B 1 311 ? -5.527 -17.188 4.199 1 92.69 311 LYS B O 1
ATOM 6002 N N . TRP B 1 312 ? -4.629 -16.297 6.031 1 95.88 312 TRP B N 1
ATOM 6003 C CA . TRP B 1 312 ? -3.605 -17.328 6.141 1 95.88 312 TRP B CA 1
ATOM 6004 C C . TRP B 1 312 ? -3.941 -18.312 7.254 1 95.88 312 TRP B C 1
ATOM 6006 O O . TRP B 1 312 ? -4.172 -17.906 8.398 1 95.88 312 TRP B O 1
ATOM 6016 N N . ASN B 1 313 ? -4.008 -19.562 6.914 1 93.5 313 ASN B N 1
ATOM 6017 C CA . ASN B 1 313 ? -4.012 -20.641 7.902 1 93.5 313 ASN B CA 1
ATOM 6018 C C . ASN B 1 313 ? -2.617 -21.234 8.102 1 93.5 313 ASN B C 1
ATOM 6020 O O . ASN B 1 313 ? -2.094 -21.906 7.215 1 93.5 313 ASN B O 1
ATOM 6024 N N . PRO B 1 314 ? -2.072 -21.062 9.273 1 94 314 PRO B N 1
ATOM 6025 C CA . PRO B 1 314 ? -0.665 -21.422 9.469 1 94 314 PRO B CA 1
ATOM 6026 C C . PRO B 1 314 ? -0.475 -22.891 9.82 1 94 314 PRO B C 1
ATOM 6028 O O . PRO B 1 314 ? 0.603 -23.297 10.266 1 94 314 PRO B O 1
ATOM 6031 N N . SER B 1 315 ? -1.394 -23.766 9.625 1 90.38 315 SER B N 1
ATOM 6032 C CA . SER B 1 315 ? -1.303 -25.172 10.016 1 90.38 315 SER B CA 1
ATOM 6033 C C . SER B 1 315 ? -0.161 -25.875 9.289 1 90.38 315 SER B C 1
ATOM 6035 O O . SER B 1 315 ? 0.649 -26.562 9.914 1 90.38 315 SER B O 1
ATOM 6037 N N . TYR B 1 316 ? -0.137 -25.703 7.996 1 87.75 316 TYR B N 1
ATOM 6038 C CA . TYR B 1 316 ? 0.934 -26.328 7.23 1 87.75 316 TYR B CA 1
ATOM 6039 C C . TYR B 1 316 ? 2.299 -25.828 7.688 1 87.75 316 TYR B C 1
ATOM 6041 O O . TYR B 1 316 ? 3.234 -26.625 7.844 1 87.75 316 TYR B O 1
ATOM 6049 N N . PHE B 1 317 ? 2.363 -24.516 7.855 1 90.38 317 PHE B N 1
ATOM 6050 C CA . PHE B 1 317 ? 3.578 -23.875 8.344 1 90.38 317 PHE B CA 1
ATOM 6051 C C . PHE B 1 317 ? 4.012 -24.469 9.672 1 90.38 317 PHE B C 1
ATOM 6053 O O . PHE B 1 317 ? 5.18 -24.844 9.852 1 90.38 317 PHE B O 1
ATOM 6060 N N . ASN B 1 318 ? 3.104 -24.609 10.508 1 90.19 318 ASN B N 1
ATOM 6061 C CA . ASN B 1 318 ? 3.375 -25.141 11.844 1 90.19 318 ASN B CA 1
ATOM 6062 C C . ASN B 1 318 ? 3.812 -26.609 11.781 1 90.19 318 ASN B C 1
ATOM 6064 O O . ASN B 1 318 ? 4.785 -27 12.43 1 90.19 318 ASN B O 1
ATOM 6068 N N . ASN B 1 319 ? 3.135 -27.391 11.039 1 88.12 319 ASN B N 1
ATOM 6069 C CA . ASN B 1 319 ? 3.457 -28.812 10.938 1 88.12 319 ASN B CA 1
ATOM 6070 C C . ASN B 1 319 ? 4.84 -29.031 10.328 1 88.12 319 ASN B C 1
ATOM 6072 O O . ASN B 1 319 ? 5.59 -29.906 10.766 1 88.12 319 ASN B O 1
ATOM 6076 N N . THR B 1 320 ? 5.121 -28.281 9.367 1 86.25 320 THR B N 1
ATOM 6077 C CA . THR B 1 320 ? 6.426 -28.375 8.727 1 86.25 320 THR B CA 1
ATOM 6078 C C . THR B 1 320 ? 7.543 -28.031 9.703 1 86.25 320 THR B C 1
ATOM 6080 O O . THR B 1 320 ? 8.531 -28.766 9.812 1 86.25 320 THR B O 1
ATOM 6083 N N . ALA B 1 321 ? 7.379 -26.953 10.391 1 87.31 321 ALA B N 1
ATOM 6084 C CA . ALA B 1 321 ? 8.383 -26.547 11.359 1 87.31 321 ALA B CA 1
ATOM 6085 C C . ALA B 1 321 ? 8.555 -27.594 12.461 1 87.31 321 ALA B C 1
ATOM 6087 O O . ALA B 1 321 ? 9.68 -27.906 12.859 1 87.31 321 ALA B O 1
ATOM 6088 N N . LEU B 1 322 ? 7.5 -28.188 12.914 1 87.5 322 LEU B N 1
ATOM 6089 C CA . LEU B 1 322 ? 7.551 -29.188 13.969 1 87.5 322 LEU B CA 1
ATOM 6090 C C . LEU B 1 322 ? 8.258 -30.453 13.484 1 87.5 322 LEU B C 1
ATOM 6092 O O . LEU B 1 322 ? 9.047 -31.047 14.227 1 87.5 322 LEU B O 1
ATOM 6096 N N . ASP B 1 323 ? 7.965 -30.844 12.305 1 85.31 323 ASP B N 1
ATOM 6097 C CA . ASP B 1 323 ? 8.609 -32.031 11.75 1 85.31 323 ASP B CA 1
ATOM 6098 C C . ASP B 1 323 ? 10.125 -31.828 11.648 1 85.31 323 ASP B C 1
ATOM 6100 O O . ASP B 1 323 ? 10.891 -32.75 11.945 1 85.31 323 ASP B O 1
ATOM 6104 N N . ILE B 1 324 ? 10.461 -30.688 11.273 1 82.31 324 ILE B N 1
ATOM 6105 C CA . ILE B 1 324 ? 11.883 -30.406 11.141 1 82.31 324 ILE B CA 1
ATOM 6106 C C . ILE B 1 324 ? 12.531 -30.391 12.523 1 82.31 324 ILE B C 1
ATOM 6108 O O . ILE B 1 324 ? 13.602 -30.969 12.719 1 82.31 324 ILE B O 1
ATOM 6112 N N . LEU B 1 325 ? 11.938 -29.766 13.445 1 85.56 325 LEU B N 1
ATOM 6113 C CA . LEU B 1 325 ? 12.484 -29.672 14.789 1 85.56 325 LEU B CA 1
ATOM 6114 C C . LEU B 1 325 ? 12.578 -31.047 15.438 1 85.56 325 LEU B C 1
ATOM 6116 O O . LEU B 1 325 ? 13.523 -31.344 16.172 1 85.56 325 LEU B O 1
ATOM 6120 N N . LYS B 1 326 ? 11.711 -31.906 15.117 1 85.31 326 LYS B N 1
ATOM 6121 C CA . LYS B 1 326 ? 11.727 -33.25 15.648 1 85.31 326 LYS B CA 1
ATOM 6122 C C . LYS B 1 326 ? 12.883 -34.062 15.062 1 85.31 326 LYS B C 1
ATOM 6124 O O . LYS B 1 326 ? 13.414 -34.969 15.711 1 85.31 326 LYS B O 1
ATOM 6129 N N . SER B 1 327 ? 13.211 -33.688 13.906 1 81.44 327 SER B N 1
ATOM 6130 C CA . SER B 1 327 ? 14.273 -34.438 13.234 1 81.44 327 SER B CA 1
ATOM 6131 C C . SER B 1 327 ? 15.641 -34.062 13.789 1 81.44 327 SER B C 1
ATOM 6133 O O . SER B 1 327 ? 16.625 -34.75 13.555 1 81.44 327 SER B O 1
ATOM 6135 N N . ILE B 1 328 ? 15.664 -33 14.516 1 81.06 328 ILE B N 1
ATOM 6136 C CA . ILE B 1 328 ? 16.922 -32.562 15.117 1 81.06 328 ILE B CA 1
ATOM 6137 C C . ILE B 1 328 ? 17.188 -33.375 16.391 1 81.06 328 ILE B C 1
ATOM 6139 O O . ILE B 1 328 ? 16.484 -33.188 17.391 1 81.06 328 ILE B O 1
ATOM 6143 N N . ASN B 1 329 ? 18.125 -34.281 16.391 1 78.31 329 ASN B N 1
ATOM 6144 C CA . ASN B 1 329 ? 18.406 -35.156 17.531 1 78.31 329 ASN B CA 1
ATOM 6145 C C . ASN B 1 329 ? 19.734 -34.781 18.188 1 78.31 329 ASN B C 1
ATOM 6147 O O . ASN B 1 329 ? 20.078 -35.312 19.25 1 78.31 329 ASN B O 1
ATOM 6151 N N . ASN B 1 330 ? 20.406 -33.844 17.703 1 81.12 330 ASN B N 1
ATOM 6152 C CA . ASN B 1 330 ? 21.688 -33.469 18.266 1 81.12 330 ASN B CA 1
ATOM 6153 C C . ASN B 1 330 ? 21.531 -32.719 19.578 1 81.12 330 ASN B C 1
ATOM 6155 O O . ASN B 1 330 ? 20.844 -31.688 19.625 1 81.12 330 ASN B O 1
ATOM 6159 N N . THR B 1 331 ? 22.156 -33.188 20.594 1 83.12 331 THR B N 1
ATOM 6160 C CA . THR B 1 331 ? 22.047 -32.625 21.953 1 83.12 331 THR B CA 1
ATOM 6161 C C . THR B 1 331 ? 22.578 -31.203 22 1 83.12 331 THR B C 1
ATOM 6163 O O . THR B 1 331 ? 22.156 -30.406 22.844 1 83.12 331 THR B O 1
ATOM 6166 N N . GLU B 1 332 ? 23.469 -30.859 21.125 1 85.44 332 GLU B N 1
ATOM 6167 C CA . GLU B 1 332 ? 24.062 -29.531 21.109 1 85.44 332 GLU B CA 1
ATOM 6168 C C . GLU B 1 332 ? 23.062 -28.484 20.625 1 85.44 332 GLU B C 1
ATOM 6170 O O . GLU B 1 332 ? 23.234 -27.297 20.875 1 85.44 332 GLU B O 1
ATOM 6175 N N . LEU B 1 333 ? 22.062 -29.016 20 1 89.31 333 LEU B N 1
ATOM 6176 C CA . LEU B 1 333 ? 21.109 -28.109 19.359 1 89.31 333 LEU B CA 1
ATOM 6177 C C . LEU B 1 333 ? 19.844 -27.984 20.188 1 89.31 333 LEU B C 1
ATOM 6179 O O . LEU B 1 333 ? 18.875 -27.328 19.766 1 89.31 333 LEU B O 1
ATOM 6183 N N . LEU B 1 334 ? 19.797 -28.484 21.375 1 89.44 334 LEU B N 1
ATOM 6184 C CA . LEU B 1 334 ? 18.594 -28.547 22.172 1 89.44 334 LEU B CA 1
ATOM 6185 C C . LEU B 1 334 ? 18.141 -27.156 22.609 1 89.44 334 LEU B C 1
ATOM 6187 O O . LEU B 1 334 ? 16.953 -26.828 22.547 1 89.44 334 LEU B O 1
ATOM 6191 N N . ASP B 1 335 ? 19.062 -26.328 22.984 1 90.69 335 ASP B N 1
ATOM 6192 C CA . ASP B 1 335 ? 18.734 -24.984 23.453 1 90.69 335 ASP B CA 1
ATOM 6193 C C . ASP B 1 335 ? 18.125 -24.141 22.344 1 90.69 335 ASP B C 1
ATOM 6195 O O . ASP B 1 335 ? 17.109 -23.469 22.531 1 90.69 335 ASP B O 1
ATOM 6199 N N . VAL B 1 336 ? 18.75 -24.156 21.266 1 91.56 336 VAL B N 1
ATOM 6200 C CA . VAL B 1 336 ? 18.281 -23.344 20.141 1 91.56 336 VAL B CA 1
ATOM 6201 C C . VAL B 1 336 ? 16.953 -23.906 19.641 1 91.56 336 VAL B C 1
ATOM 6203 O O . VAL B 1 336 ? 16.078 -23.141 19.219 1 91.56 336 VAL B O 1
ATOM 6206 N N . LYS B 1 337 ? 16.844 -25.219 19.688 1 91.56 337 LYS B N 1
ATOM 6207 C CA . LYS B 1 337 ? 15.586 -25.859 19.312 1 91.56 337 LYS B CA 1
ATOM 6208 C C . LYS B 1 337 ? 14.438 -25.359 20.188 1 91.56 337 LYS B C 1
ATOM 6210 O O . LYS B 1 337 ? 13.352 -25.047 19.688 1 91.56 3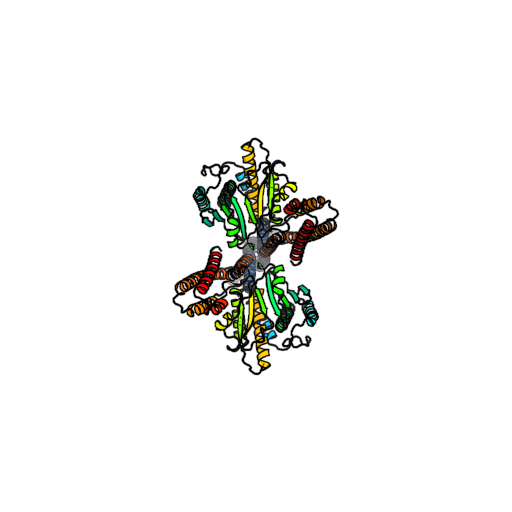37 LYS B O 1
ATOM 6215 N N . GLU B 1 338 ? 14.641 -25.297 21.406 1 93.56 338 GLU B N 1
ATOM 6216 C CA . GLU B 1 338 ? 13.617 -24.812 22.328 1 93.56 338 GLU B CA 1
ATOM 6217 C C . GLU B 1 338 ? 13.273 -23.344 22.062 1 93.56 338 GLU B C 1
ATOM 6219 O O . GLU B 1 338 ? 12.109 -22.953 22.125 1 93.56 338 GLU B O 1
ATOM 6224 N N . LYS B 1 339 ? 14.25 -22.594 21.781 1 95.44 339 LYS B N 1
ATOM 6225 C CA . LYS B 1 339 ? 14.039 -21.188 21.469 1 95.44 339 LYS B CA 1
ATOM 6226 C C . LYS B 1 339 ? 13.18 -21.016 20.219 1 95.44 339 LYS B C 1
ATOM 6228 O O . LYS B 1 339 ? 12.273 -20.188 20.172 1 95.44 339 LYS B O 1
ATOM 6233 N N . VAL B 1 340 ? 13.484 -21.766 19.219 1 94.62 340 VAL B N 1
ATOM 6234 C CA . VAL B 1 340 ? 12.711 -21.734 17.984 1 94.62 340 VAL B CA 1
ATOM 6235 C C . VAL B 1 340 ? 11.266 -22.125 18.266 1 94.62 340 VAL B C 1
ATOM 6237 O O . VAL B 1 340 ? 10.336 -21.469 17.797 1 94.62 340 VAL B O 1
ATOM 6240 N N . GLN B 1 341 ? 11.117 -23.188 19.016 1 94.94 341 GLN B N 1
ATOM 6241 C CA . GLN B 1 341 ? 9.773 -23.672 19.328 1 94.94 341 GLN B CA 1
ATOM 6242 C C . GLN B 1 341 ? 8.969 -22.609 20.078 1 94.94 341 GLN B C 1
ATOM 6244 O O . GLN B 1 341 ? 7.801 -22.375 19.781 1 94.94 341 GLN B O 1
ATOM 6249 N N . GLN B 1 342 ? 9.555 -22 20.984 1 96.69 342 GLN B N 1
ATOM 6250 C CA . GLN B 1 342 ? 8.883 -20.969 21.75 1 96.69 342 GLN B CA 1
ATOM 6251 C C . GLN B 1 342 ? 8.477 -19.797 20.859 1 96.69 342 GLN B C 1
ATOM 6253 O O . GLN B 1 342 ? 7.363 -19.266 20.984 1 96.69 342 GLN B O 1
ATOM 6258 N N . THR B 1 343 ? 9.336 -19.375 20.047 1 97.06 343 THR B N 1
ATOM 6259 C CA . THR B 1 343 ? 9.062 -18.266 19.141 1 97.06 343 THR B CA 1
ATOM 6260 C C . THR B 1 343 ? 7.938 -18.625 18.172 1 97.06 343 THR B C 1
ATOM 6262 O O . THR B 1 343 ? 7.078 -17.797 17.875 1 97.06 343 THR B O 1
ATOM 6265 N N . LEU B 1 344 ? 8.008 -19.828 17.734 1 96.31 344 LEU B N 1
ATOM 6266 C CA . LEU B 1 344 ? 6.961 -20.312 16.844 1 96.31 344 LEU B CA 1
ATOM 6267 C C . LEU B 1 344 ? 5.598 -20.266 17.531 1 96.31 344 LEU B C 1
ATOM 6269 O O . LEU B 1 344 ? 4.605 -19.859 16.922 1 96.31 344 LEU B O 1
ATOM 6273 N N . ASP B 1 345 ? 5.555 -20.656 18.719 1 96.94 345 ASP B N 1
ATOM 6274 C CA . ASP B 1 345 ? 4.305 -20.641 19.469 1 96.94 345 ASP B CA 1
ATOM 6275 C C . ASP B 1 345 ? 3.768 -19.219 19.609 1 96.94 345 ASP B C 1
ATOM 6277 O O . ASP B 1 345 ? 2.568 -18.984 19.438 1 96.94 345 ASP B O 1
ATOM 6281 N N . LYS B 1 346 ? 4.629 -18.328 19.875 1 97.38 346 LYS B N 1
ATOM 6282 C CA . LYS B 1 346 ? 4.23 -16.922 19.969 1 97.38 346 LYS B CA 1
ATOM 6283 C C . LYS B 1 346 ? 3.715 -16.406 18.641 1 97.38 346 LYS B C 1
ATOM 6285 O O . LYS B 1 346 ? 2.732 -15.656 18.594 1 97.38 346 LYS B O 1
ATOM 6290 N N . LEU B 1 347 ? 4.418 -16.734 17.609 1 97.25 347 LEU B N 1
ATOM 6291 C CA . LEU B 1 347 ? 4.02 -16.328 16.266 1 97.25 347 LEU B CA 1
ATOM 6292 C C . LEU B 1 347 ? 2.637 -16.859 15.922 1 97.25 347 LEU B C 1
ATOM 6294 O O . LEU B 1 347 ? 1.782 -16.125 15.43 1 97.25 347 LEU B O 1
ATOM 6298 N N . LEU B 1 348 ? 2.4 -18.141 16.219 1 97.12 348 LEU B N 1
ATOM 6299 C CA . LEU B 1 348 ? 1.118 -18.766 15.922 1 97.12 348 LEU B CA 1
ATOM 6300 C C . LEU B 1 348 ? -0.009 -18.109 16.703 1 97.12 348 LEU B C 1
ATOM 6302 O O . LEU B 1 348 ? -1.109 -17.922 16.188 1 97.12 348 LEU B O 1
ATOM 6306 N N . THR B 1 349 ? 0.256 -17.75 17.875 1 96.62 349 THR B N 1
ATOM 6307 C CA . THR B 1 349 ? -0.733 -17.047 18.688 1 96.62 349 THR B CA 1
ATOM 6308 C C . THR B 1 349 ? -1.071 -15.688 18.094 1 96.62 349 THR B C 1
ATOM 6310 O O . THR B 1 349 ? -2.242 -15.312 18.016 1 96.62 349 THR B O 1
ATOM 6313 N N . SER B 1 350 ? -0.054 -15 17.656 1 96.56 350 SER B N 1
ATOM 6314 C CA . SER B 1 350 ? -0.265 -13.695 17.047 1 96.56 350 SER B CA 1
ATOM 6315 C C . SER B 1 350 ? -1.077 -13.82 15.758 1 96.56 350 SER B C 1
ATOM 6317 O O . SER B 1 350 ? -1.922 -12.969 15.469 1 96.56 350 SER B O 1
ATOM 6319 N N . ILE B 1 351 ? -0.804 -14.836 15.016 1 96.44 351 ILE B N 1
ATOM 6320 C CA . ILE B 1 351 ? -1.528 -15.055 13.766 1 96.44 351 ILE B CA 1
ATOM 6321 C C . ILE B 1 351 ? -2.99 -15.375 14.07 1 96.44 351 ILE B C 1
ATOM 6323 O O . ILE B 1 351 ? -3.893 -14.922 13.359 1 96.44 351 ILE B O 1
ATOM 6327 N N . LYS B 1 352 ? -3.236 -16.125 15.102 1 95.69 352 LYS B N 1
ATOM 6328 C CA . LYS B 1 352 ? -4.602 -16.453 15.5 1 95.69 352 LYS B CA 1
ATOM 6329 C C . LYS B 1 352 ? -5.379 -15.195 15.875 1 95.69 352 LYS B C 1
ATOM 6331 O O . LYS B 1 352 ? -6.543 -15.039 15.5 1 95.69 352 LYS B O 1
ATOM 6336 N N . ILE B 1 353 ? -4.758 -14.352 16.531 1 95.25 353 ILE B N 1
ATOM 6337 C CA . ILE B 1 353 ? -5.379 -13.086 16.906 1 95.25 353 ILE B CA 1
ATOM 6338 C C . ILE B 1 353 ? -5.695 -12.281 15.656 1 95.25 353 ILE B C 1
ATOM 6340 O O . ILE B 1 353 ? -6.789 -11.719 15.531 1 95.25 353 ILE B O 1
ATOM 6344 N N . CYS B 1 354 ? -4.797 -12.234 14.781 1 95.12 354 CYS B N 1
ATOM 6345 C CA . CYS B 1 354 ? -4.984 -11.516 13.523 1 95.12 354 CYS B CA 1
ATOM 6346 C C . CYS B 1 354 ? -6.141 -12.109 12.727 1 95.12 354 CYS B C 1
ATOM 6348 O O . CYS B 1 354 ? -6.961 -11.375 12.18 1 95.12 354 CYS B O 1
ATOM 6350 N N . ASN B 1 355 ? -6.18 -13.406 12.695 1 95.38 355 ASN B N 1
ATOM 6351 C CA . ASN B 1 355 ? -7.246 -14.078 11.953 1 95.38 355 ASN B CA 1
ATOM 6352 C C . ASN B 1 355 ? -8.617 -13.789 12.562 1 95.38 355 ASN B C 1
ATOM 6354 O O . ASN B 1 355 ? -9.609 -13.688 11.844 1 95.38 355 ASN B O 1
ATOM 6358 N N . LYS B 1 356 ? -8.672 -13.695 13.844 1 94.06 356 LYS B N 1
ATOM 6359 C CA . LYS B 1 356 ? -9.93 -13.328 14.492 1 94.06 356 LYS B CA 1
ATOM 6360 C C . LYS B 1 356 ? -10.383 -11.938 14.062 1 94.06 356 LYS B C 1
ATOM 6362 O O . LYS B 1 356 ? -11.57 -11.719 13.82 1 94.06 356 LYS B O 1
ATOM 6367 N N . LYS B 1 357 ? -9.445 -11.094 13.93 1 92.31 357 LYS B N 1
ATOM 6368 C CA . LYS B 1 357 ? -9.75 -9.75 13.445 1 92.31 357 LYS B CA 1
ATOM 6369 C C . LYS B 1 357 ? -10.281 -9.789 12.016 1 92.31 357 LYS B C 1
ATOM 6371 O O . LYS B 1 357 ? -11.242 -9.094 11.688 1 92.31 357 LYS B O 1
ATOM 6376 N N . ILE B 1 358 ? -9.672 -10.562 11.219 1 93.19 358 ILE B N 1
ATOM 6377 C CA . ILE B 1 358 ? -10.07 -10.688 9.82 1 93.19 358 ILE B CA 1
ATOM 6378 C C . ILE B 1 358 ? -11.492 -11.25 9.734 1 93.19 358 ILE B C 1
ATOM 6380 O O . ILE B 1 358 ? -12.289 -10.805 8.906 1 93.19 358 ILE B O 1
ATOM 6384 N N . ASP B 1 359 ? -11.812 -12.133 10.641 1 91.62 359 ASP B N 1
ATOM 6385 C CA . ASP B 1 359 ? -13.117 -12.781 10.617 1 91.62 359 ASP B CA 1
ATOM 6386 C C . ASP B 1 359 ? -14.219 -11.828 11.07 1 91.62 359 ASP B C 1
ATOM 6388 O O . ASP B 1 359 ? -15.383 -11.992 10.703 1 91.62 359 ASP B O 1
ATOM 6392 N N . THR B 1 360 ? -13.883 -10.812 11.766 1 90.69 360 THR B N 1
ATOM 6393 C CA . THR B 1 360 ? -14.898 -9.938 12.352 1 90.69 360 THR B CA 1
ATOM 6394 C C . THR B 1 360 ? -15.047 -8.664 11.523 1 90.69 360 THR B C 1
ATOM 6396 O O . THR B 1 360 ? -15.945 -7.863 11.766 1 90.69 360 THR B O 1
ATOM 6399 N N . VAL B 1 361 ? -14.266 -8.508 10.57 1 88.62 361 VAL B N 1
ATOM 6400 C CA . VAL B 1 361 ? -14.305 -7.273 9.781 1 88.62 361 VAL B CA 1
ATOM 6401 C C . VAL B 1 361 ? -15.531 -7.285 8.875 1 88.62 361 VAL B C 1
ATOM 6403 O O . VAL B 1 361 ? -15.914 -8.328 8.344 1 88.62 361 VAL B O 1
ATOM 6406 N N . ASP B 1 362 ? -16.125 -6.129 8.766 1 86.06 362 ASP B N 1
ATOM 6407 C CA . ASP B 1 362 ? -17.234 -5.969 7.816 1 86.06 362 ASP B CA 1
ATOM 6408 C C . ASP B 1 362 ? -16.703 -5.863 6.387 1 86.06 362 ASP B C 1
ATOM 6410 O O . ASP B 1 362 ? -16.094 -4.859 6.02 1 86.06 362 ASP B O 1
ATOM 6414 N N . ASN B 1 363 ? -17.047 -6.73 5.578 1 86.06 363 ASN B N 1
ATOM 6415 C CA . ASN B 1 363 ? -16.5 -6.848 4.227 1 86.06 363 ASN B CA 1
ATOM 6416 C C . ASN B 1 363 ? -17.016 -5.738 3.316 1 86.06 363 ASN B C 1
ATOM 6418 O O . ASN B 1 363 ? -16.484 -5.52 2.23 1 86.06 363 ASN B O 1
ATOM 6422 N N . ILE B 1 364 ? -18.016 -5.113 3.801 1 84.44 364 ILE B N 1
ATOM 6423 C CA . ILE B 1 364 ? -18.562 -4.039 2.979 1 84.44 364 ILE B CA 1
ATOM 6424 C C . ILE B 1 364 ? -17.625 -2.84 3 1 84.44 364 ILE B C 1
ATOM 6426 O O . ILE B 1 364 ? -17.562 -2.072 2.037 1 84.44 364 ILE B O 1
ATOM 6430 N N . ASN B 1 365 ? -16.891 -2.764 4.074 1 88.69 365 ASN B N 1
ATOM 6431 C CA . ASN B 1 365 ? -15.914 -1.685 4.16 1 88.69 365 ASN B CA 1
ATOM 6432 C C . ASN B 1 365 ? -14.664 -1.994 3.344 1 88.69 365 ASN B C 1
ATOM 6434 O O . ASN B 1 365 ? -13.797 -2.748 3.789 1 88.69 365 ASN B O 1
ATOM 6438 N N . THR B 1 366 ? -14.578 -1.311 2.25 1 91.19 366 THR B N 1
ATOM 6439 C CA . THR B 1 366 ? -13.523 -1.62 1.288 1 91.19 366 THR B CA 1
ATOM 6440 C C . THR B 1 366 ? -12.164 -1.18 1.816 1 91.19 366 THR B C 1
ATOM 6442 O O . THR B 1 366 ? -11.148 -1.811 1.524 1 91.19 366 THR B O 1
ATOM 6445 N N . LEU B 1 367 ? -12.141 -0.149 2.602 1 93.75 367 LEU B N 1
ATOM 6446 C CA . LEU B 1 367 ? -10.867 0.333 3.129 1 93.75 367 LEU B CA 1
ATOM 6447 C C . LEU B 1 367 ? -10.289 -0.648 4.145 1 93.75 367 LEU B C 1
ATOM 6449 O O . LEU B 1 367 ? -9.102 -0.968 4.102 1 93.75 367 LEU B O 1
ATOM 6453 N N . ASP B 1 368 ? -11.148 -1.139 5.012 1 93.62 368 ASP B N 1
ATOM 6454 C CA . ASP B 1 368 ? -10.703 -2.086 6.031 1 93.62 368 ASP B CA 1
ATOM 6455 C C . ASP B 1 368 ? -10.172 -3.367 5.395 1 93.62 368 ASP B C 1
ATOM 6457 O O . ASP B 1 368 ? -9.148 -3.902 5.824 1 93.62 368 ASP B O 1
ATOM 6461 N N . THR B 1 369 ? -10.867 -3.803 4.363 1 93.88 369 THR B N 1
ATOM 6462 C CA . THR B 1 369 ? -10.43 -5.016 3.684 1 93.88 369 THR B CA 1
ATOM 6463 C C . THR B 1 369 ? -9.086 -4.789 2.996 1 93.88 369 THR B C 1
ATOM 6465 O O . THR B 1 369 ? -8.211 -5.66 3.031 1 93.88 369 THR B O 1
ATOM 6468 N N . ARG B 1 370 ? -8.93 -3.631 2.436 1 95.38 370 ARG B N 1
ATOM 6469 C CA . ARG B 1 370 ? -7.668 -3.293 1.788 1 95.38 370 ARG B CA 1
ATOM 6470 C C . ARG B 1 370 ? -6.527 -3.25 2.799 1 95.38 370 ARG B C 1
ATOM 6472 O O . ARG B 1 370 ? -5.438 -3.766 2.539 1 95.38 370 ARG B O 1
ATOM 6479 N N . ILE B 1 371 ? -6.758 -2.672 3.916 1 95.25 371 ILE B N 1
ATOM 6480 C CA . ILE B 1 371 ? -5.738 -2.529 4.949 1 95.25 371 ILE B CA 1
ATOM 6481 C C . ILE B 1 371 ? -5.324 -3.908 5.461 1 95.25 371 ILE B C 1
ATOM 6483 O O . ILE B 1 371 ? -4.137 -4.184 5.633 1 95.25 371 ILE B O 1
ATOM 6487 N N . LEU B 1 372 ? -6.301 -4.773 5.652 1 94.81 372 LEU B N 1
ATOM 6488 C CA . LEU B 1 372 ? -6.016 -6.109 6.16 1 94.81 372 LEU B CA 1
ATOM 6489 C C . LEU B 1 372 ? -5.281 -6.941 5.113 1 94.81 372 LEU B C 1
ATOM 6491 O O . LEU B 1 372 ? -4.398 -7.734 5.449 1 94.81 372 LEU B O 1
ATOM 6495 N N . ASN B 1 373 ? -5.633 -6.754 3.871 1 95.06 373 ASN B N 1
ATOM 6496 C CA . ASN B 1 373 ? -4.914 -7.441 2.809 1 95.06 373 ASN B CA 1
ATOM 6497 C C . ASN B 1 373 ? -3.465 -6.973 2.715 1 95.06 373 ASN B C 1
ATOM 6499 O O . ASN B 1 373 ? -2.555 -7.781 2.531 1 95.06 373 ASN B O 1
ATOM 6503 N N . ASP B 1 374 ? -3.301 -5.688 2.826 1 94.62 374 ASP B N 1
ATOM 6504 C CA . ASP B 1 374 ? -1.944 -5.148 2.848 1 94.62 374 ASP B CA 1
ATOM 6505 C C . ASP B 1 374 ? -1.138 -5.734 4.004 1 94.62 374 ASP B C 1
ATOM 6507 O O . ASP B 1 374 ? 0.053 -6.02 3.855 1 94.62 374 ASP B O 1
ATOM 6511 N N . LEU B 1 375 ? -1.793 -5.875 5.098 1 95.12 375 LEU B N 1
ATOM 6512 C CA . LEU B 1 375 ? -1.153 -6.469 6.266 1 95.12 375 LEU B CA 1
ATOM 6513 C C . LEU B 1 375 ? -0.674 -7.883 5.961 1 95.12 375 LEU B C 1
ATOM 6515 O O . LEU B 1 375 ? 0.453 -8.25 6.305 1 95.12 375 LEU B O 1
ATOM 6519 N N . MET B 1 376 ? -1.459 -8.656 5.285 1 96 376 MET B N 1
ATOM 6520 C CA . MET B 1 376 ? -1.106 -10.039 4.961 1 96 376 MET B CA 1
ATOM 6521 C C . MET B 1 376 ? 0.039 -10.086 3.955 1 96 376 MET B C 1
ATOM 6523 O O . MET B 1 376 ? 0.927 -10.93 4.059 1 96 376 MET B O 1
ATOM 6527 N N . MET B 1 377 ? -0.006 -9.211 3.004 1 95.19 377 MET B N 1
ATOM 6528 C CA . MET B 1 377 ? 1.069 -9.141 2.018 1 95.19 377 MET B CA 1
ATOM 6529 C C . MET B 1 377 ? 2.398 -8.797 2.686 1 95.19 377 MET B C 1
ATOM 6531 O O . MET B 1 377 ? 3.416 -9.438 2.414 1 95.19 377 MET B O 1
ATOM 6535 N N . ASP B 1 378 ? 2.361 -7.832 3.57 1 94.19 378 ASP B N 1
ATOM 6536 C CA . ASP B 1 378 ? 3.568 -7.426 4.285 1 94.19 378 ASP B CA 1
ATOM 6537 C C . ASP B 1 378 ? 4.062 -8.539 5.207 1 94.19 378 ASP B C 1
ATOM 6539 O O . ASP B 1 378 ? 5.27 -8.742 5.348 1 94.19 378 ASP B O 1
ATOM 6543 N N . LEU B 1 379 ? 3.107 -9.188 5.84 1 95.31 379 LEU B N 1
ATOM 6544 C CA . LEU B 1 379 ? 3.477 -10.289 6.723 1 95.31 379 LEU B CA 1
ATOM 6545 C C . LEU B 1 379 ? 4.242 -11.367 5.961 1 95.31 379 LEU B C 1
ATOM 6547 O O . LEU B 1 379 ? 5.262 -11.867 6.438 1 95.31 379 LEU B O 1
ATOM 6551 N N . ASP B 1 380 ? 3.75 -11.672 4.785 1 96.62 380 ASP B N 1
ATOM 6552 C CA . ASP B 1 380 ? 4.41 -12.695 3.982 1 96.62 380 ASP B CA 1
ATOM 6553 C C . ASP B 1 380 ? 5.832 -12.273 3.611 1 96.62 380 ASP B C 1
ATOM 6555 O O . ASP B 1 380 ? 6.754 -13.094 3.627 1 96.62 380 ASP B O 1
ATOM 6559 N N . ARG B 1 381 ? 6.023 -11.07 3.342 1 93.06 381 ARG B N 1
ATOM 6560 C CA . ARG B 1 381 ? 7.344 -10.555 2.994 1 93.06 381 ARG B CA 1
ATOM 6561 C C . ARG B 1 381 ? 8.273 -10.57 4.199 1 93.06 381 ARG B C 1
ATOM 6563 O O . ARG B 1 381 ? 9.453 -10.914 4.074 1 93.06 381 ARG B O 1
ATOM 6570 N N . ILE B 1 382 ? 7.77 -10.195 5.324 1 93.06 382 ILE B N 1
ATOM 6571 C CA . ILE B 1 382 ? 8.562 -10.188 6.551 1 93.06 382 ILE B CA 1
ATOM 6572 C C . ILE B 1 382 ? 8.984 -11.609 6.902 1 93.06 382 ILE B C 1
ATOM 6574 O O . ILE B 1 382 ? 10.117 -11.844 7.332 1 93.06 382 ILE B O 1
ATOM 6578 N N . LEU B 1 383 ? 8.07 -12.508 6.648 1 95.12 383 LEU B N 1
ATOM 6579 C CA . LEU B 1 383 ? 8.367 -13.906 6.953 1 95.12 383 LEU B CA 1
ATOM 6580 C C . LEU B 1 383 ? 9.422 -14.453 5.996 1 95.12 383 LEU B C 1
ATOM 6582 O O . LEU B 1 383 ? 10.164 -15.375 6.348 1 95.12 383 LEU B O 1
ATOM 6586 N N . LEU B 1 384 ? 9.445 -13.953 4.789 1 94.38 384 LEU B N 1
ATOM 6587 C CA . LEU B 1 384 ? 10.492 -14.328 3.854 1 94.38 384 LEU B CA 1
ATOM 6588 C C . LEU B 1 384 ? 11.867 -13.906 4.371 1 94.38 384 LEU B C 1
ATOM 6590 O O . LEU B 1 384 ? 12.852 -14.625 4.207 1 94.38 384 LEU B O 1
ATOM 6594 N N . CYS B 1 385 ? 11.906 -12.734 5.027 1 93.94 385 CYS B N 1
ATOM 6595 C CA . CYS B 1 385 ? 13.117 -12.203 5.645 1 93.94 385 CYS B CA 1
ATOM 6596 C C . CYS B 1 385 ? 14.305 -12.289 4.691 1 93.94 385 CYS B C 1
ATOM 6598 O O . CYS B 1 385 ? 15.289 -12.969 4.98 1 93.94 385 CYS B O 1
ATOM 6600 N N . PRO B 1 386 ? 14.266 -11.602 3.58 1 91.56 386 PRO B N 1
ATOM 6601 C CA . PRO B 1 386 ? 15.336 -11.695 2.586 1 91.56 386 PRO B CA 1
ATOM 6602 C C . PRO B 1 386 ? 16.656 -11.094 3.072 1 91.56 386 PRO B C 1
ATOM 6604 O O . PRO B 1 386 ? 16.641 -10.078 3.775 1 91.56 386 PRO B O 1
ATOM 6607 N N . ASP B 1 387 ? 17.75 -11.719 2.756 1 90.81 387 ASP B N 1
ATOM 6608 C CA . ASP B 1 387 ? 19.062 -11.148 3.031 1 90.81 387 ASP B CA 1
ATOM 6609 C C . ASP B 1 387 ? 19.484 -10.188 1.923 1 90.81 387 ASP B C 1
ATOM 6611 O O . ASP B 1 387 ? 18.656 -9.758 1.117 1 90.81 387 ASP B O 1
ATOM 6615 N N . LYS B 1 388 ? 20.719 -9.828 1.887 1 85.31 388 LYS B N 1
ATOM 6616 C CA . LYS B 1 388 ? 21.219 -8.844 0.927 1 85.31 388 LYS B CA 1
ATOM 6617 C C . LYS B 1 388 ? 21.109 -9.375 -0.501 1 85.31 388 LYS B C 1
ATOM 6619 O O . LYS B 1 388 ? 20.969 -8.594 -1.447 1 85.31 388 LYS B O 1
ATOM 6624 N N . GLN B 1 389 ? 21.094 -10.68 -0.589 1 89.12 389 GLN B N 1
ATOM 6625 C CA . GLN B 1 389 ? 20.984 -11.297 -1.909 1 89.12 389 GLN B CA 1
ATOM 6626 C C . GLN B 1 389 ? 19.562 -11.766 -2.18 1 89.12 389 GLN B C 1
ATOM 6628 O O . GLN B 1 389 ? 19.312 -12.508 -3.135 1 89.12 389 GLN B O 1
ATOM 6633 N N . ASN B 1 390 ? 18.656 -11.406 -1.323 1 88.88 390 ASN B N 1
ATOM 6634 C CA . ASN B 1 390 ? 17.234 -11.719 -1.428 1 88.88 390 ASN B CA 1
ATOM 6635 C C . ASN B 1 390 ? 16.953 -13.195 -1.173 1 88.88 390 ASN B C 1
ATOM 6637 O O . ASN B 1 390 ? 15.914 -13.719 -1.577 1 88.88 390 ASN B O 1
ATOM 6641 N N . GLN B 1 391 ? 17.953 -13.828 -0.582 1 91.5 391 GLN B N 1
ATOM 6642 C CA . GLN B 1 391 ? 17.688 -15.195 -0.146 1 91.5 391 GLN B CA 1
ATOM 6643 C C . GLN B 1 391 ? 16.938 -15.219 1.183 1 91.5 391 GLN B C 1
ATOM 6645 O O . GLN B 1 391 ? 17.266 -14.461 2.096 1 91.5 391 GLN B O 1
ATOM 6650 N N . SER B 1 392 ? 15.961 -16.047 1.178 1 93.5 392 SER B N 1
ATOM 6651 C CA . SER B 1 392 ? 15.156 -16.125 2.391 1 93.5 392 SER B CA 1
ATOM 6652 C C . SER B 1 392 ? 15.945 -16.734 3.545 1 93.5 392 SER B C 1
ATOM 6654 O O . SER B 1 392 ? 16.578 -17.781 3.389 1 93.5 392 SER B O 1
ATOM 6656 N N . ARG B 1 393 ? 15.922 -16.219 4.672 1 92.94 393 ARG B N 1
ATOM 6657 C CA . ARG B 1 393 ? 16.625 -16.703 5.859 1 92.94 393 ARG B CA 1
ATOM 6658 C C . ARG B 1 393 ? 15.758 -17.672 6.66 1 92.94 393 ARG B C 1
ATOM 6660 O O . ARG B 1 393 ? 16.219 -18.25 7.641 1 92.94 393 ARG B O 1
ATOM 6667 N N . THR B 1 394 ? 14.523 -17.797 6.188 1 92.62 394 THR B N 1
ATOM 6668 C CA . THR B 1 394 ? 13.609 -18.688 6.902 1 92.62 394 THR B CA 1
ATOM 6669 C C . THR B 1 394 ? 13.258 -19.906 6.047 1 92.62 394 THR B C 1
ATOM 6671 O O . THR B 1 394 ? 12.234 -20.547 6.273 1 92.62 394 THR B O 1
ATOM 6674 N N . ASP B 1 395 ? 14.031 -20.125 5.082 1 89.19 395 ASP B N 1
ATOM 6675 C CA . ASP B 1 395 ? 13.828 -21.281 4.223 1 89.19 395 ASP B CA 1
ATOM 6676 C C . ASP B 1 395 ? 14.281 -22.562 4.906 1 89.19 395 ASP B C 1
ATOM 6678 O O . ASP B 1 395 ? 15.477 -22.812 5.047 1 89.19 395 ASP B O 1
ATOM 6682 N N . TRP B 1 396 ? 13.438 -23.422 5.199 1 83.56 396 TRP B N 1
ATOM 6683 C CA . TRP B 1 396 ? 13.75 -24.641 5.945 1 83.56 396 TRP B CA 1
ATOM 6684 C C . TRP B 1 396 ? 14.469 -25.656 5.059 1 83.56 396 TRP B C 1
ATOM 6686 O O . TRP B 1 396 ? 15.078 -26.594 5.555 1 83.56 396 TRP B O 1
ATOM 6696 N N . SER B 1 397 ? 14.328 -25.484 3.77 1 80.19 397 SER B N 1
ATOM 6697 C CA . SER B 1 397 ? 15.062 -26.375 2.869 1 80.19 397 SER B CA 1
ATOM 6698 C C . SER B 1 397 ? 16.562 -26.266 3.098 1 80.19 397 SER B C 1
ATOM 6700 O O . SER B 1 397 ? 17.297 -27.25 2.928 1 80.19 397 SER B O 1
ATOM 6702 N N . LYS B 1 398 ? 16.969 -25.172 3.469 1 79.62 398 LYS B N 1
ATOM 6703 C CA . LYS B 1 398 ? 18.391 -24.969 3.76 1 79.62 398 LYS B CA 1
ATOM 6704 C C . LYS B 1 398 ? 18.812 -25.719 5.016 1 79.62 398 LYS B C 1
ATOM 6706 O O . LYS B 1 398 ? 19.953 -26.172 5.121 1 79.62 398 LYS B O 1
ATOM 6711 N N . PHE B 1 399 ? 17.906 -25.859 5.871 1 78.38 399 PHE B N 1
ATOM 6712 C CA . PHE B 1 399 ? 18.219 -26.594 7.09 1 78.38 399 PHE B CA 1
ATOM 6713 C C . PHE B 1 399 ? 18.562 -28.047 6.77 1 78.38 399 PHE B C 1
ATOM 6715 O O . PHE B 1 399 ? 19.5 -28.609 7.344 1 78.38 399 PHE B O 1
ATOM 6722 N N . PHE B 1 400 ? 17.875 -28.594 5.879 1 72.56 400 PHE B N 1
ATOM 6723 C CA . PHE B 1 400 ? 18.109 -29.984 5.527 1 72.56 400 PHE B CA 1
ATOM 6724 C C . PHE B 1 400 ? 19.453 -30.156 4.84 1 72.56 400 PHE B C 1
ATOM 6726 O O . PHE B 1 400 ? 20.109 -31.188 4.992 1 72.56 400 PHE B O 1
ATOM 6733 N N . ARG B 1 401 ? 19.797 -29.141 4.215 1 73.31 401 ARG B N 1
ATOM 6734 C CA . ARG B 1 401 ? 21.094 -29.203 3.551 1 73.31 401 ARG B CA 1
ATOM 6735 C C . ARG B 1 401 ? 22.234 -29.047 4.555 1 73.31 401 ARG B C 1
ATOM 6737 O O . ARG B 1 401 ? 23.344 -29.531 4.324 1 73.31 401 ARG B O 1
ATOM 6744 N N . LEU B 1 402 ? 21.891 -28.375 5.648 1 72.12 402 LEU B N 1
ATOM 6745 C CA . LEU B 1 402 ? 22.906 -28.078 6.648 1 72.12 402 LEU B CA 1
ATOM 6746 C C . LEU B 1 402 ? 23.109 -29.266 7.59 1 72.12 402 LEU B C 1
ATOM 6748 O O . LEU B 1 402 ? 24 -29.234 8.445 1 72.12 402 LEU B O 1
ATOM 6752 N N . ASN B 1 403 ? 22.312 -30.281 7.43 1 68.25 403 ASN B N 1
ATOM 6753 C CA . ASN B 1 403 ? 22.391 -31.422 8.336 1 68.25 403 ASN B CA 1
ATOM 6754 C C . ASN B 1 403 ? 23.797 -32 8.375 1 68.25 403 ASN B C 1
ATOM 6756 O O . ASN B 1 403 ? 24.188 -32.625 9.367 1 68.25 403 ASN B O 1
ATOM 6760 N N . HIS B 1 404 ? 24.547 -31.672 7.336 1 73.56 404 HIS B N 1
ATOM 6761 C CA . HIS B 1 404 ? 25.891 -32.219 7.32 1 73.56 404 HIS B CA 1
ATOM 6762 C C . HIS B 1 404 ? 26.906 -31.203 7.789 1 73.56 404 HIS B C 1
ATOM 6764 O O . HIS B 1 404 ? 28.109 -31.5 7.875 1 73.56 404 HIS B O 1
ATOM 6770 N N . GLU B 1 405 ? 26.438 -30.094 8.117 1 78.06 405 GLU B N 1
ATOM 6771 C CA . GLU B 1 405 ? 27.328 -29.016 8.531 1 78.06 405 GLU B CA 1
ATOM 6772 C C . GLU B 1 405 ? 27.547 -29.031 10.039 1 78.06 405 GLU B C 1
ATOM 6774 O O . GLU B 1 405 ? 26.797 -29.672 10.781 1 78.06 405 GLU B O 1
ATOM 6779 N N . PRO B 1 406 ? 28.625 -28.375 10.5 1 83.44 406 PRO B N 1
ATOM 6780 C CA . PRO B 1 406 ? 28.875 -28.266 11.938 1 83.44 406 PRO B CA 1
ATOM 6781 C C . PRO B 1 406 ? 27.719 -27.609 12.688 1 83.44 406 PRO B C 1
ATOM 6783 O O . PRO B 1 406 ? 26.969 -26.828 12.109 1 83.44 406 PRO B O 1
ATOM 6786 N N . SER B 1 407 ? 27.594 -28.047 13.93 1 86.19 407 SER B N 1
ATOM 6787 C CA . SER B 1 407 ? 26.5 -27.609 14.781 1 86.19 407 SER B CA 1
ATOM 6788 C C . SER B 1 407 ? 26.484 -26.094 14.922 1 86.19 407 SER B C 1
ATOM 6790 O O . SER B 1 407 ? 25.422 -25.484 15.047 1 86.19 407 SER B O 1
ATOM 6792 N N . ASP B 1 408 ? 27.625 -25.484 14.773 1 87.38 408 ASP B N 1
ATOM 6793 C CA . ASP B 1 408 ? 27.719 -24.047 14.938 1 87.38 408 ASP B CA 1
ATOM 6794 C C . ASP B 1 408 ? 27 -23.312 13.812 1 87.38 408 ASP B C 1
ATOM 6796 O O . ASP B 1 408 ? 26.359 -22.281 14.039 1 87.38 408 ASP B O 1
ATOM 6800 N N . LYS B 1 409 ? 27.109 -23.844 12.703 1 87.44 409 LYS B N 1
ATOM 6801 C CA . LYS B 1 409 ? 26.453 -23.234 11.555 1 87.44 409 LYS B CA 1
ATOM 6802 C C . LYS B 1 409 ? 24.938 -23.391 11.641 1 87.44 409 LYS B C 1
ATOM 6804 O O . LYS B 1 409 ? 24.188 -22.484 11.273 1 87.44 409 LYS B O 1
ATOM 6809 N N . ILE B 1 410 ? 24.562 -24.516 12.18 1 87.94 410 ILE B N 1
ATOM 6810 C CA . ILE B 1 410 ? 23.125 -24.781 12.344 1 87.94 410 ILE B CA 1
ATOM 6811 C C . ILE B 1 410 ? 22.547 -23.844 13.398 1 87.94 410 ILE B C 1
ATOM 6813 O O . ILE B 1 410 ? 21.453 -23.297 13.219 1 87.94 410 ILE B O 1
ATOM 6817 N N . ILE B 1 411 ? 23.328 -23.656 14.414 1 90.81 411 ILE B N 1
ATOM 6818 C CA . ILE B 1 411 ? 22.891 -22.766 15.492 1 90.81 411 ILE B CA 1
ATOM 6819 C C . ILE B 1 411 ? 22.766 -21.344 14.969 1 90.81 411 ILE B C 1
ATOM 6821 O O . ILE B 1 411 ? 21.797 -20.641 15.273 1 90.81 411 ILE B O 1
ATOM 6825 N N . MET B 1 412 ? 23.672 -20.969 14.156 1 90.62 412 MET B N 1
ATOM 6826 C CA . MET B 1 412 ? 23.641 -19.641 13.57 1 90.62 412 MET B CA 1
ATOM 6827 C C . MET B 1 412 ? 22.406 -19.453 12.695 1 90.62 412 MET B C 1
ATOM 6829 O O . MET B 1 412 ? 21.734 -18.422 12.766 1 90.62 412 MET B O 1
ATOM 6833 N N . TYR B 1 413 ? 22.141 -20.406 11.93 1 90.25 413 TYR B N 1
ATOM 6834 C CA . TYR B 1 413 ? 20.969 -20.359 11.062 1 90.25 413 TYR B CA 1
ATOM 6835 C C . TYR B 1 413 ? 19.688 -20.281 11.883 1 90.25 413 TYR B C 1
ATOM 6837 O O . TYR B 1 413 ? 18.812 -19.453 11.602 1 90.25 413 TYR B O 1
ATOM 6845 N N . MET B 1 414 ? 19.594 -21.094 12.867 1 91.38 414 MET B N 1
ATOM 6846 C CA . MET B 1 414 ? 18.391 -21.141 13.688 1 91.38 414 MET B CA 1
ATOM 6847 C C . MET B 1 414 ? 18.188 -19.828 14.438 1 91.38 414 MET B C 1
ATOM 6849 O O . MET B 1 414 ? 17.062 -19.375 14.641 1 91.38 414 MET B O 1
ATOM 6853 N N . ASN B 1 415 ? 19.234 -19.25 14.828 1 94.06 415 ASN B N 1
ATOM 6854 C CA . ASN B 1 415 ? 19.141 -17.953 15.484 1 94.06 415 ASN B CA 1
ATOM 6855 C C . ASN B 1 415 ? 18.625 -16.875 14.531 1 94.06 415 ASN B C 1
ATOM 6857 O O . ASN B 1 415 ? 17.875 -15.992 14.938 1 94.06 415 ASN B O 1
ATOM 6861 N N . GLU B 1 416 ? 19 -16.969 13.312 1 93.25 416 GLU B N 1
ATOM 6862 C CA . GLU B 1 416 ? 18.484 -16.047 12.305 1 93.25 416 GLU B CA 1
ATOM 6863 C C . GLU B 1 416 ? 16.984 -16.234 12.086 1 93.25 416 GLU B C 1
ATOM 6865 O O . GLU B 1 416 ? 16.25 -15.266 11.945 1 93.25 416 GLU B O 1
ATOM 6870 N N . VAL B 1 417 ? 16.625 -17.484 12.078 1 94.06 417 VAL B N 1
ATOM 6871 C CA . VAL B 1 417 ? 15.211 -17.781 11.922 1 94.06 417 VAL B CA 1
ATOM 6872 C C . VAL B 1 417 ? 14.414 -17.188 13.078 1 94.06 417 VAL B C 1
ATOM 6874 O O . VAL B 1 417 ? 13.359 -16.578 12.867 1 94.06 417 VAL B O 1
ATOM 6877 N N . VAL B 1 418 ? 14.938 -17.328 14.25 1 95.94 418 VAL B N 1
ATOM 6878 C CA . VAL B 1 418 ? 14.281 -16.797 15.445 1 95.94 418 VAL B CA 1
ATOM 6879 C C . VAL B 1 418 ? 14.141 -15.289 15.336 1 95.94 418 VAL B C 1
ATOM 6881 O O . VAL B 1 418 ? 13.07 -14.734 15.609 1 95.94 418 VAL B O 1
ATOM 6884 N N . LYS B 1 419 ? 15.148 -14.664 14.891 1 95.06 419 LYS B N 1
ATOM 6885 C CA . LYS B 1 419 ? 15.102 -13.211 14.734 1 95.06 419 LYS B CA 1
ATOM 6886 C C . LYS B 1 419 ? 14.039 -12.797 13.727 1 95.06 419 LYS B C 1
ATOM 6888 O O . LYS B 1 419 ? 13.305 -11.828 13.953 1 95.06 419 LYS B O 1
ATOM 6893 N N . CYS B 1 420 ? 13.93 -13.453 12.656 1 95 420 CYS B N 1
ATOM 6894 C CA . CYS B 1 420 ? 12.938 -13.172 11.617 1 95 420 CYS B CA 1
ATOM 6895 C C . CYS B 1 420 ? 11.523 -13.352 12.156 1 95 420 CYS B C 1
ATOM 6897 O O . CYS B 1 420 ? 10.656 -12.508 11.914 1 95 420 CYS B O 1
ATOM 6899 N N . TYR B 1 421 ? 11.344 -14.43 12.883 1 96.12 421 TYR B N 1
ATOM 6900 C CA . TYR B 1 421 ? 10.023 -14.68 13.453 1 96.12 421 TYR B CA 1
ATOM 6901 C C . TYR B 1 421 ? 9.688 -13.648 14.523 1 96.12 421 TYR B C 1
ATOM 6903 O O . TYR B 1 421 ? 8.531 -13.242 14.656 1 96.12 421 TYR B O 1
ATOM 6911 N N . GLU B 1 422 ? 10.648 -13.219 15.25 1 95.25 422 GLU B N 1
ATOM 6912 C CA . GLU B 1 422 ? 10.422 -12.172 16.234 1 95.25 422 GLU B CA 1
ATOM 6913 C C . GLU B 1 422 ? 10 -10.867 15.57 1 95.25 422 GLU B C 1
ATOM 6915 O O . GLU B 1 422 ? 9.125 -10.156 16.078 1 95.25 422 GLU B O 1
ATOM 6920 N N . ASN B 1 423 ? 10.602 -10.57 14.453 1 92.06 423 ASN B N 1
ATOM 6921 C CA . ASN B 1 423 ? 10.203 -9.391 13.695 1 92.06 423 ASN B CA 1
ATOM 6922 C C . ASN B 1 423 ? 8.75 -9.484 13.227 1 92.06 423 ASN B C 1
ATOM 6924 O O . ASN B 1 423 ? 8.016 -8.5 13.258 1 92.06 423 ASN B O 1
ATOM 6928 N N . ALA B 1 424 ? 8.383 -10.656 12.797 1 94.5 424 ALA B N 1
ATOM 6929 C CA . ALA B 1 424 ? 7.008 -10.875 12.359 1 94.5 424 ALA B CA 1
ATOM 6930 C C . ALA B 1 424 ? 6.031 -10.711 13.523 1 94.5 424 ALA B C 1
ATOM 6932 O O . ALA B 1 424 ? 4.953 -10.141 13.359 1 94.5 424 ALA B O 1
ATOM 6933 N N . ILE B 1 425 ? 6.445 -11.211 14.703 1 95.44 425 ILE B N 1
ATOM 6934 C CA . ILE B 1 425 ? 5.613 -11.086 15.891 1 95.44 425 ILE B CA 1
ATOM 6935 C C . ILE B 1 425 ? 5.434 -9.617 16.25 1 95.44 425 ILE B C 1
ATOM 6937 O O . ILE B 1 425 ? 4.312 -9.164 16.5 1 95.44 425 ILE B O 1
ATOM 6941 N N . GLN B 1 426 ? 6.504 -8.891 16.203 1 89.69 426 GLN B N 1
ATOM 6942 C CA . GLN B 1 426 ? 6.438 -7.465 16.516 1 89.69 426 GLN B CA 1
ATOM 6943 C C . GLN B 1 426 ? 5.555 -6.73 15.508 1 89.69 426 GLN B C 1
ATOM 6945 O O . GLN B 1 426 ? 4.781 -5.848 15.883 1 89.69 426 GLN B O 1
ATOM 6950 N N . PHE B 1 427 ? 5.625 -7.074 14.305 1 91.94 427 PHE B N 1
ATOM 6951 C CA . PHE B 1 427 ? 4.824 -6.48 13.234 1 91.94 427 PHE B CA 1
ATOM 6952 C C . PHE B 1 427 ? 3.336 -6.699 13.492 1 91.94 427 PHE B C 1
ATOM 6954 O O . PHE B 1 427 ? 2.531 -5.781 13.32 1 91.94 427 PHE B O 1
ATOM 6961 N N . LEU B 1 428 ? 2.965 -7.898 13.891 1 92 428 LEU B N 1
ATOM 6962 C CA . LEU B 1 428 ? 1.565 -8.25 14.109 1 92 428 LEU B CA 1
ATOM 6963 C C . LEU B 1 428 ? 1.028 -7.594 15.375 1 92 428 LEU B C 1
ATOM 6965 O O . LEU B 1 428 ? -0.155 -7.258 15.445 1 92 428 LEU B O 1
ATOM 6969 N N . GLN B 1 429 ? 1.866 -7.34 16.344 1 84.75 429 GLN B N 1
ATOM 6970 C CA . GLN B 1 429 ? 1.437 -6.75 17.609 1 84.75 429 GLN B CA 1
ATOM 6971 C C . GLN B 1 429 ? 1.221 -5.246 17.469 1 84.75 429 GLN B C 1
ATOM 6973 O O . GLN B 1 429 ? 0.399 -4.664 18.188 1 84.75 429 GLN B O 1
ATOM 6978 N N . ASP B 1 430 ? 1.862 -4.586 16.625 1 71.81 430 ASP B N 1
ATOM 6979 C CA . ASP B 1 430 ? 1.774 -3.139 16.438 1 71.81 430 ASP B CA 1
ATOM 6980 C C . ASP B 1 430 ? 0.537 -2.762 15.625 1 71.81 430 ASP B C 1
ATOM 6982 O O . ASP B 1 430 ? 0.246 -1.578 15.445 1 71.81 430 ASP B O 1
ATOM 6986 N N . ARG B 1 431 ? -0.15 -3.785 15.211 1 71.38 431 ARG B N 1
ATOM 6987 C CA . ARG B 1 431 ? -1.254 -3.492 14.305 1 71.38 431 ARG B CA 1
ATOM 6988 C C . ARG B 1 431 ? -2.555 -4.113 14.797 1 71.38 431 ARG B C 1
ATOM 6990 O O . ARG B 1 431 ? -2.539 -5.168 15.438 1 71.38 431 ARG B O 1
#

Secondary structure (DSSP, 8-state):
--HHHHHHHHHHHHGGGGEEEHHHHHHHHHHHHHHHHHHHHHHHHHHHHHHHHHHHHHHHHHTGGGGTSTTHHHHHHHHHHHHS----SSS-S-GGG----GGGHHHHHHHHHT-TT--EEEE-SSEEEEEEPPSSEEEEEEEEEEETTHHHHHHHHHHHHHHHHHHH----SEEEEEEEE-TT---HHHHHGGG-GGGEEEEEEE-GGGGT--S-EEEEE-HHHHHHHHHHHHHHHHHHT--TTTS-TTTHHHHTTSPPPS-SS-EEEEEE----------HHHHHHHHHHHHHHHHHHHHHHHH-SS----THHHHHHHHHHHHH---GGGHHHHHHHHHHHHHHHHHHHHHHHHHHHS-TT-HHHHHHHHHHHHHHHHHHH-B-TT--BTT-HHHHHHGGGS-HHHHHHHHHHHHHHHHHHHHHHHT-/-HHHHHHHHHHHHHHHTTEEEHHHHHHHHHHHHHHHHHHHHHHHHHHHHHHHHHHHHHHHHHTGGGGTSTTHHHHHHHHHHHHSS-S-SSS-S-GGG----GGGHHHHHHHHHT-TT--EEEE-SSEEEEEEPPSSEEEEEEEEEEETTHHHHHHHHHHHHHHHHHHH----SEEEEEEEE-SS---HHHHHGGG-GGGEEEEEEE-GGGGT--S-EEEEE-HHHHHHHHHHHHHHHHHHT--TTTS-TTTHHHHTTSPPPS-SS-EEEEEE----------HHHHHHHHHHHHHHHHHHHHHHHH-SS----THHHHHHHHHHHHH---GGGHHHHHHHHHHHHHHHHHHHHHHHHHHHS-TT-HHHHHHHHHHHHHHHHHHH-B-TT--BTT-HHHHHHHTTS-HHHHHHHHHHHHHHHHHHHHHHHT-

pLDDT: mean 83.67, std 15.1, range [29.36, 98.31]

=== Feature glossary ===
Annotated list of the representations used here:

Nearest PDB structures. The Foldseek neighbor list gives the closest experimentally determined structures in the PDB, ranked by structural alignment. TM-score near 1 means near-identical fold; near 0.3 means only rough topology match. This is how one finds what a novel AlphaFold prediction most resembles in the solved-structure universe.

Foldseek 3Di. Foldseek's 3Di representation compresses backbone geometry into a per-residue letter drawn from a learned twenty-state alphabet. It captures the tertiary interaction pattern around each residue — which residues are packed against it in space, regardless of where they are in sequence.

Radius of gyration, Cα contacts, bounding box. Radius of gyration (Rg) is the root-mean-square distance of Cα atoms from their centroid — a single number for overall size and compactness. A globular domain of N residues has Rg ≈ 2.2·N^0.38 Å; an extended or disordered chain has a much larger Rg. The Cα contact count is the number of residue pairs whose Cα atoms are within 8 Å and are more than four positions apart in sequence — a standard proxy for tertiary packing density. The bounding box is the smallest axis-aligned box enclosing all Cα atoms.

InterPro / GO / CATH / organism. The annotation block draws on four external resources. InterPro: which protein families and domains the sequence belongs to. GO: standardized terms for what the protein does, what process it participates in, and where in the cell it acts. CATH: which structural fold it has in the CATH hierarchy. Organism: the species of origin.

mmCIF coordinates. The mmCIF block holds the 3D Cartesian coordinates of each backbone atom (N, Cα, C, O) in ångströms. mmCIF is the PDB's canonical archive format — a tagged-loop text representation of the atomic model.

pLDDT. pLDDT is the predicted lDDT-Cα score: AlphaFold's confidence that the local environment of each residue (all inter-atomic distances within 15 Å) is correctly placed. It is a per-residue number between 0 and 100, with higher meaning more reliable.

Backbone torsions (φ/ψ). φ (phi) and ψ (psi) are the two rotatable backbone dihedrals per residue: φ is the C(i-1)–N–Cα–C torsion, ψ is the N–Cα–C–N(i+1) torsion, both in degrees on (−180°, 180°]. α-helical residues cluster near (−60°, −45°); β-strand residues near (−120°, +130°). A Ramachandran plot is simply a scatter of (φ, ψ) for every residue.

B-factor. For experimental (PDB) structures, the B-factor (temperature factor) quantifies the positional spread of each atom in the crystal — a combination of thermal vibration and static disorder — in units of Å². High B-factors mark flexible loops or poorly resolved regions; low B-factors mark the rigid, well-ordered core.

Secondary structure (3-state, P-SEA). SS3 is a coarse helix/strand/coil call (letters a/b/c) made by the P-SEA algorithm from inter-Cα distances and dihedrals. It is less detailed than DSSP but needs only Cα positions.

Predicted aligned error. Predicted aligned error is AlphaFold's pairwise confidence. Unlike pLDDT (per-residue), PAE is per-residue-pair and captures whether two parts of the structure are correctly placed relative to each other. Units are ångströms of expected positional error.

Solvent-accessible surface area. Solvent-accessible surface area (SASA) is the area in Å² traced out by the centre of a 1.4 Å probe sphere (a water molecule) rolled over the protein's van der Waals surface (Shrake–Rupley / Lee–Richards construction). Buried residues have near-zero SASA; fully exposed residues can exceed 200 Å². The total SASA scales roughly with the number of surface residues.

Secondary structure (8-state, DSSP). The SS8 string is DSSP's per-residue secondary-structure call. α-helix (H) means an i→i+4 H-bond ladder; β-strand (E) means the residue participates in a β-sheet; 3₁₀ (G) and π (I) are tighter and wider helices; T/S are turns/bends; '-' is loop.

Rendered structure images. Structure images are PyMOL renders from six orthogonal camera directions. Cartoon representation draws helices as coils and strands as arrows; sticks shows the backbone as bonds; surface shows the solvent-excluded envelope. Rainbow coloring maps sequence position to hue (blue→red, N→C); chain coloring assigns a distinct color per polypeptide.

Sequence. The amino-acid sequence is the protein's primary structure: the linear order of residues from the N-terminus to the C-terminus, written in one-letter code. Everything else here — the 3D coordinates, the secondary structure, the domain annotations — is ultimately a consequence of this string.

Contact-map, Ramachandran, and PAE plots. Three diagnostic plots accompany the record. The Cα contact map visualizes the tertiary structure as a 2D adjacency matrix (8 Å cutoff, sequence-local contacts suppressed). The Ramachandran plot shows the distribution of backbone (φ, ψ) torsions, with points in the α and β basins reflecting secondary structure content. The PAE plot shows AlphaFold's inter-residue confidence as a color matrix.